Protein AF-0000000080778549 (afdb_homodimer)

InterPro domains:
  IPR025736 PucR C-terminal helix-turn-helix domain [PF13556] (379-436)
  IPR042070 PucR C-terminal helix-turn-helix domain superfamily [G3DSA:1.10.10.2840] (346-440)
  IPR051448 CdaR-like transcriptional regulators [PTHR33744] (365-431)

Nearest PDB structures (foldseek):
  3onq-assembly3_D  TM=3.752E-01  e=3.144E-05  Bifidobacterium adolescentis ATCC 15703
  3tvi-assembly3_F  TM=4.396E-01  e=1.133E+00  Clostridium acetobutylicum
  3tvi-assembly4_H  TM=3.250E-01  e=8.287E-01  Clostridium acetobutylicum
  3tvi-assembly2_C  TM=3.678E-01  e=1.813E+00  Clostridium acetobutylicum
  3onq-assembly3_D  TM=3.753E-01  e=3.083E-05  Bifidobacterium adolescentis ATCC 15703

Organism: Finegoldia magna (strain ATCC 29328 / DSM 20472 / WAL 2508) (NCBI:txid334413)

Secondary structure (DSSP, 8-state):
--HHHHHHHHHHHS-GGG-EE--GGGG--GGGGGSTT---EEEE--S-----TT-SEEEEE-SS-----SSSEEEEE-HHHHHHHHHHHHHHHHHHHHHHHHHHHHHHTT--HHHHHHHHHHHHT--EEEEETTS-EEE-TT------EEEEEEEEETTEEEEEEEEEES---GGGHHHHHHHHHHHHHHHIIIIIHHHHHHHHHHHHHHHHHHT---HHHHHHHHHTT--TTS-EEEEEEE--S-GGGGGGGEETTTEETT-BTTTEEEEEETTEEEEEEETTTS-THHHHHHHHHHHHHHT--EEEEE-TT-GGGHHHHHHHHHHHHHTT----S-GGG-HHHHHHHHHTTSGGGGGGS-HHHHHHHHHHHHHT--HHHHHHHHHHTTT-HHHHHHHHTS-HHHHHHHHHHHHHHS---TTSHHHHHHHHHHHHHHHHHH--S---GGG-/--HHHHHHHHHHHS-GGG-EE--GGGG--GGGGGSTT---EEEE--SS----TT-SEEEEE-SS-----SSSEEEEE-HHHHHHHHHHHHHHHHHHHHHHHHHHHHHHTT--HHHHHHHHHHHHT--EEEEETTS-EEE-TT------EEEEEEEEETTEEEEEEEEEES---GGGHHHHHHHHHHHHHHHHHHHHHHHHHHHHHHHHHHHHHHT---HHHHHHHHHTT--TTS-EEEEEEE--S-GGGGGGGEETTTEETT-BTTTEEEEEETTEEEEEEETTTS-THHHHHHHHHHHHHHT--EEEEE-TT-GGGHHHHHHHHHHHHHTT----S-GGG-HHHHHHHHHTTSGGGGGGS-HHHHHHHHHHHHHT--HHHHHHHHHHTTT-HHHHHHHHTS-HHHHHHHHHHHHHHS---TTSHHHHHHHHHHHHHHHHHH--S---GGG-

Sequence (904 aa):
MNIRLLIKKLDKFVDSSDIKILNDINNISLNSISDQKNTLSIIEYDKNIVCPKNSNILFLKSQDKFLENENSNIIYSREEDIFKVYDIVNGFLRENSEFYNRIHNTISNREAVNNLLLIIKDYFDVNVCLLNSNKKLLLNTFDFSTIKKIYPLEIKKKSLSKLYGYLAFETIEDEYDFEFKKISKIISTYIYNNVNGLINSKEDIYSTIKNLISGNITDKDEENIANIGWKTDDKYDINVIKIEGGLFKYQDMFSHGNRFVLDYPMYMYSVLQEGYLVLLTNNKIKDVSSVKTNLNFFIEKYDLKSIKLSLKNNLFNLKKAYDLSRRILENNIELTENINDNCCKIIYDLMCLDSEIEILVPEFIYKLKYDDINNGTDLLRTLYFYLVEERSLIKASQRLNVHRNSIVYRINKINELVDINLDNYKARKNIISALEIIDRLDNTLKITEEDIMNIRLLIKKLDKFVDSSDIKILNDINNISLNSISDQKNTLSIIEYDKNIVCPKNSNILFLKSQDKFLENENSNIIYSREEDIFKVYDIVNGFLRENSEFYNRIHNTISNREAVNNLLLIIKDYFDVNVCLLNSNKKLLLNTFDFSTIKKIYPLEIKKKSLSKLYGYLAFETIEDEYDFEFKKISKIISTYIYNNVNGLINSKEDIYSTIKNLISGNITDKDEENIANIGWKTDDKYDINVIKIEGGLFKYQDMFSHGNRFVLDYPMYMYSVLQEGYLVLLTNNKIKDVSSVKTNLNFFIEKYDLKSIKLSLKNNLFNLKKAYDLSRRILENNIELTENINDNCCKIIYDLMCLDSEIEILVPEFIYKLKYDDINNGTDLLRTLYFYLVEERSLIKASQRLNVHRNSIVYRINKINELVDINLDNYKARKNIISALEIIDRLDNTLKITEEDI

Solvent-accessible surface area (backbone atoms only — not comparable to full-atom values): 49777 Å² total; per-residue (Å²): 75,49,46,59,52,53,47,55,56,39,49,73,75,39,81,48,89,57,46,50,67,52,59,77,30,82,75,43,63,61,77,62,61,79,50,85,62,55,44,76,40,75,42,74,55,56,97,80,60,73,68,62,90,61,42,62,50,34,39,27,31,45,94,65,90,70,77,83,63,82,82,60,34,37,40,33,17,45,69,76,49,29,55,52,47,45,50,50,48,50,51,47,50,50,51,51,50,50,51,51,49,49,50,50,47,40,60,74,66,65,50,45,69,62,58,53,45,48,53,52,23,69,73,68,70,31,50,51,31,33,23,32,68,82,68,41,84,61,36,54,88,68,75,72,88,54,74,67,49,71,38,68,20,46,40,74,62,88,98,48,74,45,72,59,21,26,48,30,23,44,59,75,64,79,70,44,49,68,51,49,50,53,47,32,62,67,43,18,53,58,44,43,60,44,37,48,43,31,59,55,28,50,59,42,38,53,53,32,51,51,24,39,50,71,65,64,71,48,73,64,39,56,49,44,40,47,61,64,56,47,60,58,63,40,45,35,38,38,37,43,30,57,55,72,84,58,63,74,80,42,47,87,50,33,44,92,89,79,35,52,62,78,49,36,65,83,35,26,48,62,46,82,54,96,54,25,43,36,36,44,32,38,56,73,77,43,86,56,61,63,58,49,51,54,48,48,49,53,30,61,74,68,69,46,56,68,47,69,46,64,35,79,37,29,58,81,38,41,21,31,48,50,53,43,46,48,55,39,60,76,65,65,59,85,73,92,60,63,53,55,71,32,29,40,59,50,52,53,56,59,53,58,70,43,71,33,55,61,60,36,41,44,66,63,59,52,54,44,51,50,46,19,67,77,68,71,51,61,49,62,45,48,51,49,42,23,53,60,47,56,66,30,57,65,59,24,17,63,66,67,72,50,57,51,65,57,53,53,50,45,52,52,49,49,56,71,75,37,94,76,59,77,86,39,50,64,51,42,47,21,51,52,40,32,51,55,50,48,26,73,71,67,50,71,53,66,79,47,79,81,68,100,75,48,44,60,53,53,46,55,54,40,50,74,75,39,80,48,87,57,43,52,66,52,58,83,27,82,76,39,65,60,76,62,61,78,49,86,61,52,43,75,40,74,42,72,55,53,97,82,60,73,69,63,88,62,37,57,49,32,39,26,32,48,93,67,89,70,80,82,65,82,82,56,32,35,40,33,16,45,69,76,48,28,55,53,48,45,51,50,49,50,51,47,48,50,51,52,50,50,51,52,48,51,52,50,48,39,59,72,65,65,51,45,69,64,59,52,46,49,53,52,20,69,72,69,71,31,52,50,29,34,22,32,66,82,69,41,84,62,38,53,88,67,75,73,88,55,72,68,46,73,38,70,20,47,42,73,61,87,96,48,74,45,73,58,21,24,47,30,23,44,58,75,65,77,72,45,50,67,53,47,50,52,47,32,60,70,44,18,52,59,45,44,61,44,36,49,45,28,58,56,26,53,60,43,39,53,52,34,50,52,24,40,50,71,64,62,71,49,72,65,39,55,49,42,40,46,58,66,55,47,60,59,62,41,46,36,36,37,38,42,29,58,56,74,85,58,63,75,80,42,45,87,50,34,44,90,88,77,36,53,61,77,50,34,66,82,34,28,48,61,46,82,55,99,54,25,42,36,35,44,33,38,58,73,77,44,86,55,60,64,59,49,50,53,49,49,49,54,31,60,74,68,68,46,56,68,48,71,46,64,35,81,35,30,58,81,38,42,23,32,47,49,53,43,45,49,56,38,60,76,67,64,59,85,72,89,58,62,54,55,72,32,30,40,58,51,52,53,56,59,52,58,72,44,72,32,54,61,59,36,41,44,66,62,59,53,52,44,50,50,46,19,68,74,70,71,53,63,49,59,46,48,52,49,41,23,52,60,46,57,68,30,57,64,59,25,17,62,68,68,70,48,56,51,67,57,52,52,51,45,52,51,49,47,55,71,74,37,94,76,60,77,85,39,49,63,49,43,47,22,50,51,41,32,51,55,50,49,26,72,72,67,50,72,53,67,79,46,77,81,70,101

Radius of gyration: 48.31 Å; Cα contacts (8 Å, |Δi|>4): 1281; chains: 2; bounding box: 64×179×82 Å

Structure (mmCIF, N/CA/C/O backbone):
data_AF-0000000080778549-model_v1
#
loop_
_entity.id
_entity.type
_entity.pdbx_description
1 polymer 'PucR C-terminal helix-turn-helix domain-containing protein'
#
loop_
_atom_site.group_PDB
_atom_site.id
_atom_site.type_symbol
_atom_site.label_atom_id
_atom_site.label_alt_id
_atom_site.label_comp_id
_atom_site.label_asym_id
_atom_site.label_entity_id
_atom_site.label_seq_id
_atom_site.pdbx_PDB_ins_code
_atom_site.Cartn_x
_atom_site.Cartn_y
_atom_site.Cartn_z
_atom_site.occupancy
_atom_site.B_iso_or_equiv
_atom_site.auth_seq_id
_atom_site.auth_comp_id
_atom_site.auth_asym_id
_atom_site.auth_atom_id
_atom_site.pdbx_PDB_model_num
ATOM 1 N N . MET A 1 1 ? -7.016 61.938 25 1 40.81 1 MET A N 1
ATOM 2 C CA . MET A 1 1 ? -5.828 61.312 25.578 1 40.81 1 MET A CA 1
ATOM 3 C C . MET A 1 1 ? -5.652 61.75 27.031 1 40.81 1 MET A C 1
ATOM 5 O O . MET A 1 1 ? -5.801 62.938 27.359 1 40.81 1 MET A O 1
ATOM 9 N N . ASN A 1 2 ? -5.707 60.844 27.828 1 45.06 2 ASN A N 1
ATOM 10 C CA . ASN A 1 2 ? -5.742 61.156 29.25 1 45.06 2 ASN A CA 1
ATOM 11 C C . ASN A 1 2 ? -4.438 61.781 29.719 1 45.06 2 ASN A C 1
ATOM 13 O O . ASN A 1 2 ? -3.365 61.188 29.578 1 45.06 2 ASN A O 1
ATOM 17 N N . ILE A 1 3 ? -4.398 62.969 29.875 1 48.75 3 ILE A N 1
ATOM 18 C CA . ILE A 1 3 ? -3.344 63.781 30.484 1 48.75 3 ILE A CA 1
ATOM 19 C C . ILE A 1 3 ? -2.703 63.031 31.641 1 48.75 3 ILE A C 1
ATOM 21 O O . ILE A 1 3 ? -1.498 63.156 31.875 1 48.75 3 ILE A O 1
ATOM 25 N N . ARG A 1 4 ? -3.486 62.188 32.062 1 49.56 4 ARG A N 1
ATOM 26 C CA . ARG A 1 4 ? -2.967 61.469 33.219 1 49.56 4 ARG A CA 1
ATOM 27 C C . ARG A 1 4 ? -1.877 60.469 32.781 1 49.56 4 ARG A C 1
ATOM 29 O O . ARG A 1 4 ? -0.89 60.281 33.5 1 49.56 4 ARG A O 1
ATOM 36 N N . LEU A 1 5 ? -2.066 59.969 31.625 1 55.44 5 LEU A N 1
ATOM 37 C CA . LEU A 1 5 ? -1.053 59.062 31.125 1 55.44 5 LEU A CA 1
ATOM 38 C C . LEU A 1 5 ? 0.241 59.812 30.797 1 55.44 5 LEU A C 1
ATOM 40 O O . LEU A 1 5 ? 1.334 59.281 31.062 1 55.44 5 LEU A O 1
ATOM 44 N N . LEU A 1 6 ? 0.012 61 30.281 1 56.53 6 LEU A N 1
ATOM 45 C CA . LEU A 1 6 ? 1.151 61.875 30.016 1 56.53 6 LEU A CA 1
ATOM 46 C C . LEU A 1 6 ? 1.891 62.219 31.297 1 56.53 6 LEU A C 1
ATOM 48 O O . LEU A 1 6 ? 3.123 62.188 31.344 1 56.53 6 LEU A O 1
ATOM 52 N N . ILE A 1 7 ? 1.123 62.406 32.25 1 54.69 7 ILE A N 1
ATOM 53 C CA . ILE A 1 7 ? 1.718 62.812 33.531 1 54.69 7 ILE A CA 1
ATOM 54 C C . ILE A 1 7 ? 2.494 61.625 34.125 1 54.69 7 ILE A C 1
ATOM 56 O O . ILE A 1 7 ? 3.609 61.812 34.625 1 54.69 7 ILE A O 1
ATOM 60 N N . LYS A 1 8 ? 1.938 60.562 34 1 58.88 8 LYS A N 1
ATOM 61 C CA . LYS A 1 8 ? 2.602 59.406 34.531 1 58.88 8 LYS A CA 1
ATOM 62 C C . LYS A 1 8 ? 3.893 59.094 33.781 1 58.88 8 LYS A C 1
ATOM 64 O O . LYS A 1 8 ? 4.895 58.719 34.375 1 58.88 8 LYS A O 1
ATOM 69 N N . LYS A 1 9 ? 3.824 59.344 32.562 1 59.41 9 LYS A N 1
ATOM 70 C CA . LYS A 1 9 ? 5.027 59.094 31.781 1 59.41 9 LYS A CA 1
ATOM 71 C C . LYS A 1 9 ? 6.07 60.188 32.031 1 59.41 9 LYS A C 1
ATOM 73 O O . LYS A 1 9 ? 7.273 59.906 32.031 1 59.41 9 LYS A O 1
ATOM 78 N N . LEU A 1 10 ? 5.527 61.344 32.281 1 59.28 10 LEU A N 1
ATOM 79 C CA . LEU A 1 10 ? 6.43 62.469 32.562 1 59.28 10 LEU A CA 1
ATOM 80 C C . LEU A 1 10 ? 7.105 62.25 33.938 1 59.28 10 LEU A C 1
ATOM 82 O O . LEU A 1 10 ? 8.281 62.594 34.094 1 59.28 10 LEU A O 1
ATOM 86 N N . ASP A 1 11 ? 6.32 61.688 34.812 1 58 11 ASP A N 1
ATOM 87 C CA . ASP A 1 11 ? 6.852 61.469 36.156 1 58 11 ASP A CA 1
ATOM 88 C C . ASP A 1 11 ? 8.062 60.562 36.125 1 58 11 ASP A C 1
ATOM 90 O O . ASP A 1 11 ? 8.953 60.656 36.969 1 58 11 ASP A O 1
ATOM 94 N N . LYS A 1 12 ? 8.047 59.75 35.156 1 60.34 12 LYS A N 1
ATOM 95 C CA . LYS A 1 12 ? 9.156 58.812 35.062 1 60.34 12 LYS A CA 1
ATOM 96 C C . LYS A 1 12 ? 10.43 59.469 34.562 1 60.34 12 LYS A C 1
ATOM 98 O O . LYS A 1 12 ? 11.531 59.031 34.875 1 60.34 12 LYS A O 1
ATOM 103 N N . PHE A 1 13 ? 10.281 60.5 33.875 1 56.81 13 PHE A N 1
ATOM 104 C CA . PHE A 1 13 ? 11.469 61.031 33.219 1 56.81 13 PHE A CA 1
ATOM 105 C C . PHE A 1 13 ? 11.859 62.375 33.812 1 56.81 13 PHE A C 1
ATOM 107 O O . PHE A 1 13 ? 13.023 62.781 33.75 1 56.81 13 PHE A O 1
ATOM 114 N N . VAL A 1 14 ? 10.883 63.188 34.312 1 55.88 14 VAL A N 1
ATOM 115 C CA . VAL A 1 14 ? 11.227 64.5 34.812 1 55.88 14 VAL A CA 1
ATOM 116 C C . VAL A 1 14 ? 10.789 64.625 36.281 1 55.88 14 VAL A C 1
ATOM 118 O O . VAL A 1 14 ? 9.836 63.938 36.719 1 55.88 14 VAL A O 1
ATOM 121 N N . ASP A 1 15 ? 11.648 65.062 37.188 1 52.06 15 ASP A N 1
ATOM 122 C CA . ASP A 1 15 ? 11.273 65.375 38.594 1 52.06 15 ASP A CA 1
ATOM 123 C C . ASP A 1 15 ? 9.969 66.188 38.625 1 52.06 15 ASP A C 1
ATOM 125 O O . ASP A 1 15 ? 9.93 67.312 38.188 1 52.06 15 ASP A O 1
ATOM 129 N N . SER A 1 16 ? 8.828 65.562 38.625 1 50.41 16 SER A N 1
ATOM 130 C CA . SER A 1 16 ? 7.445 66 38.562 1 50.41 16 SER A CA 1
ATOM 131 C C . SER A 1 16 ? 7.168 67.062 39.594 1 50.41 16 SER A C 1
ATOM 133 O O . SER A 1 16 ? 6.09 67.688 39.594 1 50.41 16 SER A O 1
ATOM 135 N N . SER A 1 17 ? 8.031 67.312 40.594 1 52.09 17 SER A N 1
ATOM 136 C CA . SER A 1 17 ? 7.734 68.312 41.594 1 52.09 17 SER A CA 1
ATOM 137 C C . SER A 1 17 ? 7.625 69.688 40.938 1 52.09 17 SER A C 1
ATOM 139 O O . SER A 1 17 ? 6.91 70.562 41.438 1 52.09 17 SER A O 1
ATOM 141 N N . ASP A 1 18 ? 8.344 69.875 39.844 1 50.88 18 ASP A N 1
ATOM 142 C CA . ASP A 1 18 ? 8.383 71.25 39.25 1 50.88 18 ASP A CA 1
ATOM 143 C C . ASP A 1 18 ? 7.395 71.375 38.094 1 50.88 18 ASP A C 1
ATOM 145 O O . ASP A 1 18 ? 7.332 72.375 37.438 1 50.88 18 ASP A O 1
ATOM 149 N N . ILE A 1 19 ? 6.828 70.25 37.75 1 50.41 19 ILE A N 1
ATOM 150 C CA . ILE A 1 19 ? 5.879 70.25 36.625 1 50.41 19 ILE A CA 1
ATOM 151 C C . ILE A 1 19 ? 4.453 70.375 37.188 1 50.41 19 ILE A C 1
ATOM 153 O O . ILE A 1 19 ? 4.051 69.562 38 1 50.41 19 ILE A O 1
ATOM 157 N N . LYS A 1 20 ? 3.918 71.438 37.25 1 50.97 20 LYS A N 1
ATOM 158 C CA . LYS A 1 20 ? 2.518 71.625 37.625 1 50.97 20 LYS A CA 1
ATOM 159 C C . LYS A 1 20 ? 1.603 71.562 36.406 1 50.97 20 LYS A C 1
ATOM 161 O O . LYS A 1 20 ? 1.888 72.188 35.375 1 50.97 20 LYS A O 1
ATOM 166 N N . ILE A 1 21 ? 0.995 70.438 36.375 1 47.34 21 ILE A N 1
ATOM 167 C CA . ILE A 1 21 ? 0.007 70.25 35.312 1 47.34 21 ILE A CA 1
ATOM 168 C C . ILE A 1 21 ? -1.336 70.812 35.75 1 47.34 21 ILE A C 1
ATOM 170 O O . ILE A 1 21 ? -1.821 70.5 36.844 1 47.34 21 ILE A O 1
ATOM 174 N N . LEU A 1 22 ? -1.8 71.875 35.406 1 43.56 22 LEU A N 1
ATOM 175 C CA . LEU A 1 22 ? -3.145 72.312 35.719 1 43.56 22 LEU A CA 1
ATOM 176 C C . LEU A 1 22 ? -4.184 71.562 34.875 1 43.56 22 LEU A C 1
ATOM 178 O O . LEU A 1 22 ? -3.963 71.312 33.688 1 43.56 22 LEU A O 1
ATOM 182 N N . ASN A 1 23 ? -4.898 70.438 35.562 1 39.25 23 ASN A N 1
ATOM 183 C CA . ASN A 1 23 ? -5.793 69.375 35.062 1 39.25 23 ASN A CA 1
ATOM 184 C C . ASN A 1 23 ? -7.008 70 34.344 1 39.25 23 ASN A C 1
ATOM 186 O O . ASN A 1 23 ? -7.73 69.25 33.656 1 39.25 23 ASN A O 1
ATOM 190 N N . ASP A 1 24 ? -7.523 70.812 33.719 1 35.25 24 ASP A N 1
ATOM 191 C CA . ASP A 1 24 ? -8.781 70.375 33.094 1 35.25 24 ASP A CA 1
ATOM 192 C C . ASP A 1 24 ? -8.539 69.25 32.062 1 35.25 24 ASP A C 1
ATOM 194 O O . ASP A 1 24 ? -8.586 69.5 30.859 1 35.25 24 ASP A O 1
ATOM 198 N N . ILE A 1 25 ? -7.645 68.438 32.188 1 34.44 25 ILE A N 1
ATOM 199 C CA . ILE A 1 25 ? -7.117 67.562 31.172 1 34.44 25 ILE A CA 1
ATOM 200 C C . ILE A 1 25 ? -8.18 66.5 30.781 1 34.44 25 ILE A C 1
ATOM 202 O O . ILE A 1 25 ? -7.906 65.562 30 1 34.44 25 ILE A O 1
ATOM 206 N N . ASN A 1 26 ? -9.18 66.438 31.516 1 32.91 26 ASN A N 1
ATOM 207 C CA . ASN A 1 26 ? -10.086 65.312 31.156 1 32.91 26 ASN A CA 1
ATOM 208 C C . ASN A 1 26 ? -10.523 65.438 29.703 1 32.91 26 ASN A C 1
ATOM 210 O O . ASN A 1 26 ? -10.961 64.438 29.125 1 32.91 26 ASN A O 1
ATOM 214 N N . ASN A 1 27 ? -10.883 66.562 29.141 1 31.23 27 ASN A N 1
ATOM 215 C CA . ASN A 1 27 ? -11.492 66.688 27.812 1 31.23 27 ASN A CA 1
ATOM 216 C C . ASN A 1 27 ? -10.438 66.875 26.734 1 31.23 27 ASN A C 1
ATOM 218 O O . ASN A 1 27 ? -10.672 67.562 25.75 1 31.23 27 ASN A O 1
ATOM 222 N N . ILE A 1 28 ? -9.227 66.562 26.922 1 33.09 28 ILE A N 1
ATOM 223 C CA . ILE A 1 28 ? -8.297 66.688 25.797 1 33.09 28 ILE A CA 1
ATOM 224 C C . ILE A 1 28 ? -8.578 65.562 24.781 1 33.09 28 ILE A C 1
ATOM 226 O O . ILE A 1 28 ? -8.469 64.375 25.109 1 33.09 28 ILE A O 1
ATOM 230 N N . SER A 1 29 ? -9.703 65.625 24.078 1 33.75 29 SER A N 1
ATOM 231 C CA . SER A 1 29 ? -9.891 64.688 23 1 33.75 29 SER A CA 1
ATOM 232 C C . SER A 1 29 ? -8.781 64.812 21.953 1 33.75 29 SER A C 1
ATOM 234 O O . SER A 1 29 ? -8.492 65.938 21.484 1 33.75 29 SER A O 1
ATOM 236 N N . LEU A 1 30 ? -7.734 64 21.984 1 33.31 30 LEU A N 1
ATOM 237 C CA . LEU A 1 30 ? -6.711 63.906 20.953 1 33.31 30 LEU A CA 1
ATOM 238 C C . LEU A 1 30 ? -7.34 63.906 19.562 1 33.31 30 LEU A C 1
ATOM 240 O O . LEU A 1 30 ? -6.629 63.844 18.547 1 33.31 30 LEU A O 1
ATOM 244 N N . ASN A 1 31 ? -8.594 63.562 19.375 1 33.53 31 ASN A N 1
ATOM 245 C CA . ASN A 1 31 ? -9.141 63.438 18.031 1 33.53 31 ASN A CA 1
ATOM 246 C C . ASN A 1 31 ? -8.883 64.688 17.203 1 33.53 31 ASN A C 1
ATOM 248 O O . ASN A 1 31 ? -8.992 64.688 15.977 1 33.53 31 ASN A O 1
ATOM 252 N N . SER A 1 32 ? -9.031 65.875 17.734 1 31.38 32 SER A N 1
ATOM 253 C CA . SER A 1 32 ? -9.039 67 16.875 1 31.38 32 SER A CA 1
ATOM 254 C C . SER A 1 32 ? -7.621 67.438 16.484 1 31.38 32 SER A C 1
ATOM 256 O O . SER A 1 32 ? -7.387 68.562 16.078 1 31.38 32 SER A O 1
ATOM 258 N N . ILE A 1 33 ? -6.625 66.625 16.719 1 33.69 33 ILE A N 1
ATOM 259 C CA . ILE A 1 33 ? -5.273 67 16.312 1 33.69 33 ILE A CA 1
ATOM 260 C C . ILE A 1 33 ? -5.211 67.125 14.797 1 33.69 33 ILE A C 1
ATOM 262 O O . ILE A 1 33 ? -4.215 67.625 14.266 1 33.69 33 ILE A O 1
ATOM 266 N N . SER A 1 34 ? -5.934 66.438 14.133 1 32.84 34 SER A N 1
ATOM 267 C CA . SER A 1 34 ? -5.75 66.688 12.703 1 32.84 34 SER A CA 1
ATOM 268 C C . SER A 1 34 ? -5.922 68.125 12.32 1 32.84 34 SER A C 1
ATOM 270 O O . SER A 1 34 ? -5.727 68.5 11.156 1 32.84 34 SER A O 1
ATOM 272 N N . ASP A 1 35 ? -6.859 68.812 13 1 32.41 35 ASP A N 1
ATOM 273 C CA . ASP A 1 35 ? -6.945 70.188 12.484 1 32.41 35 ASP A CA 1
ATOM 274 C C . ASP A 1 35 ? -5.711 71 12.867 1 32.41 35 ASP A C 1
ATOM 276 O O . ASP A 1 35 ? -5.129 70.812 13.938 1 32.41 35 ASP A O 1
ATOM 280 N N . GLN A 1 36 ? -4.914 71.688 12.008 1 34.19 36 GLN A N 1
ATOM 281 C CA . GLN A 1 36 ? -3.729 72.562 11.984 1 34.19 36 GLN A CA 1
ATOM 282 C C . GLN A 1 36 ? -3.576 73.312 13.297 1 34.19 36 GLN A C 1
ATOM 284 O O . GLN A 1 36 ? -2.498 73.812 13.594 1 34.19 36 GLN A O 1
ATOM 289 N N . LYS A 1 37 ? -4.68 73.688 13.992 1 35.59 37 LYS A N 1
ATOM 290 C CA . LYS A 1 37 ? -4.594 74.812 14.906 1 35.59 37 LYS A CA 1
ATOM 291 C C . LYS A 1 37 ? -4.062 74.375 16.266 1 35.59 37 LYS A C 1
ATOM 293 O O . LYS A 1 37 ? -3.887 75.188 17.172 1 35.59 37 LYS A O 1
ATOM 298 N N . ASN A 1 38 ? -4.199 73.25 16.719 1 36.59 38 ASN A N 1
ATOM 299 C CA . ASN A 1 38 ? -3.816 73 18.109 1 36.59 38 ASN A CA 1
ATOM 300 C C . ASN A 1 38 ? -2.309 72.812 18.25 1 36.59 38 ASN A C 1
ATOM 302 O O . ASN A 1 38 ? -1.782 71.75 17.906 1 36.59 38 ASN A O 1
ATOM 306 N N . THR A 1 39 ? -1.498 73.812 17.906 1 35.88 39 THR A N 1
ATOM 307 C CA . THR A 1 39 ? -0.047 73.938 17.922 1 35.88 39 THR A CA 1
ATOM 308 C C . THR A 1 39 ? 0.486 73.812 19.344 1 35.88 39 THR A C 1
ATOM 310 O O . THR A 1 39 ? -0.101 74.375 20.281 1 35.88 39 THR A O 1
ATOM 313 N N . LEU A 1 40 ? 1.135 72.75 19.688 1 41.19 40 LEU A N 1
ATOM 314 C CA . LEU A 1 40 ? 2.043 72.75 20.828 1 41.19 40 LEU A CA 1
ATOM 315 C C . LEU A 1 40 ? 2.959 73.938 20.828 1 41.19 40 LEU A C 1
ATOM 317 O O . LEU A 1 40 ? 3.596 74.25 19.828 1 41.19 40 LEU A O 1
ATOM 321 N N . SER A 1 41 ? 2.461 75 21.453 1 41.44 41 SER A N 1
ATOM 322 C CA . SER A 1 41 ? 3.363 76.188 21.469 1 41.44 41 SER A CA 1
ATOM 323 C C . SER A 1 41 ? 4.145 76.25 22.781 1 41.44 41 SER A C 1
ATOM 325 O O . SER A 1 41 ? 3.6 76 23.844 1 41.44 41 SER A O 1
ATOM 327 N N . ILE A 1 42 ? 5.371 75.938 22.734 1 43 42 ILE A N 1
ATOM 328 C CA . ILE A 1 42 ? 6.246 76.312 23.828 1 43 42 ILE A CA 1
ATOM 329 C C . ILE A 1 42 ? 6.32 77.875 23.906 1 43 42 ILE A C 1
ATOM 331 O O . ILE A 1 42 ? 6.656 78.5 22.922 1 43 42 ILE A O 1
ATOM 335 N N . ILE A 1 43 ? 5.465 78.438 24.75 1 41.44 43 ILE A N 1
ATOM 336 C CA . ILE A 1 43 ? 5.574 79.938 24.844 1 41.44 43 ILE A CA 1
ATOM 337 C C . ILE A 1 43 ? 6.469 80.312 26.031 1 41.44 43 ILE A C 1
ATOM 339 O O . ILE A 1 43 ? 6.414 79.625 27.078 1 41.44 43 ILE A O 1
ATOM 343 N N . GLU A 1 44 ? 7.574 80.875 25.75 1 39.94 44 GLU A N 1
ATOM 344 C CA . GLU A 1 44 ? 8.359 81.562 26.781 1 39.94 44 GLU A CA 1
ATOM 345 C C . GLU A 1 44 ? 7.535 82.625 27.5 1 39.94 44 GLU A C 1
ATOM 347 O O . GLU A 1 44 ? 6.824 83.438 26.859 1 39.94 44 GLU A O 1
ATOM 352 N N . TYR A 1 45 ? 6.934 82.312 28.625 1 38 45 TYR A N 1
ATOM 353 C CA . TYR A 1 45 ? 6.094 83.188 29.359 1 38 45 TYR A CA 1
ATOM 354 C C . TYR A 1 45 ? 6.836 84.5 29.656 1 38 45 TYR A C 1
ATOM 356 O O . TYR A 1 45 ? 7.777 84.5 30.469 1 38 45 TYR A O 1
ATOM 364 N N . ASP A 1 46 ? 7.125 85.312 28.734 1 38.22 46 ASP A N 1
ATOM 365 C CA . ASP A 1 46 ? 7.16 86.688 29.328 1 38.22 46 ASP A CA 1
ATOM 366 C C . ASP A 1 46 ? 5.793 87.062 29.891 1 38.22 46 ASP A C 1
ATOM 368 O O . ASP A 1 46 ? 4.773 86.5 29.516 1 38.22 46 ASP A O 1
ATOM 372 N N . LYS A 1 47 ? 5.492 88.125 30.781 1 41.28 47 LYS A N 1
ATOM 373 C CA . LYS A 1 47 ? 4.348 88.625 31.531 1 41.28 47 LYS A CA 1
ATOM 374 C C . LYS A 1 47 ? 3.047 88.438 30.766 1 41.28 47 LYS A C 1
ATOM 376 O O . LYS A 1 47 ? 2.014 88.125 31.375 1 41.28 47 LYS A O 1
ATOM 381 N N . ASN A 1 48 ? 2.863 89 29.562 1 36.09 48 ASN A N 1
ATOM 382 C CA . ASN A 1 48 ? 1.611 89.25 28.844 1 36.09 48 ASN A CA 1
ATOM 383 C C . ASN A 1 48 ? 1.306 88.062 27.922 1 36.09 48 ASN A C 1
ATOM 385 O O . ASN A 1 48 ? 1.159 88.188 26.703 1 36.09 48 ASN A O 1
ATOM 389 N N . ILE A 1 49 ? 1.776 87 28.266 1 38.81 49 ILE A N 1
ATOM 390 C CA . ILE A 1 49 ? 1.593 86 27.188 1 38.81 49 ILE A CA 1
ATOM 391 C C . ILE A 1 49 ? 0.124 85.562 27.109 1 38.81 49 ILE A C 1
ATOM 393 O O . ILE A 1 49 ? -0.462 85.188 28.109 1 38.81 49 ILE A O 1
ATOM 397 N N . VAL A 1 50 ? -0.607 86.188 26.25 1 37.12 50 VAL A N 1
ATOM 398 C CA . VAL A 1 50 ? -1.956 85.812 25.844 1 37.12 50 VAL A CA 1
ATOM 399 C C . VAL A 1 50 ? -1.959 84.375 25.344 1 37.12 50 VAL A C 1
ATOM 401 O O . VAL A 1 50 ? -1.177 84 24.453 1 37.12 50 VAL A O 1
ATOM 404 N N . CYS A 1 51 ? -2.314 83.438 26.188 1 39.97 51 CYS A N 1
ATOM 405 C CA . CYS A 1 51 ? -2.525 82.062 25.828 1 39.97 51 CYS A CA 1
ATOM 406 C C . CYS A 1 51 ? -3.283 81.938 24.516 1 39.97 51 CYS A C 1
ATOM 408 O O . CYS A 1 51 ? -4.309 82.562 24.328 1 39.97 51 CYS A O 1
ATOM 410 N N . PRO A 1 52 ? -2.578 81.562 23.547 1 38.59 52 PRO A N 1
ATOM 411 C CA . PRO A 1 52 ? -3.395 81.438 22.328 1 38.59 52 PRO A CA 1
ATOM 412 C C . PRO A 1 52 ? -4.695 80.688 22.562 1 38.59 52 PRO A C 1
ATOM 414 O O . PRO A 1 52 ? -4.754 79.812 23.406 1 38.59 52 PRO A O 1
ATOM 417 N N . LYS A 1 53 ? -5.855 81.375 22.328 1 39.97 53 LYS A N 1
ATOM 418 C CA . LYS A 1 53 ? -7.207 80.812 22.5 1 39.97 53 LYS A CA 1
ATOM 419 C C . LYS A 1 53 ? -7.277 79.375 22.062 1 39.97 53 LYS A C 1
ATOM 421 O O . LYS A 1 53 ? -8.016 78.562 22.656 1 39.97 53 LYS A O 1
ATOM 426 N N . ASN A 1 54 ? -6.621 79 20.969 1 38.44 54 ASN A N 1
ATOM 427 C CA . ASN A 1 54 ? -6.852 77.688 20.359 1 38.44 54 ASN A CA 1
ATOM 428 C C . ASN A 1 54 ? -5.719 76.688 20.672 1 38.44 54 ASN A C 1
ATOM 430 O O . ASN A 1 54 ? -5.508 75.75 19.953 1 38.44 54 ASN A O 1
ATOM 434 N N . SER A 1 55 ? -4.793 77 21.641 1 41.59 55 SER A N 1
ATOM 435 C CA . SER A 1 55 ? -3.705 76 21.859 1 41.59 55 SER A CA 1
ATOM 436 C C . SER A 1 55 ? -4.09 75 22.906 1 41.59 55 SER A C 1
ATOM 438 O O . SER A 1 55 ? -4.758 75.312 23.891 1 41.59 55 SER A O 1
ATOM 440 N N . ASN A 1 56 ? -4.211 73.562 22.609 1 45.94 56 ASN A N 1
ATOM 441 C CA . ASN A 1 56 ? -4.613 72.5 23.5 1 45.94 56 ASN A CA 1
ATOM 442 C C . ASN A 1 56 ? -3.641 72.375 24.672 1 45.94 56 ASN A C 1
ATOM 444 O O . ASN A 1 56 ? -4.059 72.125 25.812 1 45.94 56 ASN A O 1
ATOM 448 N N . ILE A 1 57 ? -2.305 72.062 24.344 1 49.5 57 ILE A N 1
ATOM 449 C CA . ILE A 1 57 ? -1.349 71.875 25.438 1 49.5 57 ILE A CA 1
ATOM 450 C C . ILE A 1 57 ? -0.304 73 25.375 1 49.5 57 ILE A C 1
ATOM 452 O O . ILE A 1 57 ? 0.325 73.188 24.344 1 49.5 57 ILE A O 1
ATOM 456 N N . LEU A 1 58 ? -0.198 73.938 26.344 1 51.22 58 LEU A N 1
ATOM 457 C CA . LEU A 1 58 ? 0.762 75.062 26.422 1 51.22 58 LEU A CA 1
ATOM 458 C C . LEU A 1 58 ? 1.898 74.688 27.375 1 51.22 58 LEU A C 1
ATOM 460 O O . LEU A 1 58 ? 1.655 74.312 28.516 1 51.22 58 LEU A O 1
ATOM 464 N N . PHE A 1 59 ? 3.172 74.562 26.766 1 54.97 59 PHE A N 1
ATOM 465 C CA . PHE A 1 59 ? 4.371 74.375 27.578 1 54.97 59 PHE A CA 1
ATOM 466 C C . PHE A 1 59 ? 4.953 75.75 27.969 1 54.97 59 PHE A C 1
ATOM 468 O O . PHE A 1 59 ? 5.25 76.562 27.094 1 54.97 59 PHE A O 1
ATOM 475 N N . LEU A 1 60 ? 4.844 76.125 29.281 1 53.16 60 LEU A N 1
ATOM 476 C CA . LEU A 1 60 ? 5.293 77.438 29.734 1 53.16 60 LEU A CA 1
ATOM 477 C C . LEU A 1 60 ? 6.555 77.312 30.578 1 53.16 60 LEU A C 1
ATOM 479 O O . LEU A 1 60 ? 6.648 76.438 31.438 1 53.16 60 LEU A O 1
ATOM 483 N N . LYS A 1 61 ? 7.586 77.875 30.172 1 54.03 61 LYS A N 1
ATOM 484 C CA . LYS A 1 61 ? 8.773 78.125 30.984 1 54.03 61 LYS A CA 1
ATOM 485 C C . LYS A 1 61 ? 8.539 79.25 31.984 1 54.03 61 LYS A C 1
ATOM 487 O O . LYS A 1 61 ? 8.172 80.375 31.609 1 54.03 61 LYS A O 1
ATOM 492 N N . SER A 1 62 ? 8.094 79.062 33.219 1 49.84 62 SER A N 1
ATOM 493 C CA . SER A 1 62 ? 7.934 80.188 34.125 1 49.84 62 SER A CA 1
ATOM 494 C C . SER A 1 62 ? 8.734 80.062 35.406 1 49.84 62 SER A C 1
ATOM 496 O O . SER A 1 62 ? 8.852 78.938 35.906 1 49.84 62 SER A O 1
ATOM 498 N N . GLN A 1 63 ? 9.703 80.812 35.719 1 50.19 63 GLN A N 1
ATOM 499 C CA . GLN A 1 63 ? 10.383 80.875 37 1 50.19 63 GLN A CA 1
ATOM 500 C C . GLN A 1 63 ? 9.391 81.062 38.156 1 50.19 63 GLN A C 1
ATOM 502 O O . GLN A 1 63 ? 9.648 80.688 39.281 1 50.19 63 GLN A O 1
ATOM 507 N N . ASP A 1 64 ? 8.391 82.062 38.125 1 46.84 64 ASP A N 1
ATOM 508 C CA . ASP A 1 64 ? 7.527 82.562 39.188 1 46.84 64 ASP A CA 1
ATOM 509 C C . ASP A 1 64 ? 6.184 81.875 39.188 1 46.84 64 ASP A C 1
ATOM 511 O O . ASP A 1 64 ? 5.77 81.312 38.188 1 46.84 64 ASP A O 1
ATOM 515 N N . LYS A 1 65 ? 5.547 81.812 40.438 1 46.47 65 LYS A N 1
ATOM 516 C CA . LYS A 1 65 ? 4.273 81.188 40.781 1 46.47 65 LYS A CA 1
ATOM 517 C C . LYS A 1 65 ? 3.176 81.562 39.812 1 46.47 65 LYS A C 1
ATOM 519 O O . LYS A 1 65 ? 2.949 82.75 39.562 1 46.47 65 LYS A O 1
ATOM 524 N N . PHE A 1 66 ? 2.973 81 38.812 1 42.75 66 PHE A N 1
ATOM 525 C CA . PHE A 1 66 ? 1.944 81.312 37.844 1 42.75 66 PHE A CA 1
ATOM 526 C C . PHE A 1 66 ? 0.561 81.312 38.469 1 42.75 66 PHE A C 1
ATOM 528 O O . PHE A 1 66 ? 0.318 80.5 39.406 1 42.75 66 PHE A O 1
ATOM 535 N N . LEU A 1 67 ? -0.068 82.438 38.312 1 38.44 67 LEU A N 1
ATOM 536 C CA . LEU A 1 67 ? -1.477 82.625 38.625 1 38.44 67 LEU A CA 1
ATOM 537 C C . LEU A 1 67 ? -2.332 81.562 37.938 1 38.44 67 LEU A C 1
ATOM 539 O O . LEU A 1 67 ? -2.061 81.188 36.781 1 38.44 67 LEU A O 1
ATOM 543 N N . GLU A 1 68 ? -3.082 80.75 38.656 1 39.91 68 GLU A N 1
ATOM 544 C CA . GLU A 1 68 ? -4.051 79.688 38.406 1 39.91 68 GLU A CA 1
ATOM 545 C C . GLU A 1 68 ? -5.016 80.125 37.281 1 39.91 68 GLU A C 1
ATOM 547 O O . GLU A 1 68 ? -5.82 81 37.438 1 39.91 68 GLU A O 1
ATOM 552 N N . ASN A 1 69 ? -4.531 80.5 36.094 1 36.06 69 ASN A N 1
ATOM 553 C CA . ASN A 1 69 ? -5.703 80.688 35.25 1 36.06 69 ASN A CA 1
ATOM 554 C C . ASN A 1 69 ? -6.375 79.375 34.938 1 36.06 69 ASN A C 1
ATOM 556 O O . ASN A 1 69 ? -5.703 78.312 34.812 1 36.06 69 ASN A O 1
ATOM 560 N N . GLU A 1 70 ? -7.703 79.312 35.125 1 38.47 70 GLU A N 1
ATOM 561 C CA . GLU A 1 70 ? -8.648 78.188 35.25 1 38.47 70 GLU A CA 1
ATOM 562 C C . GLU A 1 70 ? -8.547 77.25 34.062 1 38.47 70 GLU A C 1
ATOM 564 O O . GLU A 1 70 ? -8.781 76.062 34.188 1 38.47 70 GLU A O 1
ATOM 569 N N . ASN A 1 71 ? -8.633 77.812 32.719 1 39.22 71 ASN A N 1
ATOM 570 C CA . ASN A 1 71 ? -9.164 76.938 31.688 1 39.22 71 ASN A CA 1
ATOM 571 C C . ASN A 1 71 ? -8.047 76.312 30.859 1 39.22 71 ASN A C 1
ATOM 573 O O . ASN A 1 71 ? -8.312 75.625 29.875 1 39.22 71 ASN A O 1
ATOM 577 N N . SER A 1 72 ? -6.82 76.75 30.641 1 40.97 72 SER A N 1
ATOM 578 C CA . SER A 1 72 ? -5.883 76.25 29.641 1 40.97 72 SER A CA 1
ATOM 579 C C . SER A 1 72 ? -4.973 75.188 30.266 1 40.97 72 SER A C 1
ATOM 581 O O . SER A 1 72 ? -4.715 75.188 31.469 1 40.97 72 SER A O 1
ATOM 583 N N . ASN A 1 73 ? -4.879 73.875 29.578 1 45.81 73 ASN A N 1
ATOM 584 C CA . ASN A 1 73 ? -3.922 72.875 30 1 45.81 73 ASN A CA 1
ATOM 585 C C . ASN A 1 73 ? -2.484 73.375 29.875 1 45.81 73 ASN A C 1
ATOM 587 O O . ASN A 1 73 ? -2.002 73.625 28.766 1 45.81 73 ASN A O 1
ATOM 591 N N . ILE A 1 74 ? -1.896 74 30.75 1 51.28 74 ILE A N 1
ATOM 592 C CA . ILE A 1 74 ? -0.569 74.625 30.688 1 51.28 74 ILE A CA 1
ATOM 593 C C . ILE A 1 74 ? 0.414 73.812 31.5 1 51.28 74 ILE A C 1
ATOM 595 O O . ILE A 1 74 ? 0.12 73.375 32.625 1 51.28 74 ILE A O 1
ATOM 599 N N . ILE A 1 75 ? 1.333 73.188 30.812 1 55.75 75 ILE A N 1
ATOM 600 C CA . ILE A 1 75 ? 2.441 72.5 31.484 1 55.75 75 ILE A CA 1
ATOM 601 C C . ILE A 1 75 ? 3.586 73.5 31.688 1 55.75 75 ILE A C 1
ATOM 603 O O . ILE A 1 75 ? 4.059 74.125 30.734 1 55.75 75 ILE A O 1
ATOM 607 N N . TYR A 1 76 ? 3.863 73.938 33 1 55.19 76 TYR A N 1
ATOM 608 C CA . TYR A 1 76 ? 4.926 74.938 33.25 1 55.19 76 TYR A CA 1
ATOM 609 C C . TYR A 1 76 ? 6.109 74.25 33.938 1 55.19 76 TYR A C 1
ATOM 611 O O . TYR A 1 76 ? 5.934 73.312 34.719 1 55.19 76 TYR A O 1
ATOM 619 N N . SER A 1 77 ? 7.184 74.25 33.438 1 57.47 77 SER A N 1
ATOM 620 C CA . SER A 1 77 ? 8.391 73.812 34.094 1 57.47 77 SER A CA 1
ATOM 621 C C . SER A 1 77 ? 9.531 74.812 33.938 1 57.47 77 SER A C 1
ATOM 623 O O . SER A 1 77 ? 9.43 75.75 33.125 1 57.47 77 SER A O 1
ATOM 625 N N . ARG A 1 78 ? 10.57 74.812 34.719 1 61.47 78 ARG A N 1
ATOM 626 C CA . ARG A 1 78 ? 11.758 75.625 34.562 1 61.47 78 ARG A CA 1
ATOM 627 C C . ARG A 1 78 ? 12.328 75.5 33.156 1 61.47 78 ARG A C 1
ATOM 629 O O . ARG A 1 78 ? 12.031 74.562 32.438 1 61.47 78 ARG A O 1
ATOM 636 N N . GLU A 1 79 ? 13.008 76.438 32.656 1 54 79 GLU A N 1
ATOM 637 C CA . GLU A 1 79 ? 13.539 76.562 31.297 1 54 79 GLU A CA 1
ATOM 638 C C . GLU A 1 79 ? 14.094 75.25 30.766 1 54 79 GLU A C 1
ATOM 640 O O . GLU A 1 79 ? 13.766 74.875 29.641 1 54 79 GLU A O 1
ATOM 645 N N . GLU A 1 80 ? 14.977 74.625 31.453 1 58.72 80 GLU A N 1
ATOM 646 C CA . GLU A 1 80 ? 15.648 73.438 30.938 1 58.72 80 GLU A CA 1
ATOM 647 C C . GLU A 1 80 ? 14.719 72.188 30.969 1 58.72 80 GLU A C 1
ATOM 649 O O . GLU A 1 80 ? 14.766 71.375 30.062 1 58.72 80 GLU A O 1
ATOM 654 N N . ASP A 1 81 ? 13.75 72.375 31.859 1 60.56 81 ASP A N 1
ATOM 655 C CA . ASP A 1 81 ? 12.891 71.25 32.062 1 60.56 81 ASP A CA 1
ATOM 656 C C . ASP A 1 81 ? 11.703 71.25 31.125 1 60.56 81 ASP A C 1
ATOM 658 O O . ASP A 1 81 ? 11.203 70.188 30.719 1 60.56 81 ASP A O 1
ATOM 662 N N . ILE A 1 82 ? 11.531 72.438 30.562 1 61.81 82 ILE A N 1
ATOM 663 C CA . ILE A 1 82 ? 10.344 72.562 29.719 1 61.81 82 ILE A CA 1
ATOM 664 C C . ILE A 1 82 ? 10.609 71.875 28.359 1 61.81 82 ILE A C 1
ATOM 666 O O . ILE A 1 82 ? 9.719 71.312 27.766 1 61.81 82 ILE A O 1
ATOM 670 N N . PHE A 1 83 ? 11.828 72.062 27.938 1 62.09 83 PHE A N 1
ATOM 671 C CA . PHE A 1 83 ? 12.148 71.438 26.656 1 62.09 83 PHE A CA 1
ATOM 672 C C . PHE A 1 83 ? 12.141 69.938 26.75 1 62.09 83 PHE A C 1
ATOM 674 O O . PHE A 1 83 ? 11.695 69.25 25.828 1 62.09 83 PHE A O 1
ATOM 681 N N . LYS A 1 84 ? 12.547 69.562 27.891 1 66.25 84 LYS A N 1
ATOM 682 C CA . LYS A 1 84 ? 12.492 68.125 28.125 1 66.25 84 LYS A CA 1
ATOM 683 C C . LYS A 1 84 ? 11.047 67.625 28.188 1 66.25 84 LYS A C 1
ATOM 685 O O . LYS A 1 84 ? 10.711 66.562 27.609 1 66.25 84 LYS A O 1
ATOM 690 N N . VAL A 1 85 ? 10.32 68.5 28.812 1 62.38 85 VAL A N 1
ATOM 691 C CA . VAL A 1 85 ? 8.906 68.125 28.938 1 62.38 85 VAL A CA 1
ATOM 692 C C . VAL A 1 85 ? 8.242 68.188 27.562 1 62.38 85 VAL A C 1
ATOM 694 O O . VAL A 1 85 ? 7.434 67.312 27.234 1 62.38 85 VAL A O 1
ATOM 697 N N . TYR A 1 86 ? 8.703 69.125 26.859 1 62.47 86 TYR A N 1
ATOM 698 C CA . TYR A 1 86 ? 8.172 69.25 25.5 1 62.47 86 TYR A CA 1
ATOM 699 C C . TYR A 1 86 ? 8.523 68 24.672 1 62.47 86 TYR A C 1
ATOM 701 O O . TYR A 1 86 ? 7.664 67.438 23.984 1 62.47 86 TYR A O 1
ATOM 709 N N . ASP A 1 87 ? 9.711 67.625 24.75 1 64.5 87 ASP A N 1
ATOM 710 C CA . ASP A 1 87 ? 10.156 66.438 23.984 1 64.5 87 ASP A CA 1
ATOM 711 C C . ASP A 1 87 ? 9.414 65.188 24.406 1 64.5 87 ASP A C 1
ATOM 713 O O . ASP A 1 87 ? 9.039 64.375 23.562 1 64.5 87 ASP A O 1
ATOM 717 N N . ILE A 1 88 ? 9.148 65.125 25.594 1 63.84 88 ILE A N 1
ATOM 718 C CA . ILE A 1 88 ? 8.469 63.969 26.125 1 63.84 88 ILE A CA 1
ATOM 719 C C . ILE A 1 88 ? 7.012 63.969 25.688 1 63.84 88 ILE A C 1
ATOM 721 O O . ILE A 1 88 ? 6.492 62.938 25.234 1 63.84 88 ILE A O 1
ATOM 725 N N . VAL A 1 89 ? 6.543 65.125 25.812 1 63.16 89 VAL A N 1
ATOM 726 C CA . VAL A 1 89 ? 5.137 65.25 25.453 1 63.16 89 VAL A CA 1
ATOM 727 C C . VAL A 1 89 ? 4.969 65.062 23.938 1 63.16 89 VAL A C 1
ATOM 729 O O . VAL A 1 89 ? 4.051 64.375 23.5 1 63.16 89 VAL A O 1
ATOM 732 N N . ASN A 1 90 ? 5.898 65.688 23.219 1 62.72 90 ASN A N 1
ATOM 733 C CA . ASN A 1 90 ? 5.852 65.5 21.766 1 62.72 90 ASN A CA 1
ATOM 734 C C . ASN A 1 90 ? 6.039 64 21.375 1 62.72 90 ASN A C 1
ATOM 736 O O . ASN A 1 90 ? 5.387 63.531 20.453 1 62.72 90 ASN A O 1
ATOM 740 N N . GLY A 1 91 ? 6.961 63.406 22.016 1 65.88 91 GLY A N 1
ATOM 741 C CA . GLY A 1 91 ? 7.145 61.969 21.766 1 65.88 91 GLY A CA 1
ATOM 742 C C . GLY A 1 91 ? 5.906 61.156 22.062 1 65.88 91 GLY A C 1
ATOM 743 O O . GLY A 1 91 ? 5.535 60.281 21.281 1 65.88 91 GLY A O 1
ATOM 744 N N . PHE A 1 92 ? 5.281 61.5 23.062 1 66.19 92 PHE A N 1
ATOM 745 C CA . PHE A 1 92 ? 4.078 60.812 23.484 1 66.19 92 PHE A CA 1
ATOM 746 C C . PHE A 1 92 ? 2.947 61.031 22.484 1 66.19 92 PHE A C 1
ATOM 748 O O . PHE A 1 92 ? 2.219 60.094 22.141 1 66.19 92 PHE A O 1
ATOM 755 N N . LEU A 1 93 ? 2.885 62.25 22.109 1 64 93 LEU A N 1
ATOM 756 C CA . LEU A 1 93 ? 1.838 62.562 21.156 1 64 93 LEU A CA 1
ATOM 757 C C . LEU A 1 93 ? 2.07 61.844 19.828 1 64 93 LEU A C 1
ATOM 759 O O . LEU A 1 93 ? 1.12 61.375 19.203 1 64 93 LEU A O 1
ATOM 763 N N . ARG A 1 94 ? 3.266 61.812 19.484 1 67.69 94 ARG A N 1
ATOM 764 C CA . ARG A 1 94 ? 3.594 61.094 18.266 1 67.69 94 ARG A CA 1
ATOM 765 C C . ARG A 1 94 ? 3.252 59.625 18.391 1 67.69 94 ARG A C 1
ATOM 767 O O . ARG A 1 94 ? 2.684 59.031 17.469 1 67.69 94 ARG A O 1
ATOM 774 N N . GLU A 1 95 ? 3.578 59.125 19.469 1 75.06 95 GLU A N 1
ATOM 775 C CA . GLU A 1 95 ? 3.289 57.688 19.703 1 75.06 95 GLU A CA 1
ATOM 776 C C . GLU A 1 95 ? 1.787 57.438 19.688 1 75.06 95 GLU A C 1
ATOM 778 O O . GLU A 1 95 ? 1.333 56.438 19.141 1 75.06 95 GLU A O 1
ATOM 783 N N . ASN A 1 96 ? 1.111 58.281 20.297 1 72.56 96 ASN A N 1
ATOM 784 C CA . ASN A 1 96 ? -0.341 58.156 20.344 1 72.56 96 ASN A CA 1
ATOM 785 C C . ASN A 1 96 ? -0.954 58.281 18.953 1 72.56 96 ASN A C 1
ATOM 787 O O . ASN A 1 96 ? -1.854 57.5 18.594 1 72.56 96 ASN A O 1
ATOM 791 N N . SER A 1 97 ? -0.447 59.219 18.234 1 73.12 97 SER A N 1
ATOM 792 C CA . SER A 1 97 ? -0.926 59.375 16.875 1 73.12 97 SER A CA 1
ATOM 793 C C . SER A 1 97 ? -0.614 58.156 16.016 1 73.12 97 SER A C 1
ATOM 795 O O . SER A 1 97 ? -1.446 57.719 15.227 1 73.12 97 SER A O 1
ATOM 797 N N . GLU A 1 98 ? 0.539 57.719 16.25 1 79.38 98 GLU A N 1
ATOM 798 C CA . GLU A 1 98 ? 0.927 56.5 15.508 1 79.38 98 GLU A CA 1
ATOM 799 C C . GLU A 1 98 ? 0.032 55.312 15.867 1 79.38 98 GLU A C 1
ATOM 801 O O . GLU A 1 98 ? -0.334 54.531 14.992 1 79.38 98 GLU A O 1
ATOM 806 N N . PHE A 1 99 ? -0.317 55.188 17.078 1 83.25 99 PHE A N 1
ATOM 807 C CA . PHE A 1 99 ? -1.209 54.125 17.531 1 83.25 99 PHE A CA 1
ATOM 808 C C . PHE A 1 99 ? -2.557 54.188 16.828 1 83.25 99 PHE A C 1
ATOM 810 O O . PHE A 1 99 ? -3.016 53.219 16.25 1 83.25 99 PHE A O 1
ATOM 817 N N . TYR A 1 100 ? -3.143 55.375 16.75 1 79.06 100 TYR A N 1
ATOM 818 C CA . TYR A 1 100 ? -4.461 55.5 16.141 1 79.06 100 TYR A CA 1
ATOM 819 C C . TYR A 1 100 ? -4.371 55.344 14.617 1 79.06 100 TYR A C 1
ATOM 821 O O . TYR A 1 100 ? -5.285 54.812 13.984 1 79.06 100 TYR A O 1
ATOM 829 N N . ASN A 1 101 ? -3.262 55.781 14.164 1 78.88 101 ASN A N 1
ATOM 830 C CA . ASN A 1 101 ? -3.061 55.562 12.734 1 78.88 101 ASN A CA 1
ATOM 831 C C . ASN A 1 101 ? -3.01 54.062 12.398 1 78.88 101 ASN A C 1
ATOM 833 O O . ASN A 1 101 ? -3.568 53.656 11.383 1 78.88 101 ASN A O 1
ATOM 837 N N . ARG A 1 102 ? -2.393 53.375 13.195 1 84.38 102 ARG A N 1
ATOM 838 C CA . ARG A 1 102 ? -2.33 51.938 12.992 1 84.38 102 ARG A CA 1
ATOM 839 C C . ARG A 1 102 ? -3.717 51.312 13.07 1 84.38 102 ARG A C 1
ATOM 841 O O . ARG A 1 102 ? -4.059 50.438 12.273 1 84.38 102 ARG A O 1
ATOM 848 N N . ILE A 1 103 ? -4.48 51.719 13.992 1 83.44 103 ILE A N 1
ATOM 849 C CA . ILE A 1 103 ? -5.84 51.219 14.156 1 83.44 103 ILE A CA 1
ATOM 850 C C . ILE A 1 103 ? -6.66 51.562 12.906 1 83.44 103 ILE A C 1
ATOM 852 O O . ILE A 1 103 ? -7.309 50.688 12.336 1 83.44 103 ILE A O 1
ATOM 856 N N . HIS A 1 104 ? -6.543 52.75 12.453 1 79.31 104 HIS A N 1
ATOM 857 C CA . HIS A 1 104 ? -7.316 53.188 11.289 1 79.31 104 HIS A CA 1
ATOM 858 C C . HIS A 1 104 ? -6.859 52.438 10.023 1 79.31 104 HIS A C 1
ATOM 860 O O . HIS A 1 104 ? -7.684 52.094 9.188 1 79.31 104 HIS A O 1
ATOM 866 N N . ASN A 1 105 ? -5.625 52.25 9.961 1 79.62 105 ASN A N 1
ATOM 867 C CA . ASN A 1 105 ? -5.105 51.5 8.812 1 79.62 105 ASN A CA 1
ATOM 868 C C . ASN A 1 105 ? -5.605 50.062 8.812 1 79.62 105 ASN A C 1
ATOM 870 O O . ASN A 1 105 ? -5.961 49.531 7.762 1 79.62 105 ASN A O 1
ATOM 874 N N . THR A 1 106 ? -5.605 49.469 9.945 1 79.19 106 THR A N 1
ATOM 875 C CA . THR A 1 106 ? -6.09 48.094 10.07 1 79.19 106 THR A CA 1
ATOM 876 C C . THR A 1 106 ? -7.559 48 9.656 1 79.19 106 THR A C 1
ATOM 878 O O . THR A 1 106 ? -7.949 47.062 8.961 1 79.19 106 THR A O 1
ATOM 881 N N . ILE A 1 107 ? -8.328 48.969 9.961 1 75.12 107 ILE A N 1
ATOM 882 C CA . ILE A 1 107 ? -9.75 49 9.641 1 75.12 107 ILE A CA 1
ATOM 883 C C . ILE A 1 107 ? -9.93 49.25 8.141 1 75.12 107 ILE A C 1
ATOM 885 O O . ILE A 1 107 ? -10.711 48.562 7.484 1 75.12 107 ILE A O 1
ATOM 889 N N . SER A 1 108 ? -9.148 50.125 7.645 1 74.06 108 SER A N 1
ATOM 890 C CA . SER A 1 108 ? -9.258 50.469 6.234 1 74.06 108 SER A CA 1
ATOM 891 C C . SER A 1 108 ? -8.844 49.312 5.34 1 74.06 108 SER A C 1
ATOM 893 O O . SER A 1 108 ? -9.445 49.094 4.285 1 74.06 108 SER A O 1
ATOM 895 N N . ASN A 1 109 ? -7.875 48.656 5.812 1 68.31 109 ASN A N 1
ATOM 896 C CA . ASN A 1 109 ? -7.352 47.531 5.02 1 68.31 109 ASN A CA 1
ATOM 897 C C . ASN A 1 109 ? -8.133 46.25 5.277 1 68.31 109 ASN A C 1
ATOM 899 O O . ASN A 1 109 ? -7.797 45.188 4.73 1 68.31 109 ASN A O 1
ATOM 903 N N . ARG A 1 110 ? -9.141 46.344 6.059 1 64.06 110 ARG A N 1
ATOM 904 C CA . ARG A 1 110 ? -10 45.219 6.383 1 64.06 110 ARG A CA 1
ATOM 905 C C . ARG A 1 110 ? -9.188 44 6.863 1 64.06 110 ARG A C 1
ATOM 907 O O . ARG A 1 110 ? -9.391 42.875 6.406 1 64.06 110 ARG A O 1
ATOM 914 N N . GLU A 1 111 ? -8.25 44.438 7.73 1 66.5 111 GLU A N 1
ATOM 915 C CA . GLU A 1 111 ? -7.414 43.375 8.305 1 66.5 111 GLU A CA 1
ATOM 916 C C . GLU A 1 111 ? -8.18 42.594 9.359 1 66.5 111 GLU A C 1
ATOM 918 O O . GLU A 1 111 ? -9.273 42.969 9.766 1 66.5 111 GLU A O 1
ATOM 923 N N . ALA A 1 112 ? -7.637 41.438 9.711 1 66.81 112 ALA A N 1
ATOM 924 C CA . ALA A 1 112 ? -8.273 40.594 10.711 1 66.81 112 ALA A CA 1
ATOM 925 C C . ALA A 1 112 ? -8.359 41.281 12.062 1 66.81 112 ALA A C 1
ATOM 927 O O . ALA A 1 112 ? -7.488 42.094 12.406 1 66.81 112 ALA A O 1
ATOM 928 N N . VAL A 1 113 ? -9.406 41.062 12.812 1 75.12 113 VAL A N 1
ATOM 929 C CA . VAL A 1 113 ? -9.648 41.656 14.125 1 75.12 113 VAL A CA 1
ATOM 930 C C . VAL A 1 113 ? -8.484 41.344 15.055 1 75.12 113 VAL A C 1
ATOM 932 O O . VAL A 1 113 ? -8.133 42.188 15.906 1 75.12 113 VAL A O 1
ATOM 935 N N . ASN A 1 114 ? -7.859 40.312 14.812 1 73.31 114 ASN A N 1
ATOM 936 C CA . ASN A 1 114 ? -6.703 39.938 15.625 1 73.31 114 ASN A CA 1
ATOM 937 C C . ASN A 1 114 ? -5.609 41 15.555 1 73.31 114 ASN A C 1
ATOM 939 O O . ASN A 1 114 ? -4.938 41.281 16.547 1 73.31 114 ASN A O 1
ATOM 943 N N . ASN A 1 115 ? -5.422 41.438 14.391 1 78.25 115 ASN A N 1
ATOM 944 C CA . ASN A 1 115 ? -4.422 42.5 14.219 1 78.25 115 ASN A CA 1
ATOM 945 C C . ASN A 1 115 ? -4.762 43.719 15.047 1 78.25 115 ASN A C 1
ATOM 947 O O . ASN A 1 115 ? -3.871 44.344 15.617 1 78.25 115 ASN A O 1
ATOM 951 N N . LEU A 1 116 ? -5.992 44.062 15.117 1 83.06 116 LEU A N 1
ATOM 952 C CA . LEU A 1 116 ? -6.434 45.188 15.93 1 83.06 116 LEU A CA 1
ATOM 953 C C . LEU A 1 116 ? -6.145 44.938 17.406 1 83.06 116 LEU A C 1
ATOM 955 O O . LEU A 1 116 ? -5.652 45.844 18.094 1 83.06 116 LEU A O 1
ATOM 959 N N . LEU A 1 117 ? -6.438 43.719 17.828 1 83.25 117 LEU A N 1
ATOM 960 C CA . LEU A 1 117 ? -6.191 43.406 19.234 1 83.25 117 LEU A CA 1
ATOM 961 C C . LEU A 1 117 ? -4.699 43.406 19.531 1 83.25 117 LEU A C 1
ATOM 963 O O . LEU A 1 117 ? -4.289 43.844 20.625 1 83.25 117 LEU A O 1
ATOM 967 N N . LEU A 1 118 ? -3.898 43.031 18.625 1 85.69 118 LEU A N 1
ATOM 968 C CA . LEU A 1 118 ? -2.449 43.062 18.781 1 85.69 118 LEU A CA 1
ATOM 969 C C . LEU A 1 118 ? -1.946 44.469 18.922 1 85.69 118 LEU A C 1
ATOM 971 O O . LEU A 1 118 ? -1.048 44.75 19.719 1 85.69 118 LEU A O 1
ATOM 975 N N . ILE A 1 119 ? -2.459 45.406 18.141 1 85.62 119 ILE A N 1
ATOM 976 C CA . ILE A 1 119 ? -2.084 46.812 18.203 1 85.62 119 ILE A CA 1
ATOM 977 C C . ILE A 1 119 ? -2.395 47.344 19.594 1 85.62 119 ILE A C 1
ATOM 979 O O . ILE A 1 119 ? -1.572 48.062 20.203 1 85.62 119 ILE A O 1
ATOM 983 N N . ILE A 1 120 ? -3.547 47.031 20.141 1 86 120 ILE A N 1
ATOM 984 C CA . ILE A 1 120 ? -3.967 47.5 21.453 1 86 120 ILE A CA 1
ATOM 985 C C . ILE A 1 120 ? -3.055 46.906 22.516 1 86 120 ILE A C 1
ATOM 987 O O . ILE A 1 120 ? -2.588 47.625 23.406 1 86 120 ILE A O 1
ATOM 991 N N . LYS A 1 121 ? -2.768 45.688 22.391 1 85.88 121 LYS A N 1
ATOM 992 C CA . LYS A 1 121 ? -1.881 45 23.344 1 85.88 121 LYS A CA 1
ATOM 993 C C . LYS A 1 121 ? -0.494 45.656 23.344 1 85.88 121 LYS A C 1
ATOM 995 O O . LYS A 1 121 ? 0.075 45.906 24.391 1 85.88 121 LYS A O 1
ATOM 1000 N N . ASP A 1 122 ? 0.045 45.844 22.203 1 85.44 122 ASP A N 1
ATOM 1001 C CA . ASP A 1 122 ? 1.394 46.375 22.062 1 85.44 122 ASP A CA 1
ATOM 1002 C C . ASP A 1 122 ? 1.495 47.781 22.656 1 85.44 122 ASP A C 1
ATOM 1004 O O . ASP A 1 122 ? 2.492 48.125 23.297 1 85.44 122 ASP A O 1
ATOM 1008 N N . TYR A 1 123 ? 0.495 48.531 22.469 1 83.12 123 TYR A N 1
ATOM 1009 C CA . TYR A 1 123 ? 0.536 49.906 22.906 1 83.12 123 TYR A CA 1
ATOM 1010 C C . TYR A 1 123 ? 0.318 50.031 24.406 1 83.12 123 TYR A C 1
ATOM 1012 O O . TYR A 1 123 ? 1.029 50.781 25.078 1 83.12 123 TYR A O 1
ATOM 1020 N N . PHE A 1 124 ? -0.582 49.312 24.922 1 81 124 PHE A N 1
ATOM 1021 C CA . PHE A 1 124 ? -0.942 49.5 26.328 1 81 124 PHE A CA 1
ATOM 1022 C C . PHE A 1 124 ? -0.298 48.406 27.172 1 81 124 PHE A C 1
ATOM 1024 O O . PHE A 1 124 ? -0.356 48.469 28.406 1 81 124 PHE A O 1
ATOM 1031 N N . ASP A 1 125 ? 0.327 47.438 26.516 1 81.38 125 ASP A N 1
ATOM 1032 C CA . ASP A 1 125 ? 0.944 46.281 27.172 1 81.38 125 ASP A CA 1
ATOM 1033 C C . ASP A 1 125 ? -0.064 45.531 28.047 1 81.38 125 ASP A C 1
ATOM 1035 O O . ASP A 1 125 ? 0.203 45.281 29.234 1 81.38 125 ASP A O 1
ATOM 1039 N N . VAL A 1 126 ? -1.233 45.375 27.594 1 81.44 126 VAL A N 1
ATOM 1040 C CA . VAL A 1 126 ? -2.299 44.688 28.297 1 81.44 126 VAL A CA 1
ATOM 1041 C C . VAL A 1 126 ? -2.984 43.688 27.359 1 81.44 126 VAL A C 1
ATOM 1043 O O . VAL A 1 126 ? -3.154 43.969 26.172 1 81.44 126 VAL A O 1
ATOM 1046 N N . ASN A 1 127 ? -3.346 42.562 27.938 1 83.88 127 ASN A N 1
ATOM 1047 C CA . ASN A 1 127 ? -4.098 41.594 27.156 1 83.88 127 ASN A CA 1
ATOM 1048 C C . ASN A 1 127 ? -5.551 42 26.984 1 83.88 127 ASN A C 1
ATOM 1050 O O . ASN A 1 127 ? -6.168 42.531 27.906 1 83.88 127 ASN A O 1
ATOM 1054 N N . VAL A 1 128 ? -6.07 41.875 25.75 1 86.44 128 VAL A N 1
ATOM 1055 C CA . VAL A 1 128 ? -7.434 42.312 25.438 1 86.44 128 VAL A CA 1
ATOM 1056 C C . VAL A 1 128 ? -8.148 41.219 24.656 1 86.44 128 VAL A C 1
ATOM 1058 O O . VAL A 1 128 ? -7.527 40.5 23.828 1 86.44 128 VAL A O 1
ATOM 1061 N N . CYS A 1 129 ? -9.414 40.969 24.984 1 82.94 129 CYS A N 1
ATOM 1062 C CA . CYS A 1 129 ? -10.219 40 24.25 1 82.94 129 CYS A CA 1
ATOM 1063 C C . CYS A 1 129 ? -11.609 40.531 23.953 1 82.94 129 CYS A C 1
ATOM 1065 O O . CYS A 1 129 ? -11.93 41.656 24.328 1 82.94 129 CYS A O 1
ATOM 1067 N N . LEU A 1 130 ? -12.352 39.75 23.078 1 81.88 130 LEU A N 1
ATOM 1068 C CA . LEU A 1 130 ? -13.703 40.156 22.719 1 81.88 130 LEU A CA 1
ATOM 1069 C C . LEU A 1 130 ? -14.75 39.25 23.344 1 81.88 130 LEU A C 1
ATOM 1071 O O . LEU A 1 130 ? -14.586 38.031 23.344 1 81.88 130 LEU A O 1
ATOM 1075 N N . LEU A 1 131 ? -15.703 39.875 23.938 1 78.69 131 LEU A N 1
ATOM 1076 C CA . LEU A 1 131 ? -16.844 39.156 24.5 1 78.69 131 LEU A CA 1
ATOM 1077 C C . LEU A 1 131 ? -18.125 39.5 23.734 1 78.69 131 LEU A C 1
ATOM 1079 O O . LEU A 1 131 ? -18.219 40.562 23.125 1 78.69 131 LEU A O 1
ATOM 1083 N N . ASN A 1 132 ? -19.016 38.531 23.734 1 76.25 132 ASN A N 1
ATOM 1084 C CA . ASN A 1 132 ? -20.312 38.844 23.156 1 76.25 132 ASN A CA 1
ATOM 1085 C C . ASN A 1 132 ? -21.188 39.594 24.141 1 76.25 132 ASN A C 1
ATOM 1087 O O . ASN A 1 132 ? -20.734 40 25.219 1 76.25 132 ASN A O 1
ATOM 1091 N N . SER A 1 133 ? -22.453 39.812 23.672 1 77.62 133 SER A N 1
ATOM 1092 C CA . SER A 1 133 ? -23.375 40.594 24.484 1 77.62 133 SER A CA 1
ATOM 1093 C C . SER A 1 133 ? -23.672 39.906 25.812 1 77.62 133 SER A C 1
ATOM 1095 O O . SER A 1 133 ? -24.031 40.562 26.797 1 77.62 133 SER A O 1
ATOM 1097 N N . ASN A 1 134 ? -23.406 38.656 25.828 1 73.69 134 ASN A N 1
ATOM 1098 C CA . ASN A 1 134 ? -23.641 37.875 27.047 1 73.69 134 ASN A CA 1
ATOM 1099 C C . ASN A 1 134 ? -22.344 37.656 27.828 1 73.69 134 ASN A C 1
ATOM 1101 O O . ASN A 1 134 ? -22.281 36.812 28.719 1 73.69 134 ASN A O 1
ATOM 1105 N N . LYS A 1 135 ? -21.266 38.375 27.422 1 75.88 135 LYS A N 1
ATOM 1106 C CA . LYS A 1 135 ? -19.953 38.344 28.078 1 75.88 135 LYS A CA 1
ATOM 1107 C C . LYS A 1 135 ? -19.297 36.969 27.922 1 75.88 135 LYS A C 1
ATOM 1109 O O . LYS A 1 135 ? -18.562 36.531 28.812 1 75.88 135 LYS A O 1
ATOM 1114 N N . LYS A 1 136 ? -19.781 36.375 26.891 1 73.06 136 LYS A N 1
ATOM 1115 C CA . LYS A 1 136 ? -19.094 35.125 26.531 1 73.06 136 LYS A CA 1
ATOM 1116 C C . LYS A 1 136 ? -17.938 35.406 25.578 1 73.06 136 LYS A C 1
ATOM 1118 O O . LYS A 1 136 ? -18 36.344 24.766 1 73.06 136 LYS A O 1
ATOM 1123 N N . LEU A 1 137 ? -16.953 34.625 25.734 1 71.62 137 LEU A N 1
ATOM 1124 C CA . LEU A 1 137 ? -15.719 34.844 24.969 1 71.62 137 LEU A CA 1
ATOM 1125 C C . LEU A 1 137 ? -15.969 34.625 23.484 1 71.62 137 LEU A C 1
ATOM 1127 O O . LEU A 1 137 ? -16.547 33.625 23.078 1 71.62 137 LEU A O 1
ATOM 1131 N N . LEU A 1 138 ? -15.711 35.625 22.719 1 68.94 138 LEU A N 1
ATOM 1132 C CA . LEU A 1 138 ? -15.805 35.562 21.266 1 68.94 138 LEU A CA 1
ATOM 1133 C C . LEU A 1 138 ? -14.43 35.344 20.641 1 68.94 138 LEU A C 1
ATOM 1135 O O . LEU A 1 138 ? -14.289 34.5 19.75 1 68.94 138 LEU A O 1
ATOM 1139 N N . LEU A 1 139 ? -13.508 36.156 21.109 1 70.12 139 LEU A N 1
ATOM 1140 C CA . LEU A 1 139 ? -12.164 36.125 20.547 1 70.12 139 LEU A CA 1
ATOM 1141 C C . LEU A 1 139 ? -11.125 36.438 21.625 1 70.12 139 LEU A C 1
ATOM 1143 O O . LEU A 1 139 ? -11.227 37.469 22.312 1 70.12 139 LEU A O 1
ATOM 1147 N N . ASN A 1 140 ? -10.203 35.562 21.984 1 67.88 140 ASN A N 1
ATOM 1148 C CA . ASN A 1 140 ? -9.109 35.75 22.938 1 67.88 140 ASN A CA 1
ATOM 1149 C C . ASN A 1 140 ? -7.766 35.375 22.328 1 67.88 140 ASN A C 1
ATOM 1151 O O . ASN A 1 140 ? -7.273 34.281 22.531 1 67.88 140 ASN A O 1
ATOM 1155 N N . THR A 1 141 ? -7.238 36.312 21.641 1 63.81 141 THR A N 1
ATOM 1156 C CA . THR A 1 141 ? -6 36.125 20.891 1 63.81 141 THR A CA 1
ATOM 1157 C C . THR A 1 141 ? -4.832 35.844 21.844 1 63.81 141 THR A C 1
ATOM 1159 O O . THR A 1 141 ? -3.877 35.156 21.484 1 63.81 141 THR A O 1
ATOM 1162 N N . PHE A 1 142 ? -4.914 36.344 23.094 1 66.56 142 PHE A N 1
ATOM 1163 C CA . PHE A 1 142 ? -3.754 36.344 23.984 1 66.56 142 PHE A CA 1
ATOM 1164 C C . PHE A 1 142 ? -3.928 35.344 25.125 1 66.56 142 PHE A C 1
ATOM 1166 O O . PHE A 1 142 ? -3.104 35.312 26.031 1 66.56 142 PHE A O 1
ATOM 1173 N N . ASP A 1 143 ? -4.859 34.562 25.094 1 65.12 143 ASP A N 1
ATOM 1174 C CA . ASP A 1 143 ? -5.121 33.406 25.953 1 65.12 143 ASP A CA 1
ATOM 1175 C C . ASP A 1 143 ? -4.973 33.781 27.438 1 65.12 143 ASP A C 1
ATOM 1177 O O . ASP A 1 143 ? -4.215 33.156 28.156 1 65.12 143 ASP A O 1
ATOM 1181 N N . PHE A 1 144 ? -5.648 34.844 27.859 1 65.44 144 PHE A N 1
ATOM 1182 C CA . PHE A 1 144 ? -5.672 35.25 29.266 1 65.44 144 PHE A CA 1
ATOM 1183 C C . PHE A 1 144 ? -7.004 34.875 29.906 1 65.44 144 PHE A C 1
ATOM 1185 O O . PHE A 1 144 ? -8.016 34.75 29.219 1 65.44 144 PHE A O 1
ATOM 1192 N N . SER A 1 145 ? -6.953 34.5 31.156 1 68.12 145 SER A N 1
ATOM 1193 C CA . SER A 1 145 ? -8.109 33.875 31.797 1 68.12 145 SER A CA 1
ATOM 1194 C C . SER A 1 145 ? -8.859 34.875 32.656 1 68.12 145 SER A C 1
ATOM 1196 O O . SER A 1 145 ? -10.047 34.688 32.938 1 68.12 145 SER A O 1
ATOM 1198 N N . THR A 1 146 ? -8.227 35.906 33.062 1 77.19 146 THR A N 1
ATOM 1199 C CA . THR A 1 146 ? -8.867 36.812 34 1 77.19 146 THR A CA 1
ATOM 1200 C C . THR A 1 146 ? -9.234 38.156 33.344 1 77.19 146 THR A C 1
ATOM 1202 O O . THR A 1 146 ? -8.414 38.75 32.625 1 77.19 146 THR A O 1
ATOM 1205 N N . ILE A 1 147 ? -10.57 38.406 33.375 1 82.88 147 ILE A N 1
ATOM 1206 C CA . ILE A 1 147 ? -11.039 39.688 32.875 1 82.88 147 ILE A CA 1
ATOM 1207 C C . ILE A 1 147 ? -11.312 40.625 34.031 1 82.88 147 ILE A C 1
ATOM 1209 O O . ILE A 1 147 ? -12.062 40.312 34.938 1 82.88 147 ILE A O 1
ATOM 1213 N N . LYS A 1 148 ? -10.641 41.812 34.031 1 82.81 148 LYS A N 1
ATOM 1214 C CA . LYS A 1 148 ? -10.82 42.75 35.125 1 82.81 148 LYS A CA 1
ATOM 1215 C C . LYS A 1 148 ? -11.727 43.906 34.719 1 82.81 148 LYS A C 1
ATOM 1217 O O . LYS A 1 148 ? -12.43 44.5 35.562 1 82.81 148 LYS A O 1
ATOM 1222 N N . LYS A 1 149 ? -11.711 44.344 33.469 1 86.56 149 LYS A N 1
ATOM 1223 C CA . LYS A 1 149 ? -12.508 45.469 33 1 86.56 149 LYS A CA 1
ATOM 1224 C C . LYS A 1 149 ? -13.039 45.219 31.578 1 86.56 149 LYS A C 1
ATOM 1226 O O . LYS A 1 149 ? -12.375 44.594 30.766 1 86.56 149 LYS A O 1
ATOM 1231 N N . ILE A 1 150 ? -14.25 45.594 31.359 1 89.06 150 ILE A N 1
ATOM 1232 C CA . ILE A 1 150 ? -14.859 45.438 30.031 1 89.06 150 ILE A CA 1
ATOM 1233 C C . ILE A 1 150 ? -15.414 46.781 29.562 1 89.06 150 ILE A C 1
ATOM 1235 O O . ILE A 1 150 ? -15.859 47.594 30.359 1 89.06 150 ILE A O 1
ATOM 1239 N N . TYR A 1 151 ? -15.359 47.062 28.281 1 88 151 TYR A N 1
ATOM 1240 C CA . TYR A 1 151 ? -15.914 48.219 27.641 1 88 151 TYR A CA 1
ATOM 1241 C C . TYR A 1 151 ? -16.922 47.844 26.562 1 88 151 TYR A C 1
ATOM 1243 O O . TYR A 1 151 ? -16.656 46.969 25.734 1 88 151 TYR A O 1
ATOM 1251 N N . PRO A 1 152 ? -18.047 48.375 26.547 1 86.31 152 PRO A N 1
ATOM 1252 C CA . PRO A 1 152 ? -19.109 48 25.625 1 86.31 152 PRO A CA 1
ATOM 1253 C C . PRO A 1 152 ? -18.781 48.312 24.172 1 86.31 152 PRO A C 1
ATOM 1255 O O . PRO A 1 152 ? -18.156 49.344 23.891 1 86.31 152 PRO A O 1
ATOM 1258 N N . LEU A 1 153 ? -19.094 47.375 23.312 1 86.31 153 LEU A N 1
ATOM 1259 C CA . LEU A 1 153 ? -19.078 47.562 21.875 1 86.31 153 LEU A CA 1
ATOM 1260 C C . LEU A 1 153 ? -20.5 47.719 21.344 1 86.31 153 LEU A C 1
ATOM 1262 O O . LEU A 1 153 ? -21.312 46.812 21.453 1 86.31 153 LEU A O 1
ATOM 1266 N N . GLU A 1 154 ? -20.75 48.875 20.812 1 80.12 154 GLU A N 1
ATOM 1267 C CA . GLU A 1 154 ? -22.109 49.188 20.391 1 80.12 154 GLU A CA 1
ATOM 1268 C C . GLU A 1 154 ? -22.156 49.625 18.922 1 80.12 154 GLU A C 1
ATOM 1270 O O . GLU A 1 154 ? -21.172 50.156 18.406 1 80.12 154 GLU A O 1
ATOM 1275 N N . ILE A 1 155 ? -23.172 49.188 18.188 1 75.75 155 ILE A N 1
ATOM 1276 C CA . ILE A 1 155 ? -23.391 49.625 16.812 1 75.75 155 ILE A CA 1
ATOM 1277 C C . ILE A 1 155 ? -24.594 50.562 16.766 1 75.75 155 ILE A C 1
ATOM 1279 O O . ILE A 1 155 ? -25.625 50.312 17.406 1 75.75 155 ILE A O 1
ATOM 1283 N N . LYS A 1 156 ? -24.297 51.719 16.234 1 66.94 156 LYS A N 1
ATOM 1284 C CA . LYS A 1 156 ? -25.375 52.688 16.109 1 66.94 156 LYS A CA 1
ATOM 1285 C C . LYS A 1 156 ? -26.203 52.469 14.852 1 66.94 156 LYS A C 1
ATOM 1287 O O . LYS A 1 156 ? -25.656 52.5 13.742 1 66.94 156 LYS A O 1
ATOM 1292 N N . LYS A 1 157 ? -27.281 51.688 14.82 1 58.72 157 LYS A N 1
ATOM 1293 C CA . LYS A 1 157 ? -28.25 51.625 13.719 1 58.72 157 LYS A CA 1
ATOM 1294 C C . LYS A 1 157 ? -29.359 52.656 13.906 1 58.72 157 LYS A C 1
ATOM 1296 O O . LYS A 1 157 ? -30.219 52.5 14.773 1 58.72 157 LYS A O 1
ATOM 1301 N N . LYS A 1 158 ? -29.594 53.656 13.125 1 61.22 158 LYS A N 1
ATOM 1302 C CA . LYS A 1 158 ? -30.516 54.781 13.195 1 61.22 158 LYS A CA 1
ATOM 1303 C C . LYS A 1 158 ? -30.375 55.531 14.523 1 61.22 158 LYS A C 1
ATOM 1305 O O . LYS A 1 158 ? -29.266 55.844 14.953 1 61.22 158 LYS A O 1
ATOM 1310 N N . SER A 1 159 ? -31.516 55.719 15.398 1 59.31 159 SER A N 1
ATOM 1311 C CA . SER A 1 159 ? -31.594 56.469 16.641 1 59.31 159 SER A CA 1
ATOM 1312 C C . SER A 1 159 ? -31.234 55.594 17.844 1 59.31 159 SER A C 1
ATOM 1314 O O . SER A 1 159 ? -31.141 56.094 18.969 1 59.31 159 SER A O 1
ATOM 1316 N N . LEU A 1 160 ? -30.906 54.25 17.719 1 61.84 160 LEU A N 1
ATOM 1317 C CA . LEU A 1 160 ? -30.703 53.406 18.891 1 61.84 160 LEU A CA 1
ATOM 1318 C C . LEU A 1 160 ? -29.344 52.719 18.844 1 61.84 160 LEU A C 1
ATOM 1320 O O . LEU A 1 160 ? -28.906 52.25 17.781 1 61.84 160 LEU A O 1
ATOM 1324 N N . SER A 1 161 ? -28.516 52.812 19.891 1 73.38 161 SER A N 1
ATOM 1325 C CA . SER A 1 161 ? -27.25 52.094 20.062 1 73.38 161 SER A CA 1
ATOM 1326 C C . SER A 1 161 ? -27.5 50.656 20.562 1 73.38 161 SER A C 1
ATOM 1328 O O . SER A 1 161 ? -28.25 50.469 21.531 1 73.38 161 SER A O 1
ATOM 1330 N N . LYS A 1 162 ? -27.156 49.594 19.766 1 78.56 162 LYS A N 1
ATOM 1331 C CA . LYS A 1 162 ? -27.312 48.219 20.172 1 78.56 162 LYS A CA 1
ATOM 1332 C C . LYS A 1 162 ? -25.969 47.625 20.625 1 78.56 162 LYS A C 1
ATOM 1334 O O . LYS A 1 162 ? -24.984 47.656 19.891 1 78.56 162 LYS A O 1
ATOM 1339 N N . LEU A 1 163 ? -25.953 47.219 21.875 1 83.69 163 LEU A N 1
ATOM 1340 C CA . LEU A 1 163 ? -24.812 46.5 22.438 1 83.69 163 LEU A CA 1
ATOM 1341 C C . LEU A 1 163 ? -24.703 45.094 21.859 1 83.69 163 LEU A C 1
ATOM 1343 O O . LEU A 1 163 ? -25.656 44.344 21.875 1 83.69 163 LEU A O 1
ATOM 1347 N N . TYR A 1 164 ? -23.547 44.812 21.203 1 77.69 164 TYR A N 1
ATOM 1348 C CA . TYR A 1 164 ? -23.406 43.469 20.625 1 77.69 164 TYR A CA 1
ATOM 1349 C C . TYR A 1 164 ? -22.25 42.719 21.266 1 77.69 164 TYR A C 1
ATOM 1351 O O . TYR A 1 164 ? -22.109 41.5 21.062 1 77.69 164 TYR A O 1
ATOM 1359 N N . GLY A 1 165 ? -21.422 43.438 22.062 1 83.5 165 GLY A N 1
ATOM 1360 C CA . GLY A 1 165 ? -20.297 42.781 22.672 1 83.5 165 GLY A CA 1
ATOM 1361 C C . GLY A 1 165 ? -19.469 43.688 23.562 1 83.5 165 GLY A C 1
ATOM 1362 O O . GLY A 1 165 ? -19.891 44.812 23.891 1 83.5 165 GLY A O 1
ATOM 1363 N N . TYR A 1 166 ? -18.234 43.156 24.047 1 86.25 166 TYR A N 1
ATOM 1364 C CA . TYR A 1 166 ? -17.359 43.906 24.938 1 86.25 166 TYR A CA 1
ATOM 1365 C C . TYR A 1 166 ? -15.891 43.688 24.531 1 86.25 166 TYR A C 1
ATOM 1367 O O . TYR A 1 166 ? -15.508 42.625 24.094 1 86.25 166 TYR A O 1
ATOM 1375 N N . LEU A 1 167 ? -15.25 44.781 24.594 1 87.94 167 LEU A N 1
ATOM 1376 C CA . LEU A 1 167 ? -13.797 44.719 24.672 1 87.94 167 LEU A CA 1
ATOM 1377 C C . LEU A 1 167 ? -13.336 44.469 26.109 1 87.94 167 LEU A C 1
ATOM 1379 O O . LEU A 1 167 ? -13.641 45.25 27 1 87.94 167 LEU A O 1
ATOM 1383 N N . ALA A 1 168 ? -12.688 43.25 26.328 1 87.12 168 ALA A N 1
ATOM 1384 C CA . ALA A 1 168 ? -12.367 42.844 27.688 1 87.12 168 ALA A CA 1
ATOM 1385 C C . ALA A 1 168 ? -10.859 42.812 27.906 1 87.12 168 ALA A C 1
ATOM 1387 O O . ALA A 1 168 ? -10.102 42.375 27.031 1 87.12 168 ALA A O 1
ATOM 1388 N N . PHE A 1 169 ? -10.391 43.375 29.094 1 87 169 PHE A N 1
ATOM 1389 C CA . PHE A 1 169 ? -8.961 43.5 29.391 1 87 169 PHE A CA 1
ATOM 1390 C C . PHE A 1 169 ? -8.594 42.719 30.625 1 87 169 PHE A C 1
ATOM 1392 O O . PHE A 1 169 ? -9.375 42.625 31.578 1 87 169 PHE A O 1
ATOM 1399 N N . GLU A 1 170 ? -7.418 42.031 30.594 1 82.88 170 GLU A N 1
ATOM 1400 C CA . GLU A 1 170 ? -6.891 41.25 31.703 1 82.88 170 GLU A CA 1
ATOM 1401 C C . GLU A 1 170 ? -6.598 42.156 32.906 1 82.88 170 GLU A C 1
ATOM 1403 O O . GLU A 1 170 ? -6.926 41.781 34.031 1 82.88 170 GLU A O 1
ATOM 1408 N N . THR A 1 171 ? -5.805 43.25 32.656 1 77.19 171 THR A N 1
ATOM 1409 C CA . THR A 1 171 ? -5.469 44.219 33.688 1 77.19 171 THR A CA 1
ATOM 1410 C C . THR A 1 171 ? -5.488 45.656 33.125 1 77.19 171 THR A C 1
ATOM 1412 O O . THR A 1 171 ? -5.25 45.844 31.938 1 77.19 171 THR A O 1
ATOM 1415 N N . ILE A 1 172 ? -6.242 46.562 33.844 1 69 172 ILE A N 1
ATOM 1416 C CA . ILE A 1 172 ? -6.117 47.938 33.344 1 69 172 ILE A CA 1
ATOM 1417 C C . ILE A 1 172 ? -5.828 48.906 34.5 1 69 172 ILE A C 1
ATOM 1419 O O . ILE A 1 172 ? -6.301 48.688 35.625 1 69 172 ILE A O 1
ATOM 1423 N N . GLU A 1 173 ? -4.883 49.719 34.281 1 69.69 173 GLU A N 1
ATOM 1424 C CA . GLU A 1 173 ? -4.762 50.875 35.156 1 69.69 173 GLU A CA 1
ATOM 1425 C C . GLU A 1 173 ? -5.898 51.875 34.938 1 69.69 173 GLU A C 1
ATOM 1427 O O . GLU A 1 173 ? -6.246 52.156 33.781 1 69.69 173 GLU A O 1
ATOM 1432 N N . ASP A 1 174 ? -6.633 52.25 35.875 1 69.12 174 ASP A N 1
ATOM 1433 C CA . ASP A 1 174 ? -7.805 53.125 35.844 1 69.12 174 ASP A CA 1
ATOM 1434 C C . ASP A 1 174 ? -7.547 54.375 35 1 69.12 174 ASP A C 1
ATOM 1436 O O . ASP A 1 174 ? -8.477 54.938 34.438 1 69.12 174 ASP A O 1
ATOM 1440 N N . GLU A 1 175 ? -6.262 54.625 34.781 1 66.69 175 GLU A N 1
ATOM 1441 C CA . GLU A 1 175 ? -5.898 5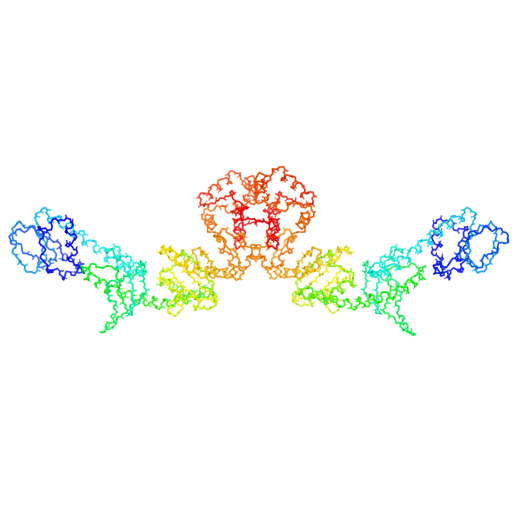5.844 34.062 1 66.69 175 GLU A CA 1
ATOM 1442 C C . GLU A 1 175 ? -6.227 55.75 32.562 1 66.69 175 GLU A C 1
ATOM 1444 O O . GLU A 1 175 ? -6.395 56.75 31.891 1 66.69 175 GLU A O 1
ATOM 1449 N N . TYR A 1 176 ? -6.52 54.438 32.156 1 73.44 176 TYR A N 1
ATOM 1450 C CA . TYR A 1 176 ? -6.703 54.281 30.734 1 73.44 176 TYR A CA 1
ATOM 1451 C C . TYR A 1 176 ? -8.172 54.094 30.375 1 73.44 176 TYR A C 1
ATOM 1453 O O . TYR A 1 176 ? -8.516 53.781 29.234 1 73.44 176 TYR A O 1
ATOM 1461 N N . ASP A 1 177 ? -8.969 54.375 31.281 1 77.38 177 ASP A N 1
ATOM 1462 C CA . ASP A 1 177 ? -10.391 54.125 31.094 1 77.38 177 ASP A CA 1
ATOM 1463 C C . ASP A 1 177 ? -10.938 54.969 29.922 1 77.38 177 ASP A C 1
ATOM 1465 O O . ASP A 1 177 ? -11.688 54.469 29.094 1 77.38 177 ASP A O 1
ATOM 1469 N N . PHE A 1 178 ? -10.523 56.219 30 1 74.5 178 PHE A N 1
ATOM 1470 C CA . PHE A 1 178 ? -11.008 57.125 28.969 1 74.5 178 PHE A CA 1
ATOM 1471 C C . PHE A 1 178 ? -10.531 56.656 27.594 1 74.5 178 PHE A C 1
ATOM 1473 O O . PHE A 1 178 ? -11.305 56.688 26.625 1 74.5 178 PHE A O 1
ATOM 1480 N N . GLU A 1 179 ? -9.32 56.25 27.469 1 76.38 179 GLU A N 1
ATOM 1481 C CA . GLU A 1 179 ? -8.75 55.844 26.203 1 76.38 179 GLU A CA 1
ATOM 1482 C C . GLU A 1 179 ? -9.43 54.562 25.688 1 76.38 179 GLU A C 1
ATOM 1484 O O . GLU A 1 179 ? -9.719 54.438 24.5 1 76.38 179 GLU A O 1
ATOM 1489 N N . PHE A 1 180 ? -9.75 53.719 26.578 1 84.06 180 PHE A N 1
ATOM 1490 C CA . PHE A 1 180 ? -10.344 52.469 26.172 1 84.06 180 PHE A CA 1
ATOM 1491 C C . PHE A 1 180 ? -11.789 52.656 25.719 1 84.06 180 PHE A C 1
ATOM 1493 O O . PHE A 1 180 ? -12.242 52 24.781 1 84.06 180 PHE A O 1
ATOM 1500 N N . LYS A 1 181 ? -12.398 53.531 26.344 1 81.06 181 LYS A N 1
ATOM 1501 C CA . LYS A 1 181 ? -13.75 53.875 25.891 1 81.06 181 LYS A CA 1
ATOM 1502 C C . LYS A 1 181 ? -13.727 54.469 24.484 1 81.06 181 LYS A C 1
ATOM 1504 O O . LYS A 1 181 ? -14.57 54.125 23.656 1 81.06 181 LYS A O 1
ATOM 1509 N N . LYS A 1 182 ? -12.719 55.281 24.328 1 80.31 182 LYS A N 1
ATOM 1510 C CA . LYS A 1 182 ? -12.555 55.906 23 1 80.31 182 LYS A CA 1
ATOM 1511 C C . LYS A 1 182 ? -12.227 54.844 21.953 1 80.31 182 LYS A C 1
ATOM 1513 O O . LYS A 1 182 ? -12.82 54.844 20.875 1 80.31 182 LYS A O 1
ATOM 1518 N N . ILE A 1 183 ? -11.391 53.969 22.266 1 84.56 183 ILE A N 1
ATOM 1519 C CA . ILE A 1 183 ? -10.984 52.906 21.359 1 84.56 183 ILE A CA 1
ATOM 1520 C C . ILE A 1 183 ? -12.18 52 21.047 1 84.56 183 ILE A C 1
ATOM 1522 O O . ILE A 1 183 ? -12.43 51.688 19.891 1 84.56 183 ILE A O 1
ATOM 1526 N N . SER A 1 184 ? -12.859 51.625 22.062 1 86.62 184 SER A N 1
ATOM 1527 C CA . SER A 1 184 ? -14.023 50.781 21.891 1 86.62 184 SER A CA 1
ATOM 1528 C C . SER A 1 184 ? -15.023 51.406 20.922 1 86.62 184 SER A C 1
ATOM 1530 O O . SER A 1 184 ? -15.609 50.688 20.094 1 86.62 184 SER A O 1
ATOM 1532 N N . LYS A 1 185 ? -15.148 52.625 20.984 1 81.56 185 LYS A N 1
ATOM 1533 C CA . LYS A 1 185 ? -16.078 53.344 20.094 1 81.56 185 LYS A CA 1
ATOM 1534 C C . LYS A 1 185 ? -15.562 53.312 18.656 1 81.56 185 LYS A C 1
ATOM 1536 O O . LYS A 1 185 ? -16.344 53.156 17.703 1 81.56 185 LYS A O 1
ATOM 1541 N N . ILE A 1 186 ? -14.297 53.5 18.516 1 80.75 186 ILE A N 1
ATOM 1542 C CA . ILE A 1 186 ? -13.688 53.562 17.203 1 80.75 186 ILE A CA 1
ATOM 1543 C C . ILE A 1 186 ? -13.766 52.219 16.5 1 80.75 186 ILE A C 1
ATOM 1545 O O . ILE A 1 186 ? -14.109 52.125 15.32 1 80.75 186 ILE A O 1
ATOM 1549 N N . ILE A 1 187 ? -13.57 51.219 17.297 1 82.62 187 ILE A N 1
ATOM 1550 C CA . ILE A 1 187 ? -13.375 49.938 16.641 1 82.62 187 ILE A CA 1
ATOM 1551 C C . ILE A 1 187 ? -14.695 49.156 16.625 1 82.62 187 ILE A C 1
ATOM 1553 O O . ILE A 1 187 ? -14.82 48.156 15.922 1 82.62 187 ILE A O 1
ATOM 1557 N N . SER A 1 188 ? -15.68 49.625 17.312 1 81.75 188 SER A N 1
ATOM 1558 C CA . SER A 1 188 ? -16.906 48.875 17.547 1 81.75 188 SER A CA 1
ATOM 1559 C C . SER A 1 188 ? -17.578 48.469 16.234 1 81.75 188 SER A C 1
ATOM 1561 O O . SER A 1 188 ? -17.953 47.312 16.031 1 81.75 188 SER A O 1
ATOM 1563 N N . THR A 1 189 ? -17.719 49.344 15.344 1 74.75 189 THR A N 1
ATOM 1564 C CA . THR A 1 189 ? -18.375 49.062 14.07 1 74.75 189 THR A CA 1
ATOM 1565 C C . THR A 1 189 ? -17.578 48.062 13.258 1 74.75 189 THR A C 1
ATOM 1567 O O . THR A 1 189 ? -18.156 47.156 12.641 1 74.75 189 THR A O 1
ATOM 1570 N N . TYR A 1 190 ? -16.344 48.25 13.242 1 75.94 190 TYR A N 1
ATOM 1571 C CA . TYR A 1 190 ? -15.469 47.344 12.5 1 75.94 190 TYR A CA 1
ATOM 1572 C C . TYR A 1 190 ? -15.547 45.938 13.062 1 75.94 190 TYR A C 1
ATOM 1574 O O . TYR A 1 190 ? -15.664 44.969 12.312 1 75.94 190 TYR A O 1
ATOM 1582 N N . ILE A 1 191 ? -15.492 45.875 14.383 1 75.56 191 ILE A N 1
ATOM 1583 C CA . ILE A 1 191 ? -15.57 44.562 15.031 1 75.56 191 ILE A CA 1
ATOM 1584 C C . ILE A 1 191 ? -16.938 43.938 14.75 1 75.56 191 ILE A C 1
ATOM 1586 O O . ILE A 1 191 ? -17.016 42.719 14.469 1 75.56 191 ILE A O 1
ATOM 1590 N N . TYR A 1 192 ? -17.922 44.688 14.805 1 71 192 TYR A N 1
ATOM 1591 C CA . TYR A 1 192 ? -19.266 44.219 14.547 1 71 192 TYR A CA 1
ATOM 1592 C C . TYR A 1 192 ? -19.359 43.594 13.164 1 71 192 TYR A C 1
ATOM 1594 O O . TYR A 1 192 ? -19.891 42.469 13.008 1 71 192 TYR A O 1
ATOM 1602 N N . ASN A 1 193 ? -18.906 44.281 12.266 1 63.31 193 ASN A N 1
ATOM 1603 C CA . ASN A 1 193 ? -18.969 43.812 10.891 1 63.31 193 ASN A CA 1
ATOM 1604 C C . ASN A 1 193 ? -18.109 42.562 10.688 1 63.31 193 ASN A C 1
ATOM 1606 O O . ASN A 1 193 ? -18.469 41.688 9.914 1 63.31 193 ASN A O 1
ATOM 1610 N N . ASN A 1 194 ? -17.016 42.688 11.367 1 58.25 194 ASN A N 1
ATOM 1611 C CA . ASN A 1 194 ? -16.125 41.531 11.219 1 58.25 194 ASN A CA 1
ATOM 1612 C C . ASN A 1 194 ? -16.516 40.375 12.141 1 58.25 194 ASN A C 1
ATOM 1614 O O . ASN A 1 194 ? -16.344 39.219 11.789 1 58.25 194 ASN A O 1
ATOM 1618 N N . VAL A 1 195 ? -16.875 40.781 13.344 1 52.84 195 VAL A N 1
ATOM 1619 C CA . VAL A 1 195 ? -17.25 39.781 14.328 1 52.84 195 VAL A CA 1
ATOM 1620 C C . VAL A 1 195 ? -18.625 39.219 14.016 1 52.84 195 VAL A C 1
ATOM 1622 O O . VAL A 1 195 ? -18.891 38.031 14.195 1 52.84 195 VAL A O 1
ATOM 1625 N N . ASN A 1 196 ? -19.562 40.188 13.805 1 50 196 ASN A N 1
ATOM 1626 C CA . ASN A 1 196 ? -20.812 39.625 13.336 1 50 196 ASN A CA 1
ATOM 1627 C C . ASN A 1 196 ? -20.578 38.594 12.227 1 50 196 ASN A C 1
ATOM 1629 O O . ASN A 1 196 ? -21.234 37.531 12.203 1 50 196 ASN A O 1
ATOM 1633 N N . GLY A 1 197 ? -19.828 39.031 11.328 1 45.62 197 GLY A N 1
ATOM 1634 C CA . GLY A 1 197 ? -19.375 38.031 10.375 1 45.62 197 GLY A CA 1
ATOM 1635 C C . GLY A 1 197 ? -18.672 36.844 11.031 1 45.62 197 GLY A C 1
ATOM 1636 O O . GLY A 1 197 ? -18.859 35.719 10.633 1 45.62 197 GLY A O 1
ATOM 1637 N N . LEU A 1 198 ? -17.891 37.281 11.961 1 44.25 198 LEU A N 1
ATOM 1638 C CA . LEU A 1 198 ? -17.156 36.281 12.727 1 44.25 198 LEU A CA 1
ATOM 1639 C C . LEU A 1 198 ? -18.125 35.406 13.516 1 44.25 198 LEU A C 1
ATOM 1641 O O . LEU A 1 198 ? -17.969 34.188 13.57 1 44.25 198 LEU A O 1
ATOM 1645 N N . ILE A 1 199 ? -18.984 36.125 14.305 1 46.72 199 ILE A N 1
ATOM 1646 C CA . ILE A 1 199 ? -20 35.375 15.055 1 46.72 199 ILE A CA 1
ATOM 1647 C C . ILE A 1 199 ? -20.781 34.469 14.109 1 46.72 199 ILE A C 1
ATOM 1649 O O . ILE A 1 199 ? -20.969 33.281 14.406 1 46.72 199 ILE A O 1
ATOM 1653 N N . ASN A 1 200 ? -21.328 35.156 13.172 1 46.06 200 ASN A N 1
ATOM 1654 C CA . ASN A 1 200 ? -22.047 34.375 12.172 1 46.06 200 ASN A CA 1
ATOM 1655 C C . ASN A 1 200 ? -21.109 33.406 11.438 1 46.06 200 ASN A C 1
ATOM 1657 O O . ASN A 1 200 ? -21.516 32.312 11.102 1 46.06 200 ASN A O 1
ATOM 1661 N N . SER A 1 201 ? -19.969 33.906 11.195 1 47.41 201 SER A N 1
ATOM 1662 C CA . SER A 1 201 ? -18.984 33.125 10.461 1 47.41 201 SER A CA 1
ATOM 1663 C C . SER A 1 201 ? -18.453 31.969 11.305 1 47.41 201 SER A C 1
ATOM 1665 O O . SER A 1 201 ? -18.125 30.906 10.773 1 47.41 201 SER A O 1
ATOM 1667 N N . LYS A 1 202 ? -18.359 32.312 12.602 1 54.31 202 LYS A N 1
ATOM 1668 C CA . LYS A 1 202 ? -17.906 31.234 13.461 1 54.31 202 LYS A CA 1
ATOM 1669 C C . LYS A 1 202 ? -18.812 30 13.352 1 54.31 202 LYS A C 1
ATOM 1671 O O . LYS A 1 202 ? -18.328 28.875 13.312 1 54.31 202 LYS A O 1
ATOM 1676 N N . GLU A 1 203 ? -20.078 30.422 13.328 1 58.47 203 GLU A N 1
ATOM 1677 C CA . GLU A 1 203 ? -20.953 29.266 13.148 1 58.47 203 GLU A CA 1
ATOM 1678 C C . GLU A 1 203 ? -20.766 28.656 11.758 1 58.47 203 GLU A C 1
ATOM 1680 O O . GLU A 1 203 ? -20.781 27.438 11.602 1 58.47 203 GLU A O 1
ATOM 1685 N N . ASP A 1 204 ? -20.375 29.578 10.898 1 76.44 204 ASP A N 1
ATOM 1686 C CA . ASP A 1 204 ? -20.266 29.109 9.523 1 76.44 204 ASP A CA 1
ATOM 1687 C C . ASP A 1 204 ? -18.953 28.375 9.289 1 76.44 204 ASP A C 1
ATOM 1689 O O . ASP A 1 204 ? -18.859 27.531 8.391 1 76.44 204 ASP A O 1
ATOM 1693 N N . ILE A 1 205 ? -18.031 28.75 10.203 1 83.5 205 ILE A N 1
ATOM 1694 C CA . ILE A 1 205 ? -16.719 28.156 9.984 1 83.5 205 ILE A CA 1
ATOM 1695 C C . ILE A 1 205 ? -16.781 26.656 10.289 1 83.5 205 ILE A C 1
ATOM 1697 O O . ILE A 1 205 ? -16.109 25.859 9.625 1 83.5 205 ILE A O 1
ATOM 1701 N N . TYR A 1 206 ? -17.594 26.359 11.258 1 84.31 206 TYR A N 1
ATOM 1702 C CA . TYR A 1 206 ? -17.719 24.953 11.586 1 84.31 206 TYR A CA 1
ATOM 1703 C C . TYR A 1 206 ? -18.312 24.172 10.422 1 84.31 206 TYR A C 1
ATOM 1705 O O . TYR A 1 206 ? -17.859 23.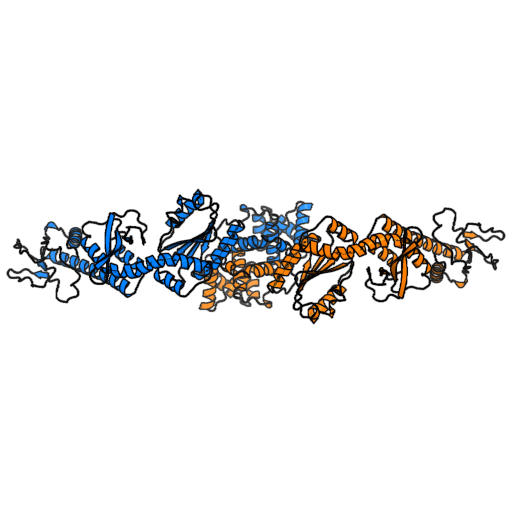062 10.102 1 84.31 206 TYR A O 1
ATOM 1713 N N . SER A 1 207 ? -19.25 24.859 9.844 1 87.12 207 SER A N 1
ATOM 1714 C CA . SER A 1 207 ? -19.812 24.234 8.648 1 87.12 207 SER A CA 1
ATOM 1715 C C . SER A 1 207 ? -18.797 24.188 7.52 1 87.12 207 SER A C 1
ATOM 1717 O O . SER A 1 207 ? -18.75 23.219 6.758 1 87.12 207 SER A O 1
ATOM 1719 N N . THR A 1 208 ? -18.047 25.234 7.43 1 92 208 THR A N 1
ATOM 1720 C CA . THR A 1 208 ? -17 25.297 6.414 1 92 208 THR A CA 1
ATOM 1721 C C . THR A 1 208 ? -15.984 24.188 6.613 1 92 208 THR A C 1
ATOM 1723 O O . THR A 1 208 ? -15.578 23.516 5.652 1 92 208 THR A O 1
ATOM 1726 N N . ILE A 1 209 ? -15.609 23.938 7.852 1 92.5 209 ILE A N 1
ATOM 1727 C CA . ILE A 1 209 ? -14.633 22.891 8.156 1 92.5 209 ILE A CA 1
ATOM 1728 C C . ILE A 1 209 ? -15.211 21.531 7.809 1 92.5 209 ILE A C 1
ATOM 1730 O O . ILE A 1 209 ? -14.516 20.672 7.25 1 92.5 209 ILE A O 1
ATOM 1734 N N . LYS A 1 210 ? -16.422 21.344 8.07 1 92.44 210 LYS A N 1
ATOM 1735 C CA . LYS A 1 210 ? -17.078 20.094 7.703 1 92.44 210 LYS A CA 1
ATOM 1736 C C . LYS A 1 210 ? -17.109 19.906 6.188 1 92.44 210 LYS A C 1
ATOM 1738 O O . LYS A 1 210 ? -16.891 18.797 5.688 1 92.44 210 LYS A O 1
ATOM 1743 N N . ASN A 1 211 ? -17.344 21 5.508 1 93.81 211 ASN A N 1
ATOM 1744 C CA . ASN A 1 211 ? -17.312 20.953 4.047 1 93.81 211 ASN A CA 1
ATOM 1745 C C . ASN A 1 211 ? -15.922 20.641 3.525 1 93.81 211 ASN A C 1
ATOM 1747 O O . ASN A 1 211 ? -15.773 19.891 2.557 1 93.81 211 ASN A O 1
ATOM 1751 N N . LEU A 1 212 ? -14.945 21.188 4.164 1 95.38 212 LEU A N 1
ATOM 1752 C CA . LEU A 1 212 ? -13.562 20.922 3.793 1 95.38 212 LEU A CA 1
ATOM 1753 C C . LEU A 1 212 ? -13.219 19.453 3.99 1 95.38 212 LEU A C 1
ATOM 1755 O O . LEU A 1 212 ? -12.562 18.844 3.143 1 95.38 212 LEU A O 1
ATOM 1759 N N . ILE A 1 213 ? -13.719 18.891 5.062 1 95.94 213 ILE A N 1
ATOM 1760 C CA . ILE A 1 213 ? -13.469 17.5 5.395 1 95.94 213 ILE A CA 1
ATOM 1761 C C . ILE A 1 213 ? -14.156 16.594 4.371 1 95.94 213 ILE A C 1
ATOM 1763 O O . ILE A 1 213 ? -13.602 15.562 3.98 1 95.94 213 ILE A O 1
ATOM 1767 N N . SER A 1 214 ? -15.258 17 3.863 1 93 214 SER A N 1
ATOM 1768 C CA . SER A 1 214 ? -16.016 16.188 2.928 1 93 214 SER A CA 1
ATOM 1769 C C . SER A 1 214 ? -15.586 16.438 1.488 1 93 214 SER A C 1
ATOM 1771 O O . SER A 1 214 ? -15.922 15.672 0.587 1 93 214 SER A O 1
ATOM 1773 N N . GLY A 1 215 ? -14.875 17.484 1.281 1 91.69 215 GLY A N 1
ATOM 1774 C CA . GLY A 1 215 ? -14.422 17.812 -0.059 1 91.69 215 GLY A CA 1
ATOM 1775 C C . GLY A 1 215 ? -15.445 18.609 -0.856 1 91.69 215 GLY A C 1
ATOM 1776 O O . GLY A 1 215 ? -15.328 18.719 -2.078 1 91.69 215 GLY A O 1
ATOM 1777 N N . ASN A 1 216 ? -16.484 19.109 -0.223 1 91.25 216 ASN A N 1
ATOM 1778 C CA . ASN A 1 216 ? -17.531 19.875 -0.874 1 91.25 216 ASN A CA 1
ATOM 1779 C C . ASN A 1 216 ? -17.391 21.359 -0.6 1 91.25 216 ASN A C 1
ATOM 1781 O O . ASN A 1 216 ? -18.297 22 -0.058 1 91.25 216 ASN A O 1
ATOM 1785 N N . ILE A 1 217 ? -16.344 21.859 -1.128 1 91.81 217 ILE A N 1
ATOM 1786 C CA . ILE A 1 217 ? -16.016 23.25 -0.848 1 91.81 217 ILE A CA 1
ATOM 1787 C C . ILE A 1 217 ? -16.766 24.172 -1.819 1 91.81 217 ILE A C 1
ATOM 1789 O O . ILE A 1 217 ? -16.859 23.859 -3.01 1 91.81 217 ILE A O 1
ATOM 1793 N N . THR A 1 218 ? -17.359 25.234 -1.346 1 90.88 218 THR A N 1
ATOM 1794 C CA . THR A 1 218 ? -18.047 26.234 -2.145 1 90.88 218 THR A CA 1
ATOM 1795 C C . THR A 1 218 ? -17.344 27.578 -2.064 1 90.88 218 THR A C 1
ATOM 1797 O O . THR A 1 218 ? -16.406 27.75 -1.271 1 90.88 218 THR A O 1
ATOM 1800 N N . ASP A 1 219 ? -17.781 28.469 -2.887 1 91.62 219 ASP A N 1
ATOM 1801 C CA . ASP A 1 219 ? -17.234 29.828 -2.85 1 91.62 219 ASP A CA 1
ATOM 1802 C C . ASP A 1 219 ? -17.516 30.484 -1.506 1 91.62 219 ASP A C 1
ATOM 1804 O O . ASP A 1 219 ? -16.688 31.266 -1.009 1 91.62 219 ASP A O 1
ATOM 1808 N N . LYS A 1 220 ? -18.578 30.125 -1.035 1 89.38 220 LYS A N 1
ATOM 1809 C CA . LYS A 1 220 ? -18.953 30.672 0.266 1 89.38 220 LYS A CA 1
ATOM 1810 C C . LYS A 1 220 ? -17.984 30.219 1.352 1 89.38 220 LYS A C 1
ATOM 1812 O O . LYS A 1 220 ? -17.672 30.984 2.271 1 89.38 220 LYS A O 1
ATOM 1817 N N . ASP A 1 221 ? -17.531 29.047 1.273 1 91.38 221 ASP A N 1
ATOM 1818 C CA . ASP A 1 221 ? -16.578 28.516 2.25 1 91.38 221 ASP A CA 1
ATOM 1819 C C . ASP A 1 221 ? -15.266 29.281 2.207 1 91.38 221 ASP A C 1
ATOM 1821 O O . ASP A 1 221 ? -14.68 29.578 3.25 1 91.38 221 ASP A O 1
ATOM 1825 N N . GLU A 1 222 ? -14.812 29.562 1.027 1 90 222 GLU A N 1
ATOM 1826 C CA . GLU A 1 222 ? -13.578 30.328 0.883 1 90 222 GLU A CA 1
ATOM 1827 C C . GLU A 1 222 ? -13.719 31.719 1.498 1 90 222 GLU A C 1
ATOM 1829 O O . GLU A 1 222 ? -12.781 32.25 2.113 1 90 222 GLU A O 1
ATOM 1834 N N . GLU A 1 223 ? -14.859 32.25 1.286 1 87.12 223 GLU A N 1
ATOM 1835 C CA . GLU A 1 223 ? -15.141 33.531 1.881 1 87.12 223 GLU A CA 1
ATOM 1836 C C . GLU A 1 223 ? -15.133 33.469 3.404 1 87.12 223 GLU A C 1
ATOM 1838 O O . GLU A 1 223 ? -14.609 34.375 4.07 1 87.12 223 GLU A O 1
ATOM 1843 N N . ASN A 1 224 ? -15.727 32.438 3.914 1 83.75 224 ASN A N 1
ATOM 1844 C CA . ASN A 1 224 ? -15.758 32.219 5.359 1 83.75 224 ASN A CA 1
ATOM 1845 C C . ASN A 1 224 ? -14.352 32.125 5.941 1 83.75 224 ASN A C 1
ATOM 1847 O O . ASN A 1 224 ? -14.078 32.688 7.008 1 83.75 224 ASN A O 1
ATOM 1851 N N . ILE A 1 225 ? -13.477 31.453 5.277 1 87.62 225 ILE A N 1
ATOM 1852 C CA . ILE A 1 225 ? -12.094 31.281 5.715 1 87.62 225 ILE A CA 1
ATOM 1853 C C . ILE A 1 225 ? -11.383 32.625 5.734 1 87.62 225 ILE A C 1
ATOM 1855 O O . ILE A 1 225 ? -10.703 32.969 6.707 1 87.62 225 ILE A O 1
ATOM 1859 N N . ALA A 1 226 ? -11.609 33.344 4.699 1 84.06 226 ALA A N 1
ATOM 1860 C CA . ALA A 1 226 ? -10.992 34.656 4.598 1 84.06 226 ALA A CA 1
ATOM 1861 C C . ALA A 1 226 ? -11.516 35.594 5.688 1 84.06 226 ALA A C 1
ATOM 1863 O O . ALA A 1 226 ? -10.766 36.406 6.23 1 84.06 226 ALA A O 1
ATOM 1864 N N . ASN A 1 227 ? -12.727 35.406 5.934 1 73.75 227 ASN A N 1
ATOM 1865 C CA . ASN A 1 227 ? -13.383 36.281 6.891 1 73.75 227 ASN A CA 1
ATOM 1866 C C . ASN A 1 227 ? -12.797 36.125 8.289 1 73.75 227 ASN A C 1
ATOM 1868 O O . ASN A 1 227 ? -12.852 37.062 9.094 1 73.75 227 ASN A O 1
ATOM 1872 N N . ILE A 1 228 ? -12.266 34.969 8.578 1 75.25 228 ILE A N 1
ATOM 1873 C CA . ILE A 1 228 ? -11.688 34.781 9.898 1 75.25 228 ILE A CA 1
ATOM 1874 C C . ILE A 1 228 ? -10.188 35.062 9.852 1 75.25 228 ILE A C 1
ATOM 1876 O O . ILE A 1 228 ? -9.461 34.812 10.812 1 75.25 228 ILE A O 1
ATOM 1880 N N . GLY A 1 229 ? -9.703 35.5 8.711 1 74.88 229 GLY A N 1
ATOM 1881 C CA . GLY A 1 229 ? -8.312 35.875 8.578 1 74.88 229 GLY A CA 1
ATOM 1882 C C . GLY A 1 229 ? -7.398 34.719 8.203 1 74.88 229 GLY A C 1
ATOM 1883 O O . GLY A 1 229 ? -6.176 34.844 8.289 1 74.88 229 GLY A O 1
ATOM 1884 N N . TRP A 1 230 ? -7.961 33.594 7.93 1 83.62 230 TRP A N 1
ATOM 1885 C CA . TRP A 1 230 ? -7.168 32.469 7.516 1 83.62 230 TRP A CA 1
ATOM 1886 C C . TRP A 1 230 ? -6.934 32.469 6.008 1 83.62 230 TRP A C 1
ATOM 1888 O O . TRP A 1 230 ? -7.742 33 5.254 1 83.62 230 TRP A O 1
ATOM 1898 N N . LYS A 1 231 ? -5.777 32 5.656 1 88.88 231 LYS A N 1
ATOM 1899 C CA . LYS A 1 231 ? -5.465 31.812 4.246 1 88.88 231 LYS A CA 1
ATOM 1900 C C . LYS A 1 231 ? -5.352 30.312 3.912 1 88.88 231 LYS A C 1
ATOM 1902 O O . LYS A 1 231 ? -4.992 29.516 4.77 1 88.88 231 LYS A O 1
ATOM 1907 N N . THR A 1 232 ? -5.559 30.062 2.65 1 90.88 232 THR A N 1
ATOM 1908 C CA . THR A 1 232 ? -5.543 28.656 2.227 1 90.88 232 THR A CA 1
ATOM 1909 C C . THR A 1 232 ? -4.129 28.094 2.271 1 90.88 232 THR A C 1
ATOM 1911 O O . THR A 1 232 ? -3.939 26.891 2.422 1 90.88 232 THR A O 1
ATOM 1914 N N . ASP A 1 233 ? -3.145 28.969 2.182 1 89.88 233 ASP A N 1
ATOM 1915 C CA . ASP A 1 233 ? -1.764 28.516 2.1 1 89.88 233 ASP A CA 1
ATOM 1916 C C . ASP A 1 233 ? -1.026 28.734 3.416 1 89.88 233 ASP A C 1
ATOM 1918 O O . ASP A 1 233 ? 0.206 28.703 3.457 1 89.88 233 ASP A O 1
ATOM 1922 N N . ASP A 1 234 ? -1.806 28.953 4.496 1 89.81 234 ASP A N 1
ATOM 1923 C CA . ASP A 1 234 ? -1.191 29.016 5.82 1 89.81 234 ASP A CA 1
ATOM 1924 C C . ASP A 1 234 ? -0.701 27.625 6.254 1 89.81 234 ASP A C 1
ATOM 1926 O O . ASP A 1 234 ? -0.995 26.625 5.598 1 89.81 234 ASP A O 1
ATOM 1930 N N . LYS A 1 235 ? 0.157 27.641 7.309 1 88.56 235 LYS A N 1
ATOM 1931 C CA . LYS A 1 235 ? 0.6 26.375 7.887 1 88.56 235 LYS A CA 1
ATOM 1932 C C . LYS A 1 235 ? -0.45 25.812 8.836 1 88.56 235 LYS A C 1
ATOM 1934 O O . LYS A 1 235 ? -0.785 26.438 9.844 1 88.56 235 LYS A O 1
ATOM 1939 N N . TYR A 1 236 ? -1.013 24.625 8.414 1 91.12 236 TYR A N 1
ATOM 1940 C CA . TYR A 1 236 ? -2.08 24.031 9.203 1 91.12 236 TYR A CA 1
ATOM 1941 C C . TYR A 1 236 ? -1.67 22.656 9.711 1 91.12 236 TYR A C 1
ATOM 1943 O O . TYR A 1 236 ? -0.942 21.922 9.031 1 91.12 236 TYR A O 1
ATOM 1951 N N . ASP A 1 237 ? -2.172 22.312 10.898 1 90.94 237 ASP A N 1
ATOM 1952 C CA . ASP A 1 237 ? -2.129 20.953 11.414 1 90.94 237 ASP A CA 1
ATOM 1953 C C . ASP A 1 237 ? -3.533 20.438 11.742 1 90.94 237 ASP A C 1
ATOM 1955 O O . ASP A 1 237 ? -4.418 21.234 12.086 1 90.94 237 ASP A O 1
ATOM 1959 N N . ILE A 1 238 ? -3.674 19.203 11.594 1 93.94 238 ILE A N 1
ATOM 1960 C CA . ILE A 1 238 ? -4.926 18.562 11.984 1 93.94 238 ILE A CA 1
ATOM 1961 C C . ILE A 1 238 ? -4.652 17.484 13.039 1 93.94 238 ILE A C 1
ATOM 1963 O O . ILE A 1 238 ? -3.643 16.781 12.969 1 93.94 238 ILE A O 1
ATOM 1967 N N . ASN A 1 239 ? -5.434 17.484 14.062 1 92.75 239 ASN A N 1
ATOM 1968 C CA . ASN A 1 239 ? -5.469 16.391 15.039 1 92.75 239 ASN A CA 1
ATOM 1969 C C . ASN A 1 239 ? -6.805 15.656 15.008 1 92.75 239 ASN A C 1
ATOM 1971 O O . ASN A 1 239 ? -7.863 16.281 15.172 1 92.75 239 ASN A O 1
ATOM 1975 N N . VAL A 1 240 ? -6.762 14.43 14.75 1 95.12 240 VAL A N 1
ATOM 1976 C CA . VAL A 1 240 ? -7.969 13.617 14.695 1 95.12 240 VAL A CA 1
ATOM 1977 C C . VAL A 1 240 ? -7.984 12.641 15.875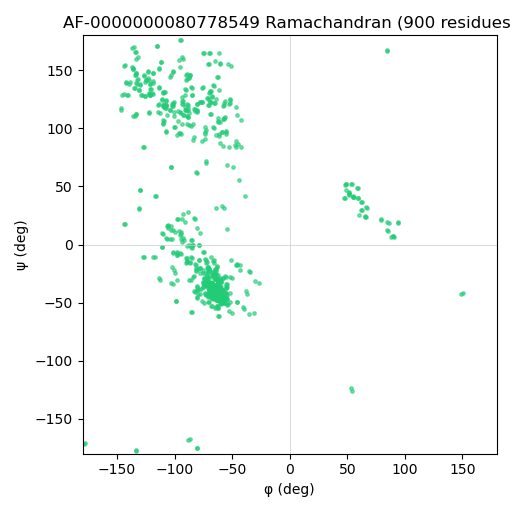 1 95.12 240 VAL A C 1
ATOM 1979 O O . VAL A 1 240 ? -7.043 11.867 16.062 1 95.12 240 VAL A O 1
ATOM 1982 N N . ILE A 1 241 ? -9.039 12.711 16.625 1 93.12 241 ILE A N 1
ATOM 1983 C CA . ILE A 1 241 ? -9.164 11.898 17.844 1 93.12 241 ILE A CA 1
ATOM 1984 C C . ILE A 1 241 ? -10.398 11.008 17.75 1 93.12 241 ILE A C 1
ATOM 1986 O O . ILE A 1 241 ? -11.492 11.484 17.438 1 93.12 241 ILE A O 1
ATOM 1990 N N . LYS A 1 242 ? -10.195 9.766 17.984 1 92.62 242 LYS A N 1
ATOM 1991 C CA . LYS A 1 242 ? -11.312 8.828 18 1 92.62 242 LYS A CA 1
ATOM 1992 C C . LYS A 1 242 ? -12.094 8.93 19.312 1 92.62 242 LYS A C 1
ATOM 1994 O O . LYS A 1 242 ? -11.523 8.766 20.391 1 92.62 242 LYS A O 1
ATOM 1999 N N . ILE A 1 243 ? -13.383 9.203 19.188 1 86.69 243 ILE A N 1
ATOM 2000 C CA . ILE A 1 243 ? -14.258 9.336 20.344 1 86.69 243 ILE A CA 1
ATOM 2001 C C . ILE A 1 243 ? -15.219 8.148 20.406 1 86.69 243 ILE A C 1
ATOM 2003 O O . ILE A 1 243 ? -16.094 8.008 19.547 1 86.69 243 ILE A O 1
ATOM 2007 N N . GLU A 1 244 ? -14.922 7.25 21.375 1 79.88 244 GLU A N 1
ATOM 2008 C CA . GLU A 1 244 ? -15.773 6.078 21.516 1 79.88 244 GLU A CA 1
ATOM 2009 C C . GLU A 1 244 ? -16.75 6.246 22.688 1 79.88 244 GLU A C 1
ATOM 2011 O O . GLU A 1 244 ? -16.406 6.824 23.719 1 79.88 244 GLU A O 1
ATOM 2016 N N . GLY A 1 245 ? -17.938 5.676 22.641 1 69.31 245 GLY A N 1
ATOM 2017 C CA . GLY A 1 245 ? -18.859 5.559 23.766 1 69.31 245 GLY A CA 1
ATOM 2018 C C . GLY A 1 245 ? -19.625 6.836 24.047 1 69.31 245 GLY A C 1
ATOM 2019 O O . GLY A 1 245 ? -20.141 7.027 25.141 1 69.31 245 GLY A O 1
ATOM 2020 N N . GLY A 1 246 ? -19.781 7.73 23.172 1 67.06 246 GLY A N 1
ATOM 2021 C CA . GLY A 1 246 ? -20.578 8.938 23.375 1 67.06 246 GLY A CA 1
ATOM 2022 C C . GLY A 1 246 ? -19.797 10.039 24.062 1 67.06 246 GLY A C 1
ATOM 2023 O O . GLY A 1 246 ? -18.797 9.781 24.734 1 67.06 246 GLY A O 1
ATOM 2024 N N . LEU A 1 247 ? -20.219 11.219 24.094 1 69.56 247 LEU A N 1
ATOM 2025 C CA . LEU A 1 247 ? -19.516 12.406 24.578 1 69.56 247 LEU A CA 1
ATOM 2026 C C . LEU A 1 247 ? -19.562 12.5 26.094 1 69.56 247 LEU A C 1
ATOM 2028 O O . LEU A 1 247 ? -18.719 13.172 26.703 1 69.56 247 LEU A O 1
ATOM 2032 N N . PHE A 1 248 ? -20.531 11.82 26.688 1 65.38 248 PHE A N 1
ATOM 2033 C CA . PHE A 1 248 ? -20.688 11.875 28.125 1 65.38 248 PHE A CA 1
ATOM 2034 C C . PHE A 1 248 ? -19.469 11.32 28.844 1 65.38 248 PHE A C 1
ATOM 2036 O O . PHE A 1 248 ? -19.094 11.789 29.922 1 65.38 248 PHE A O 1
ATOM 2043 N N . LYS A 1 249 ? -18.844 10.375 28.188 1 75.81 249 LYS A N 1
ATOM 2044 C CA . LYS A 1 249 ? -17.625 9.781 28.734 1 75.81 249 LYS A CA 1
ATOM 2045 C C . LYS A 1 249 ? -16.5 10.805 28.828 1 75.81 249 LYS A C 1
ATOM 2047 O O . LYS A 1 249 ? -15.594 10.672 29.641 1 75.81 249 LYS A O 1
ATOM 2052 N N . TYR A 1 250 ? -16.703 11.844 27.953 1 77.5 250 TYR A N 1
ATOM 2053 C CA . TYR A 1 250 ? -15.656 12.852 27.844 1 77.5 250 TYR A CA 1
ATOM 2054 C C . TYR A 1 250 ? -16.156 14.211 28.297 1 77.5 250 TYR A C 1
ATOM 2056 O O . TYR A 1 250 ? -15.898 15.227 27.656 1 77.5 250 TYR A O 1
ATOM 2064 N N . GLN A 1 251 ? -16.875 14.297 29.312 1 69.25 251 GLN A N 1
ATOM 2065 C CA . GLN A 1 251 ? -17.641 15.469 29.719 1 69.25 251 GLN A CA 1
ATOM 2066 C C . GLN A 1 251 ? -16.719 16.672 29.953 1 69.25 251 GLN A C 1
ATOM 2068 O O . GLN A 1 251 ? -17.094 17.812 29.672 1 69.25 251 GLN A O 1
ATOM 2073 N N . ASP A 1 252 ? -15.531 16.406 30.391 1 73.5 252 ASP A N 1
ATOM 2074 C CA . ASP A 1 252 ? -14.641 17.516 30.672 1 73.5 252 ASP A CA 1
ATOM 2075 C C . ASP A 1 252 ? -14.016 18.078 29.391 1 73.5 252 ASP A C 1
ATOM 2077 O O . ASP A 1 252 ? -13.43 19.156 29.406 1 73.5 252 ASP A O 1
ATOM 2081 N N . MET A 1 253 ? -14.18 17.312 28.359 1 78.12 253 MET A N 1
ATOM 2082 C CA . MET A 1 253 ? -13.602 17.734 27.094 1 78.12 253 MET A CA 1
ATOM 2083 C C . MET A 1 253 ? -14.562 18.656 26.328 1 78.12 253 MET A C 1
ATOM 2085 O O . MET A 1 253 ? -14.164 19.359 25.406 1 78.12 253 MET A O 1
ATOM 2089 N N . PHE A 1 254 ? -15.734 18.547 26.828 1 72.62 254 PHE A N 1
ATOM 2090 C CA . PHE A 1 254 ? -16.75 19.266 26.078 1 72.62 254 PHE A CA 1
ATOM 2091 C C . PHE A 1 254 ? -17.562 20.172 26.984 1 72.62 254 PHE A C 1
ATOM 2093 O O . PHE A 1 254 ? -17.812 19.828 28.141 1 72.62 254 PHE A O 1
ATOM 2100 N N . SER A 1 255 ? -17.594 21.359 26.484 1 62.91 255 SER A N 1
ATOM 2101 C CA . SER A 1 255 ? -18.484 22.281 27.188 1 62.91 255 SER A CA 1
ATOM 2102 C C . SER A 1 255 ? -19.906 22.188 26.672 1 62.91 255 SER A C 1
ATOM 2104 O O . SER A 1 255 ? -20.203 21.359 25.797 1 62.91 255 SER A O 1
ATOM 2106 N N . HIS A 1 256 ? -20.828 23.172 27.047 1 52.78 256 HIS A N 1
ATOM 2107 C CA . HIS A 1 256 ? -22.234 23.141 26.688 1 52.78 256 HIS A CA 1
ATOM 2108 C C . HIS A 1 256 ? -22.422 23.094 25.172 1 52.78 256 HIS A C 1
ATOM 2110 O O . HIS A 1 256 ? -21.797 23.875 24.453 1 52.78 256 HIS A O 1
ATOM 2116 N N . GLY A 1 257 ? -23.078 22.016 24.594 1 50.34 257 GLY A N 1
ATOM 2117 C CA . GLY A 1 257 ? -23.5 21.891 23.219 1 50.34 257 GLY A CA 1
ATOM 2118 C C . GLY A 1 257 ? -22.5 21.188 22.328 1 50.34 257 GLY A C 1
ATOM 2119 O O . GLY A 1 257 ? -22.422 21.438 21.125 1 50.34 257 GLY A O 1
ATOM 2120 N N . ASN A 1 258 ? -21.578 20.438 22.844 1 59.78 258 ASN A N 1
ATOM 2121 C CA . ASN A 1 258 ? -20.703 19.594 22.031 1 59.78 258 ASN A CA 1
ATOM 2122 C C . ASN A 1 258 ? -19.484 20.359 21.531 1 59.78 258 ASN A C 1
ATOM 2124 O O . ASN A 1 258 ? -18.875 19.984 20.531 1 59.78 258 ASN A O 1
ATOM 2128 N N . ARG A 1 259 ? -19.328 21.422 22.25 1 64.25 259 ARG A N 1
ATOM 2129 C CA . ARG A 1 259 ? -18.156 22.188 21.844 1 64.25 259 ARG A CA 1
ATOM 2130 C C . ARG A 1 259 ? -16.922 21.75 22.625 1 64.25 259 ARG A C 1
ATOM 2132 O O . ARG A 1 259 ? -16.984 21.547 23.844 1 64.25 259 ARG A O 1
ATOM 2139 N N . PHE A 1 260 ? -15.891 21.578 21.859 1 75.69 260 PHE A N 1
ATOM 2140 C CA . PHE A 1 260 ? -14.633 21.188 22.484 1 75.69 260 PHE A CA 1
ATOM 2141 C C . PHE A 1 260 ? -14.062 22.328 23.312 1 75.69 260 PHE A C 1
ATOM 2143 O O . PHE A 1 260 ? -14.031 23.484 22.859 1 75.69 260 PHE A O 1
ATOM 2150 N N . VAL A 1 261 ? -13.672 22.094 24.453 1 66.38 261 VAL A N 1
ATOM 2151 C CA . VAL A 1 261 ? -13.312 23.094 25.453 1 66.38 261 VAL A CA 1
ATOM 2152 C C . VAL A 1 261 ? -12.086 23.875 24.984 1 66.38 261 VAL A C 1
ATOM 2154 O O . VAL A 1 261 ? -11.914 25.047 25.312 1 66.38 261 VAL A O 1
ATOM 2157 N N . LEU A 1 262 ? -11.328 23.172 24.156 1 65.12 262 LEU A N 1
ATOM 2158 C CA . LEU A 1 262 ? -10.078 23.812 23.766 1 65.12 262 LEU A CA 1
ATOM 2159 C C . LEU A 1 262 ? -10.258 24.594 22.469 1 65.12 262 LEU A C 1
ATOM 2161 O O . LEU A 1 262 ? -9.289 25.109 21.906 1 65.12 262 LEU A O 1
ATOM 2165 N N . ASP A 1 263 ? -11.422 24.656 22.016 1 67.38 263 ASP A N 1
ATOM 2166 C CA . ASP A 1 263 ? -11.648 25.453 20.828 1 67.38 263 ASP A CA 1
ATOM 2167 C C . ASP A 1 263 ? -11.211 26.891 21.031 1 67.38 263 ASP A C 1
ATOM 2169 O O . ASP A 1 263 ? -11.562 27.516 22.047 1 67.38 263 ASP A O 1
ATOM 2173 N N . TYR A 1 264 ? -10.188 27.297 20.438 1 61.75 264 TYR A N 1
ATOM 2174 C CA . TYR A 1 264 ? -9.75 28.688 20.453 1 61.75 264 TYR A CA 1
ATOM 2175 C C . TYR A 1 264 ? -10.008 29.344 19.094 1 61.75 264 TYR A C 1
ATOM 2177 O O . TYR A 1 264 ? -9.164 29.266 18.188 1 61.75 264 TYR A O 1
ATOM 2185 N N . PRO A 1 265 ? -11.164 29.984 19.266 1 57.97 265 PRO A N 1
ATOM 2186 C CA . PRO A 1 265 ? -11.523 30.609 17.984 1 57.97 265 PRO A CA 1
ATOM 2187 C C . PRO A 1 265 ? -10.453 31.578 17.484 1 57.97 265 PRO A C 1
ATOM 2189 O O . PRO A 1 265 ? -9.812 32.25 18.266 1 57.97 265 PRO A O 1
ATOM 2192 N N . MET A 1 266 ? -9.672 31.359 16.5 1 61 266 MET A N 1
ATOM 2193 C CA . MET A 1 266 ? -8.656 32.156 15.805 1 61 266 MET A CA 1
ATOM 2194 C C . MET A 1 266 ? -7.574 31.234 15.227 1 61 266 MET A C 1
ATOM 2196 O O . MET A 1 266 ? -7.086 31.469 14.117 1 61 266 MET A O 1
ATOM 2200 N N . TYR A 1 267 ? -7.379 30.328 16.219 1 71.5 267 TYR A N 1
ATOM 2201 C CA . TYR A 1 267 ? -6.289 29.547 15.641 1 71.5 267 TYR A CA 1
ATOM 2202 C C . TYR A 1 267 ? -6.625 28.062 15.641 1 71.5 267 TYR A C 1
ATOM 2204 O O . TYR A 1 267 ? -5.914 27.266 15.031 1 71.5 267 TYR A O 1
ATOM 2212 N N . MET A 1 268 ? -7.695 27.688 16.328 1 82.62 268 MET A N 1
ATOM 2213 C CA . MET A 1 268 ? -8.039 26.281 16.344 1 82.62 268 MET A CA 1
ATOM 2214 C C . MET A 1 268 ? -9.555 26.094 16.375 1 82.62 268 MET A C 1
ATOM 2216 O O . MET A 1 268 ? -10.25 26.719 17.156 1 82.62 268 MET A O 1
ATOM 2220 N N . TYR A 1 269 ? -10.047 25.344 15.539 1 86.06 269 TYR A N 1
ATOM 2221 C CA . TYR A 1 269 ? -11.445 24.953 15.484 1 86.06 269 TYR A CA 1
ATOM 2222 C C . TYR A 1 269 ? -11.594 23.438 15.523 1 86.06 269 TYR A C 1
ATOM 2224 O O . TYR A 1 269 ? -10.758 22.703 14.977 1 86.06 269 TYR A O 1
ATOM 2232 N N . SER A 1 270 ? -12.602 23.016 16.234 1 88.31 270 SER A N 1
ATOM 2233 C CA . SER A 1 270 ? -12.828 21.578 16.328 1 88.31 270 SER A CA 1
ATOM 2234 C C . SER A 1 270 ? -14.227 21.203 15.836 1 88.31 270 SER A C 1
ATOM 2236 O O . SER A 1 270 ? -15.172 21.984 15.984 1 88.31 270 SER A O 1
ATOM 2238 N N . VAL A 1 271 ? -14.352 20.125 15.172 1 88.25 271 VAL A N 1
ATOM 2239 C CA . VAL A 1 271 ? -15.641 19.609 14.727 1 88.25 271 VAL A CA 1
ATOM 2240 C C . VAL A 1 271 ? -15.734 18.109 15.047 1 88.25 271 VAL A C 1
ATOM 2242 O O . VAL A 1 271 ? -14.719 17.406 15.094 1 88.25 271 VAL A O 1
ATOM 2245 N N . LEU A 1 272 ? -16.984 17.75 15.367 1 86.56 272 LEU A N 1
ATOM 2246 C CA . LEU A 1 272 ? -17.266 16.328 15.5 1 86.56 272 LEU A CA 1
ATOM 2247 C C . LEU A 1 272 ? -17.781 15.75 14.18 1 86.56 272 LEU A C 1
ATOM 2249 O O . LEU A 1 272 ? -18.734 16.281 13.594 1 86.56 272 LEU A O 1
ATOM 2253 N N . GLN A 1 273 ? -17.031 14.742 13.672 1 87.25 273 GLN A N 1
ATOM 2254 C CA . GLN A 1 273 ? -17.375 14.117 12.398 1 87.25 273 GLN A CA 1
ATOM 2255 C C . GLN A 1 273 ? -17.312 12.594 12.492 1 87.25 273 GLN A C 1
ATOM 2257 O O . GLN A 1 273 ? -16.219 12.023 12.609 1 87.25 273 GLN A O 1
ATOM 2262 N N . GLU A 1 274 ? -18.453 11.867 12.406 1 85.62 274 GLU A N 1
ATOM 2263 C CA . GLU A 1 274 ? -18.547 10.414 12.328 1 85.62 274 GLU A CA 1
ATOM 2264 C C . GLU A 1 274 ? -17.75 9.75 13.445 1 85.62 274 GLU A C 1
ATOM 2266 O O . GLU A 1 274 ? -16.938 8.867 13.195 1 85.62 274 GLU A O 1
ATOM 2271 N N . GLY A 1 275 ? -17.828 10.258 14.688 1 85.81 275 GLY A N 1
ATOM 2272 C CA . GLY A 1 275 ? -17.203 9.633 15.844 1 85.81 275 GLY A CA 1
ATOM 2273 C C . GLY A 1 275 ? -15.781 10.117 16.078 1 85.81 275 GLY A C 1
ATOM 2274 O O . GLY A 1 275 ? -15.086 9.586 16.953 1 85.81 275 GLY A O 1
ATOM 2275 N N . TYR A 1 276 ? -15.422 11.109 15.312 1 93 276 TYR A N 1
ATOM 2276 C CA . TYR A 1 276 ? -14.078 11.656 15.484 1 93 276 TYR A CA 1
ATOM 2277 C C . TYR A 1 276 ? -14.133 13.133 15.836 1 93 276 TYR A C 1
ATOM 2279 O O . TYR A 1 276 ? -14.961 13.875 15.305 1 93 276 TYR A O 1
ATOM 2287 N N . LEU A 1 277 ? -13.297 13.492 16.766 1 92.19 277 LEU A N 1
ATOM 2288 C CA . LEU A 1 277 ? -13.047 14.906 17.031 1 92.19 277 LEU A CA 1
ATOM 2289 C C . LEU A 1 277 ? -11.883 15.414 16.188 1 92.19 277 LEU A C 1
ATOM 2291 O O . LEU A 1 277 ? -10.766 14.922 16.297 1 92.19 277 LEU A O 1
ATOM 2295 N N . VAL A 1 278 ? -12.18 16.328 15.32 1 95.19 278 VAL A N 1
ATOM 2296 C CA . VAL A 1 278 ? -11.188 16.859 14.398 1 95.19 278 VAL A CA 1
ATOM 2297 C C . VAL A 1 278 ? -10.805 18.281 14.82 1 95.19 278 VAL A C 1
ATOM 2299 O O . VAL A 1 278 ? -11.664 19.156 14.875 1 95.19 278 VAL A O 1
ATOM 2302 N N . LEU A 1 279 ? -9.539 18.453 15.109 1 92.44 279 LEU A N 1
ATOM 2303 C CA . LEU A 1 279 ? -9.023 19.781 15.477 1 92.44 279 LEU A CA 1
ATOM 2304 C C . LEU A 1 279 ? -8.164 20.344 14.352 1 92.44 279 LEU A C 1
ATOM 2306 O O . LEU A 1 279 ? -7.164 19.75 13.953 1 92.44 279 LEU A O 1
ATOM 2310 N N . LEU A 1 280 ? -8.578 21.406 13.828 1 92.81 280 LEU A N 1
ATOM 2311 C CA . LEU A 1 280 ? -7.809 22.141 12.82 1 92.81 280 LEU A CA 1
ATOM 2312 C C . LEU A 1 280 ? -7.117 23.344 13.438 1 92.81 280 LEU A C 1
ATOM 2314 O O . LEU A 1 280 ? -7.777 24.234 14 1 92.81 280 LEU A O 1
ATOM 2318 N N . THR A 1 281 ? -5.785 23.375 13.32 1 88.94 281 THR A N 1
ATOM 2319 C CA . THR A 1 281 ? -5 24.453 13.93 1 88.94 281 THR A CA 1
ATOM 2320 C C . THR A 1 281 ? -4.227 25.219 12.875 1 88.94 281 THR A C 1
ATOM 2322 O O . THR A 1 281 ? -3.58 24.625 12.008 1 88.94 281 THR A O 1
ATOM 2325 N N . ASN A 1 282 ? -4.32 26.469 12.906 1 86.31 282 ASN A N 1
ATOM 2326 C CA . ASN A 1 282 ? -3.5 27.359 12.086 1 86.31 282 ASN A CA 1
ATOM 2327 C C . ASN A 1 282 ? -2.24 27.797 12.82 1 86.31 282 ASN A C 1
ATOM 2329 O O . ASN A 1 282 ? -2.311 28.609 13.742 1 86.31 282 ASN A O 1
ATOM 2333 N N . ASN A 1 283 ? -1.098 27.359 12.391 1 83.5 283 ASN A N 1
ATOM 2334 C CA . ASN A 1 283 ? 0.153 27.562 13.117 1 83.5 283 ASN A CA 1
ATOM 2335 C C . ASN A 1 283 ? 0.782 28.906 12.781 1 83.5 283 ASN A C 1
ATOM 2337 O O . ASN A 1 283 ? 1.797 29.281 13.367 1 83.5 283 ASN A O 1
ATOM 2341 N N . LYS A 1 284 ? 0.306 29.531 11.844 1 76.25 284 LYS A N 1
ATOM 2342 C CA . LYS A 1 284 ? 0.846 30.844 11.5 1 76.25 284 LYS A CA 1
ATOM 2343 C C . LYS A 1 284 ? 0.475 31.875 12.555 1 76.25 284 LYS A C 1
ATOM 2345 O O . LYS A 1 284 ? 1.218 32.844 12.781 1 76.25 284 LYS A O 1
ATOM 2350 N N . ILE A 1 285 ? -0.557 31.766 13.148 1 62.56 285 ILE A N 1
ATOM 2351 C CA . ILE A 1 285 ? -1.114 32.812 14 1 62.56 285 ILE A CA 1
ATOM 2352 C C . ILE A 1 285 ? -0.522 32.688 15.398 1 62.56 285 ILE A C 1
ATOM 2354 O O . ILE A 1 285 ? -0.152 33.719 16.016 1 62.56 285 ILE A O 1
ATOM 2358 N N . LYS A 1 286 ? -0.643 31.578 16.094 1 56.28 286 LYS A N 1
ATOM 2359 C CA . LYS A 1 286 ? -0.09 31.5 17.453 1 56.28 286 LYS A CA 1
ATOM 2360 C C . LYS A 1 286 ? 0.628 30.172 17.672 1 56.28 286 LYS A C 1
ATOM 2362 O O . LYS A 1 286 ? 0.398 29.203 16.938 1 56.28 286 LYS A O 1
ATOM 2367 N N . ASP A 1 287 ? 1.579 30.453 18.625 1 59.06 287 ASP A N 1
ATOM 2368 C CA . ASP A 1 287 ? 2.24 29.25 19.141 1 59.06 287 ASP A CA 1
ATOM 2369 C C . ASP A 1 287 ? 1.244 28.328 19.844 1 59.06 287 ASP A C 1
ATOM 2371 O O . ASP A 1 287 ? 0.597 28.734 20.812 1 59.06 287 ASP A O 1
ATOM 2375 N N . VAL A 1 288 ? 0.924 27.297 19.219 1 64.19 288 VAL A N 1
ATOM 2376 C CA . VAL A 1 288 ? -0.1 26.344 19.641 1 64.19 288 VAL A CA 1
ATOM 2377 C C . VAL A 1 288 ? 0.48 25.375 20.672 1 64.19 288 VAL A C 1
ATOM 2379 O O . VAL A 1 288 ? -0.07 24.297 20.891 1 64.19 288 VAL A O 1
ATOM 2382 N N . SER A 1 289 ? 1.532 25.734 21.328 1 68 289 SER A N 1
ATOM 2383 C CA . SER A 1 289 ? 2.176 24.812 22.25 1 68 289 SER A CA 1
ATOM 2384 C C . SER A 1 289 ? 1.279 24.5 23.438 1 68 289 SER A C 1
ATOM 2386 O O . SER A 1 289 ? 1.193 23.359 23.875 1 68 289 SER A O 1
ATOM 2388 N N . SER A 1 290 ? 0.612 25.547 23.953 1 66.25 290 SER A N 1
ATOM 2389 C CA . SER A 1 290 ? -0.248 25.328 25.125 1 66.25 290 SER A CA 1
ATOM 2390 C C . SER A 1 290 ? -1.44 24.453 24.766 1 66.25 290 SER A C 1
ATOM 2392 O O . SER A 1 290 ? -1.822 23.578 25.562 1 66.25 290 SER A O 1
ATOM 2394 N N . VAL A 1 291 ? -2.023 24.703 23.656 1 69.5 291 VAL A N 1
ATOM 2395 C CA . VAL A 1 291 ? -3.16 23.906 23.219 1 69.5 291 VAL A CA 1
ATOM 2396 C C . VAL A 1 291 ? -2.738 22.453 23.047 1 69.5 291 VAL A C 1
ATOM 2398 O O . VAL A 1 291 ? -3.477 21.531 23.438 1 69.5 291 VAL A O 1
ATOM 2401 N N . LYS A 1 292 ? -1.574 22.344 22.578 1 75.94 292 LYS A N 1
ATOM 2402 C CA . LYS A 1 292 ? -1.046 20.984 22.375 1 75.94 292 LYS A CA 1
ATOM 2403 C C . LYS A 1 292 ? -0.877 20.266 23.703 1 75.94 292 LYS A C 1
ATOM 2405 O O . LYS A 1 292 ? -1.192 19.078 23.812 1 75.94 292 LYS A O 1
ATOM 2410 N N . THR A 1 293 ? -0.411 21.016 24.641 1 77.06 293 THR A N 1
ATOM 2411 C CA . THR A 1 293 ? -0.218 20.422 25.969 1 77.06 293 THR A CA 1
ATOM 2412 C C . THR A 1 293 ? -1.554 20.016 26.578 1 77.06 293 THR A C 1
ATOM 2414 O O . THR A 1 293 ? -1.678 18.922 27.125 1 77.06 293 THR A O 1
ATOM 2417 N N . ASN A 1 294 ? -2.498 20.891 26.453 1 76.81 294 ASN A N 1
ATOM 2418 C CA . ASN A 1 294 ? -3.818 20.594 26.984 1 76.81 294 ASN A CA 1
ATOM 2419 C C . ASN A 1 294 ? -4.469 19.422 26.266 1 76.81 294 ASN A C 1
ATOM 2421 O O . ASN A 1 294 ? -5.133 18.594 26.891 1 76.81 294 ASN A O 1
ATOM 2425 N N . LEU A 1 295 ? -4.27 19.438 25.031 1 84.12 295 LEU A N 1
ATOM 2426 C CA . LEU A 1 295 ? -4.809 18.328 24.25 1 84.12 295 LEU A CA 1
ATOM 2427 C C . LEU A 1 295 ? -4.195 17 24.688 1 84.12 295 LEU A C 1
ATOM 2429 O O . LEU A 1 295 ? -4.898 16 24.812 1 84.12 295 LEU A O 1
ATOM 2433 N N . ASN A 1 296 ? -2.941 17.031 24.859 1 85.5 296 ASN A N 1
ATOM 2434 C CA . ASN A 1 296 ? -2.244 15.82 25.312 1 85.5 296 ASN A CA 1
ATOM 2435 C C . ASN A 1 296 ? -2.756 15.344 26.672 1 85.5 296 ASN A C 1
ATOM 2437 O O . ASN A 1 296 ? -2.812 14.141 26.922 1 85.5 296 ASN A O 1
ATOM 2441 N N . PHE A 1 297 ? -3.072 16.312 27.469 1 84 297 PHE A N 1
ATOM 2442 C CA . PHE A 1 297 ? -3.641 15.984 28.766 1 84 297 PHE A CA 1
ATOM 2443 C C . PHE A 1 297 ? -4.918 15.164 28.594 1 84 297 PHE A C 1
ATOM 2445 O O . PHE A 1 297 ? -5.09 14.141 29.266 1 84 297 PHE A O 1
ATOM 2452 N N . PHE A 1 298 ? -5.797 15.586 27.766 1 84.69 298 PHE A N 1
ATOM 2453 C CA . PHE A 1 298 ? -7.051 14.883 27.531 1 84.69 298 PHE A CA 1
ATOM 2454 C C . PHE A 1 298 ? -6.793 13.508 26.922 1 84.69 298 PHE A C 1
ATOM 2456 O O . PHE A 1 298 ? -7.441 12.531 27.297 1 84.69 298 PHE A O 1
ATOM 2463 N N . ILE A 1 299 ? -5.883 13.43 26.031 1 88.12 299 ILE A N 1
ATOM 2464 C CA . ILE A 1 299 ? -5.566 12.188 25.344 1 88.12 299 ILE A CA 1
ATOM 2465 C C . ILE A 1 299 ? -5.066 11.148 26.344 1 88.12 299 ILE A C 1
ATOM 2467 O O . ILE A 1 299 ? -5.48 9.992 26.312 1 88.12 299 ILE A O 1
ATOM 2471 N N . GLU A 1 300 ? -4.242 11.594 27.188 1 89.19 300 GLU A N 1
ATOM 2472 C CA . GLU A 1 300 ? -3.695 10.695 28.203 1 89.19 300 GLU A CA 1
ATOM 2473 C C . GLU A 1 300 ? -4.758 10.32 29.234 1 89.19 300 GLU A C 1
ATOM 2475 O O . GLU A 1 300 ? -4.871 9.156 29.609 1 89.19 300 GLU A O 1
ATOM 2480 N N . LYS A 1 301 ? -5.484 11.289 29.672 1 86.25 301 LYS A N 1
ATOM 2481 C CA . LYS A 1 301 ? -6.496 11.086 30.703 1 86.25 301 LYS A CA 1
ATOM 2482 C C . LYS A 1 301 ? -7.523 10.039 30.266 1 86.25 301 LYS A C 1
ATOM 2484 O O . LYS A 1 301 ? -7.906 9.172 31.047 1 86.25 301 LYS A O 1
ATOM 2489 N N . TYR A 1 302 ? -7.938 10.062 29.078 1 88.31 302 TYR A N 1
ATOM 2490 C CA . TYR A 1 302 ? -9.016 9.195 28.609 1 88.31 302 TYR A CA 1
ATOM 2491 C C . TYR A 1 302 ? -8.469 8.094 27.703 1 88.31 302 TYR A C 1
ATOM 2493 O O . TYR A 1 302 ? -9.242 7.332 27.109 1 88.31 302 TYR A O 1
ATOM 2501 N N . ASP A 1 303 ? -7.145 7.98 27.547 1 89.44 303 ASP A N 1
ATOM 2502 C CA . ASP A 1 303 ? -6.488 6.969 26.734 1 89.44 303 ASP A CA 1
ATOM 2503 C C . ASP A 1 303 ? -7.047 6.965 25.312 1 89.44 303 ASP A C 1
ATOM 2505 O O . ASP A 1 303 ? -7.477 5.922 24.812 1 89.44 303 ASP A O 1
ATOM 2509 N N . LEU A 1 304 ? -7.047 8.156 24.734 1 90.69 304 LEU A N 1
ATOM 2510 C CA . LEU A 1 304 ? -7.625 8.328 23.406 1 90.69 304 LEU A CA 1
ATOM 2511 C C . LEU A 1 304 ? -6.594 8.047 22.328 1 90.69 304 LEU A C 1
ATOM 2513 O O . LEU A 1 304 ? -5.41 8.352 22.5 1 90.69 304 LEU A O 1
ATOM 2517 N N . LYS A 1 305 ? -7.051 7.445 21.25 1 91.69 305 LYS A N 1
ATOM 2518 C CA . LYS A 1 305 ? -6.215 7.312 20.062 1 91.69 305 LYS A CA 1
ATOM 2519 C C . LYS A 1 305 ? -6.297 8.562 19.188 1 91.69 305 LYS A C 1
ATOM 2521 O O . LYS A 1 305 ? -7.391 9.055 18.906 1 91.69 305 LYS A O 1
ATOM 2526 N N . SER A 1 306 ? -5.184 9.086 18.844 1 92 306 SER A N 1
ATOM 2527 C CA . SER A 1 306 ? -5.152 10.328 18.078 1 92 306 SER A CA 1
ATOM 2528 C C . SER A 1 306 ? -4.004 10.32 17.078 1 92 306 SER A C 1
ATOM 2530 O O . SER A 1 306 ? -3.033 9.586 17.234 1 92 306 SER A O 1
ATOM 2532 N N . ILE A 1 307 ? -4.211 11.086 16.016 1 92.56 307 ILE A N 1
ATOM 2533 C CA . ILE A 1 307 ? -3.186 11.25 14.984 1 92.56 307 ILE A CA 1
ATOM 2534 C C . ILE A 1 307 ? -3.053 12.719 14.617 1 92.56 307 ILE A C 1
ATOM 2536 O O . ILE A 1 307 ? -4.055 13.43 14.508 1 92.56 307 ILE A O 1
ATOM 2540 N N . LYS A 1 308 ? -1.845 13.125 14.539 1 91.06 308 LYS A N 1
ATOM 2541 C CA . LYS A 1 308 ? -1.544 14.484 14.109 1 91.06 308 LYS A CA 1
ATOM 2542 C C . LYS A 1 308 ? -0.894 14.5 12.727 1 91.06 308 LYS A C 1
ATOM 2544 O O . LYS A 1 308 ? 0.027 13.719 12.469 1 91.06 308 LYS A O 1
ATOM 2549 N N . LEU A 1 309 ? -1.43 15.352 11.844 1 92.31 309 LEU A N 1
ATOM 2550 C CA . LEU A 1 309 ? -0.882 15.469 10.492 1 92.31 309 LEU A CA 1
ATOM 2551 C C . LEU A 1 309 ? -0.714 16.938 10.109 1 92.31 309 LEU A C 1
ATOM 2553 O O . LEU A 1 309 ? -1.46 17.797 10.578 1 92.31 309 LEU A O 1
ATOM 2557 N N . SER A 1 310 ? 0.279 17.141 9.328 1 90.44 310 SER A N 1
ATOM 2558 C CA . SER A 1 310 ? 0.456 18.453 8.719 1 90.44 310 SER A CA 1
ATOM 2559 C C . SER A 1 310 ? -0.272 18.547 7.379 1 90.44 310 SER A C 1
ATOM 2561 O O . SER A 1 310 ? -0.268 17.594 6.598 1 90.44 310 SER A O 1
ATOM 2563 N N . LEU A 1 311 ? -0.886 19.672 7.051 1 92.06 311 LEU A N 1
ATOM 2564 C CA . LEU A 1 311 ? -1.582 19.875 5.785 1 92.06 311 LEU A CA 1
ATOM 2565 C C . LEU A 1 311 ? -0.671 20.531 4.758 1 92.06 311 LEU A C 1
ATOM 2567 O O . LEU A 1 311 ? -1.115 20.891 3.664 1 92.06 311 LEU A O 1
ATOM 2571 N N . LYS A 1 312 ? 0.623 20.672 4.949 1 80.25 312 LYS A N 1
ATOM 2572 C CA . LYS A 1 312 ? 1.657 21.141 4.027 1 80.25 312 LYS A CA 1
ATOM 2573 C C . LYS A 1 312 ? 1.243 22.438 3.344 1 80.25 312 LYS A C 1
ATOM 2575 O O . LYS A 1 312 ? 1.312 22.547 2.119 1 80.25 312 LYS A O 1
ATOM 2580 N N . ASN A 1 313 ? 0.836 23.5 3.924 1 80.75 313 ASN A N 1
ATOM 2581 C CA . ASN A 1 313 ? 0.472 24.859 3.523 1 80.75 313 ASN A CA 1
ATOM 2582 C C . ASN A 1 313 ? -0.691 24.859 2.535 1 80.75 313 ASN A C 1
ATOM 2584 O O . ASN A 1 313 ? -0.714 25.656 1.598 1 80.75 313 ASN A O 1
ATOM 2588 N N . ASN A 1 314 ? -1.473 23.844 2.58 1 90.19 314 ASN A N 1
ATOM 2589 C CA . ASN A 1 314 ? -2.672 23.75 1.756 1 90.19 314 ASN A CA 1
ATOM 2590 C C . ASN A 1 314 ? -3.865 23.234 2.561 1 90.19 314 ASN A C 1
ATOM 2592 O O . ASN A 1 314 ? -3.979 22.047 2.822 1 90.19 314 ASN A O 1
ATOM 2596 N N . LEU A 1 315 ? -4.766 24.094 2.768 1 93.69 315 LEU A N 1
ATOM 2597 C CA . LEU A 1 315 ? -5.938 23.781 3.582 1 93.69 315 LEU A CA 1
ATOM 2598 C C . LEU A 1 315 ? -6.816 22.75 2.895 1 93.69 315 LEU A C 1
ATOM 2600 O O . LEU A 1 315 ? -7.539 22 3.561 1 93.69 315 LEU A O 1
ATOM 2604 N N . PHE A 1 316 ? -6.73 22.656 1.619 1 92 316 PHE A N 1
ATOM 2605 C CA . PHE A 1 316 ? -7.578 21.75 0.85 1 92 316 PHE A CA 1
ATOM 2606 C C . PHE A 1 316 ? -7.125 20.297 1.02 1 92 316 PHE A C 1
ATOM 2608 O O . PHE A 1 316 ? -7.812 19.375 0.584 1 92 316 PHE A O 1
ATOM 2615 N N . ASN A 1 317 ? -6.031 20.125 1.676 1 94.81 317 ASN A N 1
ATOM 2616 C CA . ASN A 1 317 ? -5.57 18.781 2.006 1 94.81 317 ASN A CA 1
ATOM 2617 C C . ASN A 1 317 ? -6.324 18.203 3.201 1 94.81 317 ASN A C 1
ATOM 2619 O O . ASN A 1 317 ? -6.105 17.062 3.586 1 94.81 317 ASN A O 1
ATOM 2623 N N . LEU A 1 318 ? -7.207 18.953 3.727 1 96.62 318 LEU A N 1
ATOM 2624 C CA . LEU A 1 318 ? -7.902 18.547 4.941 1 96.62 318 LEU A CA 1
ATOM 2625 C C . LEU A 1 318 ? -8.664 17.25 4.719 1 96.62 318 LEU A C 1
ATOM 2627 O O . LEU A 1 318 ? -8.633 16.344 5.57 1 96.62 318 LEU A O 1
ATOM 2631 N N . LYS A 1 319 ? -9.312 17.156 3.604 1 96.38 319 LYS A N 1
ATOM 2632 C CA . LYS A 1 319 ? -10.039 15.922 3.322 1 96.38 319 LYS A CA 1
ATOM 2633 C C . LYS A 1 319 ? -9.094 14.719 3.303 1 96.38 319 LYS A C 1
ATOM 2635 O O . LYS A 1 319 ? -9.367 13.703 3.938 1 96.38 319 LYS A O 1
ATOM 2640 N N . LYS A 1 320 ? -8.062 14.898 2.566 1 96 320 LYS A N 1
ATOM 2641 C CA . LYS A 1 320 ? -7.078 13.82 2.449 1 96 320 LYS A CA 1
ATOM 2642 C C . LYS A 1 320 ? -6.52 13.438 3.814 1 96 320 LYS A C 1
ATOM 2644 O O . LYS A 1 320 ? -6.41 12.25 4.133 1 96 320 LYS A O 1
ATOM 2649 N N . ALA A 1 321 ? -6.16 14.391 4.531 1 96.31 321 ALA A N 1
ATOM 2650 C CA . ALA A 1 321 ? -5.586 14.156 5.855 1 96.31 321 ALA A CA 1
ATOM 2651 C C . ALA A 1 321 ? -6.586 13.453 6.766 1 96.31 321 ALA A C 1
ATOM 2653 O O . ALA A 1 321 ? -6.223 12.523 7.496 1 96.31 321 ALA A O 1
ATOM 2654 N N . TYR A 1 322 ? -7.844 13.883 6.73 1 96.81 322 TYR A N 1
ATOM 2655 C CA . TYR A 1 322 ? -8.883 13.25 7.535 1 96.81 322 TYR A CA 1
ATOM 2656 C C . TYR A 1 322 ? -9.086 11.797 7.125 1 96.81 322 TYR A C 1
ATOM 2658 O O . TYR A 1 322 ? -9.141 10.906 7.98 1 96.81 322 TYR A O 1
ATOM 2666 N N . ASP A 1 323 ? -9.188 11.602 5.848 1 96.44 323 ASP A N 1
ATOM 2667 C CA . ASP A 1 323 ? -9.398 10.25 5.34 1 96.44 323 ASP A CA 1
ATOM 2668 C C . ASP A 1 323 ? -8.258 9.32 5.75 1 96.44 323 ASP A C 1
ATOM 2670 O O . ASP A 1 323 ? -8.492 8.188 6.164 1 96.44 323 ASP A O 1
ATOM 2674 N N . LEU A 1 324 ? -7.055 9.766 5.602 1 95.69 324 LEU A N 1
ATOM 2675 C CA . LEU A 1 324 ? -5.898 8.961 5.996 1 95.69 324 LEU A CA 1
ATOM 2676 C C . LEU A 1 324 ? -5.926 8.68 7.496 1 95.69 324 LEU A C 1
ATOM 2678 O O . LEU A 1 324 ? -5.684 7.547 7.922 1 95.69 324 LEU A O 1
ATOM 2682 N N . SER A 1 325 ? -6.211 9.719 8.25 1 95.44 325 SER A N 1
ATOM 2683 C CA . SER A 1 325 ? -6.285 9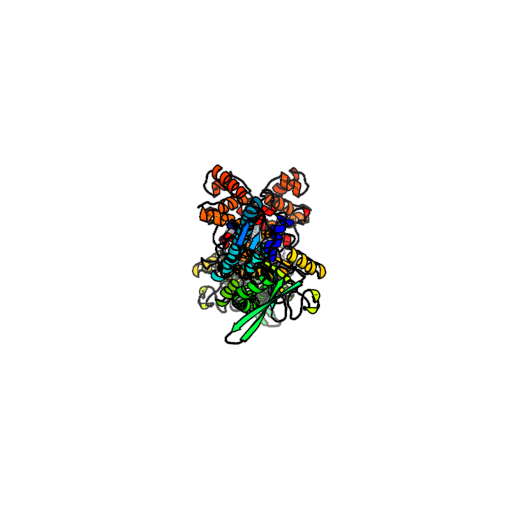.547 9.703 1 95.44 325 SER A CA 1
ATOM 2684 C C . SER A 1 325 ? -7.316 8.492 10.078 1 95.44 325 SER A C 1
ATOM 2686 O O . SER A 1 325 ? -7.051 7.629 10.922 1 95.44 325 SER A O 1
ATOM 2688 N N . ARG A 1 326 ? -8.438 8.617 9.539 1 94.81 326 ARG A N 1
ATOM 2689 C CA . ARG A 1 326 ? -9.508 7.66 9.812 1 94.81 326 ARG A CA 1
ATOM 2690 C C . ARG A 1 326 ? -9.062 6.234 9.5 1 94.81 326 ARG A C 1
ATOM 2692 O O . ARG A 1 326 ? -9.281 5.324 10.297 1 94.81 326 ARG A O 1
ATOM 2699 N N . ARG A 1 327 ? -8.453 6.098 8.344 1 94.06 327 ARG A N 1
ATOM 2700 C CA . ARG A 1 327 ? -7.996 4.773 7.93 1 94.06 327 ARG A CA 1
ATOM 2701 C C . ARG A 1 327 ? -6.996 4.203 8.93 1 94.06 327 ARG A C 1
ATOM 2703 O O . ARG A 1 327 ? -7.066 3.025 9.281 1 94.06 327 ARG A O 1
ATOM 2710 N N . ILE A 1 328 ? -6.098 4.992 9.375 1 94.81 328 ILE A N 1
ATOM 2711 C CA . ILE A 1 328 ? -5.066 4.578 10.328 1 94.81 328 ILE A CA 1
ATOM 2712 C C . ILE A 1 328 ? -5.711 4.234 11.664 1 94.81 328 ILE A C 1
ATOM 2714 O O . ILE A 1 328 ? -5.441 3.178 12.242 1 94.81 328 ILE A O 1
ATOM 2718 N N . LEU A 1 329 ? -6.605 5.074 12.125 1 94.25 329 LEU A N 1
ATOM 2719 C CA . LEU A 1 329 ? -7.23 4.906 13.438 1 94.25 329 LEU A CA 1
ATOM 2720 C C . LEU A 1 329 ? -8.18 3.715 13.43 1 94.25 329 LEU A C 1
ATOM 2722 O O . LEU A 1 329 ? -8.227 2.945 14.398 1 94.25 329 LEU A O 1
ATOM 2726 N N . GLU A 1 330 ? -8.945 3.521 12.453 1 93.88 330 GLU A N 1
ATOM 2727 C CA . GLU A 1 330 ? -9.906 2.434 12.352 1 93.88 330 GLU A CA 1
ATOM 2728 C C . GLU A 1 330 ? -9.211 1.075 12.352 1 93.88 330 GLU A C 1
ATOM 2730 O O . GLU A 1 330 ? -9.773 0.088 12.836 1 93.88 330 GLU A O 1
ATOM 2735 N N . ASN A 1 331 ? -8.031 1.067 11.844 1 93.25 331 ASN A N 1
ATOM 2736 C CA . ASN A 1 331 ? -7.336 -0.209 11.719 1 93.25 331 ASN A CA 1
ATOM 2737 C C . ASN A 1 331 ? -6.262 -0.363 12.789 1 93.25 331 ASN A C 1
ATOM 2739 O O . ASN A 1 331 ? -5.445 -1.283 12.734 1 93.25 331 ASN A O 1
ATOM 2743 N N . ASN A 1 332 ? -6.164 0.554 13.695 1 90.81 332 ASN A N 1
ATOM 2744 C CA . ASN A 1 332 ? -5.277 0.511 14.859 1 90.81 332 ASN A CA 1
ATOM 2745 C C . ASN A 1 332 ? -3.814 0.388 14.438 1 90.81 332 ASN A C 1
ATOM 2747 O O . ASN A 1 332 ? -3.074 -0.433 14.984 1 90.81 332 ASN A O 1
ATOM 2751 N N . ILE A 1 333 ? -3.502 1.101 13.398 1 90.69 333 ILE A N 1
ATOM 2752 C CA . ILE A 1 333 ? -2.104 1.126 12.992 1 90.69 333 ILE A CA 1
ATOM 2753 C C . ILE A 1 333 ? -1.268 1.848 14.047 1 90.69 333 ILE A C 1
ATOM 2755 O O . ILE A 1 333 ? -1.607 2.957 14.461 1 90.69 333 ILE A O 1
ATOM 2759 N N . GLU A 1 334 ? -0.284 1.253 14.477 1 81.81 334 GLU A N 1
ATOM 2760 C CA . GLU A 1 334 ? 0.564 1.82 15.516 1 81.81 334 GLU A CA 1
ATOM 2761 C C . GLU A 1 334 ? 1.476 2.908 14.961 1 81.81 334 GLU A C 1
ATOM 2763 O O . GLU A 1 334 ? 2.141 2.705 13.938 1 81.81 334 GLU A O 1
ATOM 2768 N N . LEU A 1 335 ? 1.322 4.082 15.57 1 78.94 335 LEU A N 1
ATOM 2769 C CA . LEU A 1 335 ? 2.205 5.18 15.195 1 78.94 335 LEU A CA 1
ATOM 2770 C C . LEU A 1 335 ? 3.184 5.504 16.312 1 78.94 335 LEU A C 1
ATOM 2772 O O . LEU A 1 335 ? 2.785 5.617 17.484 1 78.94 335 LEU A O 1
ATOM 2776 N N . THR A 1 336 ? 4.391 5.168 16.25 1 64 336 THR A N 1
ATOM 2777 C CA . THR A 1 336 ? 5.359 5.402 17.312 1 64 336 THR A CA 1
ATOM 2778 C C . THR A 1 336 ? 5.992 6.785 17.172 1 64 336 THR A C 1
ATOM 2780 O O . THR A 1 336 ? 6.516 7.336 18.141 1 64 336 THR A O 1
ATOM 2783 N N . GLU A 1 337 ? 6.102 7.25 16.031 1 67.38 337 GLU A N 1
ATOM 2784 C CA . GLU A 1 337 ? 6.801 8.5 15.758 1 67.38 337 GLU A CA 1
ATOM 2785 C C . GLU A 1 337 ? 5.984 9.398 14.82 1 67.38 337 GLU A C 1
ATOM 2787 O O . GLU A 1 337 ? 4.832 9.094 14.516 1 67.38 337 GLU A O 1
ATOM 2792 N N . ASN A 1 338 ? 6.664 10.469 14.562 1 74.69 338 ASN A N 1
ATOM 2793 C CA . ASN A 1 338 ? 6.094 11.391 13.586 1 74.69 338 ASN A CA 1
ATOM 2794 C C . ASN A 1 338 ? 5.719 10.68 12.289 1 74.69 338 ASN A C 1
ATOM 2796 O O . ASN A 1 338 ? 6.508 9.891 11.758 1 74.69 338 ASN A O 1
ATOM 2800 N N . ILE A 1 339 ? 4.477 10.844 11.922 1 79.56 339 ILE A N 1
ATOM 2801 C CA . ILE A 1 339 ? 3.891 10.141 10.789 1 79.56 339 ILE A CA 1
ATOM 2802 C C . ILE A 1 339 ? 4.73 10.398 9.539 1 79.56 339 ILE A C 1
ATOM 2804 O O . ILE A 1 339 ? 4.902 9.5 8.703 1 79.56 339 ILE A O 1
ATOM 2808 N N . ASN A 1 340 ? 5.285 11.602 9.484 1 76.56 340 ASN A N 1
ATOM 2809 C CA . ASN A 1 340 ? 6.039 11.922 8.273 1 76.56 340 ASN A CA 1
ATOM 2810 C C . ASN A 1 340 ? 7.363 11.164 8.219 1 76.56 340 ASN A C 1
ATOM 2812 O O . ASN A 1 340 ? 7.98 11.062 7.16 1 76.56 340 ASN A O 1
ATOM 2816 N N . ASP A 1 341 ? 7.75 10.625 9.391 1 83.75 341 ASP A N 1
ATOM 2817 C CA . ASP A 1 341 ? 8.969 9.82 9.445 1 83.75 341 ASP A CA 1
ATOM 2818 C C . ASP A 1 341 ? 8.648 8.336 9.297 1 83.75 341 ASP A C 1
ATOM 2820 O O . ASP A 1 341 ? 9.547 7.492 9.398 1 83.75 341 ASP A O 1
ATOM 2824 N N . ASN A 1 342 ? 7.41 8.117 8.977 1 88.12 342 ASN A N 1
ATOM 2825 C CA . ASN A 1 342 ? 6.996 6.723 8.953 1 88.12 342 ASN A CA 1
ATOM 2826 C C . ASN A 1 342 ? 6.254 6.379 7.664 1 88.12 342 ASN A C 1
ATOM 2828 O O . ASN A 1 342 ? 5.406 5.484 7.652 1 88.12 342 ASN A O 1
ATOM 2832 N N . CYS A 1 343 ? 6.641 7.074 6.668 1 92.38 343 CYS A N 1
ATOM 2833 C CA . CYS A 1 343 ? 5.965 6.906 5.387 1 92.38 343 CYS A CA 1
ATOM 2834 C C . CYS A 1 343 ? 5.992 5.449 4.938 1 92.38 343 CYS A C 1
ATOM 2836 O O . CYS A 1 343 ? 4.945 4.863 4.656 1 92.38 343 CYS A O 1
ATOM 2838 N N . CYS A 1 344 ? 7.121 4.852 4.941 1 93.69 344 CYS A N 1
ATOM 2839 C CA . CYS A 1 344 ? 7.293 3.475 4.496 1 93.69 344 CYS A CA 1
ATOM 2840 C C . CYS A 1 344 ? 6.5 2.516 5.383 1 93.69 344 CYS A C 1
ATOM 2842 O O . CYS A 1 344 ? 5.766 1.664 4.879 1 93.69 344 CYS A O 1
ATOM 2844 N N . LYS A 1 345 ? 6.637 2.693 6.66 1 92.69 345 LYS A N 1
ATOM 2845 C CA . LYS A 1 345 ? 5.949 1.819 7.605 1 92.69 345 LYS A CA 1
ATOM 2846 C C . LYS A 1 345 ? 4.438 1.861 7.391 1 92.69 345 LYS A C 1
ATOM 2848 O O . LYS A 1 345 ? 3.783 0.818 7.324 1 92.69 345 LYS A O 1
ATOM 2853 N N . ILE A 1 346 ? 3.916 3.033 7.277 1 93.62 346 ILE A N 1
ATOM 2854 C CA . ILE A 1 346 ? 2.473 3.215 7.172 1 93.62 346 ILE A CA 1
ATOM 2855 C C . ILE A 1 346 ? 1.964 2.59 5.875 1 93.62 346 ILE A C 1
ATOM 2857 O O . ILE A 1 346 ? 0.919 1.934 5.863 1 93.62 346 ILE A O 1
ATOM 2861 N N . ILE A 1 347 ? 2.709 2.727 4.801 1 94.81 347 ILE A N 1
ATOM 2862 C CA . ILE A 1 347 ? 2.326 2.172 3.504 1 94.81 347 ILE A CA 1
ATOM 2863 C C . ILE A 1 347 ? 2.174 0.658 3.615 1 94.81 347 ILE A C 1
ATOM 2865 O O . ILE A 1 347 ? 1.14 0.102 3.234 1 94.81 347 ILE A O 1
ATOM 2869 N N . TYR A 1 348 ? 3.121 0.034 4.16 1 95.25 348 TYR A N 1
ATOM 2870 C CA . TYR A 1 348 ? 3.084 -1.422 4.23 1 95.25 348 TYR A CA 1
ATOM 2871 C C . TYR A 1 348 ? 2.096 -1.894 5.289 1 95.25 348 TYR A C 1
ATOM 2873 O O . TYR A 1 348 ? 1.453 -2.934 5.129 1 95.25 348 TYR A O 1
ATOM 2881 N N . ASP A 1 349 ? 1.964 -1.146 6.387 1 94.31 349 ASP A N 1
ATOM 2882 C CA . ASP A 1 349 ? 0.962 -1.494 7.387 1 94.31 349 ASP A CA 1
ATOM 2883 C C . ASP A 1 349 ? -0.446 -1.441 6.801 1 94.31 349 ASP A C 1
ATOM 2885 O O . ASP A 1 349 ? -1.269 -2.32 7.066 1 94.31 349 ASP A O 1
ATOM 2889 N N . LEU A 1 350 ? -0.665 -0.422 6.035 1 94.81 350 LEU A N 1
ATOM 2890 C CA . LEU A 1 350 ? -1.984 -0.268 5.43 1 94.81 350 LEU A CA 1
ATOM 2891 C C . LEU A 1 350 ? -2.217 -1.325 4.355 1 94.81 350 LEU A C 1
ATOM 2893 O O . LEU A 1 350 ? -3.307 -1.895 4.266 1 94.81 350 LEU A O 1
ATOM 2897 N N . MET A 1 351 ? -1.217 -1.634 3.578 1 94.75 351 MET A N 1
ATOM 2898 C CA . MET A 1 351 ? -1.355 -2.6 2.492 1 94.75 351 MET A CA 1
ATOM 2899 C C . MET A 1 351 ? -1.597 -4.004 3.041 1 94.75 351 MET A C 1
ATOM 2901 O O . MET A 1 351 ? -2.35 -4.781 2.453 1 94.75 351 MET A O 1
ATOM 2905 N N . CYS A 1 352 ? -1.034 -4.324 4.117 1 94.5 352 CYS A N 1
ATOM 2906 C CA . CYS A 1 352 ? -1.079 -5.68 4.66 1 94.5 352 CYS A CA 1
ATOM 2907 C C . CYS A 1 352 ? -2.352 -5.898 5.469 1 94.5 352 CYS A C 1
ATOM 2909 O O . CYS A 1 352 ? -2.549 -6.973 6.043 1 94.5 352 CYS A O 1
ATOM 2911 N N . LEU A 1 353 ? -3.182 -4.863 5.559 1 92.75 353 LEU A N 1
ATOM 2912 C CA . LEU A 1 353 ? -4.508 -5.082 6.121 1 92.75 353 LEU A CA 1
ATOM 2913 C C . LEU A 1 353 ? -5.289 -6.098 5.293 1 92.75 353 LEU A C 1
ATOM 2915 O O . LEU A 1 353 ? -6.141 -6.812 5.824 1 92.75 353 LEU A O 1
ATOM 2919 N N . ASP A 1 354 ? -4.969 -6.078 3.979 1 90 354 ASP A N 1
ATOM 2920 C CA . ASP A 1 354 ? -5.555 -7.051 3.062 1 90 354 ASP A CA 1
ATOM 2921 C C . ASP A 1 354 ? -4.652 -8.273 2.916 1 90 354 ASP A C 1
ATOM 2923 O O . ASP A 1 354 ? -3.527 -8.172 2.424 1 90 354 ASP A O 1
ATOM 2927 N N . SER A 1 355 ? -5.164 -9.391 3.18 1 89.12 355 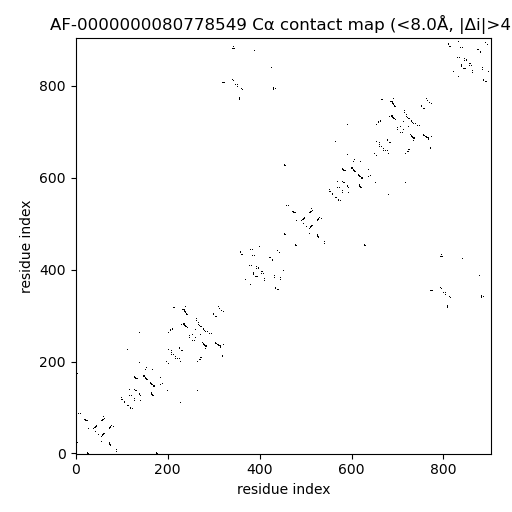SER A N 1
ATOM 2928 C CA . SER A 1 355 ? -4.359 -10.609 3.199 1 89.12 355 SER A CA 1
ATOM 2929 C C . SER A 1 355 ? -3.939 -11.016 1.79 1 89.12 355 SER A C 1
ATOM 2931 O O . SER A 1 355 ? -2.988 -11.781 1.616 1 89.12 355 SER A O 1
ATOM 2933 N N . GLU A 1 356 ? -4.652 -10.5 0.796 1 93.12 356 GLU A N 1
ATOM 2934 C CA . GLU A 1 356 ? -4.375 -10.906 -0.578 1 93.12 356 GLU A CA 1
ATOM 2935 C C . GLU A 1 356 ? -2.994 -10.43 -1.023 1 93.12 356 GLU A C 1
ATOM 2937 O O . GLU A 1 356 ? -2.43 -10.961 -1.983 1 93.12 356 GLU A O 1
ATOM 2942 N N . ILE A 1 357 ? -2.381 -9.523 -0.276 1 93.94 357 ILE A N 1
ATOM 2943 C CA . ILE A 1 357 ? -1.087 -8.961 -0.651 1 93.94 357 ILE A CA 1
ATOM 2944 C C . ILE A 1 357 ? -0.003 -10.031 -0.51 1 93.94 357 ILE A C 1
ATOM 2946 O O . ILE A 1 357 ? 1.051 -9.938 -1.146 1 93.94 357 ILE A O 1
ATOM 2950 N N . GLU A 1 358 ? -0.25 -11.008 0.234 1 93.38 358 GLU A N 1
ATOM 2951 C CA . GLU A 1 358 ? 0.685 -12.109 0.443 1 93.38 358 GLU A CA 1
ATOM 2952 C C . GLU A 1 358 ? 1.056 -12.781 -0.877 1 93.38 358 GLU A C 1
ATOM 2954 O O . GLU A 1 358 ? 2.164 -13.297 -1.027 1 93.38 358 GLU A O 1
ATOM 2959 N N . ILE A 1 359 ? 0.15 -12.727 -1.8 1 93.56 359 ILE A N 1
ATOM 2960 C CA . ILE A 1 359 ? 0.326 -13.391 -3.09 1 93.56 359 ILE A CA 1
ATOM 2961 C C . ILE A 1 359 ? 1.491 -12.75 -3.842 1 93.56 359 ILE A C 1
ATOM 2963 O O . ILE A 1 359 ? 2.115 -13.383 -4.691 1 93.56 359 ILE A O 1
ATOM 2967 N N . LEU A 1 360 ? 1.875 -11.555 -3.527 1 93.62 360 LEU A N 1
ATOM 2968 C CA . LEU A 1 360 ? 2.932 -10.82 -4.219 1 93.62 360 LEU A CA 1
ATOM 2969 C C . LEU A 1 360 ? 4.309 -11.312 -3.779 1 93.62 360 LEU A C 1
ATOM 2971 O O . LEU A 1 360 ? 5.309 -11.047 -4.453 1 93.62 360 LEU A O 1
ATOM 2975 N N . VAL A 1 361 ? 4.402 -11.945 -2.656 1 93.75 361 VAL A N 1
ATOM 2976 C CA . VAL A 1 361 ? 5.68 -12.398 -2.119 1 93.75 361 VAL A CA 1
ATOM 2977 C C . VAL A 1 361 ? 6.242 -13.523 -2.986 1 93.75 361 VAL A C 1
ATOM 2979 O O . VAL A 1 361 ? 5.574 -14.539 -3.199 1 93.75 361 VAL A O 1
ATOM 2982 N N . PRO A 1 362 ? 7.406 -13.32 -3.49 1 92.5 362 PRO A N 1
ATOM 2983 C CA . PRO A 1 362 ? 7.984 -14.352 -4.348 1 92.5 362 PRO A CA 1
ATOM 2984 C C . PRO A 1 362 ? 8.172 -15.688 -3.625 1 92.5 362 PRO A C 1
ATOM 2986 O O . PRO A 1 362 ? 8.414 -15.703 -2.416 1 92.5 362 PRO A O 1
ATOM 2989 N N . GLU A 1 363 ? 8.203 -16.75 -4.371 1 90 363 GLU A N 1
ATOM 2990 C CA . GLU A 1 363 ? 8.297 -18.109 -3.844 1 90 363 GLU A CA 1
ATOM 2991 C C . GLU A 1 363 ? 9.617 -18.344 -3.121 1 90 363 GLU A C 1
ATOM 2993 O O . GLU A 1 363 ? 9.672 -19.078 -2.131 1 90 363 GLU A O 1
ATOM 2998 N N . PHE A 1 364 ? 10.664 -17.75 -3.674 1 92.56 364 PHE A N 1
ATOM 2999 C CA . PHE A 1 364 ? 11.977 -18.031 -3.105 1 92.56 364 PHE A CA 1
ATOM 3000 C C . PHE A 1 364 ? 12.07 -17.5 -1.681 1 92.56 364 PHE A C 1
ATOM 3002 O O . PHE A 1 364 ? 12.859 -18 -0.876 1 92.56 364 PHE A O 1
ATOM 3009 N N . ILE A 1 365 ? 11.32 -16.484 -1.312 1 95 365 ILE A N 1
ATOM 3010 C CA . ILE A 1 365 ? 11.297 -15.977 0.056 1 95 365 ILE A CA 1
ATOM 3011 C C . ILE A 1 365 ? 10.789 -17.062 1.001 1 95 365 ILE A C 1
ATOM 3013 O O . ILE A 1 365 ? 11.328 -17.25 2.096 1 95 365 ILE A O 1
ATOM 3017 N N . TYR A 1 366 ? 9.812 -17.781 0.592 1 91.75 366 TYR A N 1
ATOM 3018 C CA . TYR A 1 366 ? 9.273 -18.859 1.397 1 91.75 366 TYR A CA 1
ATOM 3019 C C . TYR A 1 366 ? 10.281 -20.016 1.508 1 91.75 366 TYR A C 1
ATOM 3021 O O . TYR A 1 366 ? 10.367 -20.672 2.549 1 91.75 366 TYR A O 1
ATOM 3029 N N . LYS A 1 367 ? 10.914 -20.25 0.392 1 92.88 367 LYS A N 1
ATOM 3030 C CA . LYS A 1 367 ? 11.961 -21.266 0.435 1 92.88 367 LYS A CA 1
ATOM 3031 C C . LYS A 1 367 ? 12.984 -20.953 1.528 1 92.88 367 LYS A C 1
ATOM 3033 O O . LYS A 1 367 ? 13.367 -21.844 2.291 1 92.88 367 LYS A O 1
ATOM 3038 N N . LEU A 1 368 ? 13.406 -19.734 1.567 1 96.56 368 LEU A N 1
ATOM 3039 C CA . LEU A 1 368 ? 14.352 -19.312 2.592 1 96.56 368 LEU A CA 1
ATOM 3040 C C . LEU A 1 368 ? 13.727 -19.391 3.98 1 96.56 368 LEU A C 1
ATOM 3042 O O . LEU A 1 368 ? 14.391 -19.781 4.941 1 96.56 368 LEU A O 1
ATOM 3046 N N . LYS A 1 369 ? 12.508 -19.031 4.086 1 94.62 369 LYS A N 1
ATOM 3047 C CA . LYS A 1 369 ? 11.789 -19.094 5.352 1 94.62 369 LYS A CA 1
ATOM 3048 C C . LYS A 1 369 ? 11.742 -20.516 5.891 1 94.62 369 LYS A C 1
ATOM 3050 O O . LYS A 1 369 ? 12.016 -20.75 7.07 1 94.62 369 LYS A O 1
ATOM 3055 N N . TYR A 1 370 ? 11.438 -21.422 5.02 1 92.5 370 TYR A N 1
ATOM 3056 C CA . TYR A 1 370 ? 11.344 -22.828 5.43 1 92.5 370 TYR A CA 1
ATOM 3057 C C . TYR A 1 370 ? 12.719 -23.375 5.801 1 92.5 370 TYR A C 1
ATOM 3059 O O . TYR A 1 370 ? 12.836 -24.203 6.711 1 92.5 370 TYR A O 1
ATOM 3067 N N . ASP A 1 371 ? 13.711 -22.938 5.047 1 94.94 371 ASP A N 1
ATOM 3068 C CA . ASP A 1 371 ? 15.07 -23.328 5.406 1 94.94 371 ASP A CA 1
ATOM 3069 C C . ASP A 1 371 ? 15.43 -22.844 6.809 1 94.94 371 ASP A C 1
ATOM 3071 O O . ASP A 1 371 ? 16.031 -23.578 7.594 1 94.94 371 ASP A O 1
ATOM 3075 N N . ASP A 1 372 ? 15.125 -21.641 7.109 1 95.94 372 ASP A N 1
ATOM 3076 C CA . ASP A 1 372 ? 15.359 -21.078 8.438 1 95.94 372 ASP A CA 1
ATOM 3077 C C . ASP A 1 372 ? 14.672 -21.922 9.516 1 95.94 372 ASP A C 1
ATOM 3079 O O . ASP A 1 372 ? 15.266 -22.219 10.555 1 95.94 372 ASP A O 1
ATOM 3083 N N . ILE A 1 373 ? 13.477 -22.297 9.297 1 93.81 373 ILE A N 1
ATOM 3084 C CA . ILE A 1 373 ? 12.688 -23.062 10.258 1 93.81 373 ILE A CA 1
ATOM 3085 C C . ILE A 1 373 ? 13.289 -24.453 10.422 1 93.81 373 ILE A C 1
ATOM 3087 O O . ILE A 1 373 ? 13.477 -24.938 11.547 1 93.81 373 ILE A O 1
ATOM 3091 N N . ASN A 1 374 ? 13.625 -25.094 9.352 1 95.19 374 ASN A N 1
ATOM 3092 C CA . ASN A 1 374 ? 14.086 -26.484 9.352 1 95.19 374 ASN A CA 1
ATOM 3093 C C . ASN A 1 374 ? 15.5 -26.594 9.906 1 95.19 374 ASN A C 1
ATOM 3095 O O . ASN A 1 374 ? 15.836 -27.594 10.555 1 95.19 374 ASN A O 1
ATOM 3099 N N . ASN A 1 375 ? 16.344 -25.625 9.664 1 95.5 375 ASN A N 1
ATOM 3100 C CA . ASN A 1 375 ? 17.75 -25.734 10.016 1 95.5 375 ASN A CA 1
ATOM 3101 C C . ASN A 1 375 ? 18.125 -24.797 11.156 1 95.5 375 ASN A C 1
ATOM 3103 O O . ASN A 1 375 ? 19.266 -24.781 11.617 1 95.5 375 ASN A O 1
ATOM 3107 N N . GLY A 1 376 ? 17.141 -24 11.617 1 94.12 376 GLY A N 1
ATOM 3108 C CA . GLY A 1 376 ? 17.406 -23.062 12.695 1 94.12 376 GLY A CA 1
ATOM 3109 C C . GLY A 1 376 ? 18.359 -21.953 12.281 1 94.12 376 GLY A C 1
ATOM 3110 O O . GLY A 1 376 ? 19.219 -21.531 13.07 1 94.12 376 GLY A O 1
ATOM 3111 N N . THR A 1 377 ? 18.297 -21.594 11.016 1 94.62 377 THR A N 1
ATOM 3112 C CA . THR A 1 377 ? 19.156 -20.531 10.5 1 94.62 377 THR A CA 1
ATOM 3113 C C . THR A 1 377 ? 18.422 -19.188 10.531 1 94.62 377 THR A C 1
ATOM 3115 O O . THR A 1 377 ? 17.297 -19.109 11.016 1 94.62 377 THR A O 1
ATOM 3118 N N . ASP A 1 378 ? 19.078 -18.078 10.164 1 95.62 378 ASP A N 1
ATOM 3119 C CA . ASP A 1 378 ? 18.547 -16.719 10.188 1 95.62 378 ASP A CA 1
ATOM 3120 C C . ASP A 1 378 ? 18.781 -16 8.859 1 95.62 378 ASP A C 1
ATOM 3122 O O . ASP A 1 378 ? 19.234 -14.859 8.82 1 95.62 378 ASP A O 1
ATOM 3126 N N . LEU A 1 379 ? 18.469 -16.719 7.805 1 97.12 379 LEU A N 1
ATOM 3127 C CA . LEU A 1 379 ? 18.797 -16.25 6.465 1 97.12 379 LEU A CA 1
ATOM 3128 C C . LEU A 1 379 ? 17.938 -15.039 6.098 1 97.12 379 LEU A C 1
ATOM 3130 O O . LEU A 1 379 ? 18.453 -14.047 5.566 1 97.12 379 LEU A O 1
ATOM 3134 N N . LEU A 1 380 ? 16.641 -15.047 6.371 1 97.19 380 LEU A N 1
ATOM 3135 C CA . LEU A 1 380 ? 15.75 -13.969 5.957 1 97.19 380 LEU A CA 1
ATOM 3136 C C . LEU A 1 380 ? 16.078 -12.672 6.691 1 97.19 380 LEU A C 1
ATOM 3138 O O . LEU A 1 380 ? 16.125 -11.602 6.082 1 97.19 380 LEU A O 1
ATOM 3142 N N . ARG A 1 381 ? 16.25 -12.781 7.934 1 96 381 ARG A N 1
ATOM 3143 C CA . ARG A 1 381 ? 16.625 -11.609 8.719 1 96 381 ARG A CA 1
ATOM 3144 C C . ARG A 1 381 ? 17.953 -11.047 8.25 1 96 381 ARG A C 1
ATOM 3146 O O . ARG A 1 381 ? 18.125 -9.828 8.172 1 96 381 ARG A O 1
ATOM 3153 N N . THR A 1 382 ? 18.906 -11.914 7.988 1 97.12 382 THR A N 1
ATOM 3154 C CA . THR A 1 382 ? 20.203 -11.508 7.465 1 97.12 382 THR A CA 1
ATOM 3155 C C . THR A 1 382 ? 20.047 -10.781 6.133 1 97.12 382 THR A C 1
ATOM 3157 O O . THR A 1 382 ? 20.641 -9.719 5.926 1 97.12 382 THR A O 1
ATOM 3160 N N . LEU A 1 383 ? 19.25 -11.367 5.273 1 97.69 383 LEU A N 1
ATOM 3161 C CA . LEU A 1 383 ? 19 -10.773 3.965 1 97.69 383 LEU A CA 1
ATOM 3162 C C . LEU A 1 383 ? 18.391 -9.383 4.109 1 97.69 383 LEU A C 1
ATOM 3164 O O . LEU A 1 383 ? 18.797 -8.445 3.408 1 97.69 383 LEU A O 1
ATOM 3168 N N . TYR A 1 384 ? 17.484 -9.211 5.016 1 97.19 384 TYR A N 1
ATOM 3169 C CA . TYR A 1 384 ? 16.812 -7.938 5.234 1 97.19 384 TYR A CA 1
ATOM 3170 C C . TYR A 1 384 ? 17.797 -6.859 5.664 1 97.19 384 TYR A C 1
ATOM 3172 O O . TYR A 1 384 ? 17.906 -5.816 5.012 1 97.19 384 TYR A O 1
ATOM 3180 N N . PHE A 1 385 ? 18.547 -7.094 6.695 1 96.62 385 PHE A N 1
ATOM 3181 C CA . PHE A 1 385 ? 19.438 -6.082 7.238 1 96.62 385 PHE A CA 1
ATOM 3182 C C . PHE A 1 385 ? 20.625 -5.848 6.301 1 96.62 385 PHE A C 1
ATOM 3184 O O . PHE A 1 385 ? 21.125 -4.727 6.199 1 96.62 385 PHE A O 1
ATOM 3191 N N . TYR A 1 386 ? 21.047 -6.957 5.621 1 97.44 386 TYR A N 1
ATOM 3192 C CA . TYR A 1 386 ? 22.078 -6.801 4.605 1 97.44 386 TYR A CA 1
ATOM 3193 C C . TYR A 1 386 ? 21.641 -5.82 3.527 1 97.44 386 TYR A C 1
ATOM 3195 O O . TYR A 1 386 ? 22.422 -4.953 3.117 1 97.44 386 TYR A O 1
ATOM 3203 N N . LEU A 1 387 ? 20.375 -5.871 3.141 1 97.75 387 LEU A N 1
ATOM 3204 C CA . LEU A 1 387 ? 19.859 -5.043 2.053 1 97.75 387 LEU A CA 1
ATOM 3205 C C . LEU A 1 387 ? 19.562 -3.627 2.537 1 97.75 387 LEU A C 1
ATOM 3207 O O . LEU A 1 387 ? 19.969 -2.652 1.899 1 97.75 387 LEU A O 1
ATOM 3211 N N . VAL A 1 388 ? 18.922 -3.445 3.682 1 96.31 388 VAL A N 1
ATOM 3212 C CA . VAL A 1 388 ? 18.531 -2.115 4.137 1 96.31 388 VAL A CA 1
ATOM 3213 C C . VAL A 1 388 ? 19.766 -1.32 4.547 1 96.31 388 VAL A C 1
ATOM 3215 O O . VAL A 1 388 ? 19.75 -0.087 4.543 1 96.31 388 VAL A O 1
ATOM 3218 N N . GLU A 1 389 ? 20.812 -2.076 4.828 1 96.75 389 GLU A N 1
ATOM 3219 C CA . GLU A 1 389 ? 22.062 -1.417 5.156 1 96.75 389 GLU A CA 1
ATOM 3220 C C . GLU A 1 389 ? 22.984 -1.344 3.938 1 96.75 389 GLU A C 1
ATOM 3222 O O . GLU A 1 389 ? 24.203 -1.249 4.074 1 96.75 389 GLU A O 1
ATOM 3227 N N . GLU A 1 390 ? 22.391 -1.445 2.846 1 97.31 390 GLU A N 1
ATOM 3228 C CA . GLU A 1 390 ? 23.047 -1.186 1.567 1 97.31 390 GLU A CA 1
ATOM 3229 C C . GLU A 1 390 ? 24.188 -2.166 1.325 1 97.31 390 GLU A C 1
ATOM 3231 O O . GLU A 1 390 ? 25.281 -1.766 0.914 1 97.31 390 GLU A O 1
ATOM 3236 N N . ARG A 1 391 ? 24.078 -3.434 1.725 1 97 391 ARG A N 1
ATOM 3237 C CA . ARG A 1 391 ? 24.938 -4.602 1.521 1 97 391 ARG A CA 1
ATOM 3238 C C . ARG A 1 391 ? 26.297 -4.391 2.152 1 97 391 ARG A C 1
ATOM 3240 O O . ARG A 1 391 ? 27.312 -4.855 1.62 1 97 391 ARG A O 1
ATOM 3247 N N . SER A 1 392 ? 26.234 -3.596 3.221 1 96.5 392 SER A N 1
ATOM 3248 C CA . SER A 1 392 ? 27.406 -3.457 4.07 1 96.5 392 SER A CA 1
ATOM 3249 C C . SER A 1 392 ? 27.531 -4.629 5.039 1 96.5 392 SER A C 1
ATOM 3251 O O . SER A 1 392 ? 26.688 -4.812 5.914 1 96.5 392 SER A O 1
ATOM 3253 N N . LEU A 1 393 ? 28.625 -5.324 4.961 1 96.31 393 LEU A N 1
ATOM 3254 C CA . LEU A 1 393 ? 28.844 -6.465 5.844 1 96.31 393 LEU A CA 1
ATOM 3255 C C . LEU A 1 393 ? 28.984 -6.012 7.293 1 96.31 393 LEU A C 1
ATOM 3257 O O . LEU A 1 393 ? 28.438 -6.645 8.195 1 96.31 393 LEU A O 1
ATOM 3261 N N . ILE A 1 394 ? 29.594 -4.871 7.469 1 96.12 394 ILE A N 1
ATOM 3262 C CA . ILE A 1 394 ? 29.875 -4.348 8.805 1 96.12 394 ILE A CA 1
ATOM 3263 C C . ILE A 1 394 ? 28.578 -3.902 9.469 1 96.12 394 ILE A C 1
ATOM 3265 O O . ILE A 1 394 ? 28.297 -4.289 10.609 1 96.12 394 ILE A O 1
ATOM 3269 N N . LYS A 1 395 ? 27.797 -3.16 8.852 1 95.75 395 LYS A N 1
ATOM 3270 C CA . LYS A 1 395 ? 26.562 -2.641 9.438 1 95.75 395 LYS A CA 1
ATOM 3271 C C . LYS A 1 395 ? 25.562 -3.764 9.695 1 95.75 395 LYS A C 1
ATOM 3273 O O . LYS A 1 395 ? 24.891 -3.779 10.727 1 95.75 395 LYS A O 1
ATOM 3278 N N . ALA A 1 396 ? 25.5 -4.711 8.758 1 95.88 396 ALA A N 1
ATOM 3279 C CA . ALA A 1 396 ? 24.609 -5.848 8.945 1 95.88 396 ALA A CA 1
ATOM 3280 C C . ALA A 1 396 ? 25.016 -6.676 10.164 1 95.88 396 ALA A C 1
ATOM 3282 O O . ALA A 1 396 ? 24.156 -7.117 10.938 1 95.88 396 ALA A O 1
ATOM 3283 N N . SER A 1 397 ? 26.344 -6.867 10.305 1 96.5 397 SER A N 1
ATOM 3284 C CA . SER A 1 397 ? 26.859 -7.625 11.438 1 96.5 397 SER A CA 1
ATOM 3285 C C . SER A 1 397 ? 26.531 -6.934 12.758 1 96.5 397 SER A C 1
ATOM 3287 O O . SER A 1 397 ? 26.203 -7.598 13.75 1 96.5 397 SER A O 1
ATOM 3289 N N . GLN A 1 398 ? 26.594 -5.633 12.773 1 94.69 398 GLN A N 1
ATOM 3290 C CA . GLN A 1 398 ? 26.25 -4.855 13.961 1 94.69 398 GLN A CA 1
ATOM 3291 C C . GLN A 1 398 ? 24.781 -4.973 14.305 1 94.69 398 GLN A C 1
ATOM 3293 O O . GLN A 1 398 ? 24.406 -5.156 15.469 1 94.69 398 GLN A O 1
ATOM 3298 N N . ARG A 1 399 ? 23.922 -4.93 13.258 1 92.31 399 ARG A N 1
ATOM 3299 C CA . ARG A 1 399 ? 22.484 -5.023 13.453 1 92.31 399 ARG A CA 1
ATOM 3300 C C . ARG A 1 399 ? 22.094 -6.379 14.031 1 92.31 399 ARG A C 1
ATOM 3302 O O . ARG A 1 399 ? 21.188 -6.473 14.867 1 92.31 399 ARG A O 1
ATOM 3309 N N . LEU A 1 400 ? 22.75 -7.41 13.562 1 94.12 400 LEU A N 1
ATOM 3310 C CA . LEU A 1 400 ? 22.391 -8.773 13.914 1 94.12 400 LEU A CA 1
ATOM 3311 C C . LEU A 1 400 ? 23.219 -9.281 15.086 1 94.12 400 LEU A C 1
ATOM 3313 O O . LEU A 1 400 ? 22.969 -10.367 15.617 1 94.12 400 LEU A O 1
ATOM 3317 N N . ASN A 1 401 ? 24.203 -8.555 15.492 1 93.25 401 ASN A N 1
ATOM 3318 C CA . ASN A 1 401 ? 25.109 -8.906 16.578 1 93.25 401 ASN A CA 1
ATOM 3319 C C . ASN A 1 401 ? 25.828 -10.227 16.312 1 93.25 401 ASN A C 1
ATOM 3321 O O . ASN A 1 401 ? 25.797 -11.141 17.156 1 93.25 401 ASN A O 1
ATOM 3325 N N . VAL A 1 402 ? 26.359 -10.344 15.156 1 95.75 402 VAL A N 1
ATOM 3326 C CA . VAL A 1 402 ? 27.172 -11.492 14.758 1 95.75 402 VAL A CA 1
ATOM 3327 C C . VAL A 1 402 ? 28.453 -11.008 14.062 1 95.75 402 VAL A C 1
ATOM 3329 O O . VAL A 1 402 ? 28.578 -9.82 13.75 1 95.75 402 VAL A O 1
ATOM 3332 N N . HIS A 1 403 ? 29.375 -11.898 13.93 1 95.5 403 HIS A N 1
ATOM 3333 C CA . HIS A 1 403 ? 30.625 -11.57 13.25 1 95.5 403 HIS A CA 1
ATOM 3334 C C . HIS A 1 403 ? 30.406 -11.383 11.75 1 95.5 403 HIS A C 1
ATOM 3336 O O . HIS A 1 403 ? 29.547 -12.047 11.156 1 95.5 403 HIS A O 1
ATOM 3342 N N . ARG A 1 404 ? 31.25 -10.648 11.117 1 95.81 404 ARG A N 1
ATOM 3343 C CA . ARG A 1 404 ? 31.125 -10.328 9.695 1 95.81 404 ARG A CA 1
ATOM 3344 C C . ARG A 1 404 ? 31.219 -11.594 8.844 1 95.81 404 ARG A C 1
ATOM 3346 O O . ARG A 1 404 ? 30.547 -11.695 7.809 1 95.81 404 ARG A O 1
ATOM 3353 N N . ASN A 1 405 ? 31.938 -12.609 9.25 1 95.69 405 ASN A N 1
ATOM 3354 C CA . ASN A 1 405 ? 32.094 -13.844 8.492 1 95.69 405 ASN A CA 1
ATOM 3355 C C . ASN A 1 405 ? 30.812 -14.672 8.492 1 95.69 405 ASN A C 1
ATOM 3357 O O . ASN A 1 405 ? 30.562 -15.43 7.555 1 95.69 405 ASN A O 1
ATOM 3361 N N . SER A 1 406 ? 30.094 -14.492 9.57 1 96.56 406 SER A N 1
ATOM 3362 C CA . SER A 1 406 ? 28.797 -15.164 9.633 1 96.56 406 SER A CA 1
ATOM 3363 C C . SER A 1 406 ? 27.844 -14.609 8.586 1 96.56 406 SER A C 1
ATOM 3365 O O . SER A 1 406 ? 27.078 -15.367 7.973 1 96.56 406 SER A O 1
ATOM 3367 N N . ILE A 1 407 ? 27.922 -13.273 8.367 1 97.38 407 ILE A N 1
ATOM 3368 C CA . ILE A 1 407 ? 27.078 -12.641 7.352 1 97.38 407 ILE A CA 1
ATOM 3369 C C . ILE A 1 407 ? 27.484 -13.141 5.965 1 97.38 407 ILE A C 1
ATOM 3371 O O . ILE A 1 407 ? 26.625 -13.477 5.145 1 97.38 407 ILE A O 1
ATOM 3375 N N . VAL A 1 408 ? 28.766 -13.242 5.719 1 97.31 408 VAL A N 1
ATOM 3376 C CA . VAL A 1 408 ? 29.266 -13.719 4.438 1 97.31 408 VAL A CA 1
ATOM 3377 C C . VAL A 1 408 ? 28.781 -15.141 4.18 1 97.31 408 VAL A C 1
ATOM 3379 O O . VAL A 1 408 ? 28.312 -15.453 3.082 1 97.31 408 VAL A O 1
ATOM 3382 N N . TYR A 1 409 ? 28.875 -15.922 5.168 1 97.06 409 TYR A N 1
ATOM 3383 C CA . TYR A 1 409 ? 28.422 -17.297 5.062 1 97.06 409 TYR A CA 1
ATOM 3384 C C . TYR A 1 409 ? 26.938 -17.375 4.723 1 97.06 409 TYR A C 1
ATOM 3386 O O . TYR A 1 409 ? 26.547 -18.125 3.824 1 97.06 409 TYR A O 1
ATOM 3394 N N . ARG A 1 410 ? 26.141 -16.672 5.457 1 97.19 410 ARG A N 1
ATOM 3395 C CA . ARG A 1 410 ? 24.688 -16.703 5.27 1 97.19 410 ARG A CA 1
ATOM 3396 C C . ARG A 1 410 ? 24.297 -16.188 3.887 1 97.19 410 ARG A C 1
ATOM 3398 O O . ARG A 1 410 ? 23.406 -16.734 3.242 1 97.19 410 ARG A O 1
ATOM 3405 N N . ILE A 1 411 ? 24.984 -15.141 3.393 1 97.44 411 ILE A N 1
ATOM 3406 C CA . ILE A 1 411 ? 24.688 -14.586 2.076 1 97.44 411 ILE A CA 1
ATOM 3407 C C . ILE A 1 411 ? 25.078 -15.594 0.995 1 97.44 411 ILE A C 1
ATOM 3409 O O . ILE A 1 411 ? 24.359 -15.75 0 1 97.44 411 ILE A O 1
ATOM 3413 N N . ASN A 1 412 ? 26.172 -16.234 1.154 1 96.75 412 ASN A N 1
ATOM 3414 C CA . ASN A 1 412 ? 26.578 -17.281 0.221 1 96.75 412 ASN A CA 1
ATOM 3415 C C . ASN A 1 412 ? 25.562 -18.422 0.202 1 96.75 412 ASN A C 1
ATOM 3417 O O . ASN A 1 412 ? 25.25 -18.953 -0.862 1 96.75 412 ASN A O 1
ATOM 3421 N N . LYS A 1 413 ? 25.125 -18.781 1.352 1 96.69 413 LYS A N 1
ATOM 3422 C CA . LYS A 1 413 ? 24.109 -19.812 1.449 1 96.69 413 LYS A CA 1
ATOM 3423 C C . LYS A 1 413 ? 22.844 -19.406 0.718 1 96.69 413 LYS A C 1
ATOM 3425 O O . LYS A 1 413 ? 22.234 -20.219 0.02 1 96.69 413 LYS A O 1
ATOM 3430 N N . ILE A 1 414 ? 22.406 -18.188 0.924 1 97.38 414 ILE A N 1
ATOM 3431 C CA . ILE A 1 414 ? 21.219 -17.672 0.242 1 97.38 414 ILE A CA 1
ATOM 3432 C C . ILE A 1 414 ? 21.422 -17.766 -1.27 1 97.38 414 ILE A C 1
ATOM 3434 O O . ILE A 1 414 ? 20.531 -18.234 -1.988 1 97.38 414 ILE A O 1
ATOM 3438 N N . ASN A 1 415 ? 22.594 -17.391 -1.732 1 94.88 415 ASN A N 1
ATOM 3439 C CA . ASN A 1 415 ? 22.891 -17.422 -3.16 1 94.88 415 ASN A CA 1
ATOM 3440 C C . ASN A 1 415 ? 22.875 -18.859 -3.705 1 94.88 415 ASN A C 1
ATOM 3442 O O . ASN A 1 415 ? 22.547 -19.062 -4.875 1 94.88 415 ASN A O 1
ATOM 3446 N N . GLU A 1 416 ? 23.172 -19.75 -2.92 1 94.88 416 GLU A N 1
ATOM 3447 C CA . GLU A 1 416 ? 23.141 -21.156 -3.311 1 94.88 416 GLU A CA 1
ATOM 3448 C C . GLU A 1 416 ? 21.703 -21.672 -3.387 1 94.88 416 GLU A C 1
ATOM 3450 O O . GLU A 1 416 ? 21.375 -22.484 -4.25 1 94.88 416 GLU A O 1
ATOM 3455 N N . LEU A 1 417 ? 20.906 -21.203 -2.498 1 93.94 417 LEU A N 1
ATOM 3456 C CA . LEU A 1 417 ? 19.547 -21.719 -2.365 1 93.94 417 LEU A CA 1
ATOM 3457 C C . LEU A 1 417 ? 18.625 -21.094 -3.408 1 93.94 417 LEU A C 1
ATOM 3459 O O . LEU A 1 417 ? 17.688 -21.75 -3.867 1 93.94 417 LEU A O 1
ATOM 3463 N N . VAL A 1 418 ? 18.891 -19.828 -3.674 1 92.81 418 VAL A N 1
ATOM 3464 C CA . VAL A 1 418 ? 17.969 -19.109 -4.555 1 92.81 418 VAL A CA 1
ATOM 3465 C C . VAL A 1 418 ? 18.75 -18.281 -5.562 1 92.81 418 VAL A C 1
ATOM 3467 O O . VAL A 1 418 ? 19.891 -17.859 -5.285 1 92.81 418 VAL A O 1
ATOM 3470 N N . ASP A 1 419 ? 18.156 -18.062 -6.719 1 90.75 419 ASP A N 1
ATOM 3471 C CA . ASP A 1 419 ? 18.781 -17.266 -7.773 1 90.75 419 ASP A CA 1
ATOM 3472 C C . ASP A 1 419 ? 18.297 -15.82 -7.719 1 90.75 419 ASP A C 1
ATOM 3474 O O . ASP A 1 419 ? 17.297 -15.477 -8.328 1 90.75 419 ASP A O 1
ATOM 3478 N N . ILE A 1 420 ? 19.078 -14.945 -7.059 1 90.25 420 ILE A N 1
ATOM 3479 C CA . ILE A 1 420 ? 18.703 -13.539 -6.949 1 90.25 420 ILE A CA 1
ATOM 3480 C C . ILE A 1 420 ? 19.875 -12.656 -7.352 1 90.25 420 ILE A C 1
ATOM 3482 O O . ILE A 1 420 ? 21.031 -12.992 -7.082 1 90.25 420 ILE A O 1
ATOM 3486 N N . ASN A 1 421 ? 19.609 -11.633 -8.086 1 91.88 421 ASN A N 1
ATOM 3487 C CA . ASN A 1 421 ? 20.625 -10.648 -8.477 1 91.88 421 ASN A CA 1
ATOM 3488 C C . ASN A 1 421 ? 20.547 -9.398 -7.605 1 91.88 421 ASN A C 1
ATOM 3490 O O . ASN A 1 421 ? 19.828 -8.453 -7.926 1 91.88 421 ASN A O 1
ATOM 3494 N N . LEU A 1 422 ? 21.422 -9.297 -6.66 1 94.5 422 LEU A N 1
ATOM 3495 C CA . LEU A 1 422 ? 21.359 -8.211 -5.688 1 94.5 422 LEU A CA 1
ATOM 3496 C C . LEU A 1 422 ? 22.047 -6.961 -6.223 1 94.5 422 LEU A C 1
ATOM 3498 O O . LEU A 1 422 ? 21.984 -5.895 -5.605 1 94.5 422 LEU A O 1
ATOM 3502 N N . ASP A 1 423 ? 22.641 -7.059 -7.43 1 93.56 423 ASP A N 1
ATOM 3503 C CA . ASP A 1 423 ? 23.266 -5.879 -8.023 1 93.56 423 ASP A CA 1
ATOM 3504 C C . ASP A 1 423 ? 22.219 -5 -8.711 1 93.56 423 ASP A C 1
ATOM 3506 O O . ASP A 1 423 ? 22.484 -3.834 -9.008 1 93.56 423 ASP A O 1
ATOM 3510 N N . ASN A 1 424 ? 21.125 -5.586 -8.953 1 93.25 424 ASN A N 1
ATOM 3511 C CA . ASN A 1 424 ? 20.016 -4.859 -9.562 1 93.25 424 ASN A CA 1
ATOM 3512 C C . ASN A 1 424 ? 19.141 -4.188 -8.508 1 93.25 424 ASN A C 1
ATOM 3514 O O . ASN A 1 424 ? 18.562 -4.867 -7.656 1 93.25 424 ASN A O 1
ATOM 3518 N N . TYR A 1 425 ? 19.016 -2.811 -8.562 1 93.56 425 TYR A N 1
ATOM 3519 C CA . TYR A 1 425 ? 18.297 -2.104 -7.504 1 93.56 425 TYR A CA 1
ATOM 3520 C C . TYR A 1 425 ? 16.812 -2.473 -7.504 1 93.56 425 TYR A C 1
ATOM 3522 O O . TYR A 1 425 ? 16.172 -2.469 -6.453 1 93.56 425 TYR A O 1
ATOM 3530 N N . LYS A 1 426 ? 16.266 -2.885 -8.664 1 91.69 426 LYS A N 1
ATOM 3531 C CA . LYS A 1 426 ? 14.859 -3.303 -8.727 1 91.69 426 LYS A CA 1
ATOM 3532 C C . LYS A 1 426 ? 14.641 -4.602 -7.953 1 91.69 426 LYS A C 1
ATOM 3534 O O . LYS A 1 426 ? 13.641 -4.746 -7.246 1 91.69 426 LYS A O 1
ATOM 3539 N N . ALA A 1 427 ? 15.586 -5.453 -8.203 1 93.5 427 ALA A N 1
ATOM 3540 C CA . ALA A 1 427 ? 15.516 -6.715 -7.469 1 93.5 427 ALA A CA 1
ATOM 3541 C C . ALA A 1 427 ? 15.594 -6.48 -5.961 1 93.5 427 ALA A C 1
ATOM 3543 O O . ALA A 1 427 ? 14.836 -7.07 -5.191 1 93.5 427 ALA A O 1
ATOM 3544 N N . ARG A 1 428 ? 16.484 -5.59 -5.566 1 96.31 428 ARG A N 1
ATOM 3545 C CA . ARG A 1 428 ? 16.641 -5.293 -4.148 1 96.31 428 ARG A CA 1
ATOM 3546 C C . ARG A 1 428 ? 15.359 -4.688 -3.572 1 96.31 428 ARG A C 1
ATOM 3548 O O . ARG A 1 428 ? 14.898 -5.094 -2.504 1 96.31 428 ARG A O 1
ATOM 3555 N N . LYS A 1 429 ? 14.789 -3.775 -4.289 1 95.31 429 LYS A N 1
ATOM 3556 C CA . LYS A 1 429 ? 13.555 -3.139 -3.846 1 95.31 429 LYS A CA 1
ATOM 3557 C C . LYS A 1 429 ? 12.43 -4.16 -3.703 1 95.31 429 LYS A C 1
ATOM 3559 O O . LYS A 1 429 ? 11.664 -4.117 -2.736 1 95.31 429 LYS A O 1
ATOM 3564 N N . ASN A 1 430 ? 12.398 -5.066 -4.625 1 94.81 430 ASN A N 1
ATOM 3565 C CA . ASN A 1 430 ? 11.359 -6.094 -4.602 1 94.81 430 ASN A CA 1
ATOM 3566 C C . ASN A 1 430 ? 11.523 -7.027 -3.404 1 94.81 430 ASN A C 1
ATOM 3568 O O . ASN A 1 430 ? 10.539 -7.387 -2.756 1 94.81 430 ASN A O 1
ATOM 3572 N N . ILE A 1 431 ? 12.727 -7.395 -3.193 1 96.69 431 ILE A N 1
ATOM 3573 C CA . ILE A 1 431 ? 13 -8.312 -2.088 1 96.69 431 ILE A CA 1
ATOM 3574 C C . ILE A 1 431 ? 12.68 -7.625 -0.762 1 96.69 431 ILE A C 1
ATOM 3576 O O . ILE A 1 431 ? 12.039 -8.219 0.112 1 96.69 431 ILE A O 1
ATOM 3580 N N . ILE A 1 432 ? 13.086 -6.355 -0.621 1 96.94 432 ILE A N 1
ATOM 3581 C CA . ILE A 1 432 ? 12.812 -5.613 0.603 1 96.94 432 ILE A CA 1
ATOM 3582 C C . ILE A 1 432 ? 11.305 -5.508 0.814 1 96.94 432 ILE A C 1
ATOM 3584 O O . ILE A 1 432 ? 10.805 -5.727 1.923 1 96.94 432 ILE A O 1
ATOM 3588 N N . SER A 1 433 ? 10.586 -5.211 -0.248 1 96.56 433 SER A N 1
ATOM 3589 C CA . SER A 1 433 ? 9.125 -5.121 -0.176 1 96.56 433 SER A CA 1
ATOM 3590 C C . SER A 1 433 ? 8.516 -6.449 0.258 1 96.56 433 SER A C 1
ATOM 3592 O O . SER A 1 433 ? 7.613 -6.477 1.097 1 96.56 433 SER A O 1
ATOM 3594 N N . ALA A 1 434 ? 9.008 -7.504 -0.347 1 96 434 ALA A N 1
ATOM 3595 C CA . ALA A 1 434 ? 8.516 -8.836 -0.001 1 96 434 ALA A CA 1
ATOM 3596 C C . ALA A 1 434 ? 8.758 -9.141 1.474 1 96 434 ALA A C 1
ATOM 3598 O O . ALA A 1 434 ? 7.887 -9.688 2.152 1 96 434 ALA A O 1
ATOM 3599 N N . LEU A 1 435 ? 9.906 -8.773 1.936 1 96.88 435 LEU A N 1
ATOM 3600 C CA . LEU A 1 435 ? 10.258 -9.039 3.326 1 96.88 435 LEU A CA 1
ATOM 3601 C C . LEU A 1 435 ? 9.43 -8.172 4.27 1 96.88 435 LEU A C 1
ATOM 3603 O O . LEU A 1 435 ? 9.062 -8.609 5.359 1 96.88 435 LEU A O 1
ATOM 3607 N N . GLU A 1 436 ? 9.141 -6.914 3.859 1 95.38 436 GLU A N 1
ATOM 3608 C CA . GLU A 1 436 ? 8.242 -6.062 4.633 1 95.38 436 GLU A CA 1
ATOM 3609 C C . GLU A 1 436 ? 6.867 -6.699 4.785 1 95.38 436 GLU A C 1
ATOM 3611 O O . GLU A 1 436 ? 6.277 -6.664 5.867 1 95.38 436 GLU A O 1
ATOM 3616 N N . ILE A 1 437 ? 6.398 -7.273 3.768 1 95.38 437 ILE A N 1
ATOM 3617 C CA . ILE A 1 437 ? 5.074 -7.883 3.756 1 95.38 437 ILE A CA 1
ATOM 3618 C C . ILE A 1 437 ? 5.059 -9.102 4.672 1 95.38 437 ILE A C 1
ATOM 3620 O O . ILE A 1 437 ? 4.203 -9.211 5.559 1 95.38 437 ILE A O 1
ATOM 3624 N N . ILE A 1 438 ? 5.973 -10 4.488 1 93.81 438 ILE A N 1
ATOM 3625 C CA . ILE A 1 438 ? 5.949 -11.266 5.219 1 93.81 438 ILE A CA 1
ATOM 3626 C C . ILE A 1 438 ? 6.098 -10.992 6.715 1 93.81 438 ILE A C 1
ATOM 3628 O O . ILE A 1 438 ? 5.52 -11.703 7.543 1 93.81 438 ILE A O 1
ATOM 3632 N N . ASP A 1 439 ? 6.883 -10.031 7.043 1 94.44 439 ASP A N 1
ATOM 3633 C CA . ASP A 1 439 ? 7.09 -9.703 8.453 1 94.44 439 ASP A CA 1
ATOM 3634 C C . ASP A 1 439 ? 5.789 -9.227 9.102 1 94.44 439 ASP A C 1
ATOM 3636 O O . ASP A 1 439 ? 5.52 -9.539 10.266 1 94.44 439 ASP A O 1
ATOM 3640 N N . ARG A 1 440 ? 5.051 -8.484 8.414 1 92.25 440 ARG A N 1
ATOM 3641 C CA . ARG A 1 440 ? 3.787 -7.969 8.938 1 92.25 440 ARG A CA 1
ATOM 3642 C C . ARG A 1 440 ? 2.738 -9.07 9.023 1 92.25 440 ARG A C 1
ATOM 3644 O O . ARG A 1 440 ? 1.839 -9.023 9.859 1 92.25 440 ARG A O 1
ATOM 3651 N N . LEU A 1 441 ? 2.918 -9.984 8.203 1 88.94 441 LEU A N 1
ATOM 3652 C CA . LEU A 1 441 ? 1.93 -11.062 8.172 1 88.94 441 LEU A CA 1
ATOM 3653 C C . LEU A 1 441 ? 2.191 -12.07 9.281 1 88.94 441 LEU A C 1
ATOM 3655 O O . LEU A 1 441 ? 1.252 -12.57 9.906 1 88.94 441 LEU A O 1
ATOM 3659 N N . ASP A 1 442 ? 3.447 -12.375 9.547 1 87.81 442 ASP A N 1
ATOM 3660 C CA . ASP A 1 442 ? 3.66 -13.422 10.539 1 87.81 442 ASP A CA 1
ATOM 3661 C C . ASP A 1 442 ? 4.891 -13.125 11.391 1 87.81 442 ASP A C 1
ATOM 3663 O O . ASP A 1 442 ? 5.438 -14.023 12.031 1 87.81 442 ASP A O 1
ATOM 3667 N N . ASN A 1 443 ? 5.406 -11.938 11.445 1 87.94 443 ASN A N 1
ATOM 3668 C CA . ASN A 1 443 ? 6.535 -11.5 12.266 1 87.94 443 ASN A CA 1
ATOM 3669 C C . ASN A 1 443 ? 7.77 -12.367 12.023 1 87.94 443 ASN A C 1
ATOM 3671 O O . ASN A 1 443 ? 8.461 -12.75 12.969 1 87.94 443 ASN A O 1
ATOM 3675 N N . THR A 1 444 ? 7.98 -12.68 10.773 1 86.44 444 THR A N 1
ATOM 3676 C CA . THR A 1 444 ? 9.055 -13.578 10.359 1 86.44 444 THR A CA 1
ATOM 3677 C C . THR A 1 444 ? 10.414 -12.977 10.68 1 86.44 444 THR A C 1
ATOM 3679 O O . THR A 1 444 ? 11.344 -13.695 11.07 1 86.44 444 THR A O 1
ATOM 3682 N N . LEU A 1 445 ? 10.594 -11.664 10.578 1 89.44 445 LEU A N 1
ATOM 3683 C CA . LEU A 1 445 ? 11.898 -11.023 10.719 1 89.44 445 LEU A CA 1
ATOM 3684 C C . LEU A 1 445 ? 12.172 -10.664 12.172 1 89.44 445 LEU A C 1
ATOM 3686 O O . LEU A 1 445 ? 13.32 -10.383 12.547 1 89.44 445 LEU A O 1
ATOM 3690 N N . LYS A 1 446 ? 11.133 -10.734 13.094 1 80.56 446 LYS A N 1
ATOM 3691 C CA . LYS A 1 446 ? 11.281 -10.438 14.508 1 80.56 446 LYS A CA 1
ATOM 3692 C C . LYS A 1 446 ? 12.039 -9.125 14.719 1 80.56 446 LYS A C 1
ATOM 3694 O O . LYS A 1 446 ? 12.992 -9.07 15.492 1 80.56 446 LYS A O 1
ATOM 3699 N N . ILE A 1 447 ? 11.711 -8.109 13.852 1 78.81 447 ILE A N 1
ATOM 3700 C CA . ILE A 1 447 ? 12.391 -6.828 13.938 1 78.81 447 ILE A CA 1
ATOM 3701 C C . ILE A 1 447 ? 11.992 -6.113 15.227 1 78.81 447 ILE A C 1
ATOM 3703 O O . ILE A 1 447 ? 10.805 -5.949 15.5 1 78.81 447 ILE A O 1
ATOM 3707 N N . THR A 1 448 ? 12.844 -5.934 16.156 1 65.5 448 THR A N 1
ATOM 3708 C CA . THR A 1 448 ? 12.609 -5.297 17.438 1 65.5 448 THR A CA 1
ATOM 3709 C C . THR A 1 448 ? 12.953 -3.809 17.375 1 65.5 448 THR A C 1
ATOM 3711 O O . THR A 1 448 ? 13.555 -3.346 16.406 1 65.5 448 THR A O 1
ATOM 3714 N N . GLU A 1 449 ? 12.406 -3.094 18.344 1 59.53 449 GLU A N 1
ATOM 3715 C CA . GLU A 1 449 ? 12.695 -1.668 18.469 1 59.53 449 GLU A CA 1
ATOM 3716 C C . GLU A 1 449 ? 14.195 -1.409 18.484 1 59.53 449 GLU A C 1
ATOM 3718 O O . GLU A 1 449 ? 14.656 -0.367 18.016 1 59.53 449 GLU A O 1
ATOM 3723 N N . GLU A 1 450 ? 14.93 -2.34 18.938 1 55 450 GLU A N 1
ATOM 3724 C CA . GLU A 1 450 ? 16.375 -2.205 19.047 1 55 450 GLU A CA 1
ATOM 3725 C C . GLU A 1 450 ? 17.047 -2.297 17.672 1 55 450 GLU A C 1
ATOM 3727 O O . GLU A 1 450 ? 18.125 -1.741 17.469 1 55 450 GLU A O 1
ATOM 3732 N N . ASP A 1 451 ? 16.406 -3.016 16.812 1 55.38 451 ASP A N 1
ATOM 3733 C CA . ASP A 1 451 ? 16.953 -3.191 15.477 1 55.38 451 ASP A CA 1
ATOM 3734 C C . ASP A 1 451 ? 16.859 -1.896 14.672 1 55.38 451 ASP A C 1
ATOM 3736 O O . ASP A 1 451 ? 17.562 -1.738 13.664 1 55.38 451 ASP A O 1
ATOM 3740 N N . ILE A 1 452 ? 15.945 -1.077 15.148 1 51 452 ILE A N 1
ATOM 3741 C CA . ILE A 1 452 ? 15.617 0.135 14.406 1 51 452 ILE A CA 1
ATOM 3742 C C . ILE A 1 452 ? 16.484 1.292 14.898 1 51 452 ILE A C 1
ATOM 3744 O O . ILE A 1 452 ? 16.609 1.507 16.109 1 51 452 ILE A O 1
ATOM 3748 N N . MET B 1 1 ? -4.656 -62.656 -24.125 1 41.25 1 MET B N 1
ATOM 3749 C CA . MET B 1 1 ? -3.488 -62 -24.734 1 41.25 1 MET B CA 1
ATOM 3750 C C . MET B 1 1 ? -3.328 -62.438 -26.188 1 41.25 1 MET B C 1
ATOM 3752 O O . MET B 1 1 ? -3.441 -63.625 -26.5 1 41.25 1 MET B O 1
ATOM 3756 N N . ASN B 1 2 ? -3.459 -61.562 -26.984 1 45.25 2 ASN B N 1
ATOM 3757 C CA . ASN B 1 2 ? -3.51 -61.875 -28.406 1 45.25 2 ASN B CA 1
ATOM 3758 C C . ASN B 1 2 ? -2.178 -62.438 -28.906 1 45.25 2 ASN B C 1
ATOM 3760 O O . ASN B 1 2 ? -1.143 -61.781 -28.781 1 45.25 2 ASN B O 1
ATOM 3764 N N . ILE B 1 3 ? -2.064 -63.656 -29.047 1 49.16 3 ILE B N 1
ATOM 3765 C CA . ILE B 1 3 ? -0.975 -64.438 -29.656 1 49.16 3 ILE B CA 1
ATOM 3766 C C . ILE B 1 3 ? -0.405 -63.625 -30.828 1 49.16 3 ILE B C 1
ATOM 3768 O O . ILE B 1 3 ? 0.798 -63.656 -31.094 1 49.16 3 ILE B O 1
ATOM 3772 N N . ARG B 1 4 ? -1.252 -62.812 -31.25 1 50 4 ARG B N 1
ATOM 3773 C CA . ARG B 1 4 ? -0.802 -62.062 -32.406 1 50 4 ARG B CA 1
ATOM 3774 C C . ARG B 1 4 ? 0.239 -61.031 -32.031 1 50 4 ARG B C 1
ATOM 3776 O O . ARG B 1 4 ? 1.193 -60.781 -32.781 1 50 4 ARG B O 1
ATOM 3783 N N . LEU B 1 5 ? 0.055 -60.5 -30.859 1 55.94 5 LEU B N 1
ATOM 3784 C CA . LEU B 1 5 ? 1.025 -59.531 -30.375 1 55.94 5 LEU B CA 1
ATOM 3785 C C . LEU B 1 5 ? 2.369 -60.188 -30.094 1 55.94 5 LEU B C 1
ATOM 3787 O O . LEU B 1 5 ? 3.422 -59.625 -30.375 1 55.94 5 LEU B O 1
ATOM 3791 N N . LEU B 1 6 ? 2.219 -61.375 -29.547 1 56.81 6 LEU B N 1
ATOM 3792 C CA . LEU B 1 6 ? 3.414 -62.188 -29.297 1 56.81 6 LEU B CA 1
ATOM 3793 C C . LEU B 1 6 ? 4.141 -62.5 -30.594 1 56.81 6 LEU B C 1
ATOM 3795 O O . LEU B 1 6 ? 5.367 -62.375 -30.672 1 56.81 6 LEU B O 1
ATOM 3799 N N . ILE B 1 7 ? 3.357 -62.75 -31.531 1 54.81 7 ILE B N 1
ATOM 3800 C CA . ILE B 1 7 ? 3.943 -63.125 -32.812 1 54.81 7 ILE B CA 1
ATOM 3801 C C . ILE B 1 7 ? 4.633 -61.938 -33.438 1 54.81 7 ILE B C 1
ATOM 3803 O O . ILE B 1 7 ? 5.742 -62.031 -33.969 1 54.81 7 ILE B O 1
ATOM 3807 N N . LYS B 1 8 ? 4.016 -60.906 -33.281 1 59.09 8 LYS B N 1
ATOM 3808 C CA . LYS B 1 8 ? 4.59 -59.688 -33.875 1 59.09 8 LYS B CA 1
ATOM 3809 C C . LYS B 1 8 ? 5.879 -59.281 -33.156 1 59.09 8 LYS B C 1
ATOM 3811 O O . LYS B 1 8 ? 6.84 -58.875 -33.781 1 59.09 8 LYS B O 1
ATOM 3816 N N . LYS B 1 9 ? 5.871 -59.531 -31.938 1 59.28 9 LYS B N 1
ATOM 3817 C CA . LYS B 1 9 ? 7.074 -59.219 -31.172 1 59.28 9 LYS B CA 1
ATOM 3818 C C . LYS B 1 9 ? 8.18 -60.25 -31.438 1 59.28 9 LYS B C 1
ATOM 3820 O O . LYS B 1 9 ? 9.359 -59.906 -31.469 1 59.28 9 LYS B O 1
ATOM 3825 N N . LEU B 1 10 ? 7.699 -61.438 -31.656 1 59.09 10 LEU B N 1
ATOM 3826 C CA . LEU B 1 10 ? 8.656 -62.5 -31.969 1 59.09 10 LEU B CA 1
ATOM 3827 C C . LEU B 1 10 ? 9.297 -62.25 -33.344 1 59.09 10 LEU B C 1
ATOM 3829 O O . LEU B 1 10 ? 10.484 -62.531 -33.531 1 59.09 10 LEU B O 1
ATOM 3833 N N . ASP B 1 11 ? 8.461 -61.75 -34.188 1 57.88 11 ASP B N 1
ATOM 3834 C CA . ASP B 1 11 ? 8.953 -61.531 -35.562 1 57.88 11 ASP B CA 1
ATOM 3835 C C . ASP B 1 11 ? 10.102 -60.531 -35.562 1 57.88 11 ASP B C 1
ATOM 3837 O O . ASP B 1 11 ? 10.969 -60.594 -36.438 1 57.88 11 ASP B O 1
ATOM 3841 N N . LYS B 1 12 ? 10.078 -59.719 -34.594 1 60.72 12 LYS B N 1
ATOM 3842 C CA . LYS B 1 12 ? 11.125 -58.688 -34.562 1 60.72 12 LYS B CA 1
ATOM 3843 C C . LYS B 1 12 ? 12.445 -59.281 -34.062 1 60.72 12 LYS B C 1
ATOM 3845 O O . LYS B 1 12 ? 13.516 -58.781 -34.406 1 60.72 12 LYS B O 1
ATOM 3850 N N . PHE B 1 13 ? 12.367 -60.312 -33.344 1 56.53 13 PHE B N 1
ATOM 3851 C CA . PHE B 1 13 ? 13.602 -60.75 -32.719 1 56.53 13 PHE B CA 1
ATOM 3852 C C . PHE B 1 13 ? 14.062 -62.094 -33.281 1 56.53 13 PHE B C 1
ATOM 3854 O O . PHE B 1 13 ? 15.25 -62.406 -33.219 1 56.53 13 PHE B O 1
ATOM 3861 N N . VAL B 1 14 ? 13.141 -62.969 -33.75 1 55.84 14 VAL B N 1
ATOM 3862 C CA . VAL B 1 14 ? 13.555 -64.25 -34.281 1 55.84 14 VAL B CA 1
ATOM 3863 C C . VAL B 1 14 ? 13.117 -64.438 -35.719 1 55.84 14 VAL B C 1
ATOM 3865 O O . VAL B 1 14 ? 12.117 -63.812 -36.156 1 55.84 14 VAL B O 1
ATOM 3868 N N . ASP B 1 15 ? 14 -64.812 -36.656 1 52.06 15 ASP B N 1
ATOM 3869 C CA . ASP B 1 15 ? 13.625 -65.188 -38.031 1 52.06 15 ASP B CA 1
ATOM 3870 C C . ASP B 1 15 ? 12.383 -66.062 -38.062 1 52.06 15 ASP B C 1
ATOM 3872 O O . ASP B 1 15 ? 12.43 -67.188 -37.594 1 52.06 15 ASP B O 1
ATOM 3876 N N . SER B 1 16 ? 11.195 -65.5 -38.031 1 50.59 16 SER B N 1
ATOM 3877 C CA . SER B 1 16 ? 9.852 -66.062 -37.969 1 50.59 16 SER B CA 1
ATOM 3878 C C . SER B 1 16 ? 9.664 -67.25 -38.969 1 50.59 16 SER B C 1
ATOM 3880 O O . SER B 1 16 ? 8.641 -67.938 -38.938 1 50.59 16 SER B O 1
ATOM 3882 N N . SER B 1 17 ? 10.539 -67.375 -39.938 1 52.84 17 SER B N 1
ATOM 3883 C CA . SER B 1 17 ? 10.336 -68.438 -40.906 1 52.84 17 SER B CA 1
ATOM 3884 C C . SER B 1 17 ? 10.328 -69.812 -40.25 1 52.84 17 SER B C 1
ATOM 3886 O O . SER B 1 17 ? 9.688 -70.75 -40.75 1 52.84 17 SER B O 1
ATOM 3888 N N . ASP B 1 18 ? 11.078 -69.938 -39.156 1 51.09 18 ASP B N 1
ATOM 3889 C CA . ASP B 1 18 ? 11.219 -71.25 -38.562 1 51.09 18 ASP B CA 1
ATOM 3890 C C . ASP B 1 18 ? 10.258 -71.438 -37.375 1 51.09 18 ASP B C 1
ATOM 3892 O O . ASP B 1 18 ? 10.266 -72.438 -36.719 1 51.09 18 ASP B O 1
ATOM 3896 N N . ILE B 1 19 ? 9.594 -70.375 -37.031 1 51.09 19 ILE B N 1
ATOM 3897 C CA . ILE B 1 19 ? 8.656 -70.375 -35.906 1 51.09 19 ILE B CA 1
ATOM 3898 C C . ILE B 1 19 ? 7.234 -70.562 -36.438 1 51.09 19 ILE B C 1
ATOM 3900 O O . ILE B 1 19 ? 6.789 -69.812 -37.281 1 51.09 19 ILE B O 1
ATOM 3904 N N . LYS B 1 20 ? 6.734 -71.688 -36.5 1 50.91 20 LYS B N 1
ATOM 3905 C CA . LYS B 1 20 ? 5.34 -71.938 -36.875 1 50.91 20 LYS B CA 1
ATOM 3906 C C . LYS B 1 20 ? 4.434 -71.875 -35.656 1 50.91 20 LYS B C 1
ATOM 3908 O O . LYS B 1 20 ? 4.75 -72.5 -34.625 1 50.91 20 LYS B O 1
ATOM 3913 N N . ILE B 1 21 ? 3.783 -70.812 -35.562 1 48.09 21 ILE B N 1
ATOM 3914 C CA . ILE B 1 21 ? 2.799 -70.688 -34.5 1 48.09 21 ILE B CA 1
ATOM 3915 C C . ILE B 1 21 ? 1.484 -71.312 -34.938 1 48.09 21 ILE B C 1
ATOM 3917 O O . ILE B 1 21 ? 0.969 -71.062 -36 1 48.09 21 ILE B O 1
ATOM 3921 N N . LEU B 1 22 ? 1.087 -72.375 -34.562 1 44.22 22 LEU B N 1
ATOM 3922 C CA . LEU B 1 22 ? -0.242 -72.875 -34.812 1 44.22 22 LEU B CA 1
ATOM 3923 C C . LEU B 1 22 ? -1.299 -72.188 -34 1 44.22 22 LEU B C 1
ATOM 3925 O O . LEU B 1 22 ? -1.088 -71.875 -32.812 1 44.22 22 LEU B O 1
ATOM 3929 N N . ASN B 1 23 ? -2.094 -71.062 -34.688 1 40.34 23 ASN B N 1
ATOM 3930 C CA . ASN B 1 23 ? -3.035 -70 -34.25 1 40.34 23 ASN B CA 1
ATOM 3931 C C . ASN B 1 23 ? -4.188 -70.625 -33.469 1 40.34 23 ASN B C 1
ATOM 3933 O O . ASN B 1 23 ? -4.988 -69.875 -32.875 1 40.34 23 ASN B O 1
ATOM 3937 N N . ASP B 1 24 ? -4.695 -71.5 -32.906 1 36.09 24 ASP B N 1
ATOM 3938 C CA . ASP B 1 24 ? -5.965 -71.125 -32.25 1 36.09 24 ASP B CA 1
ATOM 3939 C C . ASP B 1 24 ? -5.773 -70 -31.234 1 36.09 24 ASP B C 1
ATOM 3941 O O . ASP B 1 24 ? -5.781 -70.312 -30.031 1 36.09 24 ASP B O 1
ATOM 3945 N N . ILE B 1 25 ? -4.926 -69.125 -31.406 1 35.16 25 ILE B N 1
ATOM 3946 C CA . ILE B 1 25 ? -4.395 -68.188 -30.422 1 35.16 25 ILE B CA 1
ATOM 3947 C C . ILE B 1 25 ? -5.504 -67.25 -29.969 1 35.16 25 ILE B C 1
ATOM 3949 O O . ILE B 1 25 ? -5.266 -66.312 -29.172 1 35.16 25 ILE B O 1
ATOM 3953 N N . ASN B 1 26 ? -6.535 -67.188 -30.672 1 33.47 26 ASN B N 1
ATOM 3954 C CA . ASN B 1 26 ? -7.5 -66.125 -30.297 1 33.47 26 ASN B CA 1
ATOM 3955 C C . ASN B 1 26 ? -7.941 -66.25 -28.844 1 33.47 26 ASN B C 1
ATOM 3957 O O . ASN B 1 26 ? -8.469 -65.312 -28.266 1 33.47 26 ASN B O 1
ATOM 3961 N N . ASN B 1 27 ? -8.203 -67.438 -28.328 1 31.59 27 ASN B N 1
ATOM 3962 C CA . ASN B 1 27 ? -8.805 -67.625 -27.016 1 31.59 27 ASN B CA 1
ATOM 3963 C C . ASN B 1 27 ? -7.746 -67.812 -25.922 1 31.59 27 ASN B C 1
ATOM 3965 O O . ASN B 1 27 ? -7.879 -68.625 -25.031 1 31.59 27 ASN B O 1
ATOM 3969 N N . ILE B 1 28 ? -6.547 -67.375 -26.125 1 33.25 28 ILE B N 1
ATOM 3970 C CA . ILE B 1 28 ? -5.59 -67.438 -25.031 1 33.25 28 ILE B CA 1
ATOM 3971 C C . ILE B 1 28 ? -5.934 -66.375 -23.969 1 33.25 28 ILE B C 1
ATOM 3973 O O . ILE B 1 28 ? -5.926 -65.188 -24.25 1 33.25 28 ILE B O 1
ATOM 3977 N N . SER B 1 29 ? -7.023 -66.625 -23.25 1 33.78 29 SER B N 1
ATOM 3978 C CA . SER B 1 29 ? -7.254 -65.688 -22.125 1 33.78 29 SER B CA 1
ATOM 3979 C C . SER B 1 29 ? -6.109 -65.75 -21.125 1 33.78 29 SER B C 1
ATOM 3981 O O . SER B 1 29 ? -5.715 -66.812 -20.688 1 33.78 29 SER B O 1
ATOM 3983 N N . LEU B 1 30 ? -5.113 -64.875 -21.203 1 33 30 LEU B N 1
ATOM 3984 C CA . LEU B 1 30 ? -4.07 -64.688 -20.203 1 33 30 LEU B CA 1
ATOM 3985 C C . LEU B 1 30 ? -4.652 -64.688 -18.797 1 33 30 LEU B C 1
ATOM 3987 O O . LEU B 1 30 ? -3.912 -64.625 -17.812 1 33 30 LEU B O 1
ATOM 3991 N N . ASN B 1 31 ? -5.938 -64.5 -18.594 1 33.53 31 ASN B N 1
ATOM 3992 C CA . ASN B 1 31 ? -6.43 -64.375 -17.219 1 33.53 31 ASN B CA 1
ATOM 3993 C C . ASN B 1 31 ? -6.008 -65.562 -16.375 1 33.53 31 ASN B C 1
ATOM 3995 O O . ASN B 1 31 ? -6.023 -65.5 -15.148 1 33.53 31 ASN B O 1
ATOM 3999 N N . SER B 1 32 ? -6.098 -66.75 -16.875 1 31.5 32 SER B N 1
ATOM 4000 C CA . SER B 1 32 ? -5.984 -67.938 -15.977 1 31.5 32 SER B CA 1
ATOM 4001 C C . SER B 1 32 ? -4.527 -68.188 -15.633 1 31.5 32 SER B C 1
ATOM 4003 O O . SER B 1 32 ? -4.199 -69.312 -15.172 1 31.5 32 SER B O 1
ATOM 4005 N N . ILE B 1 33 ? -3.602 -67.312 -15.945 1 33.5 33 ILE B N 1
ATOM 4006 C CA . ILE B 1 33 ? -2.213 -67.625 -15.594 1 33.5 33 ILE B CA 1
ATOM 4007 C C . ILE B 1 33 ? -2.082 -67.688 -14.078 1 33.5 33 ILE B C 1
ATOM 4009 O O . ILE B 1 33 ? -1.041 -68.125 -13.57 1 33.5 33 ILE B O 1
ATOM 4013 N N . SER B 1 34 ? -2.812 -67 -13.383 1 32.69 34 SER B N 1
ATOM 4014 C CA . SER B 1 34 ? -2.564 -67.188 -11.953 1 32.69 34 SER B CA 1
ATOM 4015 C C . SER B 1 34 ? -2.652 -68.625 -11.531 1 32.69 34 SER B C 1
ATOM 4017 O O . SER B 1 34 ? -2.396 -68.938 -10.375 1 32.69 34 SER B O 1
ATOM 4019 N N . ASP B 1 35 ? -3.598 -69.375 -12.141 1 32.25 35 ASP B N 1
ATOM 4020 C CA . ASP B 1 35 ? -3.615 -70.75 -11.586 1 32.25 35 ASP B CA 1
ATOM 4021 C C . ASP B 1 35 ? -2.371 -71.5 -12 1 32.25 35 ASP B C 1
ATOM 4023 O O . ASP B 1 35 ? -1.823 -71.312 -13.078 1 32.25 35 ASP B O 1
ATOM 4027 N N . GLN B 1 36 ? -1.561 -72.188 -11.156 1 33.88 36 GLN B N 1
ATOM 4028 C CA . GLN B 1 36 ? -0.346 -73 -11.148 1 33.88 36 GLN B CA 1
ATOM 4029 C C . GLN B 1 36 ? -0.191 -73.75 -12.461 1 33.88 36 GLN B C 1
ATOM 4031 O O . GLN B 1 36 ? 0.902 -74.25 -12.789 1 33.88 36 GLN B O 1
ATOM 4036 N N . LYS B 1 37 ? -1.308 -74.125 -13.109 1 35.72 37 LYS B N 1
ATOM 4037 C CA . LYS B 1 37 ? -1.19 -75.25 -14.039 1 35.72 37 LYS B CA 1
ATOM 4038 C C . LYS B 1 37 ? -0.683 -74.812 -15.398 1 35.72 37 LYS B C 1
ATOM 4040 O O . LYS B 1 37 ? -0.475 -75.625 -16.297 1 35.72 37 LYS B O 1
ATOM 4045 N N . ASN B 1 38 ? -0.876 -73.625 -15.828 1 36.56 38 ASN B N 1
ATOM 4046 C CA . ASN B 1 38 ? -0.515 -73.375 -17.219 1 36.56 38 ASN B CA 1
ATOM 4047 C C . ASN B 1 38 ? 0.985 -73.125 -17.375 1 36.56 38 ASN B C 1
ATOM 4049 O O . ASN B 1 38 ? 1.492 -72.062 -17.016 1 36.56 38 ASN B O 1
ATOM 4053 N N . THR B 1 39 ? 1.809 -74.125 -17.031 1 35.28 39 THR B N 1
ATOM 4054 C CA . THR B 1 39 ? 3.264 -74.25 -17.094 1 35.28 39 THR B CA 1
ATOM 4055 C C . THR B 1 39 ? 3.75 -74.125 -18.531 1 35.28 39 THR B C 1
ATOM 4057 O O . THR B 1 39 ? 3.145 -74.688 -19.453 1 35.28 39 THR B O 1
ATOM 4060 N N . LEU B 1 40 ? 4.348 -73 -18.891 1 40.81 40 LEU B N 1
ATOM 4061 C CA . LEU B 1 40 ? 5.223 -72.938 -20.047 1 40.81 40 LEU B CA 1
ATOM 4062 C C . LEU B 1 40 ? 6.195 -74.062 -20.078 1 40.81 40 LEU B C 1
ATOM 4064 O O . LEU B 1 40 ? 6.879 -74.375 -19.078 1 40.81 40 LEU B O 1
ATOM 4068 N N . SER B 1 41 ? 5.727 -75.188 -20.609 1 40.91 41 SER B N 1
ATOM 4069 C CA . SER B 1 41 ? 6.688 -76.312 -20.641 1 40.91 41 SER B CA 1
ATOM 4070 C C . SER B 1 41 ? 7.426 -76.375 -21.969 1 40.91 41 SER B C 1
ATOM 4072 O O . SER B 1 41 ? 6.824 -76.188 -23.031 1 40.91 41 SER B O 1
ATOM 4074 N N . ILE B 1 42 ? 8.648 -75.938 -21.953 1 42.34 42 ILE B N 1
ATOM 4075 C CA . ILE B 1 42 ? 9.523 -76.312 -23.078 1 42.34 42 ILE B CA 1
ATOM 4076 C C . ILE B 1 42 ? 9.688 -77.812 -23.141 1 42.34 42 ILE B C 1
ATOM 4078 O O . ILE B 1 42 ? 10.086 -78.438 -22.156 1 42.34 42 ILE B O 1
ATOM 4082 N N . ILE B 1 43 ? 8.844 -78.5 -23.938 1 41.59 43 ILE B N 1
ATOM 4083 C CA . ILE B 1 43 ? 9.039 -79.938 -24.016 1 41.59 43 ILE B CA 1
ATOM 4084 C C . ILE B 1 43 ? 9.922 -80.312 -25.219 1 41.59 43 ILE B C 1
ATOM 4086 O O . ILE B 1 43 ? 9.797 -79.688 -26.281 1 41.59 43 ILE B O 1
ATOM 4090 N N . GLU B 1 44 ? 11.078 -80.812 -24.953 1 39.72 44 GLU B N 1
ATOM 4091 C CA . GLU B 1 44 ? 11.891 -81.438 -25.984 1 39.72 44 GLU B CA 1
ATOM 4092 C C . GLU B 1 44 ? 11.109 -82.562 -26.703 1 39.72 44 GLU B C 1
ATOM 4094 O O . GLU B 1 44 ? 10.461 -83.375 -26.047 1 39.72 44 GLU B O 1
ATOM 4099 N N . TYR B 1 45 ? 10.539 -82.25 -27.844 1 38.56 45 TYR B N 1
ATOM 4100 C CA . TYR B 1 45 ? 9.75 -83.188 -28.625 1 38.56 45 TYR B CA 1
ATOM 4101 C C . TYR B 1 45 ? 10.508 -84.5 -28.797 1 38.56 45 TYR B C 1
ATOM 4103 O O . TYR B 1 45 ? 11.492 -84.562 -29.531 1 38.56 45 TYR B O 1
ATOM 4111 N N . ASP B 1 46 ? 10.773 -85.312 -27.781 1 38.91 46 ASP B N 1
ATOM 4112 C CA . ASP B 1 46 ? 10.898 -86.688 -28.266 1 38.91 46 ASP B CA 1
ATOM 4113 C C . ASP B 1 46 ? 9.57 -87.188 -28.828 1 38.91 46 ASP B C 1
ATOM 4115 O O . ASP B 1 46 ? 8.516 -86.625 -28.5 1 38.91 46 ASP B O 1
ATOM 4119 N N . LYS B 1 47 ? 9.406 -88.25 -29.75 1 42.41 47 LYS B N 1
ATOM 4120 C CA . LYS B 1 47 ? 8.305 -88.875 -30.453 1 42.41 47 LYS B CA 1
ATOM 4121 C C . LYS B 1 47 ? 7.004 -88.812 -29.656 1 42.41 47 LYS B C 1
ATOM 4123 O O . LYS B 1 47 ? 5.926 -88.625 -30.234 1 42.41 47 LYS B O 1
ATOM 4128 N N . ASN B 1 48 ? 6.926 -89.375 -28.422 1 36.97 48 ASN B N 1
ATOM 4129 C CA . ASN B 1 48 ? 5.727 -89.625 -27.641 1 36.97 48 ASN B CA 1
ATOM 4130 C C . ASN B 1 48 ? 5.348 -88.438 -26.766 1 36.97 48 ASN B C 1
ATOM 4132 O O . ASN B 1 48 ? 5.289 -88.562 -25.547 1 36.97 48 ASN B O 1
ATOM 4136 N N . ILE B 1 49 ? 5.711 -87.312 -27.188 1 39.06 49 ILE B N 1
ATOM 4137 C CA . ILE B 1 49 ? 5.496 -86.312 -26.188 1 39.06 49 ILE B CA 1
ATOM 4138 C C . ILE B 1 49 ? 4 -86 -26.047 1 39.06 49 ILE B C 1
ATOM 4140 O O . ILE B 1 49 ? 3.32 -85.688 -27.016 1 39.06 49 ILE B O 1
ATOM 4144 N N . VAL B 1 50 ? 3.379 -86.625 -25.094 1 37.56 50 VAL B N 1
ATOM 4145 C CA . VAL B 1 50 ? 2.025 -86.312 -24.641 1 37.56 50 VAL B CA 1
ATOM 4146 C C . VAL B 1 50 ? 1.938 -84.875 -24.172 1 37.56 50 VAL B C 1
ATOM 4148 O O . VAL B 1 50 ? 2.711 -84.438 -23.312 1 37.56 50 VAL B O 1
ATOM 4151 N N . CYS B 1 51 ? 1.497 -84 -25.016 1 39.47 51 CYS B N 1
ATOM 4152 C CA . CYS B 1 51 ? 1.226 -82.625 -24.672 1 39.47 51 CYS B CA 1
ATOM 4153 C C . CYS B 1 51 ? 0.441 -82.5 -23.375 1 39.47 51 CYS B C 1
ATOM 4155 O O . CYS B 1 51 ? -0.558 -83.25 -23.188 1 39.47 51 CYS B O 1
ATOM 4157 N N . PRO B 1 52 ? 1.103 -82 -22.422 1 38.38 52 PRO B N 1
ATOM 4158 C CA . PRO B 1 52 ? 0.257 -81.938 -21.219 1 38.38 52 PRO B CA 1
ATOM 4159 C C . PRO B 1 52 ? -1.075 -81.25 -21.5 1 38.38 52 PRO B C 1
ATOM 4161 O O . PRO B 1 52 ? -1.157 -80.375 -22.375 1 38.38 52 PRO B O 1
ATOM 4164 N N . LYS B 1 53 ? -2.215 -81.938 -21.266 1 39.41 53 LYS B N 1
ATOM 4165 C CA . LYS B 1 53 ? -3.586 -81.5 -21.469 1 39.41 53 LYS B CA 1
ATOM 4166 C C . LYS B 1 53 ? -3.732 -80 -21.109 1 39.41 53 LYS B C 1
ATOM 4168 O O . LYS B 1 53 ? -4.496 -79.312 -21.734 1 39.41 53 LYS B O 1
ATOM 4173 N N . ASN B 1 54 ? -3.121 -79.562 -20.016 1 37.94 54 ASN B N 1
ATOM 4174 C CA . ASN B 1 54 ? -3.428 -78.25 -19.453 1 37.94 54 ASN B CA 1
ATOM 4175 C C . ASN B 1 54 ? -2.34 -77.25 -19.781 1 37.94 54 ASN B C 1
ATOM 4177 O O . ASN B 1 54 ? -2.182 -76.25 -19.062 1 37.94 54 ASN B O 1
ATOM 4181 N N . SER B 1 55 ? -1.425 -77.5 -20.766 1 41.16 55 SER B N 1
ATOM 4182 C CA . SER B 1 55 ? -0.387 -76.5 -21 1 41.16 55 SER B CA 1
ATOM 4183 C C . SER B 1 55 ? -0.852 -75.438 -22 1 41.16 55 SER B C 1
ATOM 4185 O O . SER B 1 55 ? -1.523 -75.75 -22.984 1 41.16 55 SER B O 1
ATOM 4187 N N . ASN B 1 56 ? -0.992 -74.062 -21.688 1 46.16 56 ASN B N 1
ATOM 4188 C CA . ASN B 1 56 ? -1.464 -73 -22.562 1 46.16 56 ASN B CA 1
ATOM 4189 C C . ASN B 1 56 ? -0.549 -72.812 -23.766 1 46.16 56 ASN B C 1
ATOM 4191 O O . ASN B 1 56 ? -1.024 -72.688 -24.891 1 46.16 56 ASN B O 1
ATOM 4195 N N . ILE B 1 57 ? 0.803 -72.438 -23.469 1 49.97 57 ILE B N 1
ATOM 4196 C CA . ILE B 1 57 ? 1.72 -72.25 -24.578 1 49.97 57 ILE B CA 1
ATOM 4197 C C . ILE B 1 57 ? 2.812 -73.375 -24.531 1 49.97 57 ILE B C 1
ATOM 4199 O O . ILE B 1 57 ? 3.484 -73.5 -23.516 1 49.97 57 ILE B O 1
ATOM 4203 N N . LEU B 1 58 ? 2.906 -74.312 -25.469 1 51.38 58 LEU B N 1
ATOM 4204 C CA . LEU B 1 58 ? 3.924 -75.375 -25.562 1 51.38 58 LEU B CA 1
ATOM 4205 C C . LEU B 1 58 ? 5.023 -74.938 -26.531 1 51.38 58 LEU B C 1
ATOM 4207 O O . LEU B 1 58 ? 4.742 -74.562 -27.672 1 51.38 58 LEU B O 1
ATOM 4211 N N . PHE B 1 59 ? 6.266 -74.75 -25.953 1 55.5 59 PHE B N 1
ATOM 4212 C CA . PHE B 1 59 ? 7.441 -74.5 -26.797 1 55.5 59 PHE B CA 1
ATOM 4213 C C . PHE B 1 59 ? 8.086 -75.875 -27.172 1 55.5 59 PHE B C 1
ATOM 4215 O O . PHE B 1 59 ? 8.453 -76.625 -26.297 1 55.5 59 PHE B O 1
ATOM 4222 N N . LEU B 1 60 ? 7.984 -76.25 -28.469 1 53.72 60 LEU B N 1
ATOM 4223 C CA . LEU B 1 60 ? 8.5 -77.5 -28.906 1 53.72 60 LEU B CA 1
ATOM 4224 C C . LEU B 1 60 ? 9.727 -77.375 -29.797 1 53.72 60 LEU B C 1
ATOM 4226 O O . LEU B 1 60 ? 9.734 -76.5 -30.688 1 53.72 60 LEU B O 1
ATOM 4230 N N . LYS B 1 61 ? 10.766 -77.875 -29.438 1 54.09 61 LYS B N 1
ATOM 4231 C CA . LYS B 1 61 ? 11.945 -78.062 -30.297 1 54.09 61 LYS B CA 1
ATOM 4232 C C . LYS B 1 61 ? 11.75 -79.25 -31.266 1 54.09 61 LYS B C 1
ATOM 4234 O O . LYS B 1 61 ? 11.477 -80.375 -30.859 1 54.09 61 LYS B O 1
ATOM 4239 N N . SER B 1 62 ? 11.195 -79.125 -32.469 1 49.56 62 SER B N 1
ATOM 4240 C CA . SER B 1 62 ? 11.07 -80.312 -33.312 1 49.56 62 SER B CA 1
ATOM 4241 C C . SER B 1 62 ? 11.789 -80.125 -34.656 1 49.56 62 SER B C 1
ATOM 4243 O O . SER B 1 62 ? 11.789 -79 -35.219 1 49.56 62 SER B O 1
ATOM 4245 N N . GLN B 1 63 ? 12.812 -80.812 -34.969 1 49.88 63 GLN B N 1
ATOM 4246 C CA . GLN B 1 63 ? 13.414 -80.812 -36.312 1 49.88 63 GLN B CA 1
ATOM 4247 C C . GLN B 1 63 ? 12.383 -81.188 -37.375 1 49.88 63 GLN B C 1
ATOM 4249 O O . GLN B 1 63 ? 12.555 -80.812 -38.562 1 49.88 63 GLN B O 1
ATOM 4254 N N . ASP B 1 64 ? 11.445 -82.25 -37.312 1 46.19 64 ASP B N 1
ATOM 4255 C CA . ASP B 1 64 ? 10.586 -82.875 -38.312 1 46.19 64 ASP B CA 1
ATOM 4256 C C . ASP B 1 64 ? 9.172 -82.25 -38.25 1 46.19 64 ASP B C 1
ATOM 4258 O O . ASP B 1 64 ? 8.766 -81.688 -37.25 1 46.19 64 ASP B O 1
ATOM 4262 N N . LYS B 1 65 ? 8.406 -82.438 -39.469 1 45.56 65 LYS B N 1
ATOM 4263 C CA . LYS B 1 65 ? 7.07 -81.938 -39.812 1 45.56 65 LYS B CA 1
ATOM 4264 C C . LYS B 1 65 ? 6.059 -82.312 -38.719 1 45.56 65 LYS B C 1
ATOM 4266 O O . LYS B 1 65 ? 5.934 -83.5 -38.375 1 45.56 65 LYS B O 1
ATOM 4271 N N . PHE B 1 66 ? 5.922 -81.688 -37.781 1 43.25 66 PHE B N 1
ATOM 4272 C CA . PHE B 1 66 ? 5.055 -82 -36.656 1 43.25 66 PHE B CA 1
ATOM 4273 C C . PHE B 1 66 ? 3.596 -82.062 -37.094 1 43.25 66 PHE B C 1
ATOM 4275 O O . PHE B 1 66 ? 3.209 -81.375 -38.031 1 43.25 66 PHE B O 1
ATOM 4282 N N . LEU B 1 67 ? 3.006 -83.188 -36.594 1 37.88 67 LEU B N 1
ATOM 4283 C CA . LEU B 1 67 ? 1.589 -83.5 -36.719 1 37.88 67 LEU B CA 1
ATOM 4284 C C . LEU B 1 67 ? 0.724 -82.375 -36.125 1 37.88 67 LEU B C 1
ATOM 4286 O O . LEU B 1 67 ? 1.111 -81.688 -35.156 1 37.88 67 LEU B O 1
ATOM 4290 N N . GLU B 1 68 ? -0.162 -81.75 -36.875 1 39.06 68 GLU B N 1
ATOM 4291 C CA . GLU B 1 68 ? -1.233 -80.812 -36.719 1 39.06 68 GLU B CA 1
ATOM 4292 C C . GLU B 1 68 ? -2.053 -81.062 -35.469 1 39.06 68 GLU B C 1
ATOM 4294 O O . GLU B 1 68 ? -2.852 -82 -35.438 1 39.06 68 GLU B O 1
ATOM 4299 N N . ASN B 1 69 ? -1.419 -81.375 -34.312 1 36.25 69 ASN B N 1
ATOM 4300 C CA . ASN B 1 69 ? -2.475 -81.5 -33.344 1 36.25 69 ASN B CA 1
ATOM 4301 C C . ASN B 1 69 ? -3.219 -80.188 -33.094 1 36.25 69 ASN B C 1
ATOM 4303 O O . ASN B 1 69 ? -2.613 -79.125 -33.094 1 36.25 69 ASN B O 1
ATOM 4307 N N . GLU B 1 70 ? -4.523 -80.188 -33.25 1 38.72 70 GLU B N 1
ATOM 4308 C CA . GLU B 1 70 ? -5.551 -79.188 -33.406 1 38.72 70 GLU B CA 1
ATOM 4309 C C . GLU B 1 70 ? -5.465 -78.188 -32.25 1 38.72 70 GLU B C 1
ATOM 4311 O O . GLU B 1 70 ? -5.793 -77 -32.438 1 38.72 70 GLU B O 1
ATOM 4316 N N . ASN B 1 71 ? -5.434 -78.688 -30.922 1 39.34 71 ASN B N 1
ATOM 4317 C CA . ASN B 1 71 ? -5.961 -77.75 -29.906 1 39.34 71 ASN B CA 1
ATOM 4318 C C . ASN B 1 71 ? -4.844 -77 -29.219 1 39.34 71 ASN B C 1
ATOM 4320 O O . ASN B 1 71 ? -5.098 -76.188 -28.281 1 39.34 71 ASN B O 1
ATOM 4324 N N . SER B 1 72 ? -3.594 -77.375 -28.969 1 41.12 72 SER B N 1
ATOM 4325 C CA . SER B 1 72 ? -2.648 -76.688 -28.094 1 41.12 72 SER B CA 1
ATOM 4326 C C . SER B 1 72 ? -1.832 -75.688 -28.844 1 41.12 72 SER B C 1
ATOM 4328 O O . SER B 1 72 ? -1.642 -75.75 -30.062 1 41.12 72 SER B O 1
ATOM 4330 N N . ASN B 1 73 ? -1.769 -74.312 -28.297 1 45.94 73 ASN B N 1
ATOM 4331 C CA . ASN B 1 73 ? -0.889 -73.25 -28.844 1 45.94 73 ASN B CA 1
ATOM 4332 C C . ASN B 1 73 ? 0.574 -73.688 -28.797 1 45.94 73 ASN B C 1
ATOM 4334 O O . ASN B 1 73 ? 1.139 -73.875 -27.719 1 45.94 73 ASN B O 1
ATOM 4338 N N . ILE B 1 74 ? 1.084 -74.375 -29.703 1 50.69 74 ILE B N 1
ATOM 4339 C CA . ILE B 1 74 ? 2.434 -74.938 -29.719 1 50.69 74 ILE B CA 1
ATOM 4340 C C . ILE B 1 74 ? 3.338 -74.062 -30.578 1 50.69 74 ILE B C 1
ATOM 4342 O O . ILE B 1 74 ? 2.977 -73.688 -31.703 1 50.69 74 ILE B O 1
ATOM 4346 N N . ILE B 1 75 ? 4.262 -73.375 -29.953 1 55.44 75 ILE B N 1
ATOM 4347 C CA . ILE B 1 75 ? 5.301 -72.688 -30.688 1 55.44 75 ILE B CA 1
ATOM 4348 C C . ILE B 1 75 ? 6.484 -73.625 -30.938 1 55.44 75 ILE B C 1
ATOM 4350 O O . ILE B 1 75 ? 7.023 -74.188 -29.984 1 55.44 75 ILE B O 1
ATOM 4354 N N . TYR B 1 76 ? 6.75 -74 -32.281 1 54.28 76 TYR B N 1
ATOM 4355 C CA . TYR B 1 76 ? 7.84 -74.938 -32.594 1 54.28 76 TYR B CA 1
ATOM 4356 C C . TYR B 1 76 ? 9 -74.188 -33.25 1 54.28 76 TYR B C 1
ATOM 4358 O O . TYR B 1 76 ? 8.789 -73.188 -33.969 1 54.28 76 TYR B O 1
ATOM 4366 N N . SER B 1 77 ? 10.055 -74.188 -32.75 1 56.66 77 SER B N 1
ATOM 4367 C CA . SER B 1 77 ? 11.227 -73.625 -33.438 1 56.66 77 SER B CA 1
ATOM 4368 C C . SER B 1 77 ? 12.406 -74.625 -33.312 1 56.66 77 SER B C 1
ATOM 4370 O O . SER B 1 77 ? 12.375 -75.562 -32.5 1 56.66 77 SER B O 1
ATOM 4372 N N . ARG B 1 78 ? 13.414 -74.562 -34.156 1 60 78 ARG B N 1
ATOM 4373 C CA . ARG B 1 78 ? 14.641 -75.375 -34.031 1 60 78 ARG B CA 1
ATOM 4374 C C . ARG B 1 78 ? 15.234 -75.188 -32.625 1 60 78 ARG B C 1
ATOM 4376 O O . ARG B 1 78 ? 14.906 -74.25 -31.906 1 60 78 ARG B O 1
ATOM 4383 N N . GLU B 1 79 ? 15.984 -76.125 -32.156 1 53.75 79 GLU B N 1
ATOM 4384 C CA . GLU B 1 79 ? 16.562 -76.25 -30.812 1 53.75 79 GLU B CA 1
ATOM 4385 C C . GLU B 1 79 ? 17.047 -74.875 -30.281 1 53.75 79 GLU B C 1
ATOM 4387 O O . GLU B 1 79 ? 16.719 -74.5 -29.156 1 53.75 79 GLU B O 1
ATOM 4392 N N . GLU B 1 80 ? 17.891 -74.188 -30.984 1 58.06 80 GLU B N 1
ATOM 4393 C CA . GLU B 1 80 ? 18.516 -72.938 -30.484 1 58.06 80 GLU B CA 1
ATOM 4394 C C . GLU B 1 80 ? 17.516 -71.812 -30.484 1 58.06 80 GLU B C 1
ATOM 4396 O O . GLU B 1 80 ? 17.547 -70.938 -29.594 1 58.06 80 GLU B O 1
ATOM 4401 N N . ASP B 1 81 ? 16.562 -72.062 -31.375 1 60.25 81 ASP B N 1
ATOM 4402 C CA . ASP B 1 81 ? 15.656 -70.938 -31.578 1 60.25 81 ASP B CA 1
ATOM 4403 C C . ASP B 1 81 ? 14.484 -71 -30.594 1 60.25 81 ASP B C 1
ATOM 4405 O O . ASP B 1 81 ? 13.945 -69.938 -30.188 1 60.25 81 ASP B O 1
ATOM 4409 N N . ILE B 1 82 ? 14.383 -72.125 -30.016 1 61.47 82 ILE B N 1
ATOM 4410 C CA . ILE B 1 82 ? 13.227 -72.312 -29.141 1 61.47 82 ILE B CA 1
ATOM 4411 C C . ILE B 1 82 ? 13.5 -71.625 -27.797 1 61.47 82 ILE B C 1
ATOM 4413 O O . ILE B 1 82 ? 12.586 -71.062 -27.188 1 61.47 82 ILE B O 1
ATOM 4417 N N . PHE B 1 83 ? 14.734 -71.75 -27.391 1 61.69 83 PHE B N 1
ATOM 4418 C CA . PHE B 1 83 ? 15.055 -71.062 -26.125 1 61.69 83 PHE B CA 1
ATOM 4419 C C . PHE B 1 83 ? 14.953 -69.562 -26.25 1 61.69 83 PHE B C 1
ATOM 4421 O O . PHE B 1 83 ? 14.492 -68.875 -25.328 1 61.69 83 PHE B O 1
ATOM 4428 N N . LYS B 1 84 ? 15.32 -69.188 -27.406 1 65.75 84 LYS B N 1
ATOM 4429 C CA . LYS B 1 84 ? 15.172 -67.812 -27.656 1 65.75 84 LYS B CA 1
ATOM 4430 C C . LYS B 1 84 ? 13.703 -67.375 -27.688 1 65.75 84 LYS B C 1
ATOM 4432 O O . LYS B 1 84 ? 13.328 -66.375 -27.125 1 65.75 84 LYS B O 1
ATOM 4437 N N . VAL B 1 85 ? 13.016 -68.25 -28.281 1 62.28 85 VAL B N 1
ATOM 4438 C CA . VAL B 1 85 ? 11.578 -68 -28.375 1 62.28 85 VAL B CA 1
ATOM 4439 C C . VAL B 1 85 ? 10.953 -68.062 -26.984 1 62.28 85 VAL B C 1
ATOM 4441 O O . VAL B 1 85 ? 10.109 -67.25 -26.641 1 62.28 85 VAL B O 1
ATOM 4444 N N . TYR B 1 86 ? 11.484 -69 -26.281 1 62.47 86 TYR B N 1
ATOM 4445 C CA . TYR B 1 86 ? 10.992 -69.062 -24.906 1 62.47 86 TYR B CA 1
ATOM 4446 C C . TYR B 1 86 ? 11.297 -67.812 -24.109 1 62.47 86 TYR B C 1
ATOM 4448 O O . TYR B 1 86 ? 10.43 -67.312 -23.406 1 62.47 86 TYR B O 1
ATOM 4456 N N . ASP B 1 87 ? 12.453 -67.375 -24.234 1 64.56 87 ASP B N 1
ATOM 4457 C CA . ASP B 1 87 ? 12.852 -66.188 -23.5 1 64.56 87 ASP B CA 1
ATOM 4458 C C . ASP B 1 87 ? 12.031 -64.938 -23.922 1 64.56 87 ASP B C 1
ATOM 4460 O O . ASP B 1 87 ? 11.633 -64.125 -23.094 1 64.56 87 ASP B O 1
ATOM 4464 N N . ILE B 1 88 ? 11.734 -64.938 -25.109 1 63.88 88 ILE B N 1
ATOM 4465 C CA . ILE B 1 88 ? 10.977 -63.812 -25.641 1 63.88 88 ILE B CA 1
ATOM 4466 C C . ILE B 1 88 ? 9.531 -63.906 -25.156 1 63.88 88 ILE B C 1
ATOM 4468 O O . ILE B 1 88 ? 8.969 -62.906 -24.703 1 63.88 88 ILE B O 1
ATOM 4472 N N . VAL B 1 89 ? 9.125 -65.062 -25.234 1 63.38 89 VAL B N 1
ATOM 4473 C CA . VAL B 1 89 ? 7.738 -65.25 -24.844 1 63.38 89 VAL B CA 1
ATOM 4474 C C . VAL B 1 89 ? 7.602 -65.062 -23.328 1 63.38 89 VAL B C 1
ATOM 4476 O O . VAL B 1 89 ? 6.656 -64.375 -22.875 1 63.38 89 VAL B O 1
ATOM 4479 N N . ASN B 1 90 ? 8.57 -65.625 -22.625 1 62.97 90 ASN B N 1
ATOM 4480 C CA . ASN B 1 90 ? 8.555 -65.375 -21.172 1 62.97 90 ASN B CA 1
ATOM 4481 C C . ASN B 1 90 ? 8.672 -63.938 -20.812 1 62.97 90 ASN B C 1
ATOM 4483 O O . ASN B 1 90 ? 8.016 -63.469 -19.891 1 62.97 90 ASN B O 1
ATOM 4487 N N . GLY B 1 91 ? 9.539 -63.281 -21.5 1 65.94 91 GLY B N 1
ATOM 4488 C CA . GLY B 1 91 ? 9.656 -61.844 -21.281 1 65.94 91 GLY B CA 1
ATOM 4489 C C . GLY B 1 91 ? 8.367 -61.094 -21.547 1 65.94 91 GLY B C 1
ATOM 4490 O O . GLY B 1 91 ? 7.973 -60.219 -20.766 1 65.94 91 GLY B O 1
ATOM 4491 N N . PHE B 1 92 ? 7.734 -61.5 -22.531 1 66.38 92 PHE B N 1
ATOM 4492 C CA . PHE B 1 92 ? 6.48 -60.875 -22.922 1 66.38 92 PHE B CA 1
ATOM 4493 C C . PHE B 1 92 ? 5.395 -61.125 -21.891 1 66.38 92 PHE B C 1
ATOM 4495 O O . PHE B 1 92 ? 4.633 -60.219 -21.531 1 66.38 92 PHE B O 1
ATOM 4502 N N . LEU B 1 93 ? 5.406 -62.344 -21.484 1 64.38 93 LEU B N 1
ATOM 4503 C CA . LEU B 1 93 ? 4.402 -62.688 -20.5 1 64.38 93 LEU B CA 1
ATOM 4504 C C . LEU B 1 93 ? 4.633 -61.938 -19.188 1 64.38 93 LEU B C 1
ATOM 4506 O O . LEU B 1 93 ? 3.674 -61.5 -18.547 1 64.38 93 LEU B O 1
ATOM 4510 N N . ARG B 1 94 ? 5.832 -61.844 -18.875 1 68.06 94 ARG B N 1
ATOM 4511 C CA . ARG B 1 94 ? 6.156 -61.094 -17.672 1 68.06 94 ARG B CA 1
ATOM 4512 C C . ARG B 1 94 ? 5.73 -59.625 -17.812 1 68.06 94 ARG B C 1
ATOM 4514 O O . ARG B 1 94 ? 5.16 -59.062 -16.891 1 68.06 94 ARG B O 1
ATOM 4521 N N . GLU B 1 95 ? 5.996 -59.125 -18.922 1 75.19 95 GLU B N 1
ATOM 4522 C CA . GLU B 1 95 ? 5.629 -57.719 -19.172 1 75.19 95 GLU B CA 1
ATOM 4523 C C . GLU B 1 95 ? 4.113 -57.531 -19.125 1 75.19 95 GLU B C 1
ATOM 4525 O O . GLU B 1 95 ? 3.623 -56.531 -18.578 1 75.19 95 GLU B O 1
ATOM 4530 N N . ASN B 1 96 ? 3.477 -58.438 -19.688 1 72.94 96 ASN B N 1
ATOM 4531 C CA . ASN B 1 96 ? 2.018 -58.375 -19.703 1 72.94 96 ASN B CA 1
ATOM 4532 C C . ASN B 1 96 ? 1.449 -58.5 -18.281 1 72.94 96 ASN B C 1
ATOM 4534 O O . ASN B 1 96 ? 0.518 -57.781 -17.922 1 72.94 96 ASN B O 1
ATOM 4538 N N . SER B 1 97 ? 2.021 -59.406 -17.578 1 73.81 97 SER B N 1
ATOM 4539 C CA . SER B 1 97 ? 1.585 -59.562 -16.203 1 73.81 97 SER B CA 1
ATOM 4540 C C . SER B 1 97 ? 1.853 -58.312 -15.383 1 73.81 97 SER B C 1
ATOM 4542 O O . SER B 1 97 ? 1.02 -57.906 -14.57 1 73.81 97 SER B O 1
ATOM 4544 N N . GLU B 1 98 ? 2.979 -57.812 -15.648 1 79.44 98 GLU B N 1
ATOM 4545 C CA . GLU B 1 98 ? 3.322 -56.562 -14.945 1 79.44 98 GLU B CA 1
ATOM 4546 C C . GLU B 1 98 ? 2.355 -55.438 -15.289 1 79.44 98 GLU B C 1
ATOM 4548 O O . GLU B 1 98 ? 1.974 -54.656 -14.422 1 79.44 98 GLU B O 1
ATOM 4553 N N . PHE B 1 99 ? 1.962 -55.344 -16.484 1 83.25 99 PHE B N 1
ATOM 4554 C CA . PHE B 1 99 ? 1.002 -54.344 -16.938 1 83.25 99 PHE B CA 1
ATOM 4555 C C . PHE B 1 99 ? -0.318 -54.469 -16.188 1 83.25 99 PHE B C 1
ATOM 4557 O O . PHE B 1 99 ? -0.812 -53.5 -15.617 1 83.25 99 PHE B O 1
ATOM 4564 N N . TYR B 1 100 ? -0.837 -55.656 -16.062 1 79.44 100 TYR B N 1
ATOM 4565 C CA . TYR B 1 100 ? -2.127 -55.844 -15.414 1 79.44 100 TYR B CA 1
ATOM 4566 C C . TYR B 1 100 ? -2.006 -55.688 -13.906 1 79.44 100 TYR B C 1
ATOM 4568 O O . TYR B 1 100 ? -2.926 -55.188 -13.258 1 79.44 100 TYR B O 1
ATOM 4576 N N . ASN B 1 101 ? -0.867 -56.031 -13.477 1 79.25 101 ASN B N 1
ATOM 4577 C CA . ASN B 1 101 ? -0.637 -55.781 -12.062 1 79.25 101 ASN B CA 1
ATOM 4578 C C . ASN B 1 101 ? -0.656 -54.281 -11.742 1 79.25 101 ASN B C 1
ATOM 4580 O O . ASN B 1 101 ? -1.202 -53.875 -10.727 1 79.25 101 ASN B O 1
ATOM 4584 N N . ARG B 1 102 ? -0.098 -53.562 -12.57 1 84.69 102 ARG B N 1
ATOM 4585 C CA . ARG B 1 102 ? -0.104 -52.125 -12.391 1 84.69 102 ARG B CA 1
ATOM 4586 C C . ARG B 1 102 ? -1.525 -51.562 -12.438 1 84.69 102 ARG B C 1
ATOM 4588 O O . ARG B 1 102 ? -1.887 -50.688 -11.641 1 84.69 102 ARG B O 1
ATOM 4595 N N . ILE B 1 103 ? -2.299 -52.031 -13.32 1 84 103 ILE B N 1
ATOM 4596 C CA . ILE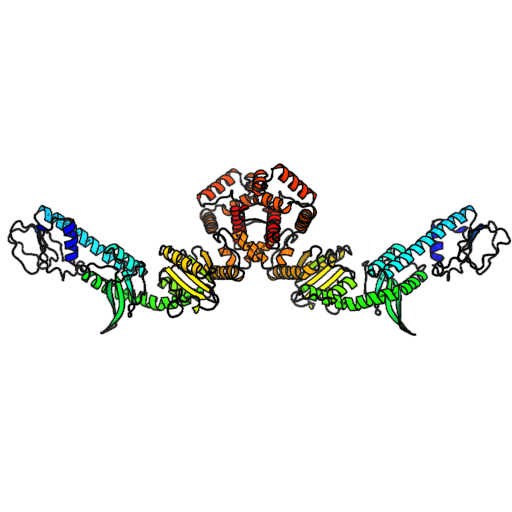 B 1 103 ? -3.688 -51.625 -13.445 1 84 103 ILE B CA 1
ATOM 4597 C C . ILE B 1 103 ? -4.449 -51.969 -12.172 1 84 103 ILE B C 1
ATOM 4599 O O . ILE B 1 103 ? -5.129 -51.125 -11.594 1 84 103 ILE B O 1
ATOM 4603 N N . HIS B 1 104 ? -4.25 -53.125 -11.703 1 80 104 HIS B N 1
ATOM 4604 C CA . HIS B 1 104 ? -4.965 -53.594 -10.508 1 80 104 HIS B CA 1
ATOM 4605 C C . HIS B 1 104 ? -4.508 -52.812 -9.273 1 80 104 HIS B C 1
ATOM 4607 O O . HIS B 1 104 ? -5.32 -52.5 -8.406 1 80 104 HIS B O 1
ATOM 4613 N N . ASN B 1 105 ? -3.283 -52.562 -9.25 1 79.94 105 ASN B N 1
ATOM 4614 C CA . ASN B 1 105 ? -2.768 -51.781 -8.141 1 79.94 105 ASN B CA 1
ATOM 4615 C C . ASN B 1 105 ? -3.342 -50.344 -8.141 1 79.94 105 ASN B C 1
ATOM 4617 O O . ASN B 1 105 ? -3.691 -49.812 -7.086 1 79.94 105 ASN B O 1
ATOM 4621 N N . THR B 1 106 ? -3.412 -49.781 -9.273 1 79.56 106 THR B N 1
ATOM 4622 C CA . THR B 1 106 ? -3.971 -48.438 -9.406 1 79.56 106 THR B CA 1
ATOM 4623 C C . THR B 1 106 ? -5.426 -48.406 -8.953 1 79.56 106 THR B C 1
ATOM 4625 O O . THR B 1 106 ? -5.852 -47.5 -8.258 1 79.56 106 THR B O 1
ATOM 4628 N N . ILE B 1 107 ? -6.156 -49.406 -9.211 1 75.69 107 ILE B N 1
ATOM 4629 C CA . ILE B 1 107 ? -7.562 -49.531 -8.844 1 75.69 107 ILE B CA 1
ATOM 4630 C C . ILE B 1 107 ? -7.684 -49.75 -7.336 1 75.69 107 ILE B C 1
ATOM 4632 O O . ILE B 1 107 ? -8.484 -49.094 -6.668 1 75.69 107 ILE B O 1
ATOM 4636 N N . SER B 1 108 ? -6.84 -50.594 -6.848 1 74.44 108 SER B N 1
ATOM 4637 C CA . SER B 1 108 ? -6.891 -50.906 -5.43 1 74.44 108 SER B CA 1
ATOM 4638 C C . SER B 1 108 ? -6.516 -49.719 -4.566 1 74.44 108 SER B C 1
ATOM 4640 O O . SER B 1 108 ? -7.094 -49.5 -3.498 1 74.44 108 SER B O 1
ATOM 4642 N N . ASN B 1 109 ? -5.594 -49 -5.09 1 69.12 109 ASN B N 1
ATOM 4643 C CA . ASN B 1 109 ? -5.109 -47.844 -4.336 1 69.12 109 ASN B CA 1
ATOM 4644 C C . ASN B 1 109 ? -5.969 -46.594 -4.586 1 69.12 109 ASN B C 1
ATOM 4646 O O . ASN B 1 109 ? -5.684 -45.531 -4.055 1 69.12 109 ASN B O 1
ATOM 4650 N N . ARG B 1 110 ? -6.992 -46.75 -5.332 1 64.88 110 ARG B N 1
ATOM 4651 C CA . ARG B 1 110 ? -7.922 -45.688 -5.652 1 64.88 110 ARG B CA 1
ATOM 4652 C C . ARG B 1 110 ? -7.184 -44.469 -6.168 1 64.88 110 ARG B C 1
ATOM 4654 O O . ARG B 1 110 ? -7.441 -43.344 -5.723 1 64.88 110 ARG B O 1
ATOM 4661 N N . GLU B 1 111 ? -6.25 -44.812 -7.062 1 66.88 111 GLU B N 1
ATOM 4662 C CA . GLU B 1 111 ? -5.496 -43.75 -7.68 1 66.88 111 GLU B CA 1
ATOM 4663 C C . GLU B 1 111 ? -6.336 -43 -8.719 1 66.88 111 GLU B C 1
ATOM 4665 O O . GLU B 1 111 ? -7.418 -43.469 -9.094 1 66.88 111 GLU B O 1
ATOM 4670 N N . ALA B 1 112 ? -5.859 -41.844 -9.117 1 67.56 112 ALA B N 1
ATOM 4671 C CA . ALA B 1 112 ? -6.57 -41.031 -10.109 1 67.56 112 ALA B CA 1
ATOM 4672 C C . ALA B 1 112 ? -6.656 -41.781 -11.445 1 67.56 112 ALA B C 1
ATOM 4674 O O . ALA B 1 112 ? -5.758 -42.531 -11.805 1 67.56 112 ALA B O 1
ATOM 4675 N N . VAL B 1 113 ? -7.75 -41.625 -12.164 1 75.38 113 VAL B N 1
ATOM 4676 C CA . VAL B 1 113 ? -8 -42.25 -13.453 1 75.38 113 VAL B CA 1
ATOM 4677 C C . VAL B 1 113 ? -6.875 -41.906 -14.43 1 75.38 113 VAL B C 1
ATOM 4679 O O . VAL B 1 113 ? -6.512 -42.719 -15.281 1 75.38 113 VAL B O 1
ATOM 4682 N N . ASN B 1 114 ? -6.301 -40.812 -14.211 1 73.62 114 ASN B N 1
ATOM 4683 C CA . ASN B 1 114 ? -5.195 -40.406 -15.07 1 73.62 114 ASN B CA 1
ATOM 4684 C C . ASN B 1 114 ? -4.043 -41.406 -15.016 1 73.62 114 ASN B C 1
ATOM 4686 O O . ASN B 1 114 ? -3.391 -41.656 -16.031 1 73.62 114 ASN B O 1
ATOM 4690 N N . ASN B 1 115 ? -3.803 -41.812 -13.852 1 78.44 115 ASN B N 1
ATOM 4691 C CA . ASN B 1 115 ? -2.742 -42.812 -13.695 1 78.44 115 ASN B CA 1
ATOM 4692 C C . ASN B 1 115 ? -3.041 -44.062 -14.5 1 78.44 115 ASN B C 1
ATOM 4694 O O . ASN B 1 115 ? -2.137 -44.656 -15.086 1 78.44 115 ASN B O 1
ATOM 4698 N N . LEU B 1 116 ? -4.254 -44.469 -14.523 1 83.5 116 LEU B N 1
ATOM 4699 C CA . LEU B 1 116 ? -4.664 -45.656 -15.297 1 83.5 116 LEU B CA 1
ATOM 4700 C C . LEU B 1 116 ? -4.438 -45.406 -16.781 1 83.5 116 LEU B C 1
ATOM 4702 O O . LEU B 1 116 ? -3.916 -46.281 -17.484 1 83.5 116 LEU B O 1
ATOM 4706 N N . LEU B 1 117 ? -4.797 -44.219 -17.219 1 83.81 117 LEU B N 1
ATOM 4707 C CA . LEU B 1 117 ? -4.613 -43.906 -18.641 1 83.81 117 LEU B CA 1
ATOM 4708 C C . LEU B 1 117 ? -3.133 -43.844 -19 1 83.81 117 LEU B C 1
ATOM 4710 O O . LEU B 1 117 ? -2.736 -44.25 -20.078 1 83.81 117 LEU B O 1
ATOM 4714 N N . LEU B 1 118 ? -2.326 -43.375 -18.109 1 85.88 118 LEU B N 1
ATOM 4715 C CA . LEU B 1 118 ? -0.881 -43.344 -18.312 1 85.88 118 LEU B CA 1
ATOM 4716 C C . LEU B 1 118 ? -0.308 -44.75 -18.438 1 85.88 118 LEU B C 1
ATOM 4718 O O . LEU B 1 118 ? 0.575 -45 -19.266 1 85.88 118 LEU B O 1
ATOM 4722 N N . ILE B 1 119 ? -0.763 -45.688 -17.625 1 86.06 119 ILE B N 1
ATOM 4723 C CA . ILE B 1 119 ? -0.316 -47.062 -17.688 1 86.06 119 ILE B CA 1
ATOM 4724 C C . ILE B 1 119 ? -0.637 -47.656 -19.062 1 86.06 119 ILE B C 1
ATOM 4726 O O . ILE B 1 119 ? 0.203 -48.312 -19.672 1 86.06 119 ILE B O 1
ATOM 4730 N N . ILE B 1 120 ? -1.808 -47.406 -19.578 1 86.19 120 ILE B N 1
ATOM 4731 C CA . ILE B 1 120 ? -2.244 -47.906 -20.859 1 86.19 120 ILE B CA 1
ATOM 4732 C C . ILE B 1 120 ? -1.4 -47.312 -21.984 1 86.19 120 ILE B C 1
ATOM 4734 O O . ILE B 1 120 ? -0.922 -48 -22.875 1 86.19 120 ILE B O 1
ATOM 4738 N N . LYS B 1 121 ? -1.175 -46.031 -21.875 1 86.12 121 LYS B N 1
ATOM 4739 C CA . LYS B 1 121 ? -0.357 -45.344 -22.875 1 86.12 121 LYS B CA 1
ATOM 4740 C C . LYS B 1 121 ? 1.062 -45.906 -22.906 1 86.12 121 LYS B C 1
ATOM 4742 O O . LYS B 1 121 ? 1.611 -46.156 -23.969 1 86.12 121 LYS B O 1
ATOM 4747 N N . ASP B 1 122 ? 1.654 -46.062 -21.766 1 85.56 122 ASP B N 1
ATOM 4748 C CA . ASP B 1 122 ? 3.035 -46.531 -21.656 1 85.56 122 ASP B CA 1
ATOM 4749 C C . ASP B 1 122 ? 3.195 -47.938 -22.234 1 85.56 122 ASP B C 1
ATOM 4751 O O . ASP B 1 122 ? 4.188 -48.219 -22.906 1 85.56 122 ASP B O 1
ATOM 4755 N N . TYR B 1 123 ? 2.238 -48.719 -22.031 1 83.38 123 TYR B N 1
ATOM 4756 C CA . TYR B 1 123 ? 2.342 -50.094 -22.438 1 83.38 123 TYR B CA 1
ATOM 4757 C C . TYR B 1 123 ? 2.084 -50.25 -23.922 1 83.38 123 TYR B C 1
ATOM 4759 O O . TYR B 1 123 ? 2.812 -50.969 -24.625 1 83.38 123 TYR B O 1
ATOM 4767 N N . PHE B 1 124 ? 1.135 -49.594 -24.438 1 81.12 124 PHE B N 1
ATOM 4768 C CA . PHE B 1 124 ? 0.74 -49.812 -25.828 1 81.12 124 PHE B CA 1
ATOM 4769 C C . PHE B 1 124 ? 1.3 -48.719 -26.719 1 81.12 124 PHE B C 1
ATOM 4771 O O . PHE B 1 124 ? 1.206 -48.781 -27.938 1 81.12 124 PHE B O 1
ATOM 4778 N N . ASP B 1 125 ? 1.898 -47.688 -26.078 1 81.5 125 ASP B N 1
ATOM 4779 C CA . ASP B 1 125 ? 2.43 -46.5 -26.781 1 81.5 125 ASP B CA 1
ATOM 4780 C C . ASP B 1 125 ? 1.355 -45.844 -27.641 1 81.5 125 ASP B C 1
ATOM 4782 O O . ASP B 1 125 ? 1.57 -45.594 -28.828 1 81.5 125 ASP B O 1
ATOM 4786 N N . VAL B 1 126 ? 0.183 -45.75 -27.125 1 81.56 126 VAL B N 1
ATOM 4787 C CA . VAL B 1 126 ? -0.941 -45.125 -27.812 1 81.56 126 VAL B CA 1
ATOM 4788 C C . VAL B 1 126 ? -1.652 -44.156 -26.875 1 81.56 126 VAL B C 1
ATOM 4790 O O . VAL B 1 126 ? -1.77 -44.406 -25.672 1 81.56 126 VAL B O 1
ATOM 4793 N N . ASN B 1 127 ? -2.088 -43.031 -27.453 1 84.44 127 ASN B N 1
ATOM 4794 C CA . ASN B 1 127 ? -2.867 -42.094 -26.656 1 84.44 127 ASN B CA 1
ATOM 4795 C C . ASN B 1 127 ? -4.289 -42.594 -26.438 1 84.44 127 ASN B C 1
ATOM 4797 O O . ASN B 1 127 ? -4.902 -43.156 -27.328 1 84.44 127 ASN B O 1
ATOM 4801 N N . VAL B 1 128 ? -4.781 -42.469 -25.188 1 86.75 128 VAL B N 1
ATOM 4802 C CA . VAL B 1 128 ? -6.105 -42.969 -24.828 1 86.75 128 VAL B CA 1
ATOM 4803 C C . VAL B 1 128 ? -6.855 -41.906 -24.031 1 86.75 128 VAL B C 1
ATOM 4805 O O . VAL B 1 128 ? -6.25 -41.156 -23.25 1 86.75 128 VAL B O 1
ATOM 4808 N N . CYS B 1 129 ? -8.148 -41.75 -24.312 1 83.38 129 CYS B N 1
ATOM 4809 C CA . CYS B 1 129 ? -8.977 -40.781 -23.578 1 83.38 129 CYS B CA 1
ATOM 4810 C C . CYS B 1 129 ? -10.328 -41.406 -23.234 1 83.38 129 CYS B C 1
ATOM 4812 O O . CYS B 1 129 ? -10.602 -42.562 -23.578 1 83.38 129 CYS B O 1
ATOM 4814 N N . LEU B 1 130 ? -11.086 -40.656 -22.344 1 82.06 130 LEU B N 1
ATOM 4815 C CA . LEU B 1 130 ? -12.398 -41.125 -21.938 1 82.06 130 LEU B CA 1
ATOM 4816 C C . LEU B 1 130 ? -13.508 -40.281 -22.547 1 82.06 130 LEU B C 1
ATOM 4818 O O . LEU B 1 130 ? -13.414 -39.062 -22.547 1 82.06 130 LEU B O 1
ATOM 4822 N N . LEU B 1 131 ? -14.438 -40.938 -23.094 1 79.19 131 LEU B N 1
ATOM 4823 C CA . LEU B 1 131 ? -15.633 -40.281 -23.625 1 79.19 131 LEU B CA 1
ATOM 4824 C C . LEU B 1 131 ? -16.859 -40.688 -22.828 1 79.19 131 LEU B C 1
ATOM 4826 O O . LEU B 1 131 ? -16.891 -41.75 -22.188 1 79.19 131 LEU B O 1
ATOM 4830 N N . ASN B 1 132 ? -17.812 -39.781 -22.812 1 76.69 132 ASN B N 1
ATOM 4831 C CA . ASN B 1 132 ? -19.078 -40.156 -22.188 1 76.69 132 ASN B CA 1
ATOM 4832 C C . ASN B 1 132 ? -19.938 -40.969 -23.141 1 76.69 132 ASN B C 1
ATOM 4834 O O . ASN B 1 132 ? -19.5 -41.344 -24.219 1 76.69 132 ASN B O 1
ATOM 4838 N N . SER B 1 133 ? -21.172 -41.25 -22.625 1 77.94 133 SER B N 1
ATOM 4839 C CA . SER B 1 133 ? -22.078 -42.094 -23.391 1 77.94 133 SER B CA 1
ATOM 4840 C C . SER B 1 133 ? -22.453 -41.438 -24.719 1 77.94 133 SER B C 1
ATOM 4842 O O . SER B 1 133 ? -22.797 -42.125 -25.672 1 77.94 133 SER B O 1
ATOM 4844 N N . ASN B 1 134 ? -22.25 -40.156 -24.781 1 74.56 134 ASN B N 1
ATOM 4845 C CA . ASN B 1 134 ? -22.562 -39.438 -26 1 74.56 134 ASN B CA 1
ATOM 4846 C C . ASN B 1 134 ? -21.297 -39.156 -26.812 1 74.56 134 ASN B C 1
ATOM 4848 O O . ASN B 1 134 ? -21.312 -38.312 -27.719 1 74.56 134 ASN B O 1
ATOM 4852 N N . LYS B 1 135 ? -20.172 -39.812 -26.438 1 76.75 135 LYS B N 1
ATOM 4853 C CA . LYS B 1 135 ? -18.891 -39.719 -27.125 1 76.75 135 LYS B CA 1
ATOM 4854 C C . LYS B 1 135 ? -18.312 -38.312 -27.016 1 76.75 135 LYS B C 1
ATOM 4856 O O . LYS B 1 135 ? -17.609 -37.875 -27.938 1 76.75 135 LYS B O 1
ATOM 4861 N N . LYS B 1 136 ? -18.781 -37.719 -25.969 1 73.44 136 LYS B N 1
ATOM 4862 C CA . LYS B 1 136 ? -18.156 -36.438 -25.656 1 73.44 136 LYS B CA 1
ATOM 4863 C C . LYS B 1 136 ? -16.953 -36.625 -24.734 1 73.44 136 LYS B C 1
ATOM 4865 O O . LYS B 1 136 ? -16.938 -37.562 -23.906 1 73.44 136 LYS B O 1
ATOM 4870 N N . LEU B 1 137 ? -16.031 -35.812 -24.938 1 72.44 137 LEU B N 1
ATOM 4871 C CA . LEU B 1 137 ? -14.766 -35.938 -24.219 1 72.44 137 LEU B CA 1
ATOM 4872 C C . LEU B 1 137 ? -14.977 -35.719 -22.719 1 72.44 137 LEU B C 1
ATOM 4874 O O . LEU B 1 137 ? -15.594 -34.75 -22.312 1 72.44 137 LEU B O 1
ATOM 4878 N N . LEU B 1 138 ? -14.633 -36.688 -21.938 1 69.5 138 LEU B N 1
ATOM 4879 C CA . LEU B 1 138 ? -14.688 -36.594 -20.484 1 69.5 138 LEU B CA 1
ATOM 4880 C C . LEU B 1 138 ? -13.312 -36.281 -19.906 1 69.5 138 LEU B C 1
ATOM 4882 O O . LEU B 1 138 ? -13.18 -35.406 -19.047 1 69.5 138 LEU B O 1
ATOM 4886 N N . LEU B 1 139 ? -12.359 -37.062 -20.391 1 70.56 139 LEU B N 1
ATOM 4887 C CA . LEU B 1 139 ? -11 -36.969 -19.875 1 70.56 139 LEU B CA 1
ATOM 4888 C C . LEU B 1 139 ? -9.984 -37.25 -20.969 1 70.56 139 LEU B C 1
ATOM 4890 O O . LEU B 1 139 ? -10.047 -38.281 -21.641 1 70.56 139 LEU B O 1
ATOM 4894 N N . ASN B 1 140 ? -9.133 -36.312 -21.375 1 69.38 140 ASN B N 1
ATOM 4895 C CA . ASN B 1 140 ? -8.062 -36.469 -22.359 1 69.38 140 ASN B CA 1
ATOM 4896 C C . ASN B 1 140 ? -6.723 -36 -21.797 1 69.38 140 ASN B C 1
ATOM 4898 O O . ASN B 1 140 ? -6.297 -34.875 -22.047 1 69.38 140 ASN B O 1
ATOM 4902 N N . THR B 1 141 ? -6.125 -36.906 -21.094 1 64.44 141 THR B N 1
ATOM 4903 C CA . THR B 1 141 ? -4.871 -36.625 -20.406 1 64.44 141 THR B CA 1
ATOM 4904 C C . THR B 1 141 ? -3.756 -36.312 -21.391 1 64.44 141 THR B C 1
ATOM 4906 O O . THR B 1 141 ? -2.832 -35.562 -21.078 1 64.44 141 THR B O 1
ATOM 4909 N N . PHE B 1 142 ? -3.855 -36.812 -22.641 1 67.19 142 PHE B N 1
ATOM 4910 C CA . PHE B 1 142 ? -2.723 -36.75 -23.562 1 67.19 142 PHE B CA 1
ATOM 4911 C C . PHE B 1 142 ? -2.992 -35.781 -24.719 1 67.19 142 PHE B C 1
ATOM 4913 O O . PHE B 1 142 ? -2.201 -35.719 -25.656 1 67.19 142 PHE B O 1
ATOM 4920 N N . ASP B 1 143 ? -3.979 -35.062 -24.656 1 66 143 ASP B N 1
ATOM 4921 C CA . ASP B 1 143 ? -4.336 -33.938 -25.531 1 66 143 ASP B CA 1
ATOM 4922 C C . ASP B 1 143 ? -4.211 -34.312 -27 1 66 143 ASP B C 1
ATOM 4924 O O . ASP B 1 143 ? -3.518 -33.656 -27.766 1 66 143 ASP B O 1
ATOM 4928 N N . PHE B 1 144 ? -4.824 -35.438 -27.391 1 66.25 144 PHE B N 1
ATOM 4929 C CA . PHE B 1 144 ? -4.863 -35.844 -28.781 1 66.25 144 PHE B CA 1
ATOM 4930 C C . PHE B 1 144 ? -6.23 -35.562 -29.391 1 66.25 144 PHE B C 1
ATOM 4932 O O . PHE B 1 144 ? -7.23 -35.5 -28.672 1 66.25 144 PHE B O 1
ATOM 4939 N N . SER B 1 145 ? -6.238 -35.219 -30.656 1 68.62 145 SER B N 1
ATOM 4940 C CA . SER B 1 145 ? -7.453 -34.688 -31.25 1 68.62 145 SER B CA 1
ATOM 4941 C C . SER B 1 145 ? -8.172 -35.719 -32.094 1 68.62 145 SER B C 1
ATOM 4943 O O . SER B 1 145 ? -9.375 -35.625 -32.312 1 68.62 145 SER B O 1
ATOM 4945 N N . THR B 1 146 ? -7.48 -36.75 -32.5 1 77.38 146 THR B N 1
ATOM 4946 C CA . THR B 1 146 ? -8.094 -37.688 -33.406 1 77.38 146 THR B CA 1
ATOM 4947 C C . THR B 1 146 ? -8.367 -39.031 -32.719 1 77.38 146 THR B C 1
ATOM 4949 O O . THR B 1 146 ? -7.488 -39.562 -32.031 1 77.38 146 THR B O 1
ATOM 4952 N N . ILE B 1 147 ? -9.68 -39.375 -32.719 1 83.5 147 ILE B N 1
ATOM 4953 C CA . ILE B 1 147 ? -10.07 -40.656 -32.156 1 83.5 147 ILE B CA 1
ATOM 4954 C C . ILE B 1 147 ? -10.32 -41.656 -33.281 1 83.5 147 ILE B C 1
ATOM 4956 O O . ILE B 1 147 ? -11.117 -41.375 -34.188 1 83.5 147 ILE B O 1
ATOM 4960 N N . LYS B 1 148 ? -9.586 -42.781 -33.312 1 82.94 148 LYS B N 1
ATOM 4961 C CA . LYS B 1 148 ? -9.742 -43.75 -34.375 1 82.94 148 LYS B CA 1
ATOM 4962 C C . LYS B 1 148 ? -10.578 -44.938 -33.906 1 82.94 148 LYS B C 1
ATOM 4964 O O . LYS B 1 148 ? -11.273 -45.562 -34.719 1 82.94 148 LYS B O 1
ATOM 4969 N N . LYS B 1 149 ? -10.5 -45.344 -32.656 1 86.75 149 LYS B N 1
ATOM 4970 C CA . LYS B 1 149 ? -11.219 -46.531 -32.156 1 86.75 149 LYS B CA 1
ATOM 4971 C C . LYS B 1 149 ? -11.727 -46.281 -30.734 1 86.75 149 LYS B C 1
ATOM 4973 O O . LYS B 1 149 ? -11.07 -45.594 -29.953 1 86.75 149 LYS B O 1
ATOM 4978 N N . ILE B 1 150 ? -12.914 -46.719 -30.469 1 89.44 150 ILE B N 1
ATOM 4979 C CA . ILE B 1 150 ? -13.492 -46.562 -29.141 1 89.44 150 ILE B CA 1
ATOM 4980 C C . ILE B 1 150 ? -13.961 -47.938 -28.625 1 89.44 150 ILE B C 1
ATOM 4982 O O . ILE B 1 150 ? -14.383 -48.781 -29.406 1 89.44 150 ILE B O 1
ATOM 4986 N N . TYR B 1 151 ? -13.859 -48.188 -27.328 1 88.38 151 TYR B N 1
ATOM 4987 C CA . TYR B 1 151 ? -14.328 -49.375 -26.656 1 88.38 151 TYR B CA 1
ATOM 4988 C C . TYR B 1 151 ? -15.32 -49.031 -25.562 1 88.38 151 TYR B C 1
ATOM 4990 O O . TYR B 1 151 ? -15.078 -48.125 -24.75 1 88.38 151 TYR B O 1
ATOM 4998 N N . PRO B 1 152 ? -16.406 -49.625 -25.5 1 86.69 152 PRO B N 1
ATOM 4999 C CA . PRO B 1 152 ? -17.469 -49.281 -24.562 1 86.69 152 PRO B CA 1
ATOM 5000 C C . PRO B 1 152 ? -17.078 -49.562 -23.109 1 86.69 152 PRO B C 1
ATOM 5002 O O . PRO B 1 152 ? -16.375 -50.531 -22.828 1 86.69 152 PRO B O 1
ATOM 5005 N N . LEU B 1 153 ? -17.406 -48.656 -22.266 1 86.62 153 LEU B N 1
ATOM 5006 C CA . LEU B 1 153 ? -17.344 -48.812 -20.812 1 86.62 153 LEU B CA 1
ATOM 5007 C C . LEU B 1 153 ? -18.75 -49.031 -20.234 1 86.62 153 LEU B C 1
ATOM 5009 O O . LEU B 1 153 ? -19.609 -48.156 -20.328 1 86.62 153 LEU B O 1
ATOM 5013 N N . GLU B 1 154 ? -18.922 -50.188 -19.688 1 80.75 154 GLU B N 1
ATOM 5014 C CA . GLU B 1 154 ? -20.25 -50.562 -19.219 1 80.75 154 GLU B CA 1
ATOM 5015 C C . GLU B 1 154 ? -20.219 -50.969 -17.75 1 80.75 154 GLU B C 1
ATOM 5017 O O . GLU B 1 154 ? -19.188 -51.469 -17.25 1 80.75 154 GLU B O 1
ATOM 5022 N N . ILE B 1 155 ? -21.234 -50.594 -16.984 1 76.12 155 ILE B N 1
ATOM 5023 C CA . ILE B 1 155 ? -21.391 -51.031 -15.602 1 76.12 155 ILE B CA 1
ATOM 5024 C C . ILE B 1 155 ? -22.531 -52.031 -15.508 1 76.12 155 ILE B C 1
ATOM 5026 O O . ILE B 1 155 ? -23.594 -51.844 -16.109 1 76.12 155 ILE B O 1
ATOM 5030 N N . LYS B 1 156 ? -22.156 -53.188 -14.977 1 68.44 156 LYS B N 1
ATOM 5031 C CA . LYS B 1 156 ? -23.172 -54.219 -14.805 1 68.44 156 LYS B CA 1
ATOM 5032 C C . LYS B 1 156 ? -23.953 -54 -13.508 1 68.44 156 LYS B C 1
ATOM 5034 O O . LYS B 1 156 ? -23.375 -54 -12.422 1 68.44 156 LYS B O 1
ATOM 5039 N N . LYS B 1 157 ? -25.094 -53.312 -13.422 1 60.19 157 LYS B N 1
ATOM 5040 C CA . LYS B 1 157 ? -26.016 -53.281 -12.289 1 60.19 157 LYS B CA 1
ATOM 5041 C C . LYS B 1 157 ? -27.078 -54.375 -12.422 1 60.19 157 LYS B C 1
ATOM 5043 O O . LYS B 1 157 ? -27.984 -54.281 -13.25 1 60.19 157 LYS B O 1
ATOM 5048 N N . LYS B 1 158 ? -27.25 -55.375 -11.641 1 61.56 158 LYS B N 1
ATOM 5049 C CA . LYS B 1 158 ? -28.125 -56.531 -11.68 1 61.56 158 LYS B CA 1
ATOM 5050 C C . LYS B 1 158 ? -27.969 -57.281 -13.008 1 61.56 158 LYS B C 1
ATOM 5052 O O . LYS B 1 158 ? -26.859 -57.531 -13.477 1 61.56 158 LYS B O 1
ATOM 5057 N N . SER B 1 159 ? -29.109 -57.562 -13.82 1 60.34 159 SER B N 1
ATOM 5058 C CA . SER B 1 159 ? -29.188 -58.312 -15.055 1 60.34 159 SER B CA 1
ATOM 5059 C C . SER B 1 159 ? -28.922 -57.438 -16.281 1 60.34 159 SER B C 1
ATOM 5061 O O . SER B 1 159 ? -28.844 -57.938 -17.391 1 60.34 159 SER B O 1
ATOM 5063 N N . LEU B 1 160 ? -28.641 -56.062 -16.188 1 63.22 160 LEU B N 1
ATOM 5064 C CA . LEU B 1 160 ? -28.531 -55.219 -17.359 1 63.22 160 LEU B CA 1
ATOM 5065 C C . LEU B 1 160 ? -27.203 -54.469 -17.375 1 63.22 160 LEU B C 1
ATOM 5067 O O . LEU B 1 160 ? -26.766 -53.969 -16.328 1 63.22 160 LEU B O 1
ATOM 5071 N N . SER B 1 161 ? -26.422 -54.531 -18.469 1 74.12 161 SER B N 1
ATOM 5072 C CA . SER B 1 161 ? -25.219 -53.75 -18.688 1 74.12 161 SER B CA 1
ATOM 5073 C C . SER B 1 161 ? -25.547 -52.344 -19.203 1 74.12 161 SER B C 1
ATOM 5075 O O . SER B 1 161 ? -26.344 -52.188 -20.141 1 74.12 161 SER B O 1
ATOM 5077 N N . LYS B 1 162 ? -25.219 -51.25 -18.438 1 79.25 162 LYS B N 1
ATOM 5078 C CA . LYS B 1 162 ? -25.469 -49.875 -18.844 1 79.25 162 LYS B CA 1
ATOM 5079 C C . LYS B 1 162 ? -24.188 -49.219 -19.344 1 79.25 162 LYS B C 1
ATOM 5081 O O . LYS B 1 162 ? -23.172 -49.188 -18.656 1 79.25 162 LYS B O 1
ATOM 5086 N N . LEU B 1 163 ? -24.234 -48.812 -20.594 1 84.06 163 LEU B N 1
ATOM 5087 C CA . LEU B 1 163 ? -23.156 -48.062 -21.219 1 84.06 163 LEU B CA 1
ATOM 5088 C C . LEU B 1 163 ? -23.094 -46.625 -20.656 1 84.06 163 LEU B C 1
ATOM 5090 O O . LEU B 1 163 ? -24.094 -45.938 -20.656 1 84.06 163 LEU B O 1
ATOM 5094 N N . TYR B 1 164 ? -21.938 -46.25 -20.047 1 78.06 164 TYR B N 1
ATOM 5095 C CA . TYR B 1 164 ? -21.859 -44.906 -19.484 1 78.06 164 TYR B CA 1
ATOM 5096 C C . TYR B 1 164 ? -20.75 -44.094 -20.172 1 78.06 164 TYR B C 1
ATOM 5098 O O . TYR B 1 164 ? -20.672 -42.875 -20 1 78.06 164 TYR B O 1
ATOM 5106 N N . GLY B 1 165 ? -19.906 -44.812 -20.984 1 83.88 165 GLY B N 1
ATOM 5107 C CA . GLY B 1 165 ? -18.844 -44.094 -21.641 1 83.88 165 GLY B CA 1
ATOM 5108 C C . GLY B 1 165 ? -18 -44.969 -22.547 1 83.88 165 GLY B C 1
ATOM 5109 O O . GLY B 1 165 ? -18.359 -46.125 -22.844 1 83.88 165 GLY B O 1
ATOM 5110 N N . TYR B 1 166 ? -16.812 -44.375 -23.078 1 86.44 166 TYR B N 1
ATOM 5111 C CA . TYR B 1 166 ? -15.914 -45.094 -23.969 1 86.44 166 TYR B CA 1
ATOM 5112 C C . TYR B 1 166 ? -14.461 -44.812 -23.625 1 86.44 166 TYR B C 1
ATOM 5114 O O . TYR B 1 166 ? -14.117 -43.688 -23.203 1 86.44 166 TYR B O 1
ATOM 5122 N N . LEU B 1 167 ? -13.758 -45.844 -23.703 1 88.19 167 LEU B N 1
ATOM 5123 C CA . LEU B 1 167 ? -12.312 -45.688 -23.812 1 88.19 167 LEU B CA 1
ATOM 5124 C C . LEU B 1 167 ? -11.906 -45.438 -25.266 1 88.19 167 LEU B C 1
ATOM 5126 O O . LEU B 1 167 ? -12.203 -46.25 -26.141 1 88.19 167 LEU B O 1
ATOM 5130 N N . ALA B 1 168 ? -11.328 -44.219 -25.531 1 87.31 168 ALA B N 1
ATOM 5131 C CA . ALA B 1 168 ? -11.07 -43.812 -26.906 1 87.31 168 ALA B CA 1
ATOM 5132 C C . ALA B 1 168 ? -9.578 -43.719 -27.172 1 87.31 168 ALA B C 1
ATOM 5134 O O . ALA B 1 168 ? -8.82 -43.219 -26.328 1 87.31 168 ALA B O 1
ATOM 5135 N N . PHE B 1 169 ? -9.117 -44.281 -28.359 1 87.19 169 PHE B N 1
ATOM 5136 C CA . PHE B 1 169 ? -7.695 -44.312 -28.688 1 87.19 169 PHE B CA 1
ATOM 5137 C C . PHE B 1 169 ? -7.406 -43.531 -29.953 1 87.19 169 PHE B C 1
ATOM 5139 O O . PHE B 1 169 ? -8.219 -43.5 -30.875 1 87.19 169 PHE B O 1
ATOM 5146 N N . GLU B 1 170 ? -6.254 -42.781 -29.953 1 83.25 170 GLU B N 1
ATOM 5147 C CA . GLU B 1 170 ? -5.805 -42 -31.094 1 83.25 170 GLU B CA 1
ATOM 5148 C C . GLU B 1 170 ? -5.504 -42.875 -32.312 1 83.25 170 GLU B C 1
ATOM 5150 O O . GLU B 1 170 ? -5.887 -42.562 -33.438 1 83.25 170 GLU B O 1
ATOM 5155 N N . THR B 1 171 ? -4.648 -43.938 -32.062 1 77.25 171 THR B N 1
ATOM 5156 C CA . THR B 1 171 ? -4.293 -44.906 -33.094 1 77.25 171 THR B CA 1
ATOM 5157 C C . THR B 1 171 ? -4.215 -46.312 -32.531 1 77.25 171 THR B C 1
ATOM 5159 O O . THR B 1 171 ? -3.943 -46.5 -31.344 1 77.25 171 THR B O 1
ATOM 5162 N N . ILE B 1 172 ? -4.93 -47.312 -33.188 1 69 172 ILE B N 1
ATOM 5163 C CA . ILE B 1 172 ? -4.707 -48.656 -32.688 1 69 172 ILE B CA 1
ATOM 5164 C C . ILE B 1 172 ? -4.398 -49.625 -33.844 1 69 172 ILE B C 1
ATOM 5166 O O . ILE B 1 172 ? -4.906 -49.438 -34.938 1 69 172 ILE B O 1
ATOM 5170 N N . GLU B 1 173 ? -3.398 -50.375 -33.625 1 69.5 173 GLU B N 1
ATOM 5171 C CA . GLU B 1 173 ? -3.24 -51.531 -34.5 1 69.5 173 GLU B CA 1
ATOM 5172 C C . GLU B 1 173 ? -4.312 -52.594 -34.188 1 69.5 173 GLU B C 1
ATOM 5174 O O . GLU B 1 173 ? -4.605 -52.875 -33.031 1 69.5 173 GLU B O 1
ATOM 5179 N N . ASP B 1 174 ? -5.055 -53.031 -35.125 1 68.81 174 ASP B N 1
ATOM 5180 C CA . ASP B 1 174 ? -6.176 -53.969 -35.031 1 68.81 174 ASP B CA 1
ATOM 5181 C C . ASP B 1 174 ? -5.828 -55.156 -34.188 1 68.81 174 ASP B C 1
ATOM 5183 O O . ASP B 1 174 ? -6.707 -55.781 -33.562 1 68.81 174 ASP B O 1
ATOM 5187 N N . GLU B 1 175 ? -4.523 -55.344 -34 1 67.19 175 GLU B N 1
ATOM 5188 C CA . GLU B 1 175 ? -4.074 -56.531 -33.281 1 67.19 175 GLU B CA 1
ATOM 5189 C C . GLU B 1 175 ? -4.359 -56.406 -31.781 1 67.19 175 GLU B C 1
ATOM 5191 O O . GLU B 1 175 ? -4.445 -57.438 -31.094 1 67.19 175 GLU B O 1
ATOM 5196 N N . TYR B 1 176 ? -4.711 -55.156 -31.391 1 73.81 176 TYR B N 1
ATOM 5197 C CA . TYR B 1 176 ? -4.859 -54.969 -29.953 1 73.81 176 TYR B CA 1
ATOM 5198 C C . TYR B 1 176 ? -6.328 -54.844 -29.562 1 73.81 176 TYR B C 1
ATOM 5200 O O . TYR B 1 176 ? -6.652 -54.531 -28.422 1 73.81 176 TYR B O 1
ATOM 5208 N N . ASP B 1 177 ? -7.133 -55.219 -30.438 1 77.56 177 ASP B N 1
ATOM 5209 C CA . ASP B 1 177 ? -8.562 -55.031 -30.203 1 77.56 177 ASP B CA 1
ATOM 5210 C C . ASP B 1 177 ? -9.031 -55.875 -29.016 1 77.56 177 ASP B C 1
ATOM 5212 O O . ASP B 1 177 ? -9.781 -55.406 -28.156 1 77.56 177 ASP B O 1
ATOM 5216 N N . PHE B 1 178 ? -8.547 -57.094 -29.078 1 74.94 178 PHE B N 1
ATOM 5217 C CA . PHE B 1 178 ? -8.945 -58 -28 1 74.94 178 PHE B CA 1
ATOM 5218 C C . PHE B 1 178 ? -8.461 -57.5 -26.656 1 74.94 178 PHE B C 1
ATOM 5220 O O . PHE B 1 178 ? -9.203 -57.531 -25.672 1 74.94 178 PHE B O 1
ATOM 5227 N N . GLU B 1 179 ? -7.266 -57.031 -26.594 1 76.94 179 GLU B N 1
ATOM 5228 C CA . GLU B 1 179 ? -6.68 -56.562 -25.344 1 76.94 179 GLU B CA 1
ATOM 5229 C C . GLU B 1 179 ? -7.41 -55.312 -24.828 1 76.94 179 GLU B C 1
ATOM 5231 O O . GLU B 1 179 ? -7.672 -55.188 -23.641 1 76.94 179 GLU B O 1
ATOM 5236 N N . PHE B 1 180 ? -7.812 -54.5 -25.734 1 84.62 180 PHE B N 1
ATOM 5237 C CA . PHE B 1 180 ? -8.461 -53.281 -25.328 1 84.62 180 PHE B CA 1
ATOM 5238 C C . PHE B 1 180 ? -9.875 -53.531 -24.828 1 84.62 180 PHE B C 1
ATOM 5240 O O . PHE B 1 180 ? -10.344 -52.906 -23.891 1 84.62 180 PHE B O 1
ATOM 5247 N N . LYS B 1 181 ? -10.469 -54.469 -25.406 1 81.56 181 LYS B N 1
ATOM 5248 C CA . LYS B 1 181 ? -11.781 -54.875 -24.906 1 81.56 181 LYS B CA 1
ATOM 5249 C C . LYS B 1 181 ? -11.68 -55.438 -23.484 1 81.56 181 LYS B C 1
ATOM 5251 O O . LYS B 1 181 ? -12.516 -55.125 -22.641 1 81.56 181 LYS B O 1
ATOM 5256 N N . LYS B 1 182 ? -10.617 -56.219 -23.344 1 80.81 182 LYS B N 1
ATOM 5257 C CA . LYS B 1 182 ? -10.383 -56.812 -22.031 1 80.81 182 LYS B CA 1
ATOM 5258 C C . LYS B 1 182 ? -10.078 -55.719 -21 1 80.81 182 LYS B C 1
ATOM 5260 O O . LYS B 1 182 ? -10.641 -55.719 -19.906 1 80.81 182 LYS B O 1
ATOM 5265 N N . ILE B 1 183 ? -9.297 -54.781 -21.359 1 85.06 183 ILE B N 1
ATOM 5266 C CA . ILE B 1 183 ? -8.93 -53.688 -20.469 1 85.06 183 ILE B CA 1
ATOM 5267 C C . ILE B 1 183 ? -10.164 -52.844 -20.141 1 85.06 183 ILE B C 1
ATOM 5269 O O . ILE B 1 183 ? -10.391 -52.5 -18.969 1 85.06 183 ILE B O 1
ATOM 5273 N N . SER B 1 184 ? -10.906 -52.531 -21.141 1 87.19 184 SER B N 1
ATOM 5274 C CA . SER B 1 184 ? -12.109 -51.75 -20.938 1 87.19 184 SER B CA 1
ATOM 5275 C C . SER B 1 184 ? -13.039 -52.406 -19.922 1 87.19 184 SER B C 1
ATOM 5277 O O . SER B 1 184 ? -13.633 -51.719 -19.094 1 87.19 184 SER B O 1
ATOM 5279 N N . LYS B 1 185 ? -13.094 -53.625 -19.953 1 82.25 185 LYS B N 1
ATOM 5280 C CA . LYS B 1 185 ? -13.945 -54.375 -19.016 1 82.25 185 LYS B CA 1
ATOM 5281 C C . LYS B 1 185 ? -13.391 -54.312 -17.594 1 82.25 185 LYS B C 1
ATOM 5283 O O . LYS B 1 185 ? -14.141 -54.156 -16.641 1 82.25 185 LYS B O 1
ATOM 5288 N N . ILE B 1 186 ? -12.117 -54.406 -17.516 1 81.19 186 ILE B N 1
ATOM 5289 C CA . ILE B 1 186 ? -11.461 -54.438 -16.219 1 81.19 186 ILE B CA 1
ATOM 5290 C C . ILE B 1 186 ? -11.594 -53.062 -15.539 1 81.19 186 ILE B C 1
ATOM 5292 O O . ILE B 1 186 ? -11.891 -53 -14.352 1 81.19 186 ILE B O 1
ATOM 5296 N N . ILE B 1 187 ? -11.484 -52.062 -16.359 1 83.62 187 ILE B N 1
ATOM 5297 C CA . ILE B 1 187 ? -11.344 -50.781 -15.734 1 83.62 187 ILE B CA 1
ATOM 5298 C C . ILE B 1 187 ? -12.703 -50.062 -15.672 1 83.62 187 ILE B C 1
ATOM 5300 O O . ILE B 1 187 ? -12.859 -49.062 -14.992 1 83.62 187 ILE B O 1
ATOM 5304 N N . SER B 1 188 ? -13.688 -50.594 -16.328 1 82.25 188 SER B N 1
ATOM 5305 C CA . SER B 1 188 ? -14.969 -49.906 -16.531 1 82.25 188 SER B CA 1
ATOM 5306 C C . SER B 1 188 ? -15.609 -49.531 -15.195 1 82.25 188 SER B C 1
ATOM 5308 O O . SER B 1 188 ? -16.031 -48.406 -15.016 1 82.25 188 SER B O 1
ATOM 5310 N N . THR B 1 189 ? -15.672 -50.406 -14.297 1 75.44 189 THR B N 1
ATOM 5311 C CA . THR B 1 189 ? -16.312 -50.156 -13.008 1 75.44 189 THR B CA 1
ATOM 5312 C C . THR B 1 189 ? -15.539 -49.062 -12.234 1 75.44 189 THR B C 1
ATOM 5314 O O . THR B 1 189 ? -16.141 -48.188 -11.617 1 75.44 189 THR B O 1
ATOM 5317 N N . TYR B 1 190 ? -14.297 -49.188 -12.25 1 76.62 190 TYR B N 1
ATOM 5318 C CA . TYR B 1 190 ? -13.453 -48.219 -11.555 1 76.62 190 TYR B CA 1
ATOM 5319 C C . TYR B 1 190 ? -13.625 -46.812 -12.141 1 76.62 190 TYR B C 1
ATOM 5321 O O . TYR B 1 190 ? -13.766 -45.844 -11.398 1 76.62 190 TYR B O 1
ATOM 5329 N N . ILE B 1 191 ? -13.617 -46.781 -13.461 1 76.44 191 ILE B N 1
ATOM 5330 C CA . ILE B 1 191 ? -13.789 -45.5 -14.133 1 76.44 191 ILE B CA 1
ATOM 5331 C C . ILE B 1 191 ? -15.172 -44.938 -13.812 1 76.44 191 ILE B C 1
ATOM 5333 O O . ILE B 1 191 ? -15.32 -43.75 -13.555 1 76.44 191 ILE B O 1
ATOM 5337 N N . TYR B 1 192 ? -16.125 -45.781 -13.82 1 71.94 192 TYR B N 1
ATOM 5338 C CA . TYR B 1 192 ? -17.484 -45.344 -13.523 1 71.94 192 TYR B CA 1
ATOM 5339 C C . TYR B 1 192 ? -17.562 -44.719 -12.141 1 71.94 192 TYR B C 1
ATOM 5341 O O . TYR B 1 192 ? -18.141 -43.625 -11.984 1 71.94 192 TYR B O 1
ATOM 5349 N N . ASN B 1 193 ? -17.031 -45.375 -11.242 1 64.12 193 ASN B N 1
ATOM 5350 C CA . ASN B 1 193 ? -17.078 -44.875 -9.867 1 64.12 193 ASN B CA 1
ATOM 5351 C C . ASN B 1 193 ? -16.297 -43.594 -9.719 1 64.12 193 ASN B C 1
ATOM 5353 O O . ASN B 1 193 ? -16.672 -42.719 -8.938 1 64.12 193 ASN B O 1
ATOM 5357 N N . ASN B 1 194 ? -15.211 -43.625 -10.445 1 59.06 194 ASN B N 1
ATOM 5358 C CA . ASN B 1 194 ? -14.375 -42.438 -10.344 1 59.06 194 ASN B CA 1
ATOM 5359 C C . ASN B 1 194 ? -14.867 -41.344 -11.258 1 59.06 194 ASN B C 1
ATOM 5361 O O . ASN B 1 194 ? -14.75 -40.156 -10.922 1 59.06 194 ASN B O 1
ATOM 5365 N N . VAL B 1 195 ? -15.266 -41.781 -12.43 1 53.34 195 VAL B N 1
ATOM 5366 C CA . VAL B 1 195 ? -15.719 -40.812 -13.422 1 53.34 195 VAL B CA 1
ATOM 5367 C C . VAL B 1 195 ? -17.125 -40.312 -13.07 1 53.34 195 VAL B C 1
ATOM 5369 O O . VAL B 1 195 ? -17.438 -39.156 -13.273 1 53.34 195 VAL B O 1
ATOM 5372 N N . ASN B 1 196 ? -17.984 -41.344 -12.789 1 51 196 ASN B N 1
ATOM 5373 C CA . ASN B 1 196 ? -19.25 -40.812 -12.297 1 51 196 ASN B CA 1
ATOM 5374 C C . ASN B 1 196 ? -19.031 -39.719 -11.234 1 51 196 ASN B C 1
ATOM 5376 O O . ASN B 1 196 ? -19.719 -38.719 -11.227 1 51 196 ASN B O 1
ATOM 5380 N N . GLY B 1 197 ? -18.234 -40.094 -10.344 1 46.19 197 GLY B N 1
ATOM 5381 C CA . GLY B 1 197 ? -17.797 -39.031 -9.438 1 46.19 197 GLY B CA 1
ATOM 5382 C C . GLY B 1 197 ? -17.172 -37.844 -10.156 1 46.19 197 GLY B C 1
ATOM 5383 O O . GLY B 1 197 ? -17.406 -36.719 -9.789 1 46.19 197 GLY B O 1
ATOM 5384 N N . LEU B 1 198 ? -16.406 -38.281 -11.102 1 45.94 198 LEU B N 1
ATOM 5385 C CA . LEU B 1 198 ? -15.75 -37.281 -11.914 1 45.94 198 LEU B CA 1
ATOM 5386 C C . LEU B 1 198 ? -16.781 -36.469 -12.703 1 45.94 198 LEU B C 1
ATOM 5388 O O . LEU B 1 198 ? -16.656 -35.25 -12.797 1 45.94 198 LEU B O 1
ATOM 5392 N N . ILE B 1 199 ? -17.609 -37.219 -13.453 1 47.78 199 ILE B N 1
ATOM 5393 C CA . ILE B 1 199 ? -18.672 -36.562 -14.195 1 47.78 199 ILE B CA 1
ATOM 5394 C C . ILE B 1 199 ? -19.453 -35.625 -13.273 1 47.78 199 ILE B C 1
ATOM 5396 O O . ILE B 1 199 ? -19.688 -34.469 -13.602 1 47.78 199 ILE B O 1
ATOM 5400 N N . ASN B 1 200 ? -19.953 -36.312 -12.273 1 46.91 200 ASN B N 1
ATOM 5401 C CA . ASN B 1 200 ? -20.672 -35.5 -11.289 1 46.91 200 ASN B CA 1
ATOM 5402 C C . ASN B 1 200 ? -19.766 -34.5 -10.617 1 46.91 200 ASN B C 1
ATOM 5404 O O . ASN B 1 200 ? -20.188 -33.375 -10.305 1 46.91 200 ASN B O 1
ATOM 5408 N N . SER B 1 201 ? -18.594 -34.906 -10.422 1 48.25 201 SER B N 1
ATOM 5409 C CA . SER B 1 201 ? -17.609 -34.062 -9.742 1 48.25 201 SER B CA 1
ATOM 5410 C C . SER B 1 201 ? -17.156 -32.906 -10.633 1 48.25 201 SER B C 1
ATOM 5412 O O . SER B 1 201 ? -16.875 -31.812 -10.141 1 48.25 201 SER B O 1
ATOM 5414 N N . LYS B 1 202 ? -17.078 -33.281 -11.914 1 54.97 202 LYS B N 1
ATOM 5415 C CA . LYS B 1 202 ? -16.656 -32.219 -12.828 1 54.97 202 LYS B CA 1
ATOM 5416 C C . LYS B 1 202 ? -17.625 -31.047 -12.758 1 54.97 202 LYS B C 1
ATOM 5418 O O . LYS B 1 202 ? -17.203 -29.891 -12.797 1 54.97 202 LYS B O 1
ATOM 5423 N N . GLU B 1 203 ? -18.891 -31.531 -12.695 1 58.84 203 GLU B N 1
ATOM 5424 C CA . GLU B 1 203 ? -19.812 -30.406 -12.555 1 58.84 203 GLU B CA 1
ATOM 5425 C C . GLU B 1 203 ? -19.672 -29.734 -11.195 1 58.84 203 GLU B C 1
ATOM 5427 O O . GLU B 1 203 ? -19.75 -28.516 -11.086 1 58.84 203 GLU B O 1
ATOM 5432 N N . ASP B 1 204 ? -19.219 -30.609 -10.305 1 76.81 204 ASP B N 1
ATOM 5433 C CA . ASP B 1 204 ? -19.141 -30.078 -8.945 1 76.81 204 ASP B CA 1
ATOM 5434 C C . ASP B 1 204 ? -17.859 -29.266 -8.75 1 76.81 204 ASP B C 1
ATOM 5436 O O . ASP B 1 204 ? -17.797 -28.406 -7.871 1 76.81 204 ASP B O 1
ATOM 5440 N N . ILE B 1 205 ? -16.938 -29.594 -9.695 1 83.62 205 ILE B N 1
ATOM 5441 C CA . ILE B 1 205 ? -15.656 -28.938 -9.508 1 83.62 205 ILE B CA 1
ATOM 5442 C C . ILE B 1 205 ? -15.789 -27.438 -9.812 1 83.62 205 ILE B C 1
ATOM 5444 O O . ILE B 1 205 ? -15.148 -26.609 -9.164 1 83.62 205 ILE B O 1
ATOM 5448 N N . TYR B 1 206 ? -16.656 -27.172 -10.75 1 84.25 206 TYR B N 1
ATOM 5449 C CA . TYR B 1 206 ? -16.859 -25.766 -11.086 1 84.25 206 TYR B CA 1
ATOM 5450 C C . TYR B 1 206 ? -17.453 -25.016 -9.898 1 84.25 206 TYR B C 1
ATOM 5452 O O . TYR B 1 206 ? -17.047 -23.891 -9.602 1 84.25 206 TYR B O 1
ATOM 5460 N N . SER B 1 207 ? -18.312 -25.75 -9.297 1 87.19 207 SER B N 1
ATOM 5461 C CA . SER B 1 207 ? -18.875 -25.156 -8.086 1 87.19 207 SER B CA 1
ATOM 5462 C C . SER B 1 207 ? -17.828 -25.047 -6.984 1 87.19 207 SER B C 1
ATOM 5464 O O . SER B 1 207 ? -17.797 -24.078 -6.227 1 87.19 207 SER B O 1
ATOM 5466 N N . THR B 1 208 ? -17.031 -26.062 -6.922 1 92 208 THR B N 1
ATOM 5467 C CA . THR B 1 208 ? -15.961 -26.078 -5.938 1 92 208 THR B CA 1
ATOM 5468 C C . THR B 1 208 ? -15 -24.906 -6.168 1 92 208 THR B C 1
ATOM 5470 O O . THR B 1 208 ? -14.609 -24.219 -5.223 1 92 208 THR B O 1
ATOM 5473 N N . ILE B 1 209 ? -14.672 -24.641 -7.418 1 92.56 209 ILE B N 1
ATOM 5474 C CA . ILE B 1 209 ? -13.758 -23.562 -7.754 1 92.56 209 ILE B CA 1
ATOM 5475 C C . ILE B 1 209 ? -14.391 -22.219 -7.391 1 92.56 209 ILE B C 1
ATOM 5477 O O . ILE B 1 209 ? -13.727 -21.328 -6.852 1 92.56 209 ILE B O 1
ATOM 5481 N N . LYS B 1 210 ? -15.617 -22.094 -7.609 1 92.56 210 LYS B N 1
ATOM 5482 C CA . LYS B 1 210 ? -16.328 -20.875 -7.223 1 92.56 210 LYS B CA 1
ATOM 5483 C C . LYS B 1 210 ? -16.312 -20.688 -5.707 1 92.56 210 LYS B C 1
ATOM 5485 O O . LYS B 1 210 ? -16.125 -19.578 -5.211 1 92.56 210 LYS B O 1
ATOM 5490 N N . ASN B 1 211 ? -16.469 -21.797 -5.016 1 93.94 211 ASN B N 1
ATOM 5491 C CA . ASN B 1 211 ? -16.406 -21.75 -3.559 1 93.94 211 ASN B CA 1
ATOM 5492 C C . ASN B 1 211 ? -15 -21.359 -3.082 1 93.94 211 ASN B C 1
ATOM 5494 O O . ASN B 1 211 ? -14.859 -20.594 -2.119 1 93.94 211 ASN B O 1
ATOM 5498 N N . LEU B 1 212 ? -14.023 -21.859 -3.748 1 95.38 212 LEU B N 1
ATOM 5499 C CA . LEU B 1 212 ? -12.641 -21.531 -3.42 1 95.38 212 LEU B CA 1
ATOM 5500 C C . LEU B 1 212 ? -12.375 -20.047 -3.627 1 95.38 212 LEU B C 1
ATOM 5502 O O . LEU B 1 212 ? -11.719 -19.406 -2.803 1 95.38 212 LEU B O 1
ATOM 5506 N N . ILE B 1 213 ? -12.938 -19.516 -4.688 1 96 213 ILE B N 1
ATOM 5507 C CA . ILE B 1 213 ? -12.758 -18.109 -5.023 1 96 213 ILE B CA 1
ATOM 5508 C C . ILE B 1 213 ? -13.453 -17.234 -3.984 1 96 213 ILE B C 1
ATOM 5510 O O . ILE B 1 213 ? -12.945 -16.188 -3.605 1 96 213 ILE B O 1
ATOM 5514 N N . SER B 1 214 ? -14.516 -17.688 -3.438 1 93.06 214 SER B N 1
ATOM 5515 C CA . SER B 1 214 ? -15.297 -16.906 -2.479 1 93.06 214 SER B CA 1
ATOM 5516 C C . SER B 1 214 ? -14.805 -17.141 -1.053 1 93.06 214 SER B C 1
ATOM 5518 O O . SER B 1 214 ? -15.148 -16.391 -0.143 1 93.06 214 SER B O 1
ATOM 5520 N N . GLY B 1 215 ? -14.031 -18.156 -0.876 1 91.69 215 GLY B N 1
ATOM 5521 C CA . GLY B 1 215 ? -13.523 -18.469 0.449 1 91.69 215 GLY B CA 1
ATOM 5522 C C . GLY B 1 215 ? -14.484 -19.297 1.278 1 91.69 215 GLY B C 1
ATOM 5523 O O . GLY B 1 215 ? -14.328 -19.406 2.496 1 91.69 215 GLY B O 1
ATOM 5524 N N . ASN B 1 216 ? -15.516 -19.844 0.68 1 91.38 216 ASN B N 1
ATOM 5525 C CA . ASN B 1 216 ? -16.516 -20.656 1.365 1 91.38 216 ASN B CA 1
ATOM 5526 C C . ASN B 1 216 ? -16.297 -22.141 1.092 1 91.38 216 ASN B C 1
ATOM 5528 O O . ASN B 1 216 ? -17.188 -22.812 0.568 1 91.38 216 ASN B O 1
ATOM 5532 N N . ILE B 1 217 ? -15.227 -22.578 1.592 1 91.94 217 ILE B N 1
ATOM 5533 C CA . ILE B 1 217 ? -14.836 -23.953 1.305 1 91.94 217 ILE B CA 1
ATOM 5534 C C . ILE B 1 217 ? -15.516 -24.891 2.295 1 91.94 217 ILE B C 1
ATOM 5536 O O . ILE B 1 217 ? -15.609 -24.594 3.486 1 91.94 217 ILE B O 1
ATOM 5540 N N . THR B 1 218 ? -16.062 -25.984 1.844 1 91 218 THR B N 1
ATOM 5541 C CA . THR B 1 218 ? -16.703 -27.016 2.66 1 91 218 THR B CA 1
ATOM 5542 C C . THR B 1 218 ? -15.922 -28.328 2.561 1 91 218 THR B C 1
ATOM 5544 O O . THR B 1 218 ? -15.008 -28.453 1.741 1 91 218 THR B O 1
ATOM 5547 N N . ASP B 1 219 ? -16.312 -29.234 3.393 1 91.69 219 ASP B N 1
ATOM 5548 C CA . ASP B 1 219 ? -15.703 -30.562 3.342 1 91.69 219 ASP B CA 1
ATOM 5549 C C . ASP B 1 219 ? -15.984 -31.25 2.008 1 91.69 219 ASP B C 1
ATOM 5551 O O . ASP B 1 219 ? -15.141 -31.984 1.486 1 91.69 219 ASP B O 1
ATOM 5555 N N . LYS B 1 220 ? -17.078 -30.953 1.571 1 88.94 220 LYS B N 1
ATOM 5556 C CA . LYS B 1 220 ? -17.453 -31.516 0.282 1 88.94 220 LYS B CA 1
ATOM 5557 C C . LYS B 1 220 ? -16.547 -31.016 -0.831 1 88.94 220 LYS B C 1
ATOM 5559 O O . LYS B 1 220 ? -16.219 -31.766 -1.756 1 88.94 220 LYS B O 1
ATOM 5564 N N . ASP B 1 221 ? -16.156 -29.828 -0.774 1 91.31 221 ASP B N 1
ATOM 5565 C CA . ASP B 1 221 ? -15.258 -29.25 -1.778 1 91.31 221 ASP B CA 1
ATOM 5566 C C . ASP B 1 221 ? -13.898 -29.953 -1.771 1 91.31 221 ASP B C 1
ATOM 5568 O O . ASP B 1 221 ? -13.336 -30.234 -2.828 1 91.31 221 ASP B O 1
ATOM 5572 N N . GLU B 1 222 ? -13.406 -30.219 -0.602 1 89.75 222 GLU B N 1
ATOM 5573 C CA . GLU B 1 222 ? -12.141 -30.922 -0.49 1 89.75 222 GLU B CA 1
ATOM 5574 C C . GLU B 1 222 ? -12.227 -32.312 -1.097 1 89.75 222 GLU B C 1
ATOM 5576 O O . GLU B 1 222 ? -11.289 -32.781 -1.741 1 89.75 222 GLU B O 1
ATOM 5581 N N . GLU B 1 223 ? -13.328 -32.875 -0.848 1 86.81 223 GLU B N 1
ATOM 5582 C CA . GLU B 1 223 ? -13.562 -34.188 -1.432 1 86.81 223 GLU B CA 1
ATOM 5583 C C . GLU B 1 223 ? -13.602 -34.125 -2.955 1 86.81 223 GLU B C 1
ATOM 5585 O O . GLU B 1 223 ? -13.055 -35 -3.635 1 86.81 223 GLU B O 1
ATOM 5590 N N . ASN B 1 224 ? -14.266 -33.125 -3.453 1 83.69 224 ASN B N 1
ATOM 5591 C CA . ASN B 1 224 ? -14.344 -32.938 -4.898 1 83.69 224 ASN B CA 1
ATOM 5592 C C . ASN B 1 224 ? -12.961 -32.781 -5.52 1 83.69 224 ASN B C 1
ATOM 5594 O O . ASN B 1 224 ? -12.695 -33.312 -6.594 1 83.69 224 ASN B O 1
ATOM 5598 N N . ILE B 1 225 ? -12.109 -32.062 -4.887 1 87.62 225 ILE B N 1
ATOM 5599 C CA . ILE B 1 225 ? -10.75 -31.828 -5.363 1 87.62 225 ILE B CA 1
ATOM 5600 C C . ILE B 1 225 ? -9.977 -33.156 -5.398 1 87.62 225 ILE B C 1
ATOM 5602 O O . ILE B 1 225 ? -9.312 -33.469 -6.391 1 87.62 225 ILE B O 1
ATOM 5606 N N . ALA B 1 226 ? -10.133 -33.875 -4.359 1 83.88 226 ALA B N 1
ATOM 5607 C CA . ALA B 1 226 ? -9.453 -35.156 -4.27 1 83.88 226 ALA B CA 1
ATOM 5608 C C . ALA B 1 226 ? -9.961 -36.125 -5.34 1 83.88 226 ALA B C 1
ATOM 5610 O O . ALA B 1 226 ? -9.188 -36.875 -5.902 1 83.88 226 ALA B O 1
ATOM 5611 N N . ASN B 1 227 ? -11.18 -35.969 -5.559 1 73.69 227 ASN B N 1
ATOM 5612 C CA . ASN B 1 227 ? -11.828 -36.875 -6.492 1 73.69 227 ASN B CA 1
ATOM 5613 C C . ASN B 1 227 ? -11.289 -36.719 -7.91 1 73.69 227 ASN B C 1
ATOM 5615 O O . ASN B 1 227 ? -11.328 -37.625 -8.711 1 73.69 227 ASN B O 1
ATOM 5619 N N . ILE B 1 228 ? -10.828 -35.531 -8.219 1 75.25 228 ILE B N 1
ATOM 5620 C CA . ILE B 1 228 ? -10.297 -35.312 -9.562 1 75.25 228 ILE B CA 1
ATOM 5621 C C . ILE B 1 228 ? -8.789 -35.531 -9.555 1 75.25 228 ILE B C 1
ATOM 5623 O O . ILE B 1 228 ? -8.109 -35.219 -10.539 1 75.25 228 ILE B O 1
ATOM 5627 N N . GLY B 1 229 ? -8.258 -35.906 -8.438 1 74.94 229 GLY B N 1
ATOM 5628 C CA . GLY B 1 229 ? -6.844 -36.25 -8.344 1 74.94 229 GLY B CA 1
ATOM 5629 C C . GLY B 1 229 ? -5.977 -35.062 -8 1 74.94 229 GLY B C 1
ATOM 5630 O O . GLY B 1 229 ? -4.754 -35.125 -8.133 1 74.94 229 GLY B O 1
ATOM 5631 N N . TRP B 1 230 ? -6.574 -33.969 -7.707 1 83.44 230 TRP B N 1
ATOM 5632 C CA . TRP B 1 230 ? -5.824 -32.781 -7.324 1 83.44 230 TRP B CA 1
ATOM 5633 C C . TRP B 1 230 ? -5.547 -32.781 -5.824 1 83.44 230 TRP B C 1
ATOM 5635 O O . TRP B 1 230 ? -6.301 -33.344 -5.043 1 83.44 230 TRP B O 1
ATOM 5645 N N . LYS B 1 231 ? -4.402 -32.25 -5.516 1 88.88 231 LYS B N 1
ATOM 5646 C CA . LYS B 1 231 ? -4.055 -32.031 -4.113 1 88.88 231 LYS B CA 1
ATOM 5647 C C . LYS B 1 231 ? -4.004 -30.531 -3.789 1 88.88 231 LYS B C 1
ATOM 5649 O O . LYS B 1 231 ? -3.715 -29.703 -4.66 1 88.88 231 LYS B O 1
ATOM 5654 N N . THR B 1 232 ? -4.18 -30.281 -2.516 1 90.94 232 THR B N 1
ATOM 5655 C CA . THR B 1 232 ? -4.215 -28.875 -2.094 1 90.94 232 THR B CA 1
ATOM 5656 C C . THR B 1 232 ? -2.826 -28.25 -2.188 1 90.94 232 THR B C 1
ATOM 5658 O O . THR B 1 232 ? -2.699 -27.031 -2.344 1 90.94 232 THR B O 1
ATOM 5661 N N . ASP B 1 233 ? -1.8 -29.078 -2.143 1 89.88 233 ASP B N 1
ATOM 5662 C CA . ASP B 1 233 ? -0.439 -28.562 -2.105 1 89.88 233 ASP B CA 1
ATOM 5663 C C . ASP B 1 233 ? 0.263 -28.75 -3.447 1 89.88 233 ASP B C 1
ATOM 5665 O O . ASP B 1 233 ? 1.49 -28.656 -3.529 1 89.88 233 ASP B O 1
ATOM 5669 N N . ASP B 1 234 ? -0.543 -29.016 -4.5 1 89.75 234 ASP B N 1
ATOM 5670 C CA . ASP B 1 234 ? 0.027 -29.031 -5.844 1 89.75 234 ASP B CA 1
ATOM 5671 C C . ASP B 1 234 ? 0.44 -27.641 -6.293 1 89.75 234 ASP B C 1
ATOM 5673 O O . ASP B 1 234 ? 0.126 -26.641 -5.625 1 89.75 234 ASP B O 1
ATOM 5677 N N . LYS B 1 235 ? 1.264 -27.609 -7.375 1 88.56 235 LYS B N 1
ATOM 5678 C CA . LYS B 1 235 ? 1.63 -26.328 -7.965 1 88.56 235 LYS B CA 1
ATOM 5679 C C . LYS B 1 235 ? 0.525 -25.812 -8.883 1 88.56 235 LYS B C 1
ATOM 5681 O O . LYS B 1 235 ? 0.19 -26.453 -9.883 1 88.56 235 LYS B O 1
ATOM 5686 N N . TYR B 1 236 ? -0.082 -24.656 -8.445 1 91.25 236 TYR B N 1
ATOM 5687 C CA . TYR B 1 236 ? -1.2 -24.109 -9.203 1 91.25 236 TYR B CA 1
ATOM 5688 C C . TYR B 1 236 ? -0.871 -22.703 -9.719 1 91.25 236 TYR B C 1
ATOM 5690 O O . TYR B 1 236 ? -0.158 -21.953 -9.062 1 91.25 236 TYR B O 1
ATOM 5698 N N . ASP B 1 237 ? -1.42 -22.391 -10.883 1 91 237 ASP B N 1
ATOM 5699 C CA . ASP B 1 237 ? -1.46 -21.031 -11.398 1 91 237 ASP B CA 1
ATOM 5700 C C . ASP B 1 237 ? -2.896 -20.594 -11.688 1 91 237 ASP B C 1
ATOM 5702 O O . ASP B 1 237 ? -3.754 -21.422 -11.992 1 91 237 ASP B O 1
ATOM 5706 N N . ILE B 1 238 ? -3.1 -19.359 -11.531 1 94 238 ILE B N 1
ATOM 5707 C CA . ILE B 1 238 ? -4.391 -18.781 -11.883 1 94 238 ILE B CA 1
ATOM 5708 C C . ILE B 1 238 ? -4.203 -17.703 -12.953 1 94 238 ILE B C 1
ATOM 5710 O O . ILE B 1 238 ? -3.227 -16.953 -12.914 1 94 238 ILE B O 1
ATOM 5714 N N . ASN B 1 239 ? -5.012 -17.734 -13.945 1 92.81 239 ASN B N 1
ATOM 5715 C CA . ASN B 1 239 ? -5.129 -16.656 -14.922 1 92.81 239 ASN B CA 1
ATOM 5716 C C . ASN B 1 239 ? -6.496 -15.984 -14.852 1 92.81 239 ASN B C 1
ATOM 5718 O O . ASN B 1 239 ? -7.527 -16.641 -14.977 1 92.81 239 ASN B O 1
ATOM 5722 N N . VAL B 1 240 ? -6.504 -14.758 -14.594 1 95.25 240 VAL B N 1
ATOM 5723 C CA . VAL B 1 240 ? -7.75 -14 -14.508 1 95.25 240 VAL B CA 1
ATOM 5724 C C . VAL B 1 240 ? -7.848 -13.031 -15.688 1 95.25 240 VAL B C 1
ATOM 5726 O O . VAL B 1 240 ? -6.949 -12.219 -15.906 1 95.25 240 VAL B O 1
ATOM 5729 N N . ILE B 1 241 ? -8.93 -13.141 -16.406 1 93.25 241 ILE B N 1
ATOM 5730 C CA . ILE B 1 241 ? -9.125 -12.344 -17.609 1 93.25 241 ILE B CA 1
ATOM 5731 C C . ILE B 1 241 ? -10.398 -11.516 -17.469 1 93.25 241 ILE B C 1
ATOM 5733 O O . ILE B 1 241 ? -11.461 -12.039 -17.125 1 93.25 241 ILE B O 1
ATOM 5737 N N . LYS B 1 242 ? -10.266 -10.25 -17.719 1 92.69 242 LYS B N 1
ATOM 5738 C CA . LYS B 1 242 ? -11.43 -9.375 -17.703 1 92.69 242 LYS B CA 1
ATOM 5739 C C . LYS B 1 242 ? -12.25 -9.508 -18.984 1 92.69 242 LYS B C 1
ATOM 5741 O O . LYS B 1 242 ? -11.727 -9.328 -20.078 1 92.69 242 LYS B O 1
ATOM 5746 N N . ILE B 1 243 ? -13.516 -9.852 -18.812 1 86.94 243 ILE B N 1
ATOM 5747 C CA . ILE B 1 243 ? -14.414 -10.031 -19.953 1 86.94 243 ILE B CA 1
ATOM 5748 C C . ILE B 1 243 ? -15.438 -8.898 -19.969 1 86.94 243 ILE B C 1
ATOM 5750 O O . ILE B 1 243 ? -16.281 -8.797 -19.078 1 86.94 243 ILE B O 1
ATOM 5754 N N . GLU B 1 244 ? -15.242 -7.98 -20.938 1 80.25 244 GLU B N 1
ATOM 5755 C CA . GLU B 1 244 ? -16.156 -6.848 -21.047 1 80.25 244 GLU B CA 1
ATOM 5756 C C . GLU B 1 244 ? -17.172 -7.062 -22.172 1 80.25 244 GLU B C 1
ATOM 5758 O O . GLU B 1 244 ? -16.828 -7.621 -23.219 1 80.25 244 GLU B O 1
ATOM 5763 N N . GLY B 1 245 ? -18.391 -6.559 -22.094 1 69.38 245 GLY B N 1
ATOM 5764 C CA . GLY B 1 245 ? -19.344 -6.48 -23.172 1 69.38 245 GLY B CA 1
ATOM 5765 C C . GLY B 1 245 ? -20.062 -7.797 -23.438 1 69.38 245 GLY B C 1
ATOM 5766 O O . GLY B 1 245 ? -20.609 -8.008 -24.516 1 69.38 245 GLY B O 1
ATOM 5767 N N . GLY B 1 246 ? -20.141 -8.711 -22.578 1 67.25 246 GLY B N 1
ATOM 5768 C CA . GLY B 1 246 ? -20.875 -9.961 -22.766 1 67.25 246 GLY B CA 1
ATOM 5769 C C . GLY B 1 246 ? -20.062 -11.023 -23.484 1 67.25 246 GLY B C 1
ATOM 5770 O O . GLY B 1 246 ? -19.094 -10.711 -24.172 1 67.25 246 GLY B O 1
ATOM 5771 N N . LEU B 1 247 ? -20.438 -12.211 -23.516 1 69.88 247 LEU B N 1
ATOM 5772 C CA . LEU B 1 247 ? -19.688 -13.359 -24 1 69.88 247 LEU B CA 1
ATOM 5773 C C . LEU B 1 247 ? -19.766 -13.461 -25.516 1 69.88 247 LEU B C 1
ATOM 5775 O O . LEU B 1 247 ? -18.922 -14.094 -26.156 1 69.88 247 LEU B O 1
ATOM 5779 N N . PHE B 1 248 ? -20.797 -12.844 -26.078 1 65.81 248 PHE B N 1
ATOM 5780 C CA . PHE B 1 248 ? -21 -12.914 -27.516 1 65.81 248 PHE B CA 1
ATOM 5781 C C . PHE B 1 248 ? -19.828 -12.297 -28.266 1 65.81 248 PHE B C 1
ATOM 5783 O O . PHE B 1 248 ? -19.469 -12.75 -29.359 1 65.81 248 PHE B O 1
ATOM 5790 N N . LYS B 1 249 ? -19.219 -11.32 -27.641 1 75.94 249 LYS B N 1
ATOM 5791 C CA . LYS B 1 249 ? -18.047 -10.672 -28.234 1 75.94 249 LYS B CA 1
ATOM 5792 C C . LYS B 1 249 ? -16.875 -11.641 -28.344 1 75.94 249 LYS B C 1
ATOM 5794 O O . LYS B 1 249 ? -16.016 -11.469 -29.203 1 75.94 249 LYS B O 1
ATOM 5799 N N . TYR B 1 250 ? -17 -12.68 -27.469 1 78.19 250 TYR B N 1
ATOM 5800 C CA . TYR B 1 250 ? -15.906 -13.633 -27.391 1 78.19 250 TYR B CA 1
ATOM 5801 C C . TYR B 1 250 ? -16.359 -15.023 -27.828 1 78.19 250 TYR B C 1
ATOM 5803 O O . TYR B 1 250 ? -16.016 -16.016 -27.188 1 78.19 250 TYR B O 1
ATOM 5811 N N . GLN B 1 251 ? -17.094 -15.148 -28.797 1 69.56 251 GLN B N 1
ATOM 5812 C CA . GLN B 1 251 ? -17.812 -16.359 -29.172 1 69.56 251 GLN B CA 1
ATOM 5813 C C . GLN B 1 251 ? -16.844 -17.516 -29.438 1 69.56 251 GLN B C 1
ATOM 5815 O O . GLN B 1 251 ? -17.156 -18.672 -29.156 1 69.56 251 GLN B O 1
ATOM 5820 N N . ASP B 1 252 ? -15.695 -17.172 -29.922 1 74.31 252 ASP B N 1
ATOM 5821 C CA . ASP B 1 252 ? -14.758 -18.25 -30.25 1 74.31 252 ASP B CA 1
ATOM 5822 C C . ASP B 1 252 ? -14.07 -18.766 -28.984 1 74.31 252 ASP B C 1
ATOM 5824 O O . ASP B 1 252 ? -13.438 -19.828 -29.016 1 74.31 252 ASP B O 1
ATOM 5828 N N . MET B 1 253 ? -14.227 -18.016 -27.953 1 78.5 253 MET B N 1
ATOM 5829 C CA . MET B 1 253 ? -13.594 -18.422 -26.703 1 78.5 253 MET B CA 1
ATOM 5830 C C . MET B 1 253 ? -14.484 -19.375 -25.922 1 78.5 253 MET B C 1
ATOM 5832 O O . MET B 1 253 ? -14.023 -20.047 -25 1 78.5 253 MET B O 1
ATOM 5836 N N . PHE B 1 254 ? -15.68 -19.344 -26.375 1 73.56 254 PHE B N 1
ATOM 5837 C CA . PHE B 1 254 ? -16.641 -20.094 -25.594 1 73.56 254 PHE B CA 1
ATOM 5838 C C . PHE B 1 254 ? -17.453 -21.047 -26.469 1 73.56 254 PHE B C 1
ATOM 5840 O O . PHE B 1 254 ? -17.75 -20.719 -27.625 1 73.56 254 PHE B O 1
ATOM 5847 N N . SER B 1 255 ? -17.422 -22.234 -25.953 1 63.69 255 SER B N 1
ATOM 5848 C CA . SER B 1 255 ? -18.281 -23.188 -26.641 1 63.69 255 SER B CA 1
ATOM 5849 C C . SER B 1 255 ? -19.703 -23.172 -26.062 1 63.69 255 SER B C 1
ATOM 5851 O O . SER B 1 255 ? -20 -22.359 -25.188 1 63.69 255 SER B O 1
ATOM 5853 N N . HIS B 1 256 ? -20.578 -24.172 -26.422 1 53.91 256 HIS B N 1
ATOM 5854 C CA . HIS B 1 256 ? -21.969 -24.234 -26 1 53.91 256 HIS B CA 1
ATOM 5855 C C . HIS B 1 256 ? -22.078 -24.234 -24.484 1 53.91 256 HIS B C 1
ATOM 5857 O O . HIS B 1 256 ? -21.375 -24.969 -23.797 1 53.91 256 HIS B O 1
ATOM 5863 N N . GLY B 1 257 ? -22.781 -23.203 -23.859 1 51.72 257 GLY B N 1
ATOM 5864 C CA . GLY B 1 257 ? -23.141 -23.109 -22.453 1 51.72 257 GLY B CA 1
ATOM 5865 C C . GLY B 1 257 ? -22.141 -22.328 -21.641 1 51.72 257 GLY B C 1
ATOM 5866 O O . GLY B 1 257 ? -22.016 -22.547 -20.438 1 51.72 257 GLY B O 1
ATOM 5867 N N . ASN B 1 258 ? -21.312 -21.547 -22.219 1 59.94 258 ASN B N 1
ATOM 5868 C CA . ASN B 1 258 ? -20.438 -20.641 -21.469 1 59.94 258 ASN B CA 1
ATOM 5869 C C . ASN B 1 258 ? -19.172 -21.344 -21 1 59.94 258 ASN B C 1
ATOM 5871 O O . ASN B 1 258 ? -18.578 -20.938 -20 1 59.94 258 ASN B O 1
ATOM 5875 N N . ARG B 1 259 ? -18.984 -22.391 -21.688 1 64.62 259 ARG B N 1
ATOM 5876 C CA . ARG B 1 259 ? -17.766 -23.094 -21.312 1 64.62 259 ARG B CA 1
ATOM 5877 C C . ARG B 1 259 ? -16.562 -22.594 -22.125 1 64.62 259 ARG B C 1
ATOM 5879 O O . ARG B 1 259 ? -16.672 -22.391 -23.328 1 64.62 259 ARG B O 1
ATOM 5886 N N . PHE B 1 260 ? -15.539 -22.359 -21.406 1 76.31 260 PHE B N 1
ATOM 5887 C CA . PHE B 1 260 ? -14.32 -21.922 -22.062 1 76.31 260 PHE B CA 1
ATOM 5888 C C . PHE B 1 260 ? -13.719 -23.031 -22.906 1 76.31 260 PHE B C 1
ATOM 5890 O O . PHE B 1 260 ? -13.609 -24.172 -22.453 1 76.31 260 PHE B O 1
ATOM 5897 N N . VAL B 1 261 ? -13.375 -22.766 -24.062 1 66.75 261 VAL B N 1
ATOM 5898 C CA . VAL B 1 261 ? -13.008 -23.766 -25.062 1 66.75 261 VAL B CA 1
ATOM 5899 C C . VAL B 1 261 ? -11.719 -24.469 -24.641 1 66.75 261 VAL B C 1
ATOM 5901 O O . VAL B 1 261 ? -11.5 -25.625 -24.984 1 66.75 261 VAL B O 1
ATOM 5904 N N . LEU B 1 262 ? -10.977 -23.734 -23.859 1 65.56 262 LEU B N 1
ATOM 5905 C CA . LEU B 1 262 ? -9.68 -24.312 -23.5 1 65.56 262 LEU B CA 1
ATOM 5906 C C . LEU B 1 262 ? -9.773 -25.109 -22.203 1 65.56 262 LEU B C 1
ATOM 5908 O O . LEU B 1 262 ? -8.766 -25.594 -21.703 1 65.56 262 LEU B O 1
ATOM 5912 N N . ASP B 1 263 ? -10.906 -25.203 -21.703 1 68.81 263 ASP B N 1
ATOM 5913 C CA . ASP B 1 263 ? -11.055 -26.016 -20.5 1 68.81 263 ASP B CA 1
ATOM 5914 C C . ASP B 1 263 ? -10.555 -27.438 -20.719 1 68.81 263 ASP B C 1
ATOM 5916 O O . ASP B 1 263 ? -10.906 -28.078 -21.719 1 68.81 263 ASP B O 1
ATOM 5920 N N . TYR B 1 264 ? -9.516 -27.781 -20.156 1 62.97 264 TYR B N 1
ATOM 5921 C CA . TYR B 1 264 ? -9.016 -29.156 -20.172 1 62.97 264 TYR B CA 1
ATOM 5922 C C . TYR B 1 264 ? -9.188 -29.812 -18.812 1 62.97 264 TYR B C 1
ATOM 5924 O O . TYR B 1 264 ? -8.32 -29.719 -17.953 1 62.97 264 TYR B O 1
ATOM 5932 N N . PRO B 1 265 ? -10.32 -30.5 -18.938 1 58.84 265 PRO B N 1
ATOM 5933 C CA . PRO B 1 265 ? -10.602 -31.156 -17.656 1 58.84 265 PRO B CA 1
ATOM 5934 C C . PRO B 1 265 ? -9.469 -32.062 -17.188 1 58.84 265 PRO B C 1
ATOM 5936 O O . PRO B 1 265 ? -8.812 -32.719 -18 1 58.84 265 PRO B O 1
ATOM 5939 N N . MET B 1 266 ? -8.672 -31.812 -16.203 1 61.41 266 MET B N 1
ATOM 5940 C CA . MET B 1 266 ? -7.586 -32.531 -15.539 1 61.41 266 MET B CA 1
ATOM 5941 C C . MET B 1 266 ? -6.539 -31.578 -14.992 1 61.41 266 MET B C 1
ATOM 5943 O O . MET B 1 266 ? -6.023 -31.766 -13.891 1 61.41 266 MET B O 1
ATOM 5947 N N . TYR B 1 267 ? -6.41 -30.672 -16.016 1 71.81 267 TYR B N 1
ATOM 5948 C CA . TYR B 1 267 ? -5.344 -29.828 -15.469 1 71.81 267 TYR B CA 1
ATOM 5949 C C . TYR B 1 267 ? -5.746 -28.359 -15.469 1 71.81 267 TYR B C 1
ATOM 5951 O O . TYR B 1 267 ? -5.059 -27.516 -14.883 1 71.81 267 TYR B O 1
ATOM 5959 N N . MET B 1 268 ? -6.852 -28.062 -16.141 1 82.88 268 MET B N 1
ATOM 5960 C CA . MET B 1 268 ? -7.27 -26.656 -16.141 1 82.88 268 MET B CA 1
ATOM 5961 C C . MET B 1 268 ? -8.789 -26.547 -16.109 1 82.88 268 MET B C 1
ATOM 5963 O O . MET B 1 268 ? -9.484 -27.219 -16.875 1 82.88 268 MET B O 1
ATOM 5967 N N . TYR B 1 269 ? -9.289 -25.812 -15.273 1 86.19 269 TYR B N 1
ATOM 5968 C CA . TYR B 1 269 ? -10.711 -25.5 -15.164 1 86.19 269 TYR B CA 1
ATOM 5969 C C . TYR B 1 269 ? -10.93 -23.984 -15.203 1 86.19 269 TYR B C 1
ATOM 5971 O O . TYR B 1 269 ? -10.117 -23.219 -14.68 1 86.19 269 TYR B O 1
ATOM 5979 N N . SER B 1 270 ? -11.984 -23.609 -15.875 1 88.44 270 SER B N 1
ATOM 5980 C CA . SER B 1 270 ? -12.281 -22.188 -15.961 1 88.44 270 SER B CA 1
ATOM 5981 C C . SER B 1 270 ? -13.68 -21.891 -15.422 1 88.44 270 SER B C 1
ATOM 5983 O O . SER B 1 270 ? -14.586 -22.703 -15.539 1 88.44 270 SER B O 1
ATOM 5985 N N . VAL B 1 271 ? -13.836 -20.797 -14.781 1 88.38 271 VAL B N 1
ATOM 5986 C CA . VAL B 1 271 ? -15.133 -20.344 -14.289 1 88.38 271 VAL B CA 1
ATOM 5987 C C . VAL B 1 271 ? -15.312 -18.859 -14.617 1 88.38 271 VAL B C 1
ATOM 5989 O O . VAL B 1 271 ? -14.336 -18.109 -14.695 1 88.38 271 VAL B O 1
ATOM 5992 N N . LEU B 1 272 ? -16.578 -18.547 -14.883 1 86.94 272 LEU B N 1
ATOM 5993 C CA . LEU B 1 272 ? -16.938 -17.141 -15.008 1 86.94 272 LEU B CA 1
ATOM 5994 C C . LEU B 1 272 ? -17.438 -16.594 -13.672 1 86.94 272 LEU B C 1
ATOM 5996 O O . LEU B 1 272 ? -18.328 -17.156 -13.055 1 86.94 272 LEU B O 1
ATOM 6000 N N . GLN B 1 273 ? -16.719 -15.547 -13.18 1 87.44 273 GLN B N 1
ATOM 6001 C CA . GLN B 1 273 ? -17.047 -14.945 -11.891 1 87.44 273 GLN B CA 1
ATOM 6002 C C . GLN B 1 273 ? -17.062 -13.422 -11.992 1 87.44 273 GLN B C 1
ATOM 6004 O O . GLN B 1 273 ? -16 -12.797 -12.141 1 87.44 273 GLN B O 1
ATOM 6009 N N . GLU B 1 274 ? -18.234 -12.742 -11.867 1 85.75 274 GLU B N 1
ATOM 6010 C CA . GLU B 1 274 ? -18.391 -11.297 -11.789 1 85.75 274 GLU B CA 1
ATOM 6011 C C . GLU B 1 274 ? -17.672 -10.594 -12.93 1 85.75 274 GLU B C 1
ATOM 6013 O O . GLU B 1 274 ? -16.891 -9.672 -12.703 1 85.75 274 GLU B O 1
ATOM 6018 N N . GLY B 1 275 ? -17.766 -11.109 -14.172 1 85.81 275 GLY B N 1
ATOM 6019 C CA . GLY B 1 275 ? -17.203 -10.453 -15.344 1 85.81 275 GLY B CA 1
ATOM 6020 C C . GLY B 1 275 ? -15.773 -10.867 -15.625 1 85.81 275 GLY B C 1
ATOM 6021 O O . GLY B 1 275 ? -15.125 -10.305 -16.516 1 85.81 275 GLY B O 1
ATOM 6022 N N . TYR B 1 276 ? -15.328 -11.844 -14.875 1 93.12 276 TYR B N 1
ATOM 6023 C CA . TYR B 1 276 ? -13.969 -12.328 -15.086 1 93.12 276 TYR B CA 1
ATOM 6024 C C . TYR B 1 276 ? -13.969 -13.805 -15.438 1 93.12 276 TYR B C 1
ATOM 6026 O O . TYR B 1 276 ? -14.742 -14.586 -14.883 1 93.12 276 TYR B O 1
ATOM 6034 N N . LEU B 1 277 ? -13.148 -14.125 -16.391 1 92.38 277 LEU B N 1
ATOM 6035 C CA . LEU B 1 277 ? -12.836 -15.523 -16.672 1 92.38 277 LEU B CA 1
ATOM 6036 C C . LEU B 1 277 ? -11.625 -15.977 -15.852 1 92.38 277 LEU B C 1
ATOM 6038 O O . LEU B 1 277 ? -10.531 -15.43 -16 1 92.38 277 LEU B O 1
ATOM 6042 N N . VAL B 1 278 ? -11.844 -16.906 -14.984 1 95.31 278 VAL B N 1
ATOM 6043 C CA . VAL B 1 278 ? -10.797 -17.391 -14.094 1 95.31 278 VAL B CA 1
ATOM 6044 C C . VAL B 1 278 ? -10.359 -18.781 -14.516 1 95.31 278 VAL B C 1
ATOM 6046 O O . VAL B 1 278 ? -11.18 -19.719 -14.547 1 95.31 278 VAL B O 1
ATOM 6049 N N . LEU B 1 279 ? -9.102 -18.906 -14.852 1 92.5 279 LEU B N 1
ATOM 6050 C CA . LEU B 1 279 ? -8.531 -20.188 -15.234 1 92.5 279 LEU B CA 1
ATOM 6051 C C . LEU B 1 279 ? -7.617 -20.719 -14.141 1 92.5 279 LEU B C 1
ATOM 6053 O O . LEU B 1 279 ? -6.641 -20.078 -13.766 1 92.5 279 LEU B O 1
ATOM 6057 N N . LEU B 1 280 ? -7.961 -21.812 -13.602 1 92.88 280 LEU B N 1
ATOM 6058 C CA . LEU B 1 280 ? -7.129 -22.5 -12.625 1 92.88 280 LEU B CA 1
ATOM 6059 C C . LEU B 1 280 ? -6.398 -23.688 -13.266 1 92.88 280 LEU B C 1
ATOM 6061 O O . LEU B 1 280 ? -7.035 -24.594 -13.805 1 92.88 280 LEU B O 1
ATOM 6065 N N . THR B 1 281 ? -5.066 -23.641 -13.195 1 89 281 THR B N 1
ATOM 6066 C CA . THR B 1 281 ? -4.25 -24.672 -13.836 1 89 281 THR B CA 1
ATOM 6067 C C . THR B 1 281 ? -3.408 -25.406 -12.797 1 89 281 THR B C 1
ATOM 6069 O O . THR B 1 281 ? -2.764 -24.781 -11.953 1 89 281 THR B O 1
ATOM 6072 N N . ASN B 1 282 ? -3.459 -26.672 -12.82 1 86.38 282 ASN B N 1
ATOM 6073 C CA . ASN B 1 282 ? -2.572 -27.516 -12.023 1 86.38 282 ASN B CA 1
ATOM 6074 C C . ASN B 1 282 ? -1.318 -27.891 -12.805 1 86.38 282 ASN B C 1
ATOM 6076 O O . ASN B 1 282 ? -1.381 -28.719 -13.719 1 86.38 282 ASN B O 1
ATOM 6080 N N . ASN B 1 283 ? -0.187 -27.391 -12.414 1 83.5 283 ASN B N 1
ATOM 6081 C CA . ASN B 1 283 ? 1.048 -27.531 -13.18 1 83.5 283 ASN B CA 1
ATOM 6082 C C . ASN B 1 283 ? 1.749 -28.859 -12.867 1 83.5 283 ASN B C 1
ATOM 6084 O O . ASN B 1 283 ? 2.758 -29.188 -13.492 1 83.5 283 ASN B O 1
ATOM 6088 N N . LYS B 1 284 ? 1.342 -29.5 -11.914 1 76.25 284 LYS B N 1
ATOM 6089 C CA . LYS B 1 284 ? 1.952 -30.797 -11.594 1 76.25 284 LYS B CA 1
ATOM 6090 C C . LYS B 1 284 ? 1.597 -31.844 -12.641 1 76.25 284 LYS B C 1
ATOM 6092 O O . LYS B 1 284 ? 2.379 -32.75 -12.891 1 76.25 284 LYS B O 1
ATOM 6097 N N . ILE B 1 285 ? 0.551 -31.781 -13.188 1 62.81 285 ILE B N 1
ATOM 6098 C CA . ILE B 1 285 ? 0.015 -32.844 -14.023 1 62.81 285 ILE B CA 1
ATOM 6099 C C . ILE B 1 285 ? 0.558 -32.719 -15.445 1 62.81 285 ILE B C 1
ATOM 6101 O O . ILE B 1 285 ? 0.958 -33.688 -16.062 1 62.81 285 ILE B O 1
ATOM 6105 N N . LYS B 1 286 ? 0.361 -31.609 -16.141 1 56.53 286 LYS B N 1
ATOM 6106 C CA . LYS B 1 286 ? 0.858 -31.5 -17.5 1 56.53 286 LYS B CA 1
ATOM 6107 C C . LYS B 1 286 ? 1.516 -30.141 -17.75 1 56.53 286 LYS B C 1
ATOM 6109 O O . LYS B 1 286 ? 1.271 -29.188 -17 1 56.53 286 LYS B O 1
ATOM 6114 N N . ASP B 1 287 ? 2.463 -30.375 -18.719 1 59.28 287 ASP B N 1
ATOM 6115 C CA . ASP B 1 287 ? 3.045 -29.141 -19.25 1 59.28 287 ASP B CA 1
ATOM 6116 C C . ASP B 1 287 ? 1.984 -28.281 -19.938 1 59.28 287 ASP B C 1
ATOM 6118 O O . ASP B 1 287 ? 1.341 -28.719 -20.891 1 59.28 287 ASP B O 1
ATOM 6122 N N . VAL B 1 288 ? 1.611 -27.266 -19.328 1 64.38 288 VAL B N 1
ATOM 6123 C CA . VAL B 1 288 ? 0.522 -26.375 -19.719 1 64.38 288 VAL B CA 1
ATOM 6124 C C . VAL B 1 288 ? 1.022 -25.375 -20.75 1 64.38 288 VAL B C 1
ATOM 6126 O O . VAL B 1 288 ? 0.411 -24.328 -20.953 1 64.38 288 VAL B O 1
ATOM 6129 N N . SER B 1 289 ? 2.074 -25.688 -21.438 1 67.88 289 SER B N 1
ATOM 6130 C CA . SER B 1 289 ? 2.645 -24.719 -22.375 1 67.88 289 SER B CA 1
ATOM 6131 C C . SER B 1 289 ? 1.696 -24.453 -23.547 1 67.88 289 SER B C 1
ATOM 6133 O O . SER B 1 289 ? 1.541 -23.312 -23.969 1 67.88 289 SER B O 1
ATOM 6135 N N . SER B 1 290 ? 1.055 -25.516 -24.031 1 66.38 290 SER B N 1
ATOM 6136 C CA . SER B 1 290 ? 0.15 -25.344 -25.172 1 66.38 290 SER B CA 1
ATOM 6137 C C . SER B 1 290 ? -1.07 -24.516 -24.781 1 66.38 290 SER B C 1
ATOM 6139 O O . SER B 1 290 ? -1.519 -23.672 -25.547 1 66.38 290 SER B O 1
ATOM 6141 N N . VAL B 1 291 ? -1.607 -24.812 -23.656 1 69.88 291 VAL B N 1
ATOM 6142 C CA . VAL B 1 291 ? -2.764 -24.078 -23.172 1 69.88 291 VAL B CA 1
ATOM 6143 C C . VAL B 1 291 ? -2.402 -22.594 -23.016 1 69.88 291 VAL B C 1
ATOM 6145 O O . VAL B 1 291 ? -3.195 -21.719 -23.359 1 69.88 291 VAL B O 1
ATOM 6148 N N . LYS B 1 292 ? -1.223 -22.438 -22.594 1 76.25 292 LYS B N 1
ATOM 6149 C CA . LYS B 1 292 ? -0.75 -21.062 -22.391 1 76.25 292 LYS B CA 1
ATOM 6150 C C . LYS B 1 292 ? -0.656 -20.328 -23.734 1 76.25 292 LYS B C 1
ATOM 6152 O O . LYS B 1 292 ? -1.026 -19.156 -23.828 1 76.25 292 LYS B O 1
ATOM 6157 N N . THR B 1 293 ? -0.191 -21.062 -24.688 1 77.56 293 THR B N 1
ATOM 6158 C CA . THR B 1 293 ? -0.064 -20.453 -26.016 1 77.56 293 THR B CA 1
ATOM 6159 C C . THR B 1 293 ? -1.437 -20.109 -26.578 1 77.56 293 THR B C 1
ATOM 6161 O O . THR B 1 293 ? -1.625 -19.016 -27.125 1 77.56 293 THR B O 1
ATOM 6164 N N . ASN B 1 294 ? -2.338 -21.031 -26.422 1 77.25 294 ASN B N 1
ATOM 6165 C CA . ASN B 1 294 ? -3.688 -20.781 -26.922 1 77.25 294 ASN B CA 1
ATOM 6166 C C . ASN B 1 294 ? -4.367 -19.641 -26.172 1 77.25 294 ASN B C 1
ATOM 6168 O O . ASN B 1 294 ? -5.086 -18.844 -26.766 1 77.25 294 ASN B O 1
ATOM 6172 N N . LEU B 1 295 ? -4.133 -19.656 -24.953 1 84.5 295 LEU B N 1
ATOM 6173 C CA . LEU B 1 295 ? -4.695 -18.562 -24.156 1 84.5 295 LEU B CA 1
ATOM 6174 C C . LEU B 1 295 ? -4.156 -17.219 -24.609 1 84.5 295 LEU B C 1
ATOM 6176 O O . LEU B 1 295 ? -4.91 -16.25 -24.719 1 84.5 295 LEU B O 1
ATOM 6180 N N . ASN B 1 296 ? -2.906 -17.172 -24.828 1 85.69 296 ASN B N 1
ATOM 6181 C CA . ASN B 1 296 ? -2.279 -15.945 -25.297 1 85.69 296 ASN B CA 1
ATOM 6182 C C . ASN B 1 296 ? -2.861 -15.492 -26.625 1 85.69 296 ASN B C 1
ATOM 6184 O O . ASN B 1 296 ? -2.984 -14.297 -26.891 1 85.69 296 ASN B O 1
ATOM 6188 N N . PHE B 1 297 ? -3.154 -16.469 -27.422 1 84.19 297 PHE B N 1
ATOM 6189 C CA . PHE B 1 297 ? -3.781 -16.172 -28.703 1 84.19 297 PHE B CA 1
ATOM 6190 C C . PHE B 1 297 ? -5.09 -15.414 -28.5 1 84.19 297 PHE B C 1
ATOM 6192 O O . PHE B 1 297 ? -5.328 -14.391 -29.156 1 84.19 297 PHE B O 1
ATOM 6199 N N . PHE B 1 298 ? -5.922 -15.883 -27.641 1 85.06 298 PHE B N 1
ATOM 6200 C CA . PHE B 1 298 ? -7.199 -15.234 -27.359 1 85.06 298 PHE B CA 1
ATOM 6201 C C . PHE B 1 298 ? -6.988 -13.852 -26.766 1 85.06 298 PHE B C 1
ATOM 6203 O O . PHE B 1 298 ? -7.695 -12.906 -27.109 1 85.06 298 PHE B O 1
ATOM 6210 N N . ILE B 1 299 ? -6.051 -13.727 -25.891 1 88.38 299 ILE B N 1
ATOM 6211 C CA . ILE B 1 299 ? -5.77 -12.469 -25.219 1 88.38 299 ILE B CA 1
ATOM 6212 C C . ILE B 1 299 ? -5.355 -11.414 -26.234 1 88.38 299 ILE B C 1
ATOM 6214 O O . ILE B 1 299 ? -5.828 -10.273 -26.188 1 88.38 299 ILE B O 1
ATOM 6218 N N . GLU B 1 300 ? -4.535 -11.805 -27.109 1 89.5 300 GLU B N 1
ATOM 6219 C CA . GLU B 1 300 ? -4.07 -10.883 -28.141 1 89.5 300 GLU B CA 1
ATOM 6220 C C . GLU B 1 300 ? -5.18 -10.555 -29.141 1 89.5 300 GLU B C 1
ATOM 6222 O O . GLU B 1 300 ? -5.367 -9.398 -29.5 1 89.5 300 GLU B O 1
ATOM 6227 N N . LYS B 1 301 ? -5.867 -11.57 -29.531 1 86.81 301 LYS B N 1
ATOM 6228 C CA . LYS B 1 301 ? -6.922 -11.414 -30.531 1 86.81 301 LYS B CA 1
ATOM 6229 C C . LYS B 1 301 ? -7.98 -10.422 -30.062 1 86.81 301 LYS B C 1
ATOM 6231 O O . LYS B 1 301 ? -8.43 -9.578 -30.828 1 86.81 301 LYS B O 1
ATOM 6236 N N . TYR B 1 302 ? -8.359 -10.461 -28.859 1 88.69 302 TYR B N 1
ATOM 6237 C CA . TYR B 1 302 ? -9.453 -9.641 -28.359 1 88.69 302 TYR B CA 1
ATOM 6238 C C . TYR B 1 302 ? -8.938 -8.508 -27.484 1 88.69 302 TYR B C 1
ATOM 6240 O O . TYR B 1 302 ? -9.727 -7.793 -26.859 1 88.69 302 TYR B O 1
ATOM 6248 N N . ASP B 1 303 ? -7.609 -8.344 -27.359 1 89.62 303 ASP B N 1
ATOM 6249 C CA . ASP B 1 303 ? -6.977 -7.297 -26.562 1 89.62 303 ASP B CA 1
ATOM 6250 C C . ASP B 1 303 ? -7.488 -7.316 -25.125 1 89.62 303 ASP B C 1
ATOM 6252 O O . ASP B 1 303 ? -7.949 -6.293 -24.609 1 89.62 303 ASP B O 1
ATOM 6256 N N . LEU B 1 304 ? -7.41 -8.508 -24.562 1 90.94 304 LEU B N 1
ATOM 6257 C CA . LEU B 1 304 ? -7.941 -8.695 -23.219 1 90.94 304 LEU B CA 1
ATOM 6258 C C . LEU B 1 304 ? -6.891 -8.367 -22.172 1 90.94 304 LEU B C 1
ATOM 6260 O O . LEU B 1 304 ? -5.699 -8.617 -22.375 1 90.94 304 LEU B O 1
ATOM 6264 N N . LYS B 1 305 ? -7.34 -7.789 -21.078 1 91.75 305 LYS B N 1
ATOM 6265 C CA . LYS B 1 305 ? -6.477 -7.617 -19.922 1 91.75 305 LYS B CA 1
ATOM 6266 C C . LYS B 1 305 ? -6.473 -8.867 -19.047 1 91.75 305 LYS B C 1
ATOM 6268 O O . LYS B 1 305 ? -7.531 -9.414 -18.734 1 91.75 305 LYS B O 1
ATOM 6273 N N . SER B 1 306 ? -5.32 -9.328 -18.75 1 92 306 SER B N 1
ATOM 6274 C CA . SER B 1 306 ? -5.203 -10.562 -17.969 1 92 306 SER B CA 1
ATOM 6275 C C . SER B 1 306 ? -4.027 -10.5 -17 1 92 306 SER B C 1
ATOM 6277 O O . SER B 1 306 ? -3.098 -9.719 -17.203 1 92 306 SER B O 1
ATOM 6279 N N . ILE B 1 307 ? -4.156 -11.281 -15.938 1 92.56 307 ILE B N 1
ATOM 6280 C CA . ILE B 1 307 ? -3.09 -11.391 -14.945 1 92.56 307 ILE B CA 1
ATOM 6281 C C . ILE B 1 307 ? -2.875 -12.859 -14.578 1 92.56 307 ILE B C 1
ATOM 6283 O O . ILE B 1 307 ? -3.836 -13.617 -14.438 1 92.56 307 ILE B O 1
ATOM 6287 N N . LYS B 1 308 ? -1.646 -13.203 -14.547 1 91.06 308 LYS B N 1
ATOM 6288 C CA . LYS B 1 308 ? -1.265 -14.555 -14.125 1 91.06 308 LYS B CA 1
ATOM 6289 C C . LYS B 1 308 ? -0.572 -14.531 -12.766 1 91.06 308 LYS B C 1
ATOM 6291 O O . LYS B 1 308 ? 0.315 -13.703 -12.523 1 91.06 308 LYS B O 1
ATOM 6296 N N . LEU B 1 309 ? -1.037 -15.414 -11.852 1 92.38 309 LEU B N 1
ATOM 6297 C CA . LEU B 1 309 ? -0.441 -15.508 -10.523 1 92.38 309 LEU B CA 1
ATOM 6298 C C . LEU B 1 309 ? -0.193 -16.953 -10.141 1 92.38 309 LEU B C 1
ATOM 6300 O O . LEU B 1 309 ? -0.911 -17.859 -10.594 1 92.38 309 LEU B O 1
ATOM 6304 N N . SER B 1 310 ? 0.837 -17.109 -9.398 1 90.44 310 SER B N 1
ATOM 6305 C CA . SER B 1 310 ? 1.096 -18.422 -8.789 1 90.44 310 SER B CA 1
ATOM 6306 C C . SER B 1 310 ? 0.414 -18.531 -7.43 1 90.44 310 SER B C 1
ATOM 6308 O O . SER B 1 310 ? 0.397 -17.578 -6.652 1 90.44 310 SER B O 1
ATOM 6310 N N . LEU B 1 311 ? -0.13 -19.719 -7.082 1 92.06 311 LEU B N 1
ATOM 6311 C CA . LEU B 1 311 ? -0.778 -19.938 -5.793 1 92.06 311 LEU B CA 1
ATOM 6312 C C . LEU B 1 311 ? 0.192 -20.562 -4.797 1 92.06 311 LEU B C 1
ATOM 6314 O O . LEU B 1 311 ? -0.204 -20.938 -3.691 1 92.06 311 LEU B O 1
ATOM 6318 N N . LYS B 1 312 ? 1.515 -20.641 -5.051 1 80.19 312 LYS B N 1
ATOM 6319 C CA . LYS B 1 312 ? 2.604 -21.062 -4.172 1 80.19 312 LYS B CA 1
ATOM 6320 C C . LYS B 1 312 ? 2.281 -22.391 -3.486 1 80.19 312 LYS B C 1
ATOM 6322 O O . LYS B 1 312 ? 2.4 -22.5 -2.266 1 80.19 312 LYS B O 1
ATOM 6327 N N . ASN B 1 313 ? 1.82 -23.438 -4.055 1 80.75 313 ASN B N 1
ATOM 6328 C CA . ASN B 1 313 ? 1.536 -24.797 -3.631 1 80.75 313 ASN B CA 1
ATOM 6329 C C . ASN B 1 313 ? 0.41 -24.844 -2.602 1 80.75 313 ASN B C 1
ATOM 6331 O O . ASN B 1 313 ? 0.457 -25.641 -1.658 1 80.75 313 ASN B O 1
ATOM 6335 N N . ASN B 1 314 ? -0.39 -23.875 -2.602 1 90.06 314 ASN B N 1
ATOM 6336 C CA . ASN B 1 314 ? -1.565 -23.828 -1.737 1 90.06 314 ASN B CA 1
ATOM 6337 C C . ASN B 1 314 ? -2.807 -23.375 -2.502 1 90.06 314 ASN B C 1
ATOM 6339 O O . ASN B 1 314 ? -2.982 -22.188 -2.76 1 90.06 314 ASN B O 1
ATOM 6343 N N . LEU B 1 315 ? -3.674 -24.281 -2.68 1 93.75 315 LEU B N 1
ATOM 6344 C CA . LEU B 1 315 ? -4.883 -24.031 -3.457 1 93.75 315 LEU B CA 1
ATOM 6345 C C . LEU B 1 315 ? -5.789 -23.031 -2.742 1 93.75 315 LEU B C 1
ATOM 6347 O O . LEU B 1 315 ? -6.566 -22.328 -3.387 1 93.75 315 LEU B O 1
ATOM 6351 N N . PHE B 1 316 ? -5.664 -22.922 -1.466 1 92.06 316 PHE B N 1
ATOM 6352 C CA . PHE B 1 316 ? -6.531 -22.062 -0.67 1 92.06 316 PHE B CA 1
ATOM 6353 C C . PHE B 1 316 ? -6.152 -20.609 -0.851 1 92.06 316 PHE B C 1
ATOM 6355 O O . PHE B 1 316 ? -6.875 -19.703 -0.399 1 92.06 316 PHE B O 1
ATOM 6362 N N . ASN B 1 317 ? -5.09 -20.375 -1.538 1 94.75 317 ASN B N 1
ATOM 6363 C CA . ASN B 1 317 ? -4.703 -19.016 -1.882 1 94.75 317 ASN B CA 1
ATOM 6364 C C . ASN B 1 317 ? -5.523 -18.484 -3.055 1 94.75 317 ASN B C 1
ATOM 6366 O O . ASN B 1 317 ? -5.371 -17.328 -3.447 1 94.75 317 ASN B O 1
ATOM 6370 N N . LEU B 1 318 ? -6.383 -19.266 -3.561 1 96.56 318 LEU B N 1
ATOM 6371 C CA . LEU B 1 318 ? -7.133 -18.891 -4.754 1 96.56 318 LEU B CA 1
ATOM 6372 C C . LEU B 1 318 ? -7.949 -17.625 -4.508 1 96.56 318 LEU B C 1
ATOM 6374 O O . LEU B 1 318 ? -7.992 -16.734 -5.359 1 96.56 318 LEU B O 1
ATOM 6378 N N . LYS B 1 319 ? -8.562 -17.578 -3.373 1 96.44 319 LYS B N 1
ATOM 6379 C CA . LYS B 1 319 ? -9.344 -16.375 -3.068 1 96.44 319 LYS B CA 1
ATOM 6380 C C . LYS B 1 319 ? -8.461 -15.133 -3.08 1 96.44 319 LYS B C 1
ATOM 6382 O O . LYS B 1 319 ? -8.805 -14.125 -3.703 1 96.44 319 LYS B O 1
ATOM 6387 N N . LYS B 1 320 ? -7.395 -15.25 -2.377 1 96 320 LYS B N 1
ATOM 6388 C CA . LYS B 1 320 ? -6.465 -14.125 -2.291 1 96 320 LYS B CA 1
ATOM 6389 C C . LYS B 1 320 ? -5.965 -13.719 -3.674 1 96 320 LYS B C 1
ATOM 6391 O O . LYS B 1 320 ? -5.922 -12.531 -3.996 1 96 320 LYS B O 1
ATOM 6396 N N . ALA B 1 321 ? -5.582 -14.656 -4.395 1 96.25 321 ALA B N 1
ATOM 6397 C CA . ALA B 1 321 ? -5.062 -14.398 -5.738 1 96.25 321 ALA B CA 1
ATOM 6398 C C . AL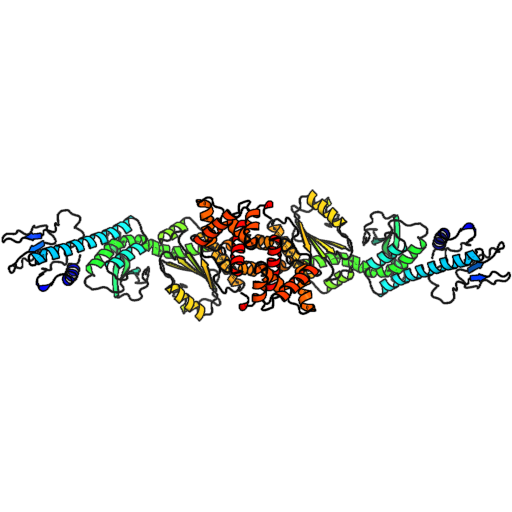A B 1 321 ? -6.121 -13.742 -6.617 1 96.25 321 ALA B C 1
ATOM 6400 O O . ALA B 1 321 ? -5.828 -12.805 -7.359 1 96.25 321 ALA B O 1
ATOM 6401 N N . TYR B 1 322 ? -7.359 -14.242 -6.539 1 96.81 322 TYR B N 1
ATOM 6402 C CA . TYR B 1 322 ? -8.453 -13.664 -7.312 1 96.81 322 TYR B CA 1
ATOM 6403 C C . TYR B 1 322 ? -8.711 -12.219 -6.898 1 96.81 322 TYR B C 1
ATOM 6405 O O . TYR B 1 322 ? -8.836 -11.336 -7.75 1 96.81 322 TYR B O 1
ATOM 6413 N N . ASP B 1 323 ? -8.781 -12.016 -5.613 1 96.38 323 ASP B N 1
ATOM 6414 C CA . ASP B 1 323 ? -9.047 -10.68 -5.102 1 96.38 323 ASP B CA 1
ATOM 6415 C C . ASP B 1 323 ? -7.965 -9.695 -5.547 1 96.38 323 ASP B C 1
ATOM 6417 O O . ASP B 1 323 ? -8.266 -8.57 -5.957 1 96.38 323 ASP B O 1
ATOM 6421 N N . LEU B 1 324 ? -6.734 -10.086 -5.441 1 95.69 324 LEU B N 1
ATOM 6422 C CA . LEU B 1 324 ? -5.637 -9.234 -5.875 1 95.69 324 LEU B CA 1
ATOM 6423 C C . LEU B 1 324 ? -5.723 -8.953 -7.371 1 95.69 324 LEU B C 1
ATOM 6425 O O . LEU B 1 324 ? -5.551 -7.812 -7.805 1 95.69 324 LEU B O 1
ATOM 6429 N N . SER B 1 325 ? -5.98 -10 -8.117 1 95.44 325 SER B N 1
ATOM 6430 C CA . SER B 1 325 ? -6.109 -9.836 -9.562 1 95.44 325 SER B CA 1
ATOM 6431 C C . SER B 1 325 ? -7.203 -8.836 -9.914 1 95.44 325 SER B C 1
ATOM 6433 O O . SER B 1 325 ? -7.004 -7.961 -10.766 1 95.44 325 SER B O 1
ATOM 6435 N N . ARG B 1 326 ? -8.289 -9.008 -9.328 1 94.88 326 ARG B N 1
ATOM 6436 C CA . ARG B 1 326 ? -9.414 -8.109 -9.578 1 94.88 326 ARG B CA 1
ATOM 6437 C C . ARG B 1 326 ? -9.031 -6.664 -9.273 1 94.88 326 ARG B C 1
ATOM 6439 O O . ARG B 1 326 ? -9.32 -5.762 -10.062 1 94.88 326 ARG B O 1
ATOM 6446 N N . ARG B 1 327 ? -8.398 -6.488 -8.141 1 94.06 327 ARG B N 1
ATOM 6447 C CA . ARG B 1 327 ? -7.992 -5.145 -7.738 1 94.06 327 ARG B CA 1
ATOM 6448 C C . ARG B 1 327 ? -7.055 -4.527 -8.773 1 94.06 327 ARG B C 1
ATOM 6450 O O . ARG B 1 327 ? -7.199 -3.355 -9.125 1 94.06 327 ARG B O 1
ATOM 6457 N N . ILE B 1 328 ? -6.129 -5.273 -9.25 1 94.81 328 ILE B N 1
ATOM 6458 C CA . ILE B 1 328 ? -5.156 -4.809 -10.227 1 94.81 328 ILE B CA 1
ATOM 6459 C C . ILE B 1 328 ? -5.855 -4.5 -11.547 1 94.81 328 ILE B C 1
ATOM 6461 O O . ILE B 1 328 ? -5.656 -3.434 -12.133 1 94.81 328 ILE B O 1
ATOM 6465 N N . LEU B 1 329 ? -6.723 -5.379 -11.977 1 94.31 329 LEU B N 1
ATOM 6466 C CA . LEU B 1 329 ? -7.395 -5.242 -13.266 1 94.31 329 LEU B CA 1
ATOM 6467 C C . LEU B 1 329 ? -8.406 -4.102 -13.234 1 94.31 329 LEU B C 1
ATOM 6469 O O . LEU B 1 329 ? -8.523 -3.34 -14.195 1 94.31 329 LEU B O 1
ATOM 6473 N N . GLU B 1 330 ? -9.141 -3.955 -12.227 1 93.81 330 GLU B N 1
ATOM 6474 C CA . GLU B 1 330 ? -10.156 -2.914 -12.094 1 93.81 330 GLU B CA 1
ATOM 6475 C C . GLU B 1 330 ? -9.531 -1.523 -12.125 1 93.81 330 GLU B C 1
ATOM 6477 O O . GLU B 1 330 ? -10.148 -0.567 -12.594 1 93.81 330 GLU B O 1
ATOM 6482 N N . ASN B 1 331 ? -8.344 -1.453 -11.641 1 93.25 331 ASN B N 1
ATOM 6483 C CA . ASN B 1 331 ? -7.703 -0.144 -11.547 1 93.25 331 ASN B CA 1
ATOM 6484 C C . ASN B 1 331 ? -6.676 0.059 -12.656 1 93.25 331 ASN B C 1
ATOM 6486 O O . ASN B 1 331 ? -5.902 1.019 -12.625 1 93.25 331 ASN B O 1
ATOM 6490 N N . ASN B 1 332 ? -6.559 -0.848 -13.555 1 90.81 332 ASN B N 1
ATOM 6491 C CA . ASN B 1 332 ? -5.711 -0.766 -14.742 1 90.81 332 ASN B CA 1
ATOM 6492 C C . ASN B 1 332 ? -4.246 -0.567 -14.375 1 90.81 332 ASN B C 1
ATOM 6494 O O . ASN B 1 332 ? -3.566 0.287 -14.945 1 90.81 332 ASN B O 1
ATOM 6498 N N . ILE B 1 333 ? -3.863 -1.272 -13.344 1 90.5 333 ILE B N 1
ATOM 6499 C CA . ILE B 1 333 ? -2.451 -1.225 -12.977 1 90.5 333 ILE B CA 1
ATOM 6500 C C . ILE B 1 333 ? -1.614 -1.901 -14.055 1 90.5 333 ILE B C 1
ATOM 6502 O O . ILE B 1 333 ? -1.909 -3.025 -14.469 1 90.5 333 ILE B O 1
ATOM 6506 N N . GLU B 1 334 ? -0.673 -1.247 -14.523 1 81.62 334 GLU B N 1
ATOM 6507 C CA . GLU B 1 334 ? 0.17 -1.771 -15.594 1 81.62 334 GLU B CA 1
ATOM 6508 C C . GLU B 1 334 ? 1.151 -2.812 -15.062 1 81.62 334 GLU B C 1
ATOM 6510 O O . GLU B 1 334 ? 1.837 -2.576 -14.062 1 81.62 334 GLU B O 1
ATOM 6515 N N . LEU B 1 335 ? 1.03 -4.004 -15.672 1 78.69 335 LEU B N 1
ATOM 6516 C CA . LEU B 1 335 ? 1.979 -5.059 -15.32 1 78.69 335 LEU B CA 1
ATOM 6517 C C . LEU B 1 335 ? 2.93 -5.34 -16.484 1 78.69 335 LEU B C 1
ATOM 6519 O O . LEU B 1 335 ? 2.492 -5.492 -17.625 1 78.69 335 LEU B O 1
ATOM 6523 N N . THR B 1 336 ? 4.113 -4.922 -16.469 1 63.78 336 THR B N 1
ATOM 6524 C CA . THR B 1 336 ? 5.051 -5.121 -17.562 1 63.78 336 THR B CA 1
ATOM 6525 C C . THR B 1 336 ? 5.754 -6.469 -17.438 1 63.78 336 THR B C 1
ATOM 6527 O O . THR B 1 336 ? 6.266 -7.004 -18.422 1 63.78 336 THR B O 1
ATOM 6530 N N . GLU B 1 337 ? 5.926 -6.918 -16.297 1 67.31 337 GLU B N 1
ATOM 6531 C CA . GLU B 1 337 ? 6.699 -8.133 -16.047 1 67.31 337 GLU B CA 1
ATOM 6532 C C . GLU B 1 337 ? 5.965 -9.062 -15.086 1 67.31 337 GLU B C 1
ATOM 6534 O O . GLU B 1 337 ? 4.805 -8.828 -14.742 1 67.31 337 GLU B O 1
ATOM 6539 N N . ASN B 1 338 ? 6.719 -10.102 -14.836 1 74.5 338 ASN B N 1
ATOM 6540 C CA . ASN B 1 338 ? 6.234 -11.055 -13.844 1 74.5 338 ASN B CA 1
ATOM 6541 C C . ASN B 1 338 ? 5.863 -10.367 -12.539 1 74.5 338 ASN B C 1
ATOM 6543 O O . ASN B 1 338 ? 6.633 -9.547 -12.023 1 74.5 338 ASN B O 1
ATOM 6547 N N . ILE B 1 339 ? 4.633 -10.586 -12.141 1 79.56 339 ILE B N 1
ATOM 6548 C CA . ILE B 1 339 ? 4.051 -9.914 -10.977 1 79.56 339 ILE B CA 1
ATOM 6549 C C . ILE B 1 339 ? 4.938 -10.133 -9.758 1 79.56 339 ILE B C 1
ATOM 6551 O O . ILE B 1 339 ? 5.09 -9.234 -8.93 1 79.56 339 ILE B O 1
ATOM 6555 N N . ASN B 1 340 ? 5.559 -11.312 -9.719 1 76.38 340 ASN B N 1
ATOM 6556 C CA . ASN B 1 340 ? 6.363 -11.594 -8.539 1 76.38 340 ASN B CA 1
ATOM 6557 C C . ASN B 1 340 ? 7.645 -10.766 -8.516 1 76.38 340 ASN B C 1
ATOM 6559 O O . ASN B 1 340 ? 8.281 -10.633 -7.473 1 76.38 340 ASN B O 1
ATOM 6563 N N . ASP B 1 341 ? 7.965 -10.195 -9.695 1 83.75 341 ASP B N 1
ATOM 6564 C CA . ASP B 1 341 ? 9.141 -9.336 -9.789 1 83.75 341 ASP B CA 1
ATOM 6565 C C . ASP B 1 341 ? 8.758 -7.867 -9.633 1 83.75 341 ASP B C 1
ATOM 6567 O O . ASP B 1 341 ? 9.602 -6.98 -9.766 1 83.75 341 ASP B O 1
ATOM 6571 N N . ASN B 1 342 ? 7.52 -7.715 -9.281 1 88.19 342 ASN B N 1
ATOM 6572 C CA . ASN B 1 342 ? 7.039 -6.34 -9.234 1 88.19 342 ASN B CA 1
ATOM 6573 C C . ASN B 1 342 ? 6.316 -6.035 -7.93 1 88.19 342 ASN B C 1
ATOM 6575 O O . ASN B 1 342 ? 5.426 -5.184 -7.891 1 88.19 342 ASN B O 1
ATOM 6579 N N . CYS B 1 343 ? 6.781 -6.703 -6.938 1 92.44 343 CYS B N 1
ATOM 6580 C CA . CYS B 1 343 ? 6.133 -6.57 -5.637 1 92.44 343 CYS B CA 1
ATOM 6581 C C . CYS B 1 343 ? 6.102 -5.113 -5.188 1 92.44 343 CYS B C 1
ATOM 6583 O O . CYS B 1 343 ? 5.035 -4.582 -4.875 1 92.44 343 CYS B O 1
ATOM 6585 N N . CYS B 1 344 ? 7.191 -4.461 -5.223 1 93.75 344 CYS B N 1
ATOM 6586 C CA . CYS B 1 344 ? 7.301 -3.072 -4.785 1 93.75 344 CYS B CA 1
ATOM 6587 C C . CYS B 1 344 ? 6.438 -2.158 -5.645 1 93.75 344 CYS B C 1
ATOM 6589 O O . CYS B 1 344 ? 5.676 -1.344 -5.121 1 93.75 344 CYS B O 1
ATOM 6591 N N . LYS B 1 345 ? 6.547 -2.33 -6.922 1 92.75 345 LYS B N 1
ATOM 6592 C CA . LYS B 1 345 ? 5.789 -1.493 -7.848 1 92.75 345 LYS B CA 1
ATOM 6593 C C . LYS B 1 345 ? 4.289 -1.613 -7.59 1 92.75 345 LYS B C 1
ATOM 6595 O O . LYS B 1 345 ? 3.586 -0.604 -7.504 1 92.75 345 LYS B O 1
ATOM 6600 N N . ILE B 1 346 ? 3.826 -2.805 -7.457 1 93.56 346 ILE B N 1
ATOM 6601 C CA . ILE B 1 346 ? 2.396 -3.059 -7.312 1 93.56 346 ILE B CA 1
ATOM 6602 C C . ILE B 1 346 ? 1.896 -2.459 -6 1 93.56 346 ILE B C 1
ATOM 6604 O O . ILE B 1 346 ? 0.822 -1.856 -5.953 1 93.56 346 ILE B O 1
ATOM 6608 N N . ILE B 1 347 ? 2.684 -2.555 -4.938 1 94.81 347 ILE B N 1
ATOM 6609 C CA . ILE B 1 347 ? 2.312 -2.02 -3.633 1 94.81 347 ILE B CA 1
ATOM 6610 C C . ILE B 1 347 ? 2.078 -0.515 -3.74 1 94.81 347 ILE B C 1
ATOM 6612 O O . ILE B 1 347 ? 1.029 -0.014 -3.33 1 94.81 347 ILE B O 1
ATOM 6616 N N . TYR B 1 348 ? 2.975 0.153 -4.312 1 95.25 348 TYR B N 1
ATOM 6617 C CA . TYR B 1 348 ? 2.863 1.605 -4.379 1 95.25 348 TYR B CA 1
ATOM 6618 C C . TYR B 1 348 ? 1.82 2.025 -5.406 1 95.25 348 TYR B C 1
ATOM 6620 O O . TYR B 1 348 ? 1.133 3.033 -5.227 1 95.25 348 TYR B O 1
ATOM 6628 N N . ASP B 1 349 ? 1.695 1.271 -6.508 1 94.25 349 ASP B N 1
ATOM 6629 C CA . ASP B 1 349 ? 0.648 1.567 -7.48 1 94.25 349 ASP B CA 1
ATOM 6630 C C . ASP B 1 349 ? -0.737 1.445 -6.848 1 94.25 349 ASP B C 1
ATOM 6632 O O . ASP B 1 349 ? -1.61 2.281 -7.09 1 94.25 349 ASP B O 1
ATOM 6636 N N . LEU B 1 350 ? -0.877 0.412 -6.074 1 94.81 350 LEU B N 1
ATOM 6637 C CA . LEU B 1 350 ? -2.17 0.194 -5.434 1 94.81 350 LEU B CA 1
ATOM 6638 C C . LEU B 1 350 ? -2.422 1.239 -4.352 1 94.81 350 LEU B C 1
ATOM 6640 O O . LEU B 1 350 ? -3.535 1.753 -4.227 1 94.81 350 LEU B O 1
ATOM 6644 N N . MET B 1 351 ? -1.413 1.601 -3.602 1 94.69 351 MET B N 1
ATOM 6645 C CA . MET B 1 351 ? -1.564 2.559 -2.512 1 94.69 351 MET B CA 1
ATOM 6646 C C . MET B 1 351 ? -1.891 3.947 -3.049 1 94.69 351 MET B C 1
ATOM 6648 O O . MET B 1 351 ? -2.664 4.688 -2.439 1 94.69 351 MET B O 1
ATOM 6652 N N . CYS B 1 352 ? -1.383 4.293 -4.145 1 94.56 352 CYS B N 1
ATOM 6653 C CA . CYS B 1 352 ? -1.511 5.641 -4.684 1 94.56 352 CYS B CA 1
ATOM 6654 C C . CYS B 1 352 ? -2.818 5.797 -5.453 1 94.56 352 CYS B C 1
ATOM 6656 O O . CYS B 1 352 ? -3.086 6.859 -6.02 1 94.56 352 CYS B O 1
ATOM 6658 N N . LEU B 1 353 ? -3.602 4.734 -5.512 1 92.69 353 LEU B N 1
ATOM 6659 C CA . LEU B 1 353 ? -4.957 4.887 -6.031 1 92.69 353 LEU B CA 1
ATOM 6660 C C . LEU B 1 353 ? -5.758 5.863 -5.18 1 92.69 353 LEU B C 1
ATOM 6662 O O . LEU B 1 353 ? -6.664 6.535 -5.68 1 92.69 353 LEU B O 1
ATOM 6666 N N . ASP B 1 354 ? -5.379 5.863 -3.879 1 90 354 ASP B N 1
ATOM 6667 C CA . ASP B 1 354 ? -5.984 6.809 -2.943 1 90 354 ASP B CA 1
ATOM 6668 C C . ASP B 1 354 ? -5.141 8.078 -2.82 1 90 354 ASP B C 1
ATOM 6670 O O . ASP B 1 354 ? -3.998 8.023 -2.365 1 90 354 ASP B O 1
ATOM 6674 N N . SER B 1 355 ? -5.715 9.156 -3.064 1 89.19 355 SER B N 1
ATOM 6675 C CA . SER B 1 355 ? -4.973 10.414 -3.105 1 89.19 355 SER B CA 1
ATOM 6676 C C . SER B 1 355 ? -4.531 10.836 -1.709 1 89.19 355 SER B C 1
ATOM 6678 O O . SER B 1 355 ? -3.611 11.648 -1.563 1 89.19 355 SER B O 1
ATOM 6680 N N . GLU B 1 356 ? -5.184 10.289 -0.692 1 93.19 356 GLU B N 1
ATOM 6681 C CA . GLU B 1 356 ? -4.879 10.703 0.673 1 93.19 356 GLU B CA 1
ATOM 6682 C C . GLU B 1 356 ? -3.467 10.297 1.074 1 93.19 356 GLU B C 1
ATOM 6684 O O . GLU B 1 356 ? -2.896 10.852 2.018 1 93.19 356 GLU B O 1
ATOM 6689 N N . ILE B 1 357 ? -2.832 9.43 0.297 1 94 357 ILE B N 1
ATOM 6690 C CA . ILE B 1 357 ? -1.501 8.93 0.631 1 94 357 ILE B CA 1
ATOM 6691 C C . ILE B 1 357 ? -0.474 10.047 0.458 1 94 357 ILE B C 1
ATOM 6693 O O . ILE B 1 357 ? 0.603 10.008 1.058 1 94 357 ILE B O 1
ATOM 6697 N N . GLU B 1 358 ? -0.791 11.008 -0.277 1 93.44 358 GLU B N 1
ATOM 6698 C CA . GLU B 1 358 ? 0.083 12.156 -0.514 1 93.44 358 GLU B CA 1
ATOM 6699 C C . GLU B 1 358 ? 0.457 12.844 0.795 1 93.44 358 GLU B C 1
ATOM 6701 O O . GLU B 1 358 ? 1.542 13.422 0.913 1 93.44 358 GLU B O 1
ATOM 6706 N N . ILE B 1 359 ? -0.421 12.75 1.746 1 93.62 359 ILE B N 1
ATOM 6707 C CA . ILE B 1 359 ? -0.241 13.422 3.031 1 93.62 359 ILE B CA 1
ATOM 6708 C C . ILE B 1 359 ? 0.976 12.844 3.748 1 93.62 359 ILE B C 1
ATOM 6710 O O . ILE B 1 359 ? 1.591 13.508 4.582 1 93.62 359 ILE B O 1
ATOM 6714 N N . LEU B 1 360 ? 1.412 11.672 3.424 1 93.69 360 LEU B N 1
ATOM 6715 C CA . LEU B 1 360 ? 2.521 10.992 4.086 1 93.69 360 LEU B CA 1
ATOM 6716 C C . LEU B 1 360 ? 3.859 11.547 3.609 1 93.69 360 LEU B C 1
ATOM 6718 O O . LEU B 1 360 ? 4.891 11.336 4.254 1 93.69 360 LEU B O 1
ATOM 6722 N N . VAL B 1 361 ? 3.885 12.188 2.482 1 93.81 361 VAL B N 1
ATOM 6723 C CA . VAL B 1 361 ? 5.125 12.695 1.905 1 93.81 361 VAL B CA 1
ATOM 6724 C C . VAL B 1 361 ? 5.66 13.844 2.758 1 93.81 361 VAL B C 1
ATOM 6726 O O . VAL B 1 361 ? 4.957 14.828 2.998 1 93.81 361 VAL B O 1
ATOM 6729 N N . PRO B 1 362 ? 6.852 13.703 3.221 1 92.56 362 PRO B N 1
ATOM 6730 C CA . PRO B 1 362 ? 7.41 14.766 4.062 1 92.56 362 PRO B CA 1
ATOM 6731 C C . PRO B 1 362 ? 7.508 16.109 3.336 1 92.56 362 PRO B C 1
ATOM 6733 O O . PRO B 1 362 ? 7.707 16.141 2.119 1 92.56 362 PRO B O 1
ATOM 6736 N N . GLU B 1 363 ? 7.52 17.172 4.09 1 90.06 363 GLU B N 1
ATOM 6737 C CA . GLU B 1 363 ? 7.523 18.531 3.562 1 90.06 363 GLU B CA 1
ATOM 6738 C C . GLU B 1 363 ? 8.812 18.828 2.795 1 90.06 363 GLU B C 1
ATOM 6740 O O . GLU B 1 363 ? 8.797 19.562 1.806 1 90.06 363 GLU B O 1
ATOM 6745 N N . PHE B 1 364 ? 9.898 18.297 3.309 1 92.5 364 PHE B N 1
ATOM 6746 C CA . PHE B 1 364 ? 11.18 18.641 2.697 1 92.5 364 PHE B CA 1
ATOM 6747 C C . PHE B 1 364 ? 11.258 18.109 1.269 1 92.5 364 PHE B C 1
ATOM 6749 O O . PHE B 1 364 ? 11.984 18.656 0.438 1 92.5 364 PHE B O 1
ATOM 6756 N N . ILE B 1 365 ? 10.531 17.047 0.914 1 95.06 365 ILE B N 1
ATOM 6757 C CA . ILE B 1 365 ? 10.492 16.547 -0.453 1 95.06 365 ILE B CA 1
ATOM 6758 C C . ILE B 1 365 ? 9.898 17.609 -1.378 1 95.06 365 ILE B C 1
ATOM 6760 O O . ILE B 1 365 ? 10.391 17.812 -2.49 1 95.06 365 ILE B O 1
ATOM 6764 N N . TYR B 1 366 ? 8.906 18.266 -0.93 1 91.75 366 TYR B N 1
ATOM 6765 C CA . TYR B 1 366 ? 8.289 19.344 -1.714 1 91.75 366 TYR B CA 1
ATOM 6766 C C . TYR B 1 366 ? 9.234 20.531 -1.856 1 91.75 366 TYR B C 1
ATOM 6768 O O . TYR B 1 366 ? 9.258 21.188 -2.898 1 91.75 366 TYR B O 1
ATOM 6776 N N . LYS B 1 367 ? 9.891 20.797 -0.763 1 92.94 367 LYS B N 1
ATOM 6777 C CA . LYS B 1 367 ? 10.891 21.859 -0.84 1 92.94 367 LYS B CA 1
ATOM 6778 C C . LYS B 1 367 ? 11.883 21.594 -1.967 1 92.94 367 LYS B C 1
ATOM 6780 O O . LYS B 1 367 ? 12.203 22.5 -2.742 1 92.94 367 LYS B O 1
ATOM 6785 N N . LEU B 1 368 ? 12.359 20.406 -2.021 1 96.5 368 LEU B N 1
ATOM 6786 C CA . LEU B 1 368 ? 13.297 20.031 -3.076 1 96.5 368 LEU B CA 1
ATOM 6787 C C . LEU B 1 368 ? 12.625 20.078 -4.445 1 96.5 368 LEU B C 1
ATOM 6789 O O . LEU B 1 368 ? 13.234 20.5 -5.426 1 96.5 368 LEU B O 1
ATOM 6793 N N . LYS B 1 369 ? 11.422 19.641 -4.496 1 94.62 369 LYS B N 1
ATOM 6794 C CA . LYS B 1 369 ? 10.656 19.672 -5.738 1 94.62 369 LYS B CA 1
ATOM 6795 C C . LYS B 1 369 ? 10.531 21.094 -6.273 1 94.62 369 LYS B C 1
ATOM 6797 O O . LYS B 1 369 ? 10.75 21.344 -7.457 1 94.62 369 LYS B O 1
ATOM 6802 N N . TYR B 1 370 ? 10.203 22 -5.398 1 92.5 370 TYR B N 1
ATOM 6803 C CA . TYR B 1 370 ? 10.031 23.391 -5.801 1 92.5 370 TYR B CA 1
ATOM 6804 C C . TYR B 1 370 ? 11.359 24 -6.215 1 92.5 370 TYR B C 1
ATOM 6806 O O . TYR B 1 370 ? 11.406 24.828 -7.129 1 92.5 370 TYR B O 1
ATOM 6814 N N . ASP B 1 371 ? 12.398 23.609 -5.504 1 94.94 371 ASP B N 1
ATOM 6815 C CA . ASP B 1 371 ? 13.727 24.062 -5.91 1 94.94 371 ASP B CA 1
ATOM 6816 C C . ASP B 1 371 ? 14.062 23.594 -7.32 1 94.94 371 ASP B C 1
ATOM 6818 O O . ASP B 1 371 ? 14.594 24.359 -8.125 1 94.94 371 ASP B O 1
ATOM 6822 N N . ASP B 1 372 ? 13.805 22.391 -7.605 1 95.94 372 ASP B N 1
ATOM 6823 C CA . ASP B 1 372 ? 14.023 21.844 -8.945 1 95.94 372 ASP B CA 1
ATOM 6824 C C . ASP B 1 372 ? 13.258 22.641 -9.992 1 95.94 372 ASP B C 1
ATOM 6826 O O . ASP B 1 372 ? 13.805 22.969 -11.055 1 95.94 372 ASP B O 1
ATOM 6830 N N . ILE B 1 373 ? 12.062 22.969 -9.734 1 93.69 373 ILE B N 1
ATOM 6831 C CA . ILE B 1 373 ? 11.203 23.688 -10.664 1 93.69 373 ILE B CA 1
ATOM 6832 C C . ILE B 1 373 ? 11.734 25.109 -10.844 1 93.69 373 ILE B C 1
ATOM 6834 O O . ILE B 1 373 ? 11.859 25.594 -11.977 1 93.69 373 ILE B O 1
ATOM 6838 N N . ASN B 1 374 ? 12.062 25.766 -9.781 1 95.25 374 ASN B N 1
ATOM 6839 C CA . ASN B 1 374 ? 12.453 27.172 -9.797 1 95.25 374 ASN B CA 1
ATOM 6840 C C . ASN B 1 374 ? 13.844 27.359 -10.398 1 95.25 374 ASN B C 1
ATOM 6842 O O . ASN B 1 374 ? 14.109 28.359 -11.062 1 95.25 374 ASN B O 1
ATOM 6846 N N . ASN B 1 375 ? 14.742 26.438 -10.188 1 95.5 375 ASN B N 1
ATOM 6847 C CA . ASN B 1 375 ? 16.141 26.609 -10.586 1 95.5 375 ASN B CA 1
ATOM 6848 C C . ASN B 1 375 ? 16.516 25.688 -11.742 1 95.5 375 ASN B C 1
ATOM 6850 O O . ASN B 1 375 ? 17.641 25.734 -12.242 1 95.5 375 ASN B O 1
ATOM 6854 N N . GLY B 1 376 ? 15.562 24.859 -12.172 1 94.06 376 GLY B N 1
ATOM 6855 C CA . GLY B 1 376 ? 15.836 23.922 -13.25 1 94.06 376 GLY B CA 1
ATOM 6856 C C . GLY B 1 376 ? 16.859 22.859 -12.875 1 94.06 376 GLY B C 1
ATOM 6857 O O . GLY B 1 376 ? 17.688 22.484 -13.688 1 94.06 376 GLY B O 1
ATOM 6858 N N . THR B 1 377 ? 16.844 22.5 -11.602 1 94.56 377 THR B N 1
ATOM 6859 C CA . THR B 1 377 ? 17.766 21.484 -11.125 1 94.56 377 THR B CA 1
ATOM 6860 C C . THR B 1 377 ? 17.109 20.109 -11.125 1 94.56 377 THR B C 1
ATOM 6862 O O . THR B 1 377 ? 15.953 19.969 -11.555 1 94.56 377 THR B O 1
ATOM 6865 N N . ASP B 1 378 ? 17.844 19.016 -10.781 1 95.5 378 ASP B N 1
ATOM 6866 C CA . ASP B 1 378 ? 17.375 17.641 -10.797 1 95.5 378 ASP B CA 1
ATOM 6867 C C . ASP B 1 378 ? 17.688 16.938 -9.469 1 95.5 378 ASP B C 1
ATOM 6869 O O . ASP B 1 378 ? 18.203 15.828 -9.445 1 95.5 378 ASP B O 1
ATOM 6873 N N . LEU B 1 379 ? 17.375 17.641 -8.406 1 97.06 379 LEU B N 1
ATOM 6874 C CA . LEU B 1 379 ? 17.766 17.188 -7.078 1 97.06 379 LEU B CA 1
ATOM 6875 C C . LEU B 1 379 ? 16.984 15.938 -6.688 1 97.06 379 LEU B C 1
ATOM 6877 O O . LEU B 1 379 ? 17.562 14.969 -6.18 1 97.06 379 LEU B O 1
ATOM 6881 N N . LEU B 1 380 ? 15.68 15.875 -6.922 1 97.19 380 LEU B N 1
ATOM 6882 C CA . LEU B 1 380 ? 14.852 14.758 -6.488 1 97.19 380 LEU B CA 1
ATOM 6883 C C . LEU B 1 380 ? 15.227 13.477 -7.234 1 97.19 380 LEU B C 1
ATOM 6885 O O . LEU B 1 380 ? 15.344 12.414 -6.629 1 97.19 380 LEU B O 1
ATOM 6889 N N . ARG B 1 381 ? 15.344 13.602 -8.477 1 95.94 381 ARG B N 1
ATOM 6890 C CA . ARG B 1 381 ? 15.758 12.453 -9.273 1 95.94 381 ARG B CA 1
ATOM 6891 C C . ARG B 1 381 ? 17.141 11.961 -8.844 1 95.94 381 ARG B C 1
ATOM 6893 O O . ARG B 1 381 ? 17.375 10.75 -8.773 1 95.94 381 ARG B O 1
ATOM 6900 N N . THR B 1 382 ? 18.047 12.875 -8.617 1 97.06 382 THR B N 1
ATOM 6901 C CA . THR B 1 382 ? 19.375 12.531 -8.133 1 97.06 382 THR B CA 1
ATOM 6902 C C . THR B 1 382 ? 19.297 11.797 -6.797 1 97.06 382 THR B C 1
ATOM 6904 O O . THR B 1 382 ? 19.938 10.766 -6.609 1 97.06 382 THR B O 1
ATOM 6907 N N . LEU B 1 383 ? 18.5 12.344 -5.914 1 97.62 383 LEU B N 1
ATOM 6908 C CA . LEU B 1 383 ? 18.328 11.734 -4.598 1 97.62 383 LEU B CA 1
ATOM 6909 C C . LEU B 1 383 ? 17.781 10.312 -4.727 1 97.62 383 LEU B C 1
ATOM 6911 O O . LEU B 1 383 ? 18.25 9.398 -4.039 1 97.62 383 LEU B O 1
ATOM 6915 N N . TYR B 1 384 ? 16.844 10.094 -5.602 1 97.12 384 TYR B N 1
ATOM 6916 C CA . TYR B 1 384 ? 16.234 8.789 -5.801 1 97.12 384 TYR B CA 1
ATOM 6917 C C . TYR B 1 384 ? 17.25 7.762 -6.262 1 97.12 384 TYR B C 1
ATOM 6919 O O . TYR B 1 384 ? 17.438 6.727 -5.617 1 97.12 384 TYR B O 1
ATOM 6927 N N . PHE B 1 385 ? 17.953 8.039 -7.316 1 96.62 385 PHE B N 1
ATOM 6928 C CA . PHE B 1 385 ? 18.891 7.074 -7.887 1 96.62 385 PHE B CA 1
ATOM 6929 C C . PHE B 1 385 ? 20.109 6.898 -6.988 1 96.62 385 PHE B C 1
ATOM 6931 O O . PHE B 1 385 ? 20.672 5.805 -6.902 1 96.62 385 PHE B O 1
ATOM 6938 N N . TYR B 1 386 ? 20.5 8.031 -6.324 1 97.38 386 TYR B N 1
ATOM 6939 C CA . TYR B 1 386 ? 21.562 7.93 -5.34 1 97.38 386 TYR B CA 1
ATOM 6940 C C . TYR B 1 386 ? 21.219 6.93 -4.25 1 97.38 386 TYR B C 1
ATOM 6942 O O . TYR B 1 386 ? 22.047 6.102 -3.863 1 97.38 386 TYR B O 1
ATOM 6950 N N . LEU B 1 387 ? 19.953 6.91 -3.822 1 97.75 387 LEU B N 1
ATOM 6951 C CA . LEU B 1 387 ? 19.516 6.059 -2.723 1 97.75 387 LEU B CA 1
ATOM 6952 C C . LEU B 1 387 ? 19.281 4.629 -3.203 1 97.75 387 LEU B C 1
ATOM 6954 O O . LEU B 1 387 ? 19.75 3.674 -2.58 1 97.75 387 LEU B O 1
ATOM 6958 N N . VAL B 1 388 ? 18.609 4.406 -4.32 1 96.31 388 VAL B N 1
ATOM 6959 C CA . VAL B 1 388 ? 18.266 3.061 -4.766 1 96.31 388 VAL B CA 1
ATOM 6960 C C . VAL B 1 388 ? 19.531 2.328 -5.215 1 96.31 388 VAL B C 1
ATOM 6962 O O . VAL B 1 388 ? 19.578 1.096 -5.207 1 96.31 388 VAL B O 1
ATOM 6965 N N . GLU B 1 389 ? 20.531 3.15 -5.539 1 96.75 389 GLU B N 1
ATOM 6966 C CA . GLU B 1 389 ? 21.812 2.555 -5.902 1 96.75 389 GLU B CA 1
ATOM 6967 C C . GLU B 1 389 ? 22.766 2.535 -4.715 1 96.75 389 GLU B C 1
ATOM 6969 O O . GLU B 1 389 ? 23.984 2.504 -4.891 1 96.75 389 GLU B O 1
ATOM 6974 N N . GLU B 1 390 ? 22.203 2.594 -3.594 1 97.38 390 GLU B N 1
ATOM 6975 C CA . GLU B 1 390 ? 22.906 2.369 -2.336 1 97.38 390 GLU B CA 1
ATOM 6976 C C . GLU B 1 390 ? 24 3.404 -2.131 1 97.38 390 GLU B C 1
ATOM 6978 O O . GLU B 1 390 ? 25.125 3.061 -1.75 1 97.38 390 GLU B O 1
ATOM 6983 N N . ARG B 1 391 ? 23.812 4.668 -2.52 1 97 391 ARG B N 1
ATOM 6984 C CA . ARG B 1 391 ? 24.609 5.879 -2.342 1 97 391 ARG B CA 1
ATOM 6985 C C . ARG B 1 391 ? 25.969 5.738 -3.012 1 97 391 ARG B C 1
ATOM 6987 O O . ARG B 1 391 ? 26.969 6.258 -2.514 1 97 391 ARG B O 1
ATOM 6994 N N . SER B 1 392 ? 25.922 4.926 -4.086 1 96.44 392 SER B N 1
ATOM 6995 C CA . SER B 1 392 ? 27.078 4.844 -4.969 1 96.44 392 SER B CA 1
ATOM 6996 C C . SER B 1 392 ? 27.109 6.023 -5.938 1 96.44 392 SER B C 1
ATOM 6998 O O . SER B 1 392 ? 26.234 6.16 -6.789 1 96.44 392 SER B O 1
ATOM 7000 N N . LEU B 1 393 ? 28.156 6.77 -5.895 1 96.31 393 LEU B N 1
ATOM 7001 C CA . LEU B 1 393 ? 28.312 7.918 -6.781 1 96.31 393 LEU B CA 1
ATOM 7002 C C . LEU B 1 393 ? 28.406 7.473 -8.234 1 96.31 393 LEU B C 1
ATOM 7004 O O . LEU B 1 393 ? 27.812 8.078 -9.125 1 96.31 393 LEU B O 1
ATOM 7008 N N . ILE B 1 394 ? 29.078 6.367 -8.438 1 96.12 394 ILE B N 1
ATOM 7009 C CA . ILE B 1 394 ? 29.344 5.859 -9.781 1 96.12 394 ILE B CA 1
ATOM 7010 C C . ILE B 1 394 ? 28.047 5.352 -10.406 1 96.12 394 ILE B C 1
ATOM 7012 O O . ILE B 1 394 ? 27.703 5.723 -11.531 1 96.12 394 ILE B O 1
ATOM 7016 N N . LYS B 1 395 ? 27.312 4.566 -9.766 1 95.75 395 LYS B N 1
ATOM 7017 C CA . LYS B 1 395 ? 26.094 3.986 -10.305 1 95.75 395 LYS B CA 1
ATOM 7018 C C . LYS B 1 395 ? 25.031 5.059 -10.539 1 95.75 395 LYS B C 1
ATOM 7020 O O . LYS B 1 395 ? 24.328 5.043 -11.547 1 95.75 395 LYS B O 1
ATOM 7025 N N . ALA B 1 396 ? 24.953 6.004 -9.594 1 95.81 396 ALA B N 1
ATOM 7026 C CA . ALA B 1 396 ? 24 7.098 -9.75 1 95.81 396 ALA B CA 1
ATOM 7027 C C . ALA B 1 396 ? 24.328 7.941 -10.977 1 95.81 396 ALA B C 1
ATOM 7029 O O . ALA B 1 396 ? 23.438 8.336 -11.727 1 95.81 396 ALA B O 1
ATOM 7030 N N . SER B 1 397 ? 25.641 8.195 -11.164 1 96.56 397 SER B N 1
ATOM 7031 C CA . SER B 1 397 ? 26.078 8.984 -12.312 1 96.56 397 SER B CA 1
ATOM 7032 C C . SER B 1 397 ? 25.75 8.273 -13.625 1 96.56 397 SER B C 1
ATOM 7034 O O . SER B 1 397 ? 25.359 8.922 -14.602 1 96.56 397 SER B O 1
ATOM 7036 N N . GLN B 1 398 ? 25.875 6.98 -13.641 1 94.69 398 GLN B N 1
ATOM 7037 C CA . GLN B 1 398 ? 25.547 6.184 -14.82 1 94.69 398 GLN B CA 1
ATOM 7038 C C . GLN B 1 398 ? 24.047 6.227 -15.109 1 94.69 398 GLN B C 1
ATOM 7040 O O . GLN B 1 398 ? 23.641 6.391 -16.266 1 94.69 398 GLN B O 1
ATOM 7045 N N . ARG B 1 399 ? 23.234 6.137 -14.039 1 92.25 399 ARG B N 1
ATOM 7046 C CA . ARG B 1 399 ? 21.781 6.156 -14.195 1 92.25 399 ARG B CA 1
ATOM 7047 C C . ARG B 1 399 ? 21.312 7.492 -14.75 1 92.25 399 ARG B C 1
ATOM 7049 O O . ARG B 1 399 ? 20.375 7.539 -15.555 1 92.25 399 ARG B O 1
ATOM 7056 N N . LEU B 1 400 ? 21.938 8.562 -14.297 1 94.12 400 LEU B N 1
ATOM 7057 C CA . LEU B 1 400 ? 21.484 9.906 -14.641 1 94.12 400 LEU B CA 1
ATOM 7058 C C . LEU B 1 400 ? 22.266 10.445 -15.836 1 94.12 400 LEU B C 1
ATOM 7060 O O . LEU B 1 400 ? 21.938 11.516 -16.359 1 94.12 400 LEU B O 1
ATOM 7064 N N . ASN B 1 401 ? 23.266 9.773 -16.281 1 93.31 401 ASN B N 1
ATOM 7065 C CA . ASN B 1 401 ? 24.109 10.164 -17.406 1 93.31 401 ASN B CA 1
ATOM 7066 C C . ASN B 1 401 ? 24.781 11.523 -17.156 1 93.31 401 ASN B C 1
ATOM 7068 O O . ASN B 1 401 ? 24.672 12.43 -17.984 1 93.31 401 ASN B O 1
ATOM 7072 N N . VAL B 1 402 ? 25.359 11.656 -16 1 95.81 402 VAL B N 1
ATOM 7073 C CA . VAL B 1 402 ? 26.125 12.844 -15.633 1 95.81 402 VAL B CA 1
ATOM 7074 C C . VAL B 1 402 ? 27.438 12.43 -14.977 1 95.81 402 VAL B C 1
ATOM 7076 O O . VAL B 1 402 ? 27.641 11.25 -14.68 1 95.81 402 VAL B O 1
ATOM 7079 N N . HIS B 1 403 ? 28.312 13.367 -14.867 1 95.44 403 HIS B N 1
ATOM 7080 C CA . HIS B 1 403 ? 29.594 13.102 -14.227 1 95.44 403 HIS B CA 1
ATOM 7081 C C . HIS B 1 403 ? 29.422 12.914 -12.719 1 95.44 403 HIS B C 1
ATOM 7083 O O . HIS B 1 403 ? 28.547 13.531 -12.102 1 95.44 403 HIS B O 1
ATOM 7089 N N . ARG B 1 404 ? 30.344 12.211 -12.109 1 95.75 404 ARG B N 1
ATOM 7090 C CA . ARG B 1 404 ? 30.266 11.891 -10.688 1 95.75 404 ARG B CA 1
ATOM 7091 C C . ARG B 1 404 ? 30.312 13.156 -9.844 1 95.75 404 ARG B C 1
ATOM 7093 O O . ARG B 1 404 ? 29.688 13.227 -8.789 1 95.75 404 ARG B O 1
ATOM 7100 N N . ASN B 1 405 ? 30.984 14.219 -10.273 1 95.62 405 ASN B N 1
ATOM 7101 C CA . ASN B 1 405 ? 31.094 15.461 -9.516 1 95.62 405 ASN B CA 1
ATOM 7102 C C . ASN B 1 405 ? 29.781 16.219 -9.477 1 95.62 405 ASN B C 1
ATOM 7104 O O . ASN B 1 405 ? 29.516 16.969 -8.539 1 95.62 405 ASN B O 1
ATOM 7108 N N . SER B 1 406 ? 29.031 16 -10.531 1 96.56 406 SER B N 1
ATOM 7109 C CA . SER B 1 406 ? 27.703 16.609 -10.555 1 96.56 406 SER B CA 1
ATOM 7110 C C . SER B 1 406 ? 26.812 16 -9.477 1 96.56 406 SER B C 1
ATOM 7112 O O . SER B 1 406 ? 26.031 16.719 -8.844 1 96.56 406 SER B O 1
ATOM 7114 N N . ILE B 1 407 ? 26.953 14.672 -9.258 1 97.38 407 ILE B N 1
ATOM 7115 C CA . ILE B 1 407 ? 26.188 14 -8.219 1 97.38 407 ILE B CA 1
ATOM 7116 C C . ILE B 1 407 ? 26.609 14.523 -6.848 1 97.38 407 ILE B C 1
ATOM 7118 O O . ILE B 1 407 ? 25.75 14.805 -6 1 97.38 407 ILE B O 1
ATOM 7122 N N . VAL B 1 408 ? 27.875 14.688 -6.648 1 97.31 408 VAL B N 1
ATOM 7123 C CA . VAL B 1 408 ? 28.406 15.188 -5.383 1 97.31 408 VAL B CA 1
ATOM 7124 C C . VAL B 1 408 ? 27.844 16.578 -5.109 1 97.31 408 VAL B C 1
ATOM 7126 O O . VAL B 1 408 ? 27.391 16.875 -3.996 1 97.31 408 VAL B O 1
ATOM 7129 N N . TYR B 1 409 ? 27.875 17.359 -6.102 1 97 409 TYR B N 1
ATOM 7130 C CA . TYR B 1 409 ? 27.359 18.734 -5.98 1 97 409 TYR B CA 1
ATOM 7131 C C . TYR B 1 409 ? 25.891 18.719 -5.598 1 97 409 TYR B C 1
ATOM 7133 O O . TYR B 1 409 ? 25.484 19.453 -4.688 1 97 409 TYR B O 1
ATOM 7141 N N . ARG B 1 410 ? 25.094 17.984 -6.305 1 97.12 410 ARG B N 1
ATOM 7142 C CA . ARG B 1 410 ? 23.656 17.938 -6.078 1 97.12 410 ARG B CA 1
ATOM 7143 C C . ARG B 1 410 ? 23.344 17.406 -4.68 1 97.12 410 ARG B C 1
ATOM 7145 O O . ARG B 1 410 ? 22.438 17.906 -4.012 1 97.12 410 ARG B O 1
ATOM 7152 N N . ILE B 1 411 ? 24.094 16.391 -4.207 1 97.44 411 ILE B N 1
ATOM 7153 C CA . ILE B 1 411 ? 23.859 15.828 -2.881 1 97.44 411 ILE B CA 1
ATOM 7154 C C . ILE B 1 411 ? 24.234 16.859 -1.812 1 97.44 411 ILE B C 1
ATOM 7156 O O . ILE B 1 411 ? 23.547 16.969 -0.795 1 97.44 411 ILE B O 1
ATOM 7160 N N . ASN B 1 412 ? 25.297 17.547 -2.012 1 96.62 412 ASN B N 1
ATOM 7161 C CA . ASN B 1 412 ? 25.656 18.625 -1.092 1 96.62 412 ASN B CA 1
ATOM 7162 C C . ASN B 1 412 ? 24.594 19.719 -1.039 1 96.62 412 ASN B C 1
ATOM 7164 O O . ASN B 1 412 ? 24.281 20.234 0.035 1 96.62 412 ASN B O 1
ATOM 7168 N N . LYS B 1 413 ? 24.125 20.031 -2.172 1 96.62 413 LYS B N 1
ATOM 7169 C CA . LYS B 1 413 ? 23.047 21.031 -2.236 1 96.62 413 LYS B CA 1
ATOM 7170 C C . LYS B 1 413 ? 21.812 20.562 -1.467 1 96.62 413 LYS B C 1
ATOM 7172 O O . LYS B 1 413 ? 21.188 21.344 -0.749 1 96.62 413 LYS B O 1
ATOM 7177 N N . ILE B 1 414 ? 21.438 19.312 -1.656 1 97.31 414 ILE B N 1
ATOM 7178 C CA . ILE B 1 414 ? 20.312 18.734 -0.938 1 97.31 414 ILE B CA 1
ATOM 7179 C C . ILE B 1 414 ? 20.547 18.828 0.567 1 97.31 414 ILE B C 1
ATOM 7181 O O . ILE B 1 414 ? 19.656 19.25 1.314 1 97.31 414 ILE B O 1
ATOM 7185 N N . ASN B 1 415 ? 21.75 18.531 0.989 1 94.81 415 ASN B N 1
ATOM 7186 C CA . ASN B 1 415 ? 22.094 18.578 2.406 1 94.81 415 ASN B CA 1
ATOM 7187 C C . ASN B 1 415 ? 22.016 20 2.955 1 94.81 415 ASN B C 1
ATOM 7189 O O . ASN B 1 415 ? 21.734 20.188 4.137 1 94.81 415 ASN B O 1
ATOM 7193 N N . GLU B 1 416 ? 22.25 20.906 2.162 1 94.81 416 GLU B N 1
ATOM 7194 C CA . GLU B 1 416 ? 22.156 22.297 2.559 1 94.81 416 GLU B CA 1
ATOM 7195 C C . GLU B 1 416 ? 20.703 22.75 2.678 1 94.81 416 GLU B C 1
ATOM 7197 O O . GLU B 1 416 ? 20.375 23.547 3.553 1 94.81 416 GLU B O 1
ATOM 7202 N N . LEU B 1 417 ? 19.922 22.234 1.81 1 93.81 417 LEU B N 1
ATOM 7203 C CA . LEU B 1 417 ? 18.531 22.688 1.722 1 93.81 417 LEU B CA 1
ATOM 7204 C C . LEU B 1 417 ? 17.672 22.016 2.791 1 93.81 417 LEU B C 1
ATOM 7206 O O . LEU B 1 417 ? 16.703 22.609 3.281 1 93.81 417 LEU B O 1
ATOM 7210 N N . VAL B 1 418 ? 18 20.75 3.043 1 92.69 418 VAL B N 1
ATOM 7211 C CA . VAL B 1 418 ? 17.141 20 3.953 1 92.69 418 VAL B CA 1
ATOM 7212 C C . VAL B 1 418 ? 18 19.203 4.934 1 92.69 418 VAL B C 1
ATOM 7214 O O . VAL B 1 418 ? 19.141 18.859 4.625 1 92.69 418 VAL B O 1
ATOM 7217 N N . ASP B 1 419 ? 17.469 18.969 6.109 1 90.62 419 ASP B N 1
ATOM 7218 C CA . ASP B 1 419 ? 18.156 18.219 7.145 1 90.62 419 ASP B CA 1
ATOM 7219 C C . ASP B 1 419 ? 17.75 16.734 7.113 1 90.62 419 ASP B C 1
ATOM 7221 O O . ASP B 1 419 ? 16.781 16.344 7.766 1 90.62 419 ASP B O 1
ATOM 7225 N N . ILE B 1 420 ? 18.531 15.898 6.426 1 90 420 ILE B N 1
ATOM 7226 C CA . ILE B 1 420 ? 18.219 14.477 6.328 1 90 420 ILE B CA 1
ATOM 7227 C C . ILE B 1 420 ? 19.453 13.656 6.691 1 90 420 ILE B C 1
ATOM 7229 O O . ILE B 1 420 ? 20.578 14.039 6.367 1 90 420 ILE B O 1
ATOM 7233 N N . ASN B 1 421 ? 19.266 12.633 7.441 1 91.75 421 ASN B N 1
ATOM 7234 C CA . ASN B 1 421 ? 20.328 11.703 7.793 1 91.75 421 ASN B CA 1
ATOM 7235 C C . ASN B 1 421 ? 20.281 10.453 6.922 1 91.75 421 ASN B C 1
ATOM 7237 O O . ASN B 1 421 ? 19.609 9.469 7.262 1 91.75 421 ASN B O 1
ATOM 7241 N N . LEU B 1 422 ? 21.125 10.383 5.945 1 94.44 422 LEU B N 1
ATOM 7242 C CA . LEU B 1 422 ? 21.078 9.297 4.977 1 94.44 422 LEU B CA 1
ATOM 7243 C C . LEU B 1 422 ? 21.859 8.078 5.488 1 94.44 422 LEU B C 1
ATOM 7245 O O . LEU B 1 422 ? 21.828 7.016 4.867 1 94.44 422 LEU B O 1
ATOM 7249 N N . ASP B 1 423 ? 22.484 8.211 6.676 1 93.44 423 ASP B N 1
ATOM 7250 C CA . ASP B 1 423 ? 23.172 7.062 7.25 1 93.44 423 ASP B CA 1
ATOM 7251 C C . ASP B 1 423 ? 22.203 6.137 7.977 1 93.44 423 ASP B C 1
ATOM 7253 O O . ASP B 1 423 ? 22.531 4.984 8.266 1 93.44 423 ASP B O 1
ATOM 7257 N N . ASN B 1 424 ? 21.094 6.668 8.242 1 93.19 424 ASN B N 1
ATOM 7258 C CA . ASN B 1 424 ? 20.047 5.887 8.891 1 93.19 424 ASN B CA 1
ATOM 7259 C C . ASN B 1 424 ? 19.172 5.172 7.859 1 93.19 424 ASN B C 1
ATOM 7261 O O . ASN B 1 424 ? 18.531 5.82 7.027 1 93.19 424 ASN B O 1
ATOM 7265 N N . TYR B 1 425 ? 19.094 3.799 7.922 1 93.56 425 TYR B N 1
ATOM 7266 C CA . TYR B 1 425 ? 18.391 3.055 6.891 1 93.56 425 TYR B CA 1
ATOM 7267 C C . TYR B 1 425 ? 16.891 3.35 6.934 1 93.56 425 TYR B C 1
ATOM 7269 O O . TYR B 1 425 ? 16.219 3.314 5.906 1 93.56 425 TYR B O 1
ATOM 7277 N N . LYS B 1 426 ? 16.344 3.729 8.109 1 91.75 426 LYS B N 1
ATOM 7278 C CA . LYS B 1 426 ? 14.938 4.078 8.219 1 91.75 426 LYS B CA 1
ATOM 7279 C C . LYS B 1 426 ? 14.633 5.363 7.453 1 91.75 426 LYS B C 1
ATOM 7281 O O . LYS B 1 426 ? 13.602 5.457 6.777 1 91.75 426 LYS B O 1
ATOM 7286 N N . ALA B 1 427 ? 15.531 6.266 7.668 1 93.38 427 ALA B N 1
ATOM 7287 C CA . ALA B 1 427 ? 15.383 7.523 6.938 1 93.38 427 ALA B CA 1
ATOM 7288 C C . ALA B 1 427 ? 15.43 7.289 5.434 1 93.38 427 ALA B C 1
ATOM 7290 O O . ALA B 1 427 ? 14.617 7.84 4.688 1 93.38 427 ALA B O 1
ATOM 7291 N N . ARG B 1 428 ? 16.359 6.434 5 1 96.31 428 ARG B N 1
ATOM 7292 C CA . ARG B 1 428 ? 16.484 6.145 3.574 1 96.31 428 ARG B CA 1
ATOM 7293 C C . ARG B 1 428 ? 15.219 5.477 3.037 1 96.31 428 ARG B C 1
ATOM 7295 O O . ARG B 1 428 ? 14.703 5.859 1.981 1 96.31 428 ARG B O 1
ATOM 7302 N N . LYS B 1 429 ? 14.711 4.543 3.781 1 95.31 429 LYS B N 1
ATOM 7303 C CA . LYS B 1 429 ? 13.5 3.844 3.373 1 95.31 429 LYS B CA 1
ATOM 7304 C C . LYS B 1 429 ? 12.32 4.809 3.264 1 95.31 429 LYS B C 1
ATOM 7306 O O . LYS B 1 429 ? 11.531 4.727 2.322 1 95.31 429 LYS B O 1
ATOM 7311 N N . ASN B 1 430 ? 12.273 5.711 4.191 1 94.81 430 ASN B N 1
ATOM 7312 C CA . ASN B 1 430 ? 11.188 6.688 4.199 1 94.81 430 ASN B CA 1
ATOM 7313 C C . ASN B 1 430 ? 11.266 7.625 3 1 94.81 430 ASN B C 1
ATOM 7315 O O . ASN B 1 430 ? 10.25 7.938 2.381 1 94.81 430 ASN B O 1
ATOM 7319 N N . ILE B 1 431 ? 12.438 8.047 2.744 1 96.69 431 ILE B N 1
ATOM 7320 C CA . ILE B 1 431 ? 12.625 8.977 1.634 1 96.69 431 ILE B CA 1
ATOM 7321 C C . ILE B 1 431 ? 12.297 8.273 0.316 1 96.69 431 ILE B C 1
ATOM 7323 O O . ILE B 1 431 ? 11.609 8.836 -0.536 1 96.69 431 ILE B O 1
ATOM 7327 N N . ILE B 1 432 ? 12.766 7.023 0.156 1 96.94 432 ILE B N 1
ATOM 7328 C CA . ILE B 1 432 ? 12.492 6.266 -1.059 1 96.94 432 ILE B CA 1
ATOM 7329 C C . ILE B 1 432 ? 10.984 6.086 -1.223 1 96.94 432 ILE B C 1
ATOM 7331 O O . ILE B 1 432 ? 10.445 6.281 -2.314 1 96.94 432 ILE B O 1
ATOM 7335 N N . SER B 1 433 ? 10.312 5.754 -0.132 1 96.56 433 SER B N 1
ATOM 7336 C CA . SER B 1 433 ? 8.867 5.594 -0.156 1 96.56 433 SER B CA 1
ATOM 7337 C C . SER B 1 433 ? 8.172 6.891 -0.569 1 96.56 433 SER B C 1
ATOM 7339 O O . SER B 1 433 ? 7.242 6.871 -1.378 1 96.56 433 SER B O 1
ATOM 7341 N N . ALA B 1 434 ? 8.625 7.973 0.012 1 96 434 ALA B N 1
ATOM 7342 C CA . ALA B 1 434 ? 8.055 9.273 -0.317 1 96 434 ALA B CA 1
ATOM 7343 C C . ALA B 1 434 ? 8.234 9.594 -1.798 1 96 434 ALA B C 1
ATOM 7345 O O . ALA B 1 434 ? 7.32 10.102 -2.447 1 96 434 ALA B O 1
ATOM 7346 N N . LEU B 1 435 ? 9.391 9.289 -2.295 1 96.88 435 LEU B N 1
ATOM 7347 C CA . LEU B 1 435 ? 9.688 9.562 -3.695 1 96.88 435 LEU B CA 1
ATOM 7348 C C . LEU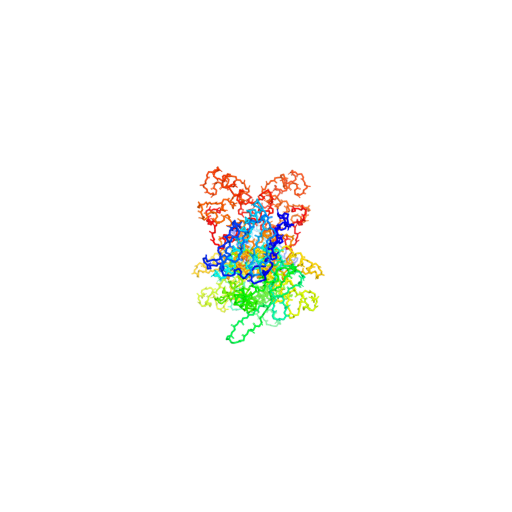 B 1 435 ? 8.875 8.656 -4.613 1 96.88 435 LEU B C 1
ATOM 7350 O O . LEU B 1 435 ? 8.453 9.078 -5.695 1 96.88 435 LEU B O 1
ATOM 7354 N N . GLU B 1 436 ? 8.664 7.391 -4.195 1 95.44 436 GLU B N 1
ATOM 7355 C CA . GLU B 1 436 ? 7.785 6.492 -4.941 1 95.44 436 GLU B CA 1
ATOM 7356 C C . GLU B 1 436 ? 6.371 7.062 -5.051 1 95.44 436 GLU B C 1
ATOM 7358 O O . GLU B 1 436 ? 5.75 7 -6.113 1 95.44 436 GLU B O 1
ATOM 7363 N N . ILE B 1 437 ? 5.906 7.613 -4.016 1 95.38 437 ILE B N 1
ATOM 7364 C CA . ILE B 1 437 ? 4.551 8.156 -3.961 1 95.38 437 ILE B CA 1
ATOM 7365 C C . ILE B 1 437 ? 4.449 9.375 -4.875 1 95.38 437 ILE B C 1
ATOM 7367 O O . ILE B 1 437 ? 3.564 9.445 -5.734 1 95.38 437 ILE B O 1
ATOM 7371 N N . ILE B 1 438 ? 5.324 10.32 -4.719 1 93.75 438 ILE B N 1
ATOM 7372 C CA . ILE B 1 438 ? 5.215 11.578 -5.449 1 93.75 438 ILE B CA 1
ATOM 7373 C C . ILE B 1 438 ? 5.332 11.32 -6.949 1 93.75 438 ILE B C 1
ATOM 7375 O O . ILE B 1 438 ? 4.695 12 -7.754 1 93.75 438 ILE B O 1
ATOM 7379 N N . ASP B 1 439 ? 6.156 10.391 -7.309 1 94.44 439 ASP B N 1
ATOM 7380 C CA . ASP B 1 439 ? 6.336 10.078 -8.719 1 94.44 439 ASP B CA 1
ATOM 7381 C C . ASP B 1 439 ? 5.039 9.539 -9.328 1 94.44 439 ASP B C 1
ATOM 7383 O O . ASP B 1 439 ? 4.723 9.836 -10.484 1 94.44 439 ASP B O 1
ATOM 7387 N N . ARG B 1 440 ? 4.363 8.758 -8.625 1 92.25 440 ARG B N 1
ATOM 7388 C CA . ARG B 1 440 ? 3.113 8.18 -9.109 1 92.25 440 ARG B CA 1
ATOM 7389 C C . ARG B 1 440 ? 2.008 9.227 -9.164 1 92.25 440 ARG B C 1
ATOM 7391 O O . ARG B 1 440 ? 1.087 9.125 -9.977 1 92.25 440 ARG B O 1
ATOM 7398 N N . LEU B 1 441 ? 2.164 10.156 -8.336 1 88.88 441 LEU B N 1
ATOM 7399 C CA . LEU B 1 441 ? 1.121 11.172 -8.273 1 88.88 441 LEU B CA 1
ATOM 7400 C C . LEU B 1 441 ? 1.298 12.203 -9.391 1 88.88 441 LEU B C 1
ATOM 7402 O O . LEU B 1 441 ? 0.316 12.656 -9.984 1 88.88 441 LEU B O 1
ATOM 7406 N N . ASP B 1 442 ? 2.529 12.57 -9.68 1 87.69 442 ASP B N 1
ATOM 7407 C CA . ASP B 1 442 ? 2.658 13.633 -10.672 1 87.69 442 ASP B CA 1
ATOM 7408 C C . ASP B 1 442 ? 3.871 13.398 -11.57 1 87.69 442 ASP B C 1
ATOM 7410 O O . ASP B 1 442 ? 4.352 14.328 -12.227 1 87.69 442 ASP B O 1
ATOM 7414 N N . ASN B 1 443 ? 4.453 12.234 -11.656 1 87.81 443 ASN B N 1
ATOM 7415 C CA . ASN B 1 443 ? 5.574 11.859 -12.508 1 87.81 443 ASN B CA 1
ATOM 7416 C C . ASN B 1 443 ? 6.77 12.781 -12.305 1 87.81 443 ASN B C 1
ATOM 7418 O O . ASN B 1 443 ? 7.406 13.211 -13.266 1 87.81 443 ASN B O 1
ATOM 7422 N N . THR B 1 444 ? 6.996 13.094 -11.062 1 86.25 444 THR B N 1
ATOM 7423 C CA . THR B 1 444 ? 8.039 14.039 -10.672 1 86.25 444 THR B CA 1
ATOM 7424 C C . THR B 1 444 ? 9.414 13.508 -11.039 1 86.25 444 THR B C 1
ATOM 7426 O O . THR B 1 444 ? 10.289 14.266 -11.453 1 86.25 444 THR B O 1
ATOM 7429 N N . LEU B 1 445 ? 9.656 12.203 -10.953 1 89.38 445 LEU B N 1
ATOM 7430 C CA . LEU B 1 445 ? 10.984 11.625 -11.133 1 89.38 445 LEU B CA 1
ATOM 7431 C C . LEU B 1 445 ? 11.234 11.273 -12.594 1 89.38 445 LEU B C 1
ATOM 7433 O O . LEU B 1 445 ? 12.375 11.047 -13 1 89.38 445 LEU B O 1
ATOM 7437 N N . LYS B 1 446 ? 10.164 11.289 -13.469 1 80.38 446 LYS B N 1
ATOM 7438 C CA . LYS B 1 446 ? 10.281 10.992 -14.891 1 80.38 446 LYS B CA 1
ATOM 7439 C C . LYS B 1 446 ? 11.086 9.719 -15.125 1 80.38 446 LYS B C 1
ATOM 7441 O O . LYS B 1 446 ? 12.016 9.695 -15.93 1 80.38 446 LYS B O 1
ATOM 7446 N N . ILE B 1 447 ? 10.828 8.695 -14.242 1 78.56 447 ILE B N 1
ATOM 7447 C CA . ILE B 1 447 ? 11.562 7.441 -14.344 1 78.56 447 ILE B CA 1
ATOM 7448 C C . ILE B 1 447 ? 11.133 6.695 -15.609 1 78.56 447 ILE B C 1
ATOM 7450 O O . ILE B 1 447 ? 9.945 6.484 -15.836 1 78.56 447 ILE B O 1
ATOM 7454 N N . THR B 1 448 ? 11.953 6.543 -16.562 1 65.38 448 THR B N 1
ATOM 7455 C CA . THR B 1 448 ? 11.695 5.879 -17.828 1 65.38 448 THR B CA 1
ATOM 7456 C C . THR B 1 448 ? 12.078 4.402 -17.766 1 65.38 448 THR B C 1
ATOM 7458 O O . THR B 1 448 ? 12.734 3.971 -16.812 1 65.38 448 THR B O 1
ATOM 7461 N N . GLU B 1 449 ? 11.508 3.656 -18.672 1 59.34 449 GLU B N 1
ATOM 7462 C CA . GLU B 1 449 ? 11.836 2.24 -18.812 1 59.34 449 GLU B CA 1
ATOM 7463 C C . GLU B 1 449 ? 13.344 2.025 -18.891 1 59.34 449 GLU B C 1
ATOM 7465 O O . GLU B 1 449 ? 13.859 1.005 -18.422 1 59.34 449 GLU B O 1
ATOM 7470 N N . GLU B 1 450 ? 14.023 2.98 -19.391 1 54.59 450 GLU B N 1
ATOM 7471 C CA . GLU B 1 450 ? 15.469 2.889 -19.547 1 54.59 450 GLU B CA 1
ATOM 7472 C C . GLU B 1 450 ? 16.188 3.023 -18.203 1 54.59 450 GLU B C 1
ATOM 7474 O O . GLU B 1 450 ? 17.297 2.51 -18.031 1 54.59 450 GLU B O 1
ATOM 7479 N N . ASP B 1 451 ? 15.555 3.734 -17.328 1 54.94 451 ASP B N 1
ATOM 7480 C CA . ASP B 1 451 ? 16.156 3.951 -16.016 1 54.94 451 ASP B CA 1
ATOM 7481 C C . ASP B 1 451 ? 16.125 2.672 -15.188 1 54.94 451 ASP B C 1
ATOM 7483 O O . ASP B 1 451 ? 16.844 2.559 -14.195 1 54.94 451 ASP B O 1
ATOM 7487 N N . ILE B 1 452 ? 15.227 1.799 -15.617 1 50.16 452 ILE B N 1
ATOM 7488 C CA . ILE B 1 452 ? 14.969 0.582 -14.852 1 50.16 452 ILE B CA 1
ATOM 7489 C C . ILE B 1 452 ? 15.859 -0.546 -15.367 1 50.16 452 ILE B C 1
ATOM 7491 O O . ILE B 1 452 ? 15.945 -0.775 -16.578 1 50.16 452 ILE B O 1
#

pLDDT: mean 76.16, std 18.85, range [31.23, 97.75]

Foldseek 3Di:
DQVVVLLVQLVVPAVCPQWDFQPVRPPLPLVVVPPPPQDADADADDPPPDDPPRHAEYQYQDPDDDDCPDDHRYTYGHPVVSVVSVVSVVVVSVLVVVLVVQLVVCLVVLAAVLSNQVSVCVSQVWFKFKFFPVRHGQAGLPPADAFDDWEFQWDDDPPDTHTTIIITIRDDDPSCVSVVNVVSDVCRVSCCVLVVLVVVLVVVQQVLLVCLQVLNHDPVSCVSCVSLVHDQQFKKKKKKWAAPDDCVLVDVQDDPPRAGPLARRNFWGWYDDPRIIMIMGGCVRDDCVVVVVVVVVSCVVSVIDMDMDIQNRGSSCNNVVSVLRCLCVVVVPDDPDHVVVCVVVSVLLSVLVDVVCLVLQDPLLVVVLVVCVVVVDQLLLLLQQCLVVPNDLVRSCVLVVHDSVVSVVSVVVSVVSDPFDSVDVVRSVSSNSSSSNVCSVPVSNVCDPSSD/DQVVVLLVQLVVPAVCPQKDFPPVRPPLPLVCVPPPPQDQDADAPDPPPDDDPRHAEYQYQDPDDDDCPPDHRYTYGHPVVSVVSVVSVVVVSVLVVVLVVQLVVCLVVLAAVVSNQVSVCVSQVWFKFKFFPVRHGQAGLPPDDAFDDWEFQWDDDPPDTHTTIIITIRDDDPSCPVVVNVVSDVCRVSCCVLVVLVVVLVVVQLVLLVCLQVLNHDPVSCVSCVSLVHDQQFKKKKKKWAAPDDCVLVDVQADPPRAGPLDRRNAWGWYDDPRIIMIMGGCVRDDCVVVVVVVVVSCVVSVIDMDMDIQNRGSSCNNVVSVLRCLCVVVVPDDPDHVVVCVPVSVLLSVLVDVCCLVLQDPLLVVVLVVCVVVVDQLLLLLQQCLVVPNDLVRSCVLVVHDSVVSVVSVVVSVVSDPFDSVDVVRSVSSNSSSSNVCSVPVSNVCDPSSD